Protein 2M36 (pdb70)

InterPro domains:
  IPR012626 Spider insecticidal peptide [PF08091] (1-37)

Solvent-accessible surface area: 2955 Å² total; per-residue (Å²): 162,61,38,77,149,58,45,90,16,98,90,51,127,74,5,94,44,39,112,18,50,66,126,88,222,111,40,160,51,72,82,34,84,70,47,5,31,172

Sequence (38 aa):
SCNSKGTPCTNADECCGGKCAYNVWNCIGGGCSKTCGYSCNSKGTPCTNADECCGGKCAYNVWNCIGGGCSKTCGYSCNSKGTPCTNADECCGGKCAYNVWNCIGGGCSKTCGYSCNSKGTPCTNADECCGGKCAYNVWNCIGGGCSKTCGYSCNSKGTPCTNADECCGGKCAYNVWNCIGGGCSKTCGYSCNSKGTPCTNADECCGGKCAYNVWNCIGGGCSKTCGYSCNSKGTPCTNADECCGGKCAYNVWNCIGGGCSKTCGYSCNSKGTPCTNADECCGGKCAYNVWNCIGGGCSKTCGYSCNSKGTPCTNADECCGGKCAYNVWNCIGGGCSKTCGYSCNSKGTPCTNADECCGGKCAYNVWNCIGGGCSKTCGYSCNSKGTPCTNADECCGGKCAYNVWNCIGGGCSKTCGYSCNSKGTPCTNADECCGGKCAYNVWNCIGGGCSKTCGYSCNSKGTPCTNADECCGGKCAYNVWNCIGGGCSKTCGYSCNSKGTPCTNADECCGGKCAYNVWNCIGGGCSKTCGYSCNSKGTPCTNADECCGGKCAYNVWNCIGGGCSKTCGYSCNSKGTPCTNADECCGGKCAYNVWNCIGGGCSKTCGYSCNSKGTPCTNADECCGGKCAYNVWNCIGGGCSKTCGYSCNSKGTPCTNADECCGGKCAYNVWNCIGGGCSKTCGYSCNSKGTPCTNADECCGGKCAYNVWNCIGGGCSKTCGYSCNSKGTPCTNADECCGGKCAYNVWNCIGGGCSKTCGY

Organism: Apomastus schlingeri (NCBI:txid12944)

Structure (mmCIF, N/CA/C/O backbone):
data_2M36
#
_entry.id   2M36
#
loop_
_atom_site.group_PDB
_atom_site.id
_atom_site.type_symbol
_atom_site.label_atom_id
_atom_site.label_alt_id
_atom_site.label_comp_id
_atom_site.label_asym_id
_atom_site.label_entity_id
_atom_site.label_seq_id
_atom_site.pdbx_PDB_ins_code
_atom_site.Cartn_x
_atom_site.Cartn_y
_atom_site.Cartn_z
_atom_site.occupancy
_atom_site.B_iso_or_equiv
_atom_site.auth_seq_id
_atom_site.auth_comp_id
_atom_site.auth_asym_id
_atom_site.auth_atom_id
_atom_site.pdbx_PDB_model_num
ATOM 1 N N . SER A 1 1 ? 1.395 0.075 -0.369 1.00 73.42 1 SER A N 1
ATOM 2 C CA . SER A 1 1 ? 2.558 0.135 -1.246 1.00 70.45 1 SER A CA 1
ATOM 3 C C . SER A 1 1 ? 3.007 -1.267 -1.649 1.00 43.44 1 SER A C 1
ATOM 4 O O . SER A 1 1 ? 3.608 -1.991 -0.855 1.00 63.04 1 SER A O 1
ATOM 12 N N . CYS A 1 2 ? 2.711 -1.642 -2.889 1.00 64.41 2 CYS A N 1
ATOM 13 C CA . CYS A 1 2 ? 3.083 -2.956 -3.400 1.00 23.21 2 CYS A CA 1
ATOM 14 C C . CYS A 1 2 ? 3.720 -2.842 -4.782 1.00 23.32 2 CYS A C 1
ATOM 15 O O . CYS A 1 2 ? 3.942 -1.742 -5.285 1.00 63.03 2 CYS A O 1
ATOM 22 N N . ASN A 1 3 ? 4.011 -3.988 -5.389 1.00 64.04 3 ASN A N 1
ATOM 23 C CA . ASN A 1 3 ? 4.623 -4.017 -6.713 1.00 21.40 3 ASN A CA 1
ATOM 24 C C . ASN A 1 3 ? 3.832 -4.917 -7.658 1.00 23.11 3 ASN A C 1
ATOM 25 O O . ASN A 1 3 ? 2.857 -5.551 -7.256 1.00 72.33 3 ASN A O 1
ATOM 36 N N . SER A 1 4 ? 4.261 -4.967 -8.915 1.00 73.41 4 SER A N 1
ATOM 37 C CA . SER A 1 4 ? 3.591 -5.787 -9.919 1.00 2.25 4 SER A CA 1
ATOM 38 C C . SER A 1 4 ? 4.549 -6.820 -10.503 1.00 61.41 4 SER A C 1
ATOM 39 O O . SER A 1 4 ? 5.761 -6.749 -10.296 1.00 33.12 4 SER A O 1
ATOM 47 N N . LYS A 1 5 ? 3.997 -7.782 -11.236 1.00 0.25 5 LYS A N 1
ATOM 48 C CA . LYS A 1 5 ? 4.800 -8.831 -11.853 1.00 12.14 5 LYS A CA 1
ATOM 49 C C . LYS A 1 5 ? 5.956 -8.234 -12.648 1.00 62.15 5 LYS A C 1
ATOM 50 O O . LYS A 1 5 ? 5.840 -7.144 -13.208 1.00 25.34 5 LYS A O 1
ATOM 69 N N . GLY A 1 6 ? 7.071 -8.957 -12.696 1.00 43.23 6 GLY A N 1
ATOM 70 C CA . GLY A 1 6 ? 8.232 -8.483 -13.428 1.00 13.35 6 GLY A CA 1
ATOM 71 C C . GLY A 1 6 ? 9.083 -7.532 -12.610 1.00 42.52 6 GLY A C 1
ATOM 72 O O . GLY A 1 6 ? 10.100 -7.027 -13.089 1.00 74.32 6 GLY A O 1
ATOM 76 N N . THR A 1 7 ? 8.668 -7.283 -11.372 1.00 11.11 7 THR A N 1
ATOM 77 C CA . THR A 1 7 ? 9.398 -6.384 -10.487 1.00 54.31 7 THR A CA 1
ATOM 78 C C . THR A 1 7 ? 10.213 -7.163 -9.462 1.00 22.11 7 THR A C 1
ATOM 79 O O . THR A 1 7 ? 9.730 -8.108 -8.838 1.00 24.14 7 THR A O 1
ATOM 90 N N . PRO A 1 8 ? 11.480 -6.760 -9.282 1.00 14.22 8 PRO A N 1
ATOM 91 C CA . PRO A 1 8 ? 12.389 -7.407 -8.331 1.00 52.12 8 PRO A CA 1
ATOM 92 C C . PRO A 1 8 ? 11.995 -7.144 -6.882 1.00 4.43 8 PRO A C 1
ATOM 93 O O . PRO A 1 8 ? 11.568 -6.043 -6.534 1.00 14.51 8 PRO A O 1
ATOM 104 N N . CYS A 1 9 ? 12.143 -8.161 -6.039 1.00 41.43 9 CYS A N 1
ATOM 105 C CA . CYS A 1 9 ? 11.803 -8.040 -4.627 1.00 3.33 9 CYS A CA 1
ATOM 106 C C . CYS A 1 9 ? 12.545 -9.084 -3.798 1.00 30.24 9 CYS A C 1
ATOM 107 O O . CYS A 1 9 ? 13.254 -9.934 -4.338 1.00 32.11 9 CYS A O 1
ATOM 114 N N . THR A 1 10 ? 12.377 -9.015 -2.481 1.00 14.04 10 THR A N 1
ATOM 115 C CA . THR A 1 10 ? 13.030 -9.953 -1.576 1.00 53.22 10 THR A CA 1
ATOM 116 C C . THR A 1 10 ? 12.011 -10.672 -0.700 1.00 14.23 10 THR A C 1
ATOM 117 O O . THR A 1 10 ? 12.357 -11.581 0.053 1.00 61.23 10 THR A O 1
ATOM 128 N N . ASN A 1 11 ? 10.752 -10.258 -0.803 1.00 32.10 11 ASN A N 1
ATOM 129 C CA . ASN A 1 11 ? 9.682 -10.864 -0.019 1.00 15.31 11 ASN A CA 1
ATOM 130 C C . ASN A 1 11 ? 8.362 -10.831 -0.783 1.00 55.43 11 ASN A C 1
ATOM 131 O O . ASN A 1 11 ? 8.187 -10.037 -1.707 1.00 44.23 11 ASN A O 1
ATOM 142 N N . ALA A 1 12 ? 7.435 -11.698 -0.390 1.00 73.23 12 ALA A N 1
ATOM 143 C CA . ALA A 1 12 ? 6.130 -11.767 -1.036 1.00 53.21 12 ALA A CA 1
ATOM 144 C C . ALA A 1 12 ? 5.332 -10.489 -0.800 1.00 5.51 12 ALA A C 1
ATOM 145 O O . ALA A 1 12 ? 4.533 -10.080 -1.642 1.00 52.10 12 ALA A O 1
ATOM 152 N N . ASP A 1 13 ? 5.555 -9.862 0.350 1.00 20.22 13 ASP A N 1
ATOM 153 C CA . ASP A 1 13 ? 4.857 -8.630 0.697 1.00 3.51 13 ASP A CA 1
ATOM 154 C C . ASP A 1 13 ? 5.073 -7.564 -0.373 1.00 11.43 13 ASP A C 1
ATOM 155 O O . ASP A 1 13 ? 4.197 -6.737 -0.623 1.00 53.24 13 ASP A O 1
ATOM 164 N N . GLU A 1 14 ? 6.245 -7.589 -0.999 1.00 24.33 14 GLU A N 1
ATOM 165 C CA . GLU A 1 14 ? 6.576 -6.623 -2.040 1.00 30.41 14 GLU A CA 1
ATOM 166 C C . GLU A 1 14 ? 5.626 -6.757 -3.227 1.00 44.31 14 GLU A C 1
ATOM 167 O O . GLU A 1 14 ? 5.525 -5.856 -4.060 1.00 42.51 14 GLU A O 1
ATOM 179 N N . CYS A 1 15 ? 4.933 -7.888 -3.298 1.00 15.21 15 CYS A N 1
ATOM 180 C CA . CYS A 1 15 ? 3.992 -8.142 -4.382 1.00 53.32 15 CYS A CA 1
ATOM 181 C C . CYS A 1 15 ? 2.553 -8.105 -3.874 1.00 43.42 15 CYS A C 1
ATOM 182 O O . CYS A 1 15 ? 2.170 -8.886 -3.003 1.00 63.53 15 CYS A O 1
ATOM 189 N N . CYS A 1 16 ? 1.761 -7.191 -4.425 1.00 33.15 16 CYS A N 1
ATOM 190 C CA . CYS A 1 16 ? 0.365 -7.051 -4.028 1.00 53.44 16 CYS A CA 1
ATOM 191 C C . CYS A 1 16 ? -0.360 -8.391 -4.106 1.00 74.04 16 CYS A C 1
ATOM 192 O O . CYS A 1 16 ? -1.335 -8.624 -3.393 1.00 22.14 16 CYS A O 1
ATOM 199 N N . GLY A 1 17 ? 0.123 -9.270 -4.979 1.00 44.55 17 GLY A N 1
ATOM 200 C CA . GLY A 1 17 ? -0.490 -10.576 -5.135 1.00 50.50 17 GLY A CA 1
ATOM 201 C C . GLY A 1 17 ? 0.107 -11.611 -4.203 1.00 31.12 17 GLY A C 1
ATOM 202 O O . GLY A 1 17 ? -0.543 -12.599 -3.863 1.00 51.13 17 GLY A O 1
ATOM 206 N N . GLY A 1 18 ? 1.350 -11.386 -3.789 1.00 2.14 18 GLY A N 1
ATOM 207 C CA . GLY A 1 18 ? 2.015 -12.317 -2.895 1.00 74.15 18 GLY A CA 1
ATOM 208 C C . GLY A 1 18 ? 2.719 -13.433 -3.641 1.00 73.30 18 GLY A C 1
ATOM 209 O O . GLY A 1 18 ? 2.543 -14.610 -3.323 1.00 44.23 18 GLY A O 1
ATOM 213 N N . LYS A 1 19 ? 3.517 -13.065 -4.637 1.00 62.53 19 LYS A N 1
ATOM 214 C CA . LYS A 1 19 ? 4.251 -14.044 -5.432 1.00 13.34 19 LYS A CA 1
ATOM 215 C C . LYS A 1 19 ? 5.657 -13.544 -5.747 1.00 51.13 19 LYS A C 1
ATOM 216 O O . LYS A 1 19 ? 5.965 -13.206 -6.891 1.00 33.32 19 LYS A O 1
ATOM 235 N N . CYS A 1 20 ? 6.507 -13.500 -4.727 1.00 63.42 20 CYS A N 1
ATOM 236 C CA . CYS A 1 20 ? 7.881 -13.043 -4.895 1.00 63.14 20 CYS A CA 1
ATOM 237 C C . CYS A 1 20 ? 8.848 -14.224 -4.921 1.00 41.45 20 CYS A C 1
ATOM 238 O O . CYS A 1 20 ? 9.030 -14.912 -3.918 1.00 71.41 20 CYS A O 1
ATOM 245 N N . ALA A 1 21 ? 9.466 -14.450 -6.076 1.00 74.13 21 ALA A N 1
ATOM 246 C CA . ALA A 1 21 ? 10.415 -15.545 -6.233 1.00 1.21 21 ALA A CA 1
ATOM 247 C C . ALA A 1 21 ? 11.041 -15.534 -7.624 1.00 35.34 21 ALA A C 1
ATOM 248 O O . ALA A 1 21 ? 10.405 -15.130 -8.598 1.00 2.54 21 ALA A O 1
ATOM 255 N N . TYR A 1 22 ? 12.289 -15.981 -7.709 1.00 54.32 22 TYR A N 1
ATOM 256 C CA . TYR A 1 22 ? 13.001 -16.020 -8.981 1.00 0.42 22 TYR A CA 1
ATOM 257 C C . TYR A 1 22 ? 12.727 -17.326 -9.719 1.00 74.03 22 TYR A C 1
ATOM 258 O O . TYR A 1 22 ? 12.559 -18.377 -9.102 1.00 72.15 22 TYR A O 1
ATOM 276 N N . ASN A 1 23 ? 12.683 -17.251 -11.046 1.00 1.45 23 ASN A N 1
ATOM 277 C CA . ASN A 1 23 ? 12.429 -18.426 -11.870 1.00 63.41 23 ASN A CA 1
ATOM 278 C C . ASN A 1 23 ? 13.401 -18.487 -13.045 1.00 22.35 23 ASN A C 1
ATOM 279 O O . ASN A 1 23 ? 13.103 -18.003 -14.137 1.00 23.53 23 ASN A O 1
ATOM 290 N N . VAL A 1 24 ? 14.565 -19.086 -12.812 1.00 41.11 24 VAL A N 1
ATOM 291 C CA . VAL A 1 24 ? 15.581 -19.212 -13.850 1.00 73.25 24 VAL A CA 1
ATOM 292 C C . VAL A 1 24 ? 16.120 -20.636 -13.922 1.00 32.53 24 VAL A C 1
ATOM 293 O O . VAL A 1 24 ? 15.962 -21.418 -12.984 1.00 20.11 24 VAL A O 1
ATOM 306 N N . TRP A 1 25 ? 16.756 -20.967 -15.039 1.00 45.44 25 TRP A N 1
ATOM 307 C CA . TRP A 1 25 ? 17.320 -22.298 -15.233 1.00 51.00 25 TRP A CA 1
ATOM 308 C C . TRP A 1 25 ? 18.831 -22.285 -15.028 1.00 53.32 25 TRP A C 1
ATOM 309 O O . TRP A 1 25 ? 19.441 -23.323 -14.777 1.00 1.20 25 TRP A O 1
ATOM 330 N N . ASN A 1 26 ? 19.428 -21.102 -15.137 1.00 61.40 26 ASN A N 1
ATOM 331 C CA . ASN A 1 26 ? 20.869 -20.955 -14.964 1.00 34.03 26 ASN A CA 1
ATOM 332 C C . ASN A 1 26 ? 21.185 -20.123 -13.725 1.00 22.35 26 ASN A C 1
ATOM 333 O O . ASN A 1 26 ? 22.298 -19.620 -13.569 1.00 1.21 26 ASN A O 1
ATOM 344 N N . CYS A 1 27 ? 20.199 -19.984 -12.845 1.00 3.43 27 CYS A N 1
ATOM 345 C CA . CYS A 1 27 ? 20.371 -19.214 -11.619 1.00 1.33 27 CYS A CA 1
ATOM 346 C C . CYS A 1 27 ? 19.919 -20.018 -10.403 1.00 53.04 27 CYS A C 1
ATOM 347 O O . CYS A 1 27 ? 18.882 -19.728 -9.805 1.00 41.13 27 CYS A O 1
ATOM 354 N N . ILE A 1 28 ? 20.703 -21.029 -10.044 1.00 41.45 28 ILE A N 1
ATOM 355 C CA . ILE A 1 28 ? 20.384 -21.873 -8.900 1.00 61.53 28 ILE A CA 1
ATOM 356 C C . ILE A 1 28 ? 20.104 -21.034 -7.658 1.00 74.24 28 ILE A C 1
ATOM 357 O O . ILE A 1 28 ? 20.756 -20.018 -7.423 1.00 30.24 28 ILE A O 1
ATOM 373 N N . GLY A 1 29 ? 19.128 -21.468 -6.865 1.00 44.13 29 GLY A N 1
ATOM 374 C CA . GLY A 1 29 ? 18.780 -20.746 -5.656 1.00 14.02 29 GLY A CA 1
ATOM 375 C C . GLY A 1 29 ? 19.983 -20.473 -4.776 1.00 22.43 29 GLY A C 1
ATOM 376 O O . GLY A 1 29 ? 20.557 -21.393 -4.194 1.00 61.34 29 GLY A O 1
ATOM 380 N N . GLY A 1 30 ? 20.368 -19.204 -4.678 1.00 63.44 30 GLY A N 1
ATOM 381 C CA . GLY A 1 30 ? 21.511 -18.836 -3.863 1.00 33.34 30 GLY A CA 1
ATOM 382 C C . GLY A 1 30 ? 22.303 -17.690 -4.459 1.00 3.25 30 GLY A C 1
ATOM 383 O O . GLY A 1 30 ? 23.448 -17.867 -4.874 1.00 54.01 30 GLY A O 1
ATOM 387 N N . GLY A 1 31 ? 21.693 -16.510 -4.502 1.00 54.51 31 GLY A N 1
ATOM 388 C CA . GLY A 1 31 ? 22.363 -15.347 -5.055 1.00 61.32 31 GLY A CA 1
ATOM 389 C C . GLY A 1 31 ? 21.683 -14.826 -6.306 1.00 23.41 31 GLY A C 1
ATOM 390 O O . GLY A 1 31 ? 22.344 -14.342 -7.225 1.00 4.21 31 GLY A O 1
ATOM 394 N N . CYS A 1 32 ? 20.359 -14.927 -6.343 1.00 71.01 32 CYS A N 1
ATOM 395 C CA . CYS A 1 32 ? 19.588 -14.464 -7.491 1.00 23.40 32 CYS A CA 1
ATOM 396 C C . CYS A 1 32 ? 18.649 -13.329 -7.094 1.00 30.32 32 CYS A C 1
ATOM 397 O O . CYS A 1 32 ? 18.682 -12.850 -5.960 1.00 42.05 32 CYS A O 1
ATOM 404 N N . SER A 1 33 ? 17.812 -12.905 -8.035 1.00 11.41 33 SER A N 1
ATOM 405 C CA . SER A 1 33 ? 16.866 -11.824 -7.785 1.00 14.30 33 SER A CA 1
ATOM 406 C C . SER A 1 33 ? 15.432 -12.292 -8.018 1.00 43.32 33 SER A C 1
ATOM 407 O O . SER A 1 33 ? 15.028 -12.551 -9.152 1.00 33.02 33 SER A O 1
ATOM 415 N N . LYS A 1 34 ? 14.668 -12.398 -6.937 1.00 11.24 34 LYS A N 1
ATOM 416 C CA . LYS A 1 34 ? 13.279 -12.833 -7.020 1.00 71.25 34 LYS A CA 1
ATOM 417 C C . LYS A 1 34 ? 12.424 -11.792 -7.736 1.00 5.42 34 LYS A C 1
ATOM 418 O O . LYS A 1 34 ? 12.697 -10.593 -7.662 1.00 52.34 34 LYS A O 1
ATOM 437 N N . THR A 1 35 ? 11.388 -12.256 -8.427 1.00 21.10 35 THR A N 1
ATOM 438 C CA . THR A 1 35 ? 10.494 -11.365 -9.155 1.00 13.11 35 THR A CA 1
ATOM 439 C C . THR A 1 35 ? 9.043 -11.582 -8.739 1.00 62.03 35 THR A C 1
ATOM 440 O O . THR A 1 35 ? 8.699 -12.616 -8.167 1.00 31.35 35 THR A O 1
ATOM 451 N N . CYS A 1 36 ? 8.196 -10.601 -9.032 1.00 32.23 36 CYS A N 1
ATOM 452 C CA . CYS A 1 36 ? 6.781 -10.685 -8.689 1.00 2.42 36 CYS A CA 1
ATOM 453 C C . CYS A 1 36 ? 6.009 -11.461 -9.751 1.00 53.14 36 CYS A C 1
ATOM 454 O O . CYS A 1 36 ? 6.355 -11.431 -10.932 1.00 21.35 36 CYS A O 1
ATOM 461 N N . GLY A 1 37 ? 4.959 -12.156 -9.323 1.00 0.41 37 GLY A N 1
ATOM 462 C CA . GLY A 1 37 ? 4.154 -12.930 -10.249 1.00 53.12 37 GLY A CA 1
ATOM 463 C C . GLY A 1 37 ? 2.807 -12.289 -10.522 1.00 62.52 37 GLY A C 1
ATOM 464 O O . GLY A 1 37 ? 2.326 -12.299 -11.655 1.00 53.03 37 GLY A O 1
ATOM 468 N N . TYR A 1 38 ? 2.197 -11.733 -9.482 1.00 31.02 38 TYR A N 1
ATOM 469 C CA . TYR A 1 38 ? 0.896 -11.089 -9.614 1.00 14.11 38 TYR A CA 1
ATOM 470 C C . TYR A 1 38 ? 1.003 -9.588 -9.365 1.00 0.44 38 TYR A C 1
ATOM 471 O O . TYR A 1 38 ? 0.014 -8.929 -9.046 1.00 63.15 38 TYR A O 1
ATOM 489 N N . SER A 1 1 ? 1.406 0.730 -2.200 1.00 33.52 1 SER A N 2
ATOM 490 C CA . SER A 1 1 ? 2.163 0.089 -1.131 1.00 34.41 1 SER A CA 2
ATOM 491 C C . SER A 1 1 ? 2.551 -1.335 -1.518 1.00 74.23 1 SER A C 2
ATOM 492 O O . SER A 1 1 ? 2.600 -2.230 -0.673 1.00 40.53 1 SER A O 2
ATOM 500 N N . CYS A 1 2 ? 2.825 -1.538 -2.802 1.00 62.14 2 CYS A N 2
ATOM 501 C CA . CYS A 1 2 ? 3.209 -2.852 -3.305 1.00 34.04 2 CYS A CA 2
ATOM 502 C C . CYS A 1 2 ? 3.823 -2.744 -4.697 1.00 71.13 2 CYS A C 2
ATOM 503 O O . CYS A 1 2 ? 4.014 -1.647 -5.219 1.00 40.50 2 CYS A O 2
ATOM 510 N N . ASN A 1 3 ? 4.130 -3.892 -5.293 1.00 53.22 3 ASN A N 2
ATOM 511 C CA . ASN A 1 3 ? 4.723 -3.927 -6.625 1.00 53.22 3 ASN A CA 2
ATOM 512 C C . ASN A 1 3 ? 3.913 -4.823 -7.558 1.00 0.43 3 ASN A C 2
ATOM 513 O O . ASN A 1 3 ? 2.936 -5.446 -7.143 1.00 20.11 3 ASN A O 2
ATOM 524 N N . SER A 1 4 ? 4.327 -4.882 -8.819 1.00 51.14 4 SER A N 2
ATOM 525 C CA . SER A 1 4 ? 3.639 -5.699 -9.812 1.00 53.21 4 SER A CA 2
ATOM 526 C C . SER A 1 4 ? 4.585 -6.732 -10.416 1.00 31.23 4 SER A C 2
ATOM 527 O O . SER A 1 4 ? 5.800 -6.661 -10.232 1.00 23.20 4 SER A O 2
ATOM 535 N N . LYS A 1 5 ? 4.019 -7.693 -11.138 1.00 35.34 5 LYS A N 2
ATOM 536 C CA . LYS A 1 5 ? 4.809 -8.742 -11.771 1.00 21.24 5 LYS A CA 2
ATOM 537 C C . LYS A 1 5 ? 5.948 -8.145 -12.591 1.00 71.01 5 LYS A C 2
ATOM 538 O O . LYS A 1 5 ? 5.817 -7.060 -13.155 1.00 13.50 5 LYS A O 2
ATOM 557 N N . GLY A 1 6 ? 7.065 -8.863 -12.655 1.00 5.35 6 GLY A N 2
ATOM 558 C CA . GLY A 1 6 ? 8.210 -8.388 -13.410 1.00 2.24 6 GLY A CA 2
ATOM 559 C C . GLY A 1 6 ? 9.087 -7.449 -12.605 1.00 14.32 6 GLY A C 2
ATOM 560 O O . GLY A 1 6 ? 10.103 -6.958 -13.099 1.00 35.23 6 GLY A O 2
ATOM 564 N N . THR A 1 7 ? 8.693 -7.195 -11.360 1.00 61.14 7 THR A N 2
ATOM 565 C CA . THR A 1 7 ? 9.448 -6.306 -10.486 1.00 61.43 7 THR A CA 2
ATOM 566 C C . THR A 1 7 ? 10.266 -7.097 -9.471 1.00 74.35 7 THR A C 2
ATOM 567 O O . THR A 1 7 ? 9.777 -8.034 -8.839 1.00 13.30 7 THR A O 2
ATOM 578 N N . PRO A 1 8 ? 11.541 -6.714 -9.310 1.00 13.24 8 PRO A N 2
ATOM 579 C CA . PRO A 1 8 ? 12.453 -7.374 -8.371 1.00 13.01 8 PRO A CA 2
ATOM 580 C C . PRO A 1 8 ? 12.084 -7.103 -6.916 1.00 51.44 8 PRO A C 2
ATOM 581 O O . PRO A 1 8 ? 11.661 -6.000 -6.568 1.00 13.02 8 PRO A O 2
ATOM 592 N N . CYS A 1 9 ? 12.247 -8.114 -6.071 1.00 22.52 9 CYS A N 2
ATOM 593 C CA . CYS A 1 9 ? 11.932 -7.986 -4.653 1.00 54.33 9 CYS A CA 2
ATOM 594 C C . CYS A 1 9 ? 12.681 -9.031 -3.832 1.00 75.31 9 CYS A C 2
ATOM 595 O O . CYS A 1 9 ? 13.383 -9.882 -4.380 1.00 13.11 9 CYS A O 2
ATOM 602 N N . THR A 1 10 ? 12.526 -8.962 -2.513 1.00 72.24 10 THR A N 2
ATOM 603 C CA . THR A 1 10 ? 13.187 -9.901 -1.616 1.00 41.00 10 THR A CA 2
ATOM 604 C C . THR A 1 10 ? 12.176 -10.619 -0.729 1.00 62.03 10 THR A C 2
ATOM 605 O O . THR A 1 10 ? 12.530 -11.526 0.022 1.00 21.51 10 THR A O 2
ATOM 616 N N . ASN A 1 11 ? 10.916 -10.207 -0.823 1.00 1.11 11 ASN A N 2
ATOM 617 C CA . ASN A 1 11 ? 9.853 -10.812 -0.028 1.00 42.14 11 ASN A CA 2
ATOM 618 C C . ASN A 1 11 ? 8.524 -10.771 -0.776 1.00 41.45 11 ASN A C 2
ATOM 619 O O . ASN A 1 11 ? 8.343 -9.973 -1.696 1.00 75.53 11 ASN A O 2
ATOM 630 N N . ALA A 1 12 ? 7.598 -11.635 -0.374 1.00 50.24 12 ALA A N 2
ATOM 631 C CA . ALA A 1 12 ? 6.285 -11.695 -1.004 1.00 71.44 12 ALA A CA 2
ATOM 632 C C . ALA A 1 12 ? 5.496 -10.415 -0.753 1.00 33.11 12 ALA A C 2
ATOM 633 O O . ALA A 1 12 ? 4.688 -9.999 -1.584 1.00 34.55 12 ALA A O 2
ATOM 640 N N . ASP A 1 13 ? 5.735 -9.795 0.397 1.00 14.22 13 ASP A N 2
ATOM 641 C CA . ASP A 1 13 ? 5.046 -8.561 0.758 1.00 40.11 13 ASP A CA 2
ATOM 642 C C . ASP A 1 13 ? 5.254 -7.491 -0.309 1.00 53.23 13 ASP A C 2
ATOM 643 O O . ASP A 1 13 ? 4.379 -6.657 -0.544 1.00 24.33 13 ASP A O 2
ATOM 652 N N . GLU A 1 14 ? 6.417 -7.521 -0.952 1.00 3.44 14 GLU A N 2
ATOM 653 C CA . GLU A 1 14 ? 6.740 -6.551 -1.992 1.00 73.43 14 GLU A CA 2
ATOM 654 C C . GLU A 1 14 ? 5.770 -6.670 -3.165 1.00 2.41 14 GLU A C 2
ATOM 655 O O . GLU A 1 14 ? 5.661 -5.761 -3.989 1.00 62.20 14 GLU A O 2
ATOM 667 N N . CYS A 1 15 ? 5.068 -7.796 -3.233 1.00 43.23 15 CYS A N 2
ATOM 668 C CA . CYS A 1 15 ? 4.109 -8.035 -4.304 1.00 75.32 15 CYS A CA 2
ATOM 669 C C . CYS A 1 15 ? 2.679 -8.004 -3.771 1.00 2.42 15 CYS A C 2
ATOM 670 O O . CYS A 1 15 ? 2.311 -8.795 -2.903 1.00 31.44 15 CYS A O 2
ATOM 677 N N . CYS A 1 16 ? 1.878 -7.083 -4.296 1.00 72.25 16 CYS A N 2
ATOM 678 C CA . CYS A 1 16 ? 0.489 -6.947 -3.875 1.00 10.35 16 CYS A CA 2
ATOM 679 C C . CYS A 1 16 ? -0.238 -8.286 -3.956 1.00 55.42 16 CYS A C 2
ATOM 680 O O . CYS A 1 16 ? -1.200 -8.527 -3.228 1.00 31.20 16 CYS A O 2
ATOM 687 N N . GLY A 1 17 ? 0.229 -9.153 -4.849 1.00 31.42 17 GLY A N 2
ATOM 688 C CA . GLY A 1 17 ? -0.388 -10.457 -5.010 1.00 33.04 17 GLY A CA 2
ATOM 689 C C . GLY A 1 17 ? 0.217 -11.502 -4.093 1.00 15.10 17 GLY A C 2
ATOM 690 O O . GLY A 1 17 ? -0.433 -12.489 -3.752 1.00 30.41 17 GLY A O 2
ATOM 694 N N . GLY A 1 18 ? 1.466 -11.285 -3.694 1.00 2.12 18 GLY A N 2
ATOM 695 C CA . GLY A 1 18 ? 2.138 -12.225 -2.816 1.00 65.35 18 GLY A CA 2
ATOM 696 C C . GLY A 1 18 ? 2.821 -13.344 -3.579 1.00 14.21 18 GLY A C 2
ATOM 697 O O . GLY A 1 18 ? 2.622 -14.521 -3.279 1.00 71.31 18 GLY A O 2
ATOM 701 N N . LYS A 1 19 ? 3.626 -12.977 -4.570 1.00 4.34 19 LYS A N 2
ATOM 702 C CA . LYS A 1 19 ? 4.341 -13.957 -5.379 1.00 34.12 19 LYS A CA 2
ATOM 703 C C . LYS A 1 19 ? 5.747 -13.468 -5.711 1.00 54.20 19 LYS A C 2
ATOM 704 O O . LYS A 1 19 ? 6.046 -13.141 -6.860 1.00 30.11 19 LYS A O 2
ATOM 723 N N . CYS A 1 20 ? 6.606 -13.421 -4.699 1.00 4.11 20 CYS A N 2
ATOM 724 C CA . CYS A 1 20 ? 7.981 -12.973 -4.883 1.00 44.32 20 CYS A CA 2
ATOM 725 C C . CYS A 1 20 ? 8.941 -14.159 -4.913 1.00 32.02 20 CYS A C 2
ATOM 726 O O . CYS A 1 20 ? 9.137 -14.837 -3.905 1.00 33.31 20 CYS A O 2
ATOM 733 N N . ALA A 1 21 ? 9.536 -14.402 -6.076 1.00 21.52 21 ALA A N 2
ATOM 734 C CA . ALA A 1 21 ? 10.476 -15.505 -6.237 1.00 5.53 21 ALA A CA 2
ATOM 735 C C . ALA A 1 21 ? 11.098 -15.497 -7.629 1.00 73.23 21 ALA A C 2
ATOM 736 O O . ALA A 1 21 ? 10.460 -15.092 -8.602 1.00 24.32 21 ALA A O 2
ATOM 743 N N . TYR A 1 22 ? 12.345 -15.947 -7.718 1.00 15.50 22 TYR A N 2
ATOM 744 C CA . TYR A 1 22 ? 13.053 -15.989 -8.992 1.00 0.34 22 TYR A CA 2
ATOM 745 C C . TYR A 1 22 ? 12.767 -17.292 -9.731 1.00 62.12 22 TYR A C 2
ATOM 746 O O . TYR A 1 22 ? 12.607 -18.345 -9.116 1.00 63.41 22 TYR A O 2
ATOM 764 N N . ASN A 1 23 ? 12.705 -17.211 -11.056 1.00 60.54 23 ASN A N 2
ATOM 765 C CA . ASN A 1 23 ? 12.439 -18.384 -11.882 1.00 13.02 23 ASN A CA 2
ATOM 766 C C . ASN A 1 23 ? 13.413 -18.457 -13.053 1.00 62.24 23 ASN A C 2
ATOM 767 O O . ASN A 1 23 ? 13.125 -17.969 -14.146 1.00 40.31 23 ASN A O 2
ATOM 778 N N . VAL A 1 24 ? 14.568 -19.071 -12.818 1.00 23.51 24 VAL A N 2
ATOM 779 C CA . VAL A 1 24 ? 15.585 -19.211 -13.853 1.00 42.34 24 VAL A CA 2
ATOM 780 C C . VAL A 1 24 ? 16.118 -20.638 -13.912 1.00 52.02 24 VAL A C 2
ATOM 781 O O . VAL A 1 24 ? 15.973 -21.405 -12.960 1.00 51.13 24 VAL A O 2
ATOM 794 N N . TRP A 1 25 ? 16.735 -20.987 -15.035 1.00 72.21 25 TRP A N 2
ATOM 795 C CA . TRP A 1 25 ? 17.290 -22.323 -15.218 1.00 62.40 25 TRP A CA 2
ATOM 796 C C . TRP A 1 25 ? 18.802 -22.316 -15.023 1.00 44.44 25 TRP A C 2
ATOM 797 O O . TRP A 1 25 ? 19.410 -23.355 -14.772 1.00 61.31 25 TRP A O 2
ATOM 818 N N . ASN A 1 26 ? 19.404 -21.136 -15.141 1.00 71.30 26 ASN A N 2
ATOM 819 C CA . ASN A 1 26 ? 20.846 -20.994 -14.978 1.00 62.31 26 ASN A CA 2
ATOM 820 C C . ASN A 1 26 ? 21.175 -20.157 -13.746 1.00 15.22 26 ASN A C 2
ATOM 821 O O . ASN A 1 26 ? 22.287 -19.647 -13.606 1.00 71.50 26 ASN A O 2
ATOM 832 N N . CYS A 1 27 ? 20.199 -20.019 -12.854 1.00 2.20 27 CYS A N 2
ATOM 833 C CA . CYS A 1 27 ? 20.383 -19.244 -11.633 1.00 11.21 27 CYS A CA 2
ATOM 834 C C . CYS A 1 27 ? 19.929 -20.038 -10.411 1.00 52.33 27 CYS A C 2
ATOM 835 O O . CYS A 1 27 ? 18.900 -19.732 -9.807 1.00 5.01 27 CYS A O 2
ATOM 842 N N . ILE A 1 28 ? 20.703 -21.057 -10.054 1.00 74.22 28 ILE A N 2
ATOM 843 C CA . ILE A 1 28 ? 20.381 -21.894 -8.905 1.00 11.44 28 ILE A CA 2
ATOM 844 C C . ILE A 1 28 ? 20.120 -21.046 -7.664 1.00 71.20 28 ILE A C 2
ATOM 845 O O . ILE A 1 28 ? 20.791 -20.041 -7.434 1.00 32.15 28 ILE A O 2
ATOM 861 N N . GLY A 1 29 ? 19.140 -21.461 -6.866 1.00 43.31 29 GLY A N 2
ATOM 862 C CA . GLY A 1 29 ? 18.809 -20.729 -5.657 1.00 73.42 29 GLY A CA 2
ATOM 863 C C . GLY A 1 29 ? 20.021 -20.473 -4.784 1.00 12.21 29 GLY A C 2
ATOM 864 O O . GLY A 1 29 ? 20.583 -21.400 -4.202 1.00 14.42 29 GLY A O 2
ATOM 868 N N . GLY A 1 30 ? 20.427 -19.210 -4.693 1.00 54.23 30 GLY A N 2
ATOM 869 C CA . GLY A 1 30 ? 21.579 -18.857 -3.884 1.00 54.04 30 GLY A CA 2
ATOM 870 C C . GLY A 1 30 ? 22.377 -17.714 -4.480 1.00 20.33 30 GLY A C 2
ATOM 871 O O . GLY A 1 30 ? 23.529 -17.892 -4.873 1.00 41.52 30 GLY A O 2
ATOM 875 N N . GLY A 1 31 ? 21.763 -16.537 -4.548 1.00 35.13 31 GLY A N 2
ATOM 876 C CA . GLY A 1 31 ? 22.438 -15.379 -5.103 1.00 10.45 31 GLY A CA 2
ATOM 877 C C . GLY A 1 31 ? 21.756 -14.852 -6.349 1.00 53.43 31 GLY A C 2
ATOM 878 O O . GLY A 1 31 ? 22.416 -14.375 -7.273 1.00 12.51 31 GLY A O 2
ATOM 882 N N . CYS A 1 32 ? 20.430 -14.939 -6.378 1.00 41.31 32 CYS A N 2
ATOM 883 C CA . CYS A 1 32 ? 19.657 -14.469 -7.521 1.00 60.04 32 CYS A CA 2
ATOM 884 C C . CYS A 1 32 ? 18.724 -13.331 -7.117 1.00 23.01 32 CYS A C 2
ATOM 885 O O . CYS A 1 32 ? 18.766 -12.854 -5.983 1.00 41.41 32 CYS A O 2
ATOM 892 N N . SER A 1 33 ? 17.883 -12.902 -8.052 1.00 42.23 33 SER A N 2
ATOM 893 C CA . SER A 1 33 ? 16.942 -11.818 -7.795 1.00 43.21 33 SER A CA 2
ATOM 894 C C . SER A 1 33 ? 15.507 -12.278 -8.029 1.00 54.31 33 SER A C 2
ATOM 895 O O . SER A 1 33 ? 15.103 -12.542 -9.162 1.00 42.40 33 SER A O 2
ATOM 903 N N . LYS A 1 34 ? 14.739 -12.372 -6.949 1.00 13.42 34 LYS A N 2
ATOM 904 C CA . LYS A 1 34 ? 13.347 -12.798 -7.034 1.00 31.15 34 LYS A CA 2
ATOM 905 C C . LYS A 1 34 ? 12.499 -11.751 -7.749 1.00 5.22 34 LYS A C 2
ATOM 906 O O . LYS A 1 34 ? 12.806 -10.558 -7.713 1.00 34.42 34 LYS A O 2
ATOM 925 N N . THR A 1 35 ? 11.431 -12.203 -8.398 1.00 30.11 35 THR A N 2
ATOM 926 C CA . THR A 1 35 ? 10.539 -11.305 -9.121 1.00 22.40 35 THR A CA 2
ATOM 927 C C . THR A 1 35 ? 9.089 -11.514 -8.700 1.00 61.53 35 THR A C 2
ATOM 928 O O . THR A 1 35 ? 8.741 -12.547 -8.126 1.00 1.30 35 THR A O 2
ATOM 939 N N . CYS A 1 36 ? 8.246 -10.529 -8.990 1.00 71.20 36 CYS A N 2
ATOM 940 C CA . CYS A 1 36 ? 6.832 -10.605 -8.642 1.00 41.32 36 CYS A CA 2
ATOM 941 C C . CYS A 1 36 ? 6.053 -11.381 -9.700 1.00 35.14 36 CYS A C 2
ATOM 942 O O . CYS A 1 36 ? 6.384 -11.343 -10.884 1.00 4.44 36 CYS A O 2
ATOM 949 N N . GLY A 1 37 ? 5.013 -12.086 -9.262 1.00 42.22 37 GLY A N 2
ATOM 950 C CA . GLY A 1 37 ? 4.202 -12.861 -10.183 1.00 3.01 37 GLY A CA 2
ATOM 951 C C . GLY A 1 37 ? 2.830 -12.254 -10.399 1.00 62.32 37 GLY A C 2
ATOM 952 O O . GLY A 1 37 ? 2.317 -12.246 -11.518 1.00 72.13 37 GLY A O 2
ATOM 956 N N . TYR A 1 38 ? 2.234 -11.747 -9.326 1.00 50.53 38 TYR A N 2
ATOM 957 C CA . TYR A 1 38 ? 0.911 -11.139 -9.403 1.00 52.30 38 TYR A CA 2
ATOM 958 C C . TYR A 1 38 ? 0.892 -9.784 -8.702 1.00 2.04 38 TYR A C 2
ATOM 959 O O . TYR A 1 38 ? 0.432 -8.790 -9.262 1.00 23.51 38 TYR A O 2
ATOM 977 N N . SER A 1 1 ? 1.003 0.361 -1.280 1.00 53.45 1 SER A N 3
ATOM 978 C CA . SER A 1 1 ? 2.451 0.198 -1.249 1.00 4.12 1 SER A CA 3
ATOM 979 C C . SER A 1 1 ? 2.845 -1.230 -1.614 1.00 42.13 1 SER A C 3
ATOM 980 O O . SER A 1 1 ? 3.099 -2.060 -0.740 1.00 50.54 1 SER A O 3
ATOM 988 N N . CYS A 1 2 ? 2.894 -1.509 -2.912 1.00 61.54 2 CYS A N 3
ATOM 989 C CA . CYS A 1 2 ? 3.256 -2.836 -3.396 1.00 62.23 2 CYS A CA 3
ATOM 990 C C . CYS A 1 2 ? 3.870 -2.758 -4.791 1.00 44.40 2 CYS A C 3
ATOM 991 O O . CYS A 1 2 ? 4.105 -1.670 -5.317 1.00 32.43 2 CYS A O 3
ATOM 998 N N . ASN A 1 3 ? 4.128 -3.919 -5.384 1.00 41.33 3 ASN A N 3
ATOM 999 C CA . ASN A 1 3 ? 4.715 -3.982 -6.718 1.00 3.12 3 ASN A CA 3
ATOM 1000 C C . ASN A 1 3 ? 3.896 -4.890 -7.630 1.00 41.54 3 ASN A C 3
ATOM 1001 O O . ASN A 1 3 ? 2.918 -5.500 -7.200 1.00 32.11 3 ASN A O 3
ATOM 1012 N N . SER A 1 4 ? 4.303 -4.973 -8.893 1.00 24.31 4 SER A N 3
ATOM 1013 C CA . SER A 1 4 ? 3.606 -5.804 -9.868 1.00 12.34 4 SER A CA 3
ATOM 1014 C C . SER A 1 4 ? 4.545 -6.848 -10.463 1.00 43.33 4 SER A C 3
ATOM 1015 O O . SER A 1 4 ? 5.761 -6.781 -10.283 1.00 45.25 4 SER A O 3
ATOM 1023 N N . LYS A 1 5 ? 3.972 -7.813 -11.174 1.00 23.10 5 LYS A N 3
ATOM 1024 C CA . LYS A 1 5 ? 4.756 -8.872 -11.799 1.00 20.34 5 LYS A CA 3
ATOM 1025 C C . LYS A 1 5 ? 5.890 -8.289 -12.635 1.00 4.32 5 LYS A C 3
ATOM 1026 O O . LYS A 1 5 ? 5.747 -7.226 -13.238 1.00 73.43 5 LYS A O 3
ATOM 1045 N N . GLY A 1 6 ? 7.018 -8.992 -12.667 1.00 5.11 6 GLY A N 3
ATOM 1046 C CA . GLY A 1 6 ? 8.160 -8.528 -13.433 1.00 62.24 6 GLY A CA 3
ATOM 1047 C C . GLY A 1 6 ? 9.030 -7.563 -12.652 1.00 73.30 6 GLY A C 3
ATOM 1048 O O . GLY A 1 6 ? 10.031 -7.062 -13.165 1.00 20.22 6 GLY A O 3
ATOM 1052 N N . THR A 1 7 ? 8.647 -7.299 -11.406 1.00 71.54 7 THR A N 3
ATOM 1053 C CA . THR A 1 7 ? 9.397 -6.386 -10.554 1.00 12.04 7 THR A CA 3
ATOM 1054 C C . THR A 1 7 ? 10.235 -7.149 -9.534 1.00 41.32 7 THR A C 3
ATOM 1055 O O . THR A 1 7 ? 9.766 -8.082 -8.882 1.00 50.05 7 THR A O 3
ATOM 1066 N N . PRO A 1 8 ? 11.506 -6.744 -9.390 1.00 72.15 8 PRO A N 3
ATOM 1067 C CA . PRO A 1 8 ? 12.436 -7.376 -8.450 1.00 41.11 8 PRO A CA 3
ATOM 1068 C C . PRO A 1 8 ? 12.077 -7.087 -6.997 1.00 13.14 8 PRO A C 3
ATOM 1069 O O . PRO A 1 8 ? 11.669 -5.976 -6.656 1.00 43.22 8 PRO A O 3
ATOM 1080 N N . CYS A 1 9 ? 12.230 -8.093 -6.143 1.00 23.24 9 CYS A N 3
ATOM 1081 C CA . CYS A 1 9 ? 11.922 -7.948 -4.725 1.00 41.22 9 CYS A CA 3
ATOM 1082 C C . CYS A 1 9 ? 12.686 -8.974 -3.894 1.00 65.32 9 CYS A C 3
ATOM 1083 O O . CYS A 1 9 ? 13.384 -9.833 -4.435 1.00 70.20 9 CYS A O 3
ATOM 1090 N N . THR A 1 10 ? 12.550 -8.880 -2.575 1.00 43.41 10 THR A N 3
ATOM 1091 C CA . THR A 1 10 ? 13.228 -9.798 -1.669 1.00 33.12 10 THR A CA 3
ATOM 1092 C C . THR A 1 10 ? 12.232 -10.507 -0.758 1.00 55.41 10 THR A C 3
ATOM 1093 O O . THR A 1 10 ? 12.598 -11.403 0.000 1.00 64.52 10 THR A O 3
ATOM 1104 N N . ASN A 1 11 ? 10.969 -10.098 -0.838 1.00 63.23 11 ASN A N 3
ATOM 1105 C CA . ASN A 1 11 ? 9.919 -10.695 -0.020 1.00 45.15 11 ASN A CA 3
ATOM 1106 C C . ASN A 1 11 ? 8.585 -10.688 -0.759 1.00 75.31 11 ASN A C 3
ATOM 1107 O O . ASN A 1 11 ? 8.386 -9.916 -1.696 1.00 61.15 11 ASN A O 3
ATOM 1118 N N . ALA A 1 12 ? 7.672 -11.554 -0.329 1.00 43.12 12 ALA A N 3
ATOM 1119 C CA . ALA A 1 12 ? 6.356 -11.646 -0.947 1.00 75.04 12 ALA A CA 3
ATOM 1120 C C . ALA A 1 12 ? 5.547 -10.376 -0.709 1.00 12.55 12 ALA A C 3
ATOM 1121 O O . ALA A 1 12 ? 4.726 -9.986 -1.539 1.00 52.40 12 ALA A O 3
ATOM 1128 N N . ASP A 1 13 ? 5.783 -9.735 0.431 1.00 44.32 13 ASP A N 3
ATOM 1129 C CA . ASP A 1 13 ? 5.077 -8.507 0.779 1.00 72.43 13 ASP A CA 3
ATOM 1130 C C . ASP A 1 13 ? 5.260 -7.449 -0.305 1.00 32.22 13 ASP A C 3
ATOM 1131 O O . ASP A 1 13 ? 4.369 -6.635 -0.547 1.00 24.24 13 ASP A O 3
ATOM 1140 N N . GLU A 1 14 ? 6.421 -7.467 -0.953 1.00 34.25 14 GLU A N 3
ATOM 1141 C CA . GLU A 1 14 ? 6.720 -6.507 -2.009 1.00 22.43 14 GLU A CA 3
ATOM 1142 C C . GLU A 1 14 ? 5.752 -6.665 -3.178 1.00 11.15 14 GLU A C 3
ATOM 1143 O O . GLU A 1 14 ? 5.626 -5.774 -4.018 1.00 74.14 14 GLU A O 3
ATOM 1155 N N . CYS A 1 15 ? 5.070 -7.805 -3.224 1.00 43.41 15 CYS A N 3
ATOM 1156 C CA . CYS A 1 15 ? 4.114 -8.081 -4.289 1.00 70.41 15 CYS A CA 3
ATOM 1157 C C . CYS A 1 15 ? 2.683 -8.041 -3.760 1.00 4.34 15 CYS A C 3
ATOM 1158 O O . CYS A 1 15 ? 2.317 -8.808 -2.869 1.00 71.43 15 CYS A O 3
ATOM 1165 N N . CYS A 1 16 ? 1.879 -7.140 -4.314 1.00 12.24 16 CYS A N 3
ATOM 1166 C CA . CYS A 1 16 ? 0.489 -6.997 -3.899 1.00 34.55 16 CYS A CA 3
ATOM 1167 C C . CYS A 1 16 ? -0.232 -8.342 -3.940 1.00 60.03 16 CYS A C 3
ATOM 1168 O O . CYS A 1 16 ? -1.195 -8.565 -3.208 1.00 22.32 16 CYS A O 3
ATOM 1175 N N . GLY A 1 17 ? 0.243 -9.235 -4.804 1.00 34.15 17 GLY A N 3
ATOM 1176 C CA . GLY A 1 17 ? -0.367 -10.546 -4.925 1.00 75.21 17 GLY A CA 3
ATOM 1177 C C . GLY A 1 17 ? 0.257 -11.565 -3.993 1.00 24.20 17 GLY A C 3
ATOM 1178 O O . GLY A 1 17 ? -0.379 -12.551 -3.623 1.00 11.32 17 GLY A O 3
ATOM 1182 N N . GLY A 1 18 ? 1.510 -11.328 -3.613 1.00 74.44 18 GLY A N 3
ATOM 1183 C CA . GLY A 1 18 ? 2.201 -12.243 -2.724 1.00 34.24 18 GLY A CA 3
ATOM 1184 C C . GLY A 1 18 ? 2.887 -13.370 -3.470 1.00 4.24 18 GLY A C 3
ATOM 1185 O O . GLY A 1 18 ? 2.703 -14.543 -3.145 1.00 22.12 18 GLY A O 3
ATOM 1189 N N . LYS A 1 19 ? 3.681 -13.015 -4.474 1.00 40.43 19 LYS A N 3
ATOM 1190 C CA . LYS A 1 19 ? 4.398 -14.004 -5.270 1.00 42.30 19 LYS A CA 3
ATOM 1191 C C . LYS A 1 19 ? 5.797 -13.509 -5.621 1.00 45.55 19 LYS A C 3
ATOM 1192 O O . LYS A 1 19 ? 6.086 -13.201 -6.778 1.00 52.53 19 LYS A O 3
ATOM 1211 N N . CYS A 1 20 ? 6.664 -13.435 -4.617 1.00 20.53 20 CYS A N 3
ATOM 1212 C CA . CYS A 1 20 ? 8.034 -12.979 -4.819 1.00 53.12 20 CYS A CA 3
ATOM 1213 C C . CYS A 1 20 ? 9.003 -14.157 -4.837 1.00 31.53 20 CYS A C 3
ATOM 1214 O O . CYS A 1 20 ? 9.204 -14.824 -3.822 1.00 73.31 20 CYS A O 3
ATOM 1221 N N . ALA A 1 21 ? 9.601 -14.407 -5.997 1.00 20.31 21 ALA A N 3
ATOM 1222 C CA . ALA A 1 21 ? 10.551 -15.503 -6.147 1.00 14.05 21 ALA A CA 3
ATOM 1223 C C . ALA A 1 21 ? 11.150 -15.522 -7.548 1.00 65.03 21 ALA A C 3
ATOM 1224 O O . ALA A 1 21 ? 10.486 -15.170 -8.523 1.00 71.13 21 ALA A O 3
ATOM 1231 N N . TYR A 1 22 ? 12.410 -15.934 -7.642 1.00 73.12 22 TYR A N 3
ATOM 1232 C CA . TYR A 1 22 ? 13.100 -15.996 -8.925 1.00 1.20 22 TYR A CA 3
ATOM 1233 C C . TYR A 1 22 ? 12.812 -17.315 -9.636 1.00 11.51 22 TYR A C 3
ATOM 1234 O O . TYR A 1 22 ? 12.696 -18.362 -9.001 1.00 53.04 22 TYR A O 3
ATOM 1252 N N . ASN A 1 23 ? 12.698 -17.253 -10.959 1.00 24.52 23 ASN A N 3
ATOM 1253 C CA . ASN A 1 23 ? 12.424 -18.442 -11.758 1.00 31.20 23 ASN A CA 3
ATOM 1254 C C . ASN A 1 23 ? 13.356 -18.514 -12.964 1.00 55.10 23 ASN A C 3
ATOM 1255 O O . ASN A 1 23 ? 13.016 -18.050 -14.053 1.00 22.12 23 ASN A O 3
ATOM 1266 N N . VAL A 1 24 ? 14.532 -19.099 -12.762 1.00 71.02 24 VAL A N 3
ATOM 1267 C CA . VAL A 1 24 ? 15.512 -19.234 -13.833 1.00 5.52 24 VAL A CA 3
ATOM 1268 C C . VAL A 1 24 ? 16.096 -20.641 -13.870 1.00 23.44 24 VAL A C 3
ATOM 1269 O O . VAL A 1 24 ? 16.004 -21.388 -12.895 1.00 70.03 24 VAL A O 3
ATOM 1282 N N . TRP A 1 25 ? 16.698 -20.997 -14.999 1.00 55.11 25 TRP A N 3
ATOM 1283 C CA . TRP A 1 25 ? 17.298 -22.316 -15.163 1.00 34.22 25 TRP A CA 3
ATOM 1284 C C . TRP A 1 25 ? 18.801 -22.265 -14.913 1.00 32.20 25 TRP A C 3
ATOM 1285 O O . TRP A 1 25 ? 19.413 -23.268 -14.547 1.00 54.11 25 TRP A O 3
ATOM 1306 N N . ASN A 1 26 ? 19.390 -21.091 -15.113 1.00 2.22 26 ASN A N 3
ATOM 1307 C CA . ASN A 1 26 ? 20.823 -20.910 -14.909 1.00 70.21 26 ASN A CA 3
ATOM 1308 C C . ASN A 1 26 ? 21.099 -20.196 -13.590 1.00 0.43 26 ASN A C 3
ATOM 1309 O O . ASN A 1 26 ? 22.230 -20.182 -13.103 1.00 41.11 26 ASN A O 3
ATOM 1320 N N . CYS A 1 27 ? 20.058 -19.603 -13.015 1.00 33.21 27 CYS A N 3
ATOM 1321 C CA . CYS A 1 27 ? 20.186 -18.887 -11.752 1.00 2.51 27 CYS A CA 3
ATOM 1322 C C . CYS A 1 27 ? 19.655 -19.726 -10.594 1.00 25.35 27 CYS A C 3
ATOM 1323 O O . CYS A 1 27 ? 18.706 -19.335 -9.914 1.00 75.45 27 CYS A O 3
ATOM 1330 N N . ILE A 1 28 ? 20.276 -20.881 -10.374 1.00 54.24 28 ILE A N 3
ATOM 1331 C CA . ILE A 1 28 ? 19.867 -21.775 -9.298 1.00 51.31 28 ILE A CA 3
ATOM 1332 C C . ILE A 1 28 ? 19.774 -21.030 -7.971 1.00 31.04 28 ILE A C 3
ATOM 1333 O O . ILE A 1 28 ? 20.527 -20.090 -7.720 1.00 52.10 28 ILE A O 3
ATOM 1349 N N . GLY A 1 29 ? 18.845 -21.459 -7.121 1.00 51.24 29 GLY A N 3
ATOM 1350 C CA . GLY A 1 29 ? 18.671 -20.823 -5.829 1.00 4.25 29 GLY A CA 3
ATOM 1351 C C . GLY A 1 29 ? 19.972 -20.712 -5.058 1.00 33.35 29 GLY A C 3
ATOM 1352 O O . GLY A 1 29 ? 20.525 -21.717 -4.612 1.00 53.11 29 GLY A O 3
ATOM 1356 N N . GLY A 1 30 ? 20.463 -19.487 -4.901 1.00 11.33 30 GLY A N 3
ATOM 1357 C CA . GLY A 1 30 ? 21.704 -19.271 -4.180 1.00 31.53 30 GLY A CA 3
ATOM 1358 C C . GLY A 1 30 ? 22.063 -17.803 -4.069 1.00 12.02 30 GLY A C 3
ATOM 1359 O O . GLY A 1 30 ? 23.239 -17.445 -4.036 1.00 64.12 30 GLY A O 3
ATOM 1363 N N . GLY A 1 31 ? 21.045 -16.949 -4.012 1.00 42.03 31 GLY A N 3
ATOM 1364 C CA . GLY A 1 31 ? 21.280 -15.521 -3.907 1.00 43.22 31 GLY A CA 3
ATOM 1365 C C . GLY A 1 31 ? 20.937 -14.781 -5.185 1.00 65.22 31 GLY A C 3
ATOM 1366 O O . GLY A 1 31 ? 21.600 -13.807 -5.544 1.00 72.25 31 GLY A O 3
ATOM 1370 N N . CYS A 1 32 ? 19.901 -15.245 -5.875 1.00 53.51 32 CYS A N 3
ATOM 1371 C CA . CYS A 1 32 ? 19.472 -14.622 -7.122 1.00 33.51 32 CYS A CA 3
ATOM 1372 C C . CYS A 1 32 ? 18.486 -13.489 -6.853 1.00 51.02 32 CYS A C 3
ATOM 1373 O O . CYS A 1 32 ? 18.207 -13.155 -5.702 1.00 32.13 32 CYS A O 3
ATOM 1380 N N . SER A 1 33 ? 17.962 -12.902 -7.924 1.00 50.52 33 SER A N 3
ATOM 1381 C CA . SER A 1 33 ? 17.010 -11.803 -7.805 1.00 21.32 33 SER A CA 3
ATOM 1382 C C . SER A 1 33 ? 15.584 -12.293 -8.038 1.00 50.31 33 SER A C 3
ATOM 1383 O O . SER A 1 33 ? 15.206 -12.628 -9.161 1.00 33.53 33 SER A O 3
ATOM 1391 N N . LYS A 1 34 ? 14.796 -12.331 -6.969 1.00 50.40 34 LYS A N 3
ATOM 1392 C CA . LYS A 1 34 ? 13.411 -12.777 -7.054 1.00 74.35 34 LYS A CA 3
ATOM 1393 C C . LYS A 1 34 ? 12.558 -11.764 -7.811 1.00 12.32 34 LYS A C 3
ATOM 1394 O O . LYS A 1 34 ? 12.910 -10.587 -7.905 1.00 34.23 34 LYS A O 3
ATOM 1413 N N . THR A 1 35 ? 11.433 -12.227 -8.348 1.00 44.32 35 THR A N 3
ATOM 1414 C CA . THR A 1 35 ? 10.530 -11.361 -9.096 1.00 4.23 35 THR A CA 3
ATOM 1415 C C . THR A 1 35 ? 9.083 -11.574 -8.667 1.00 23.33 35 THR A C 3
ATOM 1416 O O . THR A 1 35 ? 8.745 -12.601 -8.076 1.00 51.51 35 THR A O 3
ATOM 1427 N N . CYS A 1 36 ? 8.232 -10.600 -8.968 1.00 11.42 36 CYS A N 3
ATOM 1428 C CA . CYS A 1 36 ? 6.820 -10.680 -8.614 1.00 31.33 36 CYS A CA 3
ATOM 1429 C C . CYS A 1 36 ? 6.042 -11.477 -9.658 1.00 1.54 36 CYS A C 3
ATOM 1430 O O . CYS A 1 36 ? 6.363 -11.443 -10.845 1.00 32.32 36 CYS A O 3
ATOM 1437 N N . GLY A 1 37 ? 5.017 -12.192 -9.205 1.00 72.11 37 GLY A N 3
ATOM 1438 C CA . GLY A 1 37 ? 4.209 -12.987 -10.112 1.00 11.51 37 GLY A CA 3
ATOM 1439 C C . GLY A 1 37 ? 2.822 -12.408 -10.310 1.00 72.53 37 GLY A C 3
ATOM 1440 O O . GLY A 1 37 ? 2.354 -12.273 -11.441 1.00 70.11 37 GLY A O 3
ATOM 1444 N N . TYR A 1 38 ? 2.161 -12.068 -9.209 1.00 65.31 38 TYR A N 3
ATOM 1445 C CA . TYR A 1 38 ? 0.818 -11.506 -9.267 1.00 14.42 38 TYR A CA 3
ATOM 1446 C C . TYR A 1 38 ? 0.672 -10.342 -8.291 1.00 41.54 38 TYR A C 3
ATOM 1447 O O . TYR A 1 38 ? 1.639 -9.929 -7.653 1.00 61.41 38 TYR A O 3
ATOM 1465 N N . SER A 1 1 ? 2.697 0.434 -0.731 1.00 32.43 1 SER A N 4
ATOM 1466 C CA . SER A 1 1 ? 3.019 0.530 -2.150 1.00 4.35 1 SER A CA 4
ATOM 1467 C C . SER A 1 1 ? 3.560 -0.796 -2.675 1.00 44.23 1 SER A C 4
ATOM 1468 O O . SER A 1 1 ? 4.767 -0.957 -2.864 1.00 15.21 1 SER A O 4
ATOM 1476 N N . CYS A 1 2 ? 2.659 -1.744 -2.910 1.00 42.31 2 CYS A N 4
ATOM 1477 C CA . CYS A 1 2 ? 3.043 -3.057 -3.414 1.00 4.14 2 CYS A CA 4
ATOM 1478 C C . CYS A 1 2 ? 3.688 -2.944 -4.792 1.00 4.41 2 CYS A C 4
ATOM 1479 O O . CYS A 1 2 ? 3.918 -1.844 -5.292 1.00 45.42 2 CYS A O 4
ATOM 1486 N N . ASN A 1 3 ? 3.977 -4.090 -5.400 1.00 1.31 3 ASN A N 4
ATOM 1487 C CA . ASN A 1 3 ? 4.596 -4.120 -6.720 1.00 52.32 3 ASN A CA 4
ATOM 1488 C C . ASN A 1 3 ? 3.817 -5.030 -7.665 1.00 64.31 3 ASN A C 4
ATOM 1489 O O . ASN A 1 3 ? 2.843 -5.669 -7.266 1.00 44.34 3 ASN A O 4
ATOM 1500 N N . SER A 1 4 ? 4.255 -5.085 -8.919 1.00 73.21 4 SER A N 4
ATOM 1501 C CA . SER A 1 4 ? 3.598 -5.915 -9.922 1.00 74.01 4 SER A CA 4
ATOM 1502 C C . SER A 1 4 ? 4.568 -6.942 -10.498 1.00 33.33 4 SER A C 4
ATOM 1503 O O . SER A 1 4 ? 5.778 -6.858 -10.286 1.00 53.04 4 SER A O 4
ATOM 1511 N N . LYS A 1 5 ? 4.028 -7.913 -11.227 1.00 13.02 5 LYS A N 4
ATOM 1512 C CA . LYS A 1 5 ? 4.843 -8.957 -11.835 1.00 70.53 5 LYS A CA 4
ATOM 1513 C C . LYS A 1 5 ? 5.996 -8.354 -12.631 1.00 12.41 5 LYS A C 4
ATOM 1514 O O . LYS A 1 5 ? 5.873 -7.265 -13.191 1.00 60.44 5 LYS A O 4
ATOM 1533 N N . GLY A 1 6 ? 7.116 -9.069 -12.677 1.00 10.42 6 GLY A N 4
ATOM 1534 C CA . GLY A 1 6 ? 8.274 -8.587 -13.408 1.00 33.34 6 GLY A CA 4
ATOM 1535 C C . GLY A 1 6 ? 9.111 -7.619 -12.595 1.00 72.33 6 GLY A C 4
ATOM 1536 O O . GLY A 1 6 ? 10.121 -7.105 -13.076 1.00 4.02 6 GLY A O 4
ATOM 1540 N N . THR A 1 7 ? 8.690 -7.368 -11.360 1.00 13.54 7 THR A N 4
ATOM 1541 C CA . THR A 1 7 ? 9.406 -6.453 -10.480 1.00 14.53 7 THR A CA 4
ATOM 1542 C C . THR A 1 7 ? 10.238 -7.214 -9.455 1.00 2.03 7 THR A C 4
ATOM 1543 O O . THR A 1 7 ? 9.774 -8.165 -8.826 1.00 25.32 7 THR A O 4
ATOM 1554 N N . PRO A 1 8 ? 11.498 -6.787 -9.280 1.00 31.50 8 PRO A N 4
ATOM 1555 C CA . PRO A 1 8 ? 12.422 -7.415 -8.330 1.00 74.14 8 PRO A CA 4
ATOM 1556 C C . PRO A 1 8 ? 12.028 -7.154 -6.880 1.00 62.24 8 PRO A C 4
ATOM 1557 O O . PRO A 1 8 ? 11.626 -6.046 -6.525 1.00 42.33 8 PRO A O 4
ATOM 1568 N N . CYS A 1 9 ? 12.147 -8.181 -6.046 1.00 33.50 9 CYS A N 4
ATOM 1569 C CA . CYS A 1 9 ? 11.804 -8.064 -4.634 1.00 13.11 9 CYS A CA 4
ATOM 1570 C C . CYS A 1 9 ? 12.553 -9.102 -3.804 1.00 5.12 9 CYS A C 4
ATOM 1571 O O . CYS A 1 9 ? 13.261 -9.953 -4.344 1.00 32.10 9 CYS A O 4
ATOM 1578 N N . THR A 1 10 ? 12.394 -9.025 -2.486 1.00 73.51 10 THR A N 4
ATOM 1579 C CA . THR A 1 10 ? 13.055 -9.956 -1.581 1.00 22.42 10 THR A CA 4
ATOM 1580 C C . THR A 1 10 ? 12.044 -10.671 -0.692 1.00 72.51 10 THR A C 4
ATOM 1581 O O . THR A 1 10 ? 12.398 -11.574 0.065 1.00 71.20 10 THR A O 4
ATOM 1592 N N . ASN A 1 11 ? 10.783 -10.262 -0.790 1.00 62.12 11 ASN A N 4
ATOM 1593 C CA . ASN A 1 11 ? 9.720 -10.865 0.006 1.00 52.35 11 ASN A CA 4
ATOM 1594 C C . ASN A 1 11 ? 8.399 -10.861 -0.759 1.00 4.42 11 ASN A C 4
ATOM 1595 O O . ASN A 1 11 ? 8.212 -10.078 -1.690 1.00 11.02 11 ASN A O 4
ATOM 1606 N N . ALA A 1 12 ? 7.487 -11.740 -0.358 1.00 63.10 12 ALA A N 4
ATOM 1607 C CA . ALA A 1 12 ? 6.184 -11.836 -1.003 1.00 34.21 12 ALA A CA 4
ATOM 1608 C C . ALA A 1 12 ? 5.363 -10.572 -0.773 1.00 52.21 12 ALA A C 4
ATOM 1609 O O . ALA A 1 12 ? 4.557 -10.181 -1.618 1.00 44.02 12 ALA A O 4
ATOM 1616 N N . ASP A 1 13 ? 5.572 -9.937 0.375 1.00 32.11 13 ASP A N 4
ATOM 1617 C CA . ASP A 1 13 ? 4.851 -8.716 0.716 1.00 41.01 13 ASP A CA 4
ATOM 1618 C C . ASP A 1 13 ? 5.051 -7.650 -0.356 1.00 45.54 13 ASP A C 4
ATOM 1619 O O . ASP A 1 13 ? 4.161 -6.840 -0.613 1.00 41.03 13 ASP A O 4
ATOM 1628 N N . GLU A 1 14 ? 6.227 -7.655 -0.977 1.00 71.44 14 GLU A N 4
ATOM 1629 C CA . GLU A 1 14 ? 6.544 -6.687 -2.020 1.00 52.23 14 GLU A CA 4
ATOM 1630 C C . GLU A 1 14 ? 5.601 -6.840 -3.210 1.00 71.33 14 GLU A C 4
ATOM 1631 O O . GLU A 1 14 ? 5.486 -5.943 -4.046 1.00 64.31 14 GLU A O 4
ATOM 1643 N N . CYS A 1 15 ? 4.928 -7.984 -3.280 1.00 54.24 15 CYS A N 4
ATOM 1644 C CA . CYS A 1 15 ? 3.995 -8.257 -4.367 1.00 62.42 15 CYS A CA 4
ATOM 1645 C C . CYS A 1 15 ? 2.554 -8.233 -3.866 1.00 51.25 15 CYS A C 4
ATOM 1646 O O . CYS A 1 15 ? 2.176 -9.011 -2.991 1.00 32.34 15 CYS A O 4
ATOM 1653 N N . CYS A 1 16 ? 1.754 -7.333 -4.429 1.00 35.42 16 CYS A N 4
ATOM 1654 C CA . CYS A 1 16 ? 0.354 -7.206 -4.041 1.00 0.22 16 CYS A CA 4
ATOM 1655 C C . CYS A 1 16 ? -0.354 -8.556 -4.108 1.00 12.25 16 CYS A C 4
ATOM 1656 O O . CYS A 1 16 ? -1.325 -8.795 -3.391 1.00 72.51 16 CYS A O 4
ATOM 1663 N N . GLY A 1 17 ? 0.140 -9.435 -4.974 1.00 30.21 17 GLY A N 4
ATOM 1664 C CA . GLY A 1 17 ? -0.457 -10.750 -5.118 1.00 51.05 17 GLY A CA 4
ATOM 1665 C C . GLY A 1 17 ? 0.152 -11.770 -4.177 1.00 11.01 17 GLY A C 4
ATOM 1666 O O . GLY A 1 17 ? -0.487 -12.761 -3.827 1.00 32.13 17 GLY A O 4
ATOM 1670 N N . GLY A 1 18 ? 1.393 -11.528 -3.767 1.00 3.33 18 GLY A N 4
ATOM 1671 C CA . GLY A 1 18 ? 2.069 -12.443 -2.865 1.00 54.14 18 GLY A CA 4
ATOM 1672 C C . GLY A 1 18 ? 2.790 -13.555 -3.601 1.00 52.32 18 GLY A C 4
ATOM 1673 O O . GLY A 1 18 ? 2.632 -14.731 -3.273 1.00 44.02 18 GLY A O 4
ATOM 1677 N N . LYS A 1 19 ? 3.583 -13.183 -4.601 1.00 35.52 19 LYS A N 4
ATOM 1678 C CA . LYS A 1 19 ? 4.331 -14.157 -5.387 1.00 30.34 19 LYS A CA 4
ATOM 1679 C C . LYS A 1 19 ? 5.731 -13.640 -5.704 1.00 34.43 19 LYS A C 4
ATOM 1680 O O . LYS A 1 19 ? 6.033 -13.298 -6.847 1.00 72.34 19 LYS A O 4
ATOM 1699 N N . CYS A 1 20 ? 6.582 -13.587 -4.685 1.00 33.23 20 CYS A N 4
ATOM 1700 C CA . CYS A 1 20 ? 7.950 -13.113 -4.854 1.00 71.34 20 CYS A CA 4
ATOM 1701 C C . CYS A 1 20 ? 8.932 -14.281 -4.871 1.00 70.22 20 CYS A C 4
ATOM 1702 O O . CYS A 1 20 ? 9.117 -14.964 -3.865 1.00 20.44 20 CYS A O 4
ATOM 1709 N N . ALA A 1 21 ? 9.559 -14.503 -6.022 1.00 32.52 21 ALA A N 4
ATOM 1710 C CA . ALA A 1 21 ? 10.523 -15.586 -6.170 1.00 23.34 21 ALA A CA 4
ATOM 1711 C C . ALA A 1 21 ? 11.132 -15.593 -7.568 1.00 12.52 21 ALA A C 4
ATOM 1712 O O . ALA A 1 21 ? 10.468 -15.248 -8.546 1.00 31.11 21 ALA A O 4
ATOM 1719 N N . TYR A 1 22 ? 12.398 -15.985 -7.655 1.00 72.11 22 TYR A N 4
ATOM 1720 C CA . TYR A 1 22 ? 13.097 -16.033 -8.934 1.00 12.22 22 TYR A CA 4
ATOM 1721 C C . TYR A 1 22 ? 12.814 -17.344 -9.660 1.00 64.24 22 TYR A C 4
ATOM 1722 O O . TYR A 1 22 ? 12.689 -18.397 -9.037 1.00 63.52 22 TYR A O 4
ATOM 1740 N N . ASN A 1 23 ? 12.716 -17.271 -10.984 1.00 11.52 23 ASN A N 4
ATOM 1741 C CA . ASN A 1 23 ? 12.448 -18.451 -11.797 1.00 64.12 23 ASN A CA 4
ATOM 1742 C C . ASN A 1 23 ? 13.393 -18.513 -12.994 1.00 12.51 23 ASN A C 4
ATOM 1743 O O . ASN A 1 23 ? 13.066 -18.038 -14.082 1.00 12.44 23 ASN A O 4
ATOM 1754 N N . VAL A 1 24 ? 14.566 -19.102 -12.785 1.00 41.53 24 VAL A N 4
ATOM 1755 C CA . VAL A 1 24 ? 15.558 -19.227 -13.847 1.00 31.13 24 VAL A CA 4
ATOM 1756 C C . VAL A 1 24 ? 16.146 -20.633 -13.886 1.00 21.15 24 VAL A C 4
ATOM 1757 O O . VAL A 1 24 ? 16.044 -21.386 -12.917 1.00 60.43 24 VAL A O 4
ATOM 1770 N N . TRP A 1 25 ? 16.762 -20.979 -15.010 1.00 20.51 25 TRP A N 4
ATOM 1771 C CA . TRP A 1 25 ? 17.368 -22.296 -15.175 1.00 32.01 25 TRP A CA 4
ATOM 1772 C C . TRP A 1 25 ? 18.868 -22.242 -14.911 1.00 5.32 25 TRP A C 4
ATOM 1773 O O . TRP A 1 25 ? 19.480 -23.245 -14.547 1.00 3.23 25 TRP A O 4
ATOM 1794 N N . ASN A 1 26 ? 19.455 -21.064 -15.097 1.00 5.24 26 ASN A N 4
ATOM 1795 C CA . ASN A 1 26 ? 20.886 -20.880 -14.878 1.00 53.33 26 ASN A CA 4
ATOM 1796 C C . ASN A 1 26 ? 21.147 -20.171 -13.553 1.00 32.24 26 ASN A C 4
ATOM 1797 O O . ASN A 1 26 ? 22.270 -20.168 -13.048 1.00 62.23 26 ASN A O 4
ATOM 1808 N N . CYS A 1 27 ? 20.102 -19.572 -12.992 1.00 55.34 27 CYS A N 4
ATOM 1809 C CA . CYS A 1 27 ? 20.216 -18.860 -11.725 1.00 41.24 27 CYS A CA 4
ATOM 1810 C C . CYS A 1 27 ? 19.688 -19.710 -10.574 1.00 33.32 27 CYS A C 4
ATOM 1811 O O . CYS A 1 27 ? 18.737 -19.328 -9.892 1.00 13.43 27 CYS A O 4
ATOM 1818 N N . ILE A 1 28 ? 20.311 -20.865 -10.364 1.00 1.20 28 ILE A N 4
ATOM 1819 C CA . ILE A 1 28 ? 19.905 -21.768 -9.295 1.00 31.42 28 ILE A CA 4
ATOM 1820 C C . ILE A 1 28 ? 19.808 -21.034 -7.962 1.00 31.22 28 ILE A C 4
ATOM 1821 O O . ILE A 1 28 ? 20.559 -20.095 -7.702 1.00 52.03 28 ILE A O 4
ATOM 1837 N N . GLY A 1 29 ? 18.878 -21.471 -7.118 1.00 33.00 29 GLY A N 4
ATOM 1838 C CA . GLY A 1 29 ? 18.700 -20.845 -5.821 1.00 23.33 29 GLY A CA 4
ATOM 1839 C C . GLY A 1 29 ? 19.998 -20.741 -5.045 1.00 45.52 29 GLY A C 4
ATOM 1840 O O . GLY A 1 29 ? 20.551 -21.748 -4.607 1.00 31.54 29 GLY A O 4
ATOM 1844 N N . GLY A 1 30 ? 20.488 -19.516 -4.877 1.00 4.13 30 GLY A N 4
ATOM 1845 C CA . GLY A 1 30 ? 21.727 -19.306 -4.151 1.00 2.15 30 GLY A CA 4
ATOM 1846 C C . GLY A 1 30 ? 22.091 -17.839 -4.037 1.00 2.10 30 GLY A C 4
ATOM 1847 O O . GLY A 1 30 ? 23.269 -17.485 -4.002 1.00 70.23 30 GLY A O 4
ATOM 1851 N N . GLY A 1 31 ? 21.076 -16.981 -3.980 1.00 65.45 31 GLY A N 4
ATOM 1852 C CA . GLY A 1 31 ? 21.316 -15.554 -3.873 1.00 24.22 31 GLY A CA 4
ATOM 1853 C C . GLY A 1 31 ? 20.965 -14.810 -5.145 1.00 53.44 31 GLY A C 4
ATOM 1854 O O . GLY A 1 31 ? 21.627 -13.837 -5.508 1.00 64.21 31 GLY A O 4
ATOM 1858 N N . CYS A 1 32 ? 19.920 -15.267 -5.827 1.00 53.10 32 CYS A N 4
ATOM 1859 C CA . CYS A 1 32 ? 19.482 -14.640 -7.068 1.00 15.51 32 CYS A CA 4
ATOM 1860 C C . CYS A 1 32 ? 18.487 -13.517 -6.788 1.00 54.21 32 CYS A C 4
ATOM 1861 O O . CYS A 1 32 ? 18.207 -13.195 -5.633 1.00 41.44 32 CYS A O 4
ATOM 1868 N N . SER A 1 33 ? 17.955 -12.925 -7.853 1.00 63.32 33 SER A N 4
ATOM 1869 C CA . SER A 1 33 ? 16.994 -11.836 -7.723 1.00 63.31 33 SER A CA 4
ATOM 1870 C C . SER A 1 33 ? 15.574 -12.332 -7.975 1.00 73.51 33 SER A C 4
ATOM 1871 O O . SER A 1 33 ? 15.209 -12.659 -9.105 1.00 35.44 33 SER A O 4
ATOM 1879 N N . LYS A 1 34 ? 14.776 -12.386 -6.914 1.00 74.02 34 LYS A N 4
ATOM 1880 C CA . LYS A 1 34 ? 13.394 -12.841 -7.018 1.00 1.34 34 LYS A CA 4
ATOM 1881 C C . LYS A 1 34 ? 12.541 -11.823 -7.769 1.00 63.40 34 LYS A C 4
ATOM 1882 O O . LYS A 1 34 ? 12.869 -10.637 -7.817 1.00 34.13 34 LYS A O 4
ATOM 1901 N N . THR A 1 35 ? 11.445 -12.294 -8.354 1.00 74.45 35 THR A N 4
ATOM 1902 C CA . THR A 1 35 ? 10.545 -11.426 -9.103 1.00 72.11 35 THR A CA 4
ATOM 1903 C C . THR A 1 35 ? 9.094 -11.657 -8.697 1.00 13.32 35 THR A C 4
ATOM 1904 O O . THR A 1 35 ? 8.755 -12.695 -8.128 1.00 1.24 35 THR A O 4
ATOM 1915 N N . CYS A 1 36 ? 8.239 -10.683 -8.993 1.00 64.11 36 CYS A N 4
ATOM 1916 C CA . CYS A 1 36 ? 6.824 -10.779 -8.659 1.00 74.51 36 CYS A CA 4
ATOM 1917 C C . CYS A 1 36 ? 6.066 -11.570 -9.722 1.00 65.03 36 CYS A C 4
ATOM 1918 O O . CYS A 1 36 ? 6.417 -11.539 -10.901 1.00 53.52 36 CYS A O 4
ATOM 1925 N N . GLY A 1 37 ? 5.026 -12.279 -9.296 1.00 15.13 37 GLY A N 4
ATOM 1926 C CA . GLY A 1 37 ? 4.235 -13.067 -10.223 1.00 20.53 37 GLY A CA 4
ATOM 1927 C C . GLY A 1 37 ? 2.877 -12.453 -10.495 1.00 14.40 37 GLY A C 4
ATOM 1928 O O . GLY A 1 37 ? 2.390 -12.482 -11.625 1.00 55.24 37 GLY A O 4
ATOM 1932 N N . TYR A 1 38 ? 2.262 -11.896 -9.457 1.00 43.11 38 TYR A N 4
ATOM 1933 C CA . TYR A 1 38 ? 0.950 -11.275 -9.589 1.00 34.12 38 TYR A CA 4
ATOM 1934 C C . TYR A 1 38 ? 1.035 -9.768 -9.365 1.00 73.32 38 TYR A C 4
ATOM 1935 O O . TYR A 1 38 ? 0.018 -9.078 -9.333 1.00 52.51 38 TYR A O 4
ATOM 1953 N N . SER A 1 1 ? 2.784 -0.211 0.666 1.00 2.33 1 SER A N 5
ATOM 1954 C CA . SER A 1 1 ? 2.767 -0.278 -0.790 1.00 73.52 1 SER A CA 5
ATOM 1955 C C . SER A 1 1 ? 3.352 -1.600 -1.280 1.00 11.34 1 SER A C 5
ATOM 1956 O O . SER A 1 1 ? 4.214 -2.189 -0.628 1.00 65.52 1 SER A O 5
ATOM 1964 N N . CYS A 1 2 ? 2.876 -2.059 -2.432 1.00 63.32 2 CYS A N 5
ATOM 1965 C CA . CYS A 1 2 ? 3.350 -3.311 -3.011 1.00 1.40 2 CYS A CA 5
ATOM 1966 C C . CYS A 1 2 ? 3.797 -3.107 -4.456 1.00 11.22 2 CYS A C 5
ATOM 1967 O O . CYS A 1 2 ? 3.809 -1.985 -4.960 1.00 52.21 2 CYS A O 5
ATOM 1974 N N . ASN A 1 3 ? 4.164 -4.201 -5.116 1.00 15.32 3 ASN A N 5
ATOM 1975 C CA . ASN A 1 3 ? 4.611 -4.142 -6.503 1.00 24.55 3 ASN A CA 5
ATOM 1976 C C . ASN A 1 3 ? 3.800 -5.094 -7.377 1.00 10.13 3 ASN A C 5
ATOM 1977 O O . ASN A 1 3 ? 2.940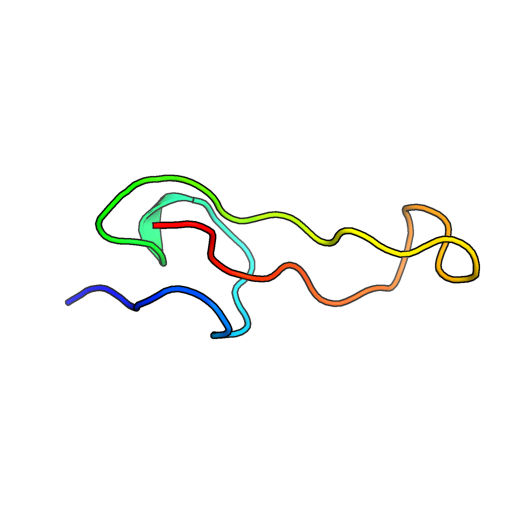 -5.824 -6.885 1.00 33.03 3 ASN A O 5
ATOM 1988 N N . SER A 1 4 ? 4.081 -5.080 -8.676 1.00 14.12 4 SER A N 5
ATOM 1989 C CA . SER A 1 4 ? 3.375 -5.939 -9.620 1.00 0.24 4 SER A CA 5
ATOM 1990 C C . SER A 1 4 ? 4.331 -6.937 -10.266 1.00 3.33 4 SER A C 5
ATOM 1991 O O . SER A 1 4 ? 5.550 -6.821 -10.135 1.00 41.12 4 SER A O 5
ATOM 1999 N N . LYS A 1 5 ? 3.770 -7.918 -10.964 1.00 15.14 5 LYS A N 5
ATOM 2000 C CA . LYS A 1 5 ? 4.570 -8.937 -11.632 1.00 74.04 5 LYS A CA 5
ATOM 2001 C C . LYS A 1 5 ? 5.645 -8.298 -12.506 1.00 31.34 5 LYS A C 5
ATOM 2002 O O . LYS A 1 5 ? 5.430 -7.243 -13.100 1.00 14.11 5 LYS A O 5
ATOM 2021 N N . GLY A 1 6 ? 6.803 -8.947 -12.579 1.00 45.44 6 GLY A N 5
ATOM 2022 C CA . GLY A 1 6 ? 7.894 -8.427 -13.384 1.00 22.25 6 GLY A CA 5
ATOM 2023 C C . GLY A 1 6 ? 8.791 -7.485 -12.605 1.00 54.32 6 GLY A C 5
ATOM 2024 O O . GLY A 1 6 ? 9.790 -6.991 -13.129 1.00 22.43 6 GLY A O 5
ATOM 2028 N N . THR A 1 7 ? 8.433 -7.231 -11.350 1.00 74.21 7 THR A N 5
ATOM 2029 C CA . THR A 1 7 ? 9.210 -6.339 -10.499 1.00 72.20 7 THR A CA 5
ATOM 2030 C C . THR A 1 7 ? 10.052 -7.126 -9.501 1.00 74.42 7 THR A C 5
ATOM 2031 O O . THR A 1 7 ? 9.577 -8.058 -8.851 1.00 1.34 7 THR A O 5
ATOM 2042 N N . PRO A 1 8 ? 11.331 -6.745 -9.375 1.00 64.52 8 PRO A N 5
ATOM 2043 C CA . PRO A 1 8 ? 12.266 -7.403 -8.457 1.00 1.42 8 PRO A CA 5
ATOM 2044 C C . PRO A 1 8 ? 11.936 -7.122 -6.995 1.00 3.42 8 PRO A C 5
ATOM 2045 O O . PRO A 1 8 ? 11.521 -6.017 -6.642 1.00 61.25 8 PRO A O 5
ATOM 2056 N N . CYS A 1 9 ? 12.124 -8.127 -6.147 1.00 31.41 9 CYS A N 5
ATOM 2057 C CA . CYS A 1 9 ? 11.846 -7.989 -4.722 1.00 64.24 9 CYS A CA 5
ATOM 2058 C C . CYS A 1 9 ? 12.615 -9.031 -3.915 1.00 22.21 9 CYS A C 5
ATOM 2059 O O . CYS A 1 9 ? 13.314 -9.877 -4.475 1.00 52.43 9 CYS A O 5
ATOM 2066 N N . THR A 1 10 ? 12.481 -8.965 -2.594 1.00 5.22 10 THR A N 5
ATOM 2067 C CA . THR A 1 10 ? 13.163 -9.901 -1.709 1.00 2.44 10 THR A CA 5
ATOM 2068 C C . THR A 1 10 ? 12.172 -10.620 -0.801 1.00 3.13 10 THR A C 5
ATOM 2069 O O . THR A 1 10 ? 12.544 -11.525 -0.055 1.00 74.11 10 THR A O 5
ATOM 2080 N N . ASN A 1 11 ? 10.909 -10.211 -0.870 1.00 24.44 11 ASN A N 5
ATOM 2081 C CA . ASN A 1 11 ? 9.864 -10.818 -0.053 1.00 3.10 11 ASN A CA 5
ATOM 2082 C C . ASN A 1 11 ? 8.526 -10.806 -0.785 1.00 50.04 11 ASN A C 5
ATOM 2083 O O . ASN A 1 11 ? 8.318 -10.016 -1.706 1.00 15.14 11 ASN A O 5
ATOM 2094 N N . ALA A 1 12 ? 7.622 -11.687 -0.370 1.00 22.24 12 ALA A N 5
ATOM 2095 C CA . ALA A 1 12 ? 6.303 -11.776 -0.984 1.00 24.52 12 ALA A CA 5
ATOM 2096 C C . ALA A 1 12 ? 5.482 -10.523 -0.704 1.00 53.45 12 ALA A C 5
ATOM 2097 O O . ALA A 1 12 ? 4.654 -10.117 -1.520 1.00 52.13 12 ALA A O 5
ATOM 2104 N N . ASP A 1 13 ? 5.715 -9.914 0.453 1.00 43.42 13 ASP A N 5
ATOM 2105 C CA . ASP A 1 13 ? 4.997 -8.705 0.840 1.00 74.14 13 ASP A CA 5
ATOM 2106 C C . ASP A 1 13 ? 5.203 -7.597 -0.189 1.00 22.42 13 ASP A C 5
ATOM 2107 O O . ASP A 1 13 ? 4.402 -6.669 -0.283 1.00 53.44 13 ASP A O 5
ATOM 2116 N N . GLU A 1 14 ? 6.284 -7.703 -0.956 1.00 12.01 14 GLU A N 5
ATOM 2117 C CA . GLU A 1 14 ? 6.596 -6.709 -1.976 1.00 11.43 14 GLU A CA 5
ATOM 2118 C C . GLU A 1 14 ? 5.743 -6.922 -3.223 1.00 14.23 14 GLU A C 5
ATOM 2119 O O . GLU A 1 14 ? 5.831 -6.161 -4.187 1.00 62.31 14 GLU A O 5
ATOM 2131 N N . CYS A 1 15 ? 4.916 -7.962 -3.196 1.00 63.22 15 CYS A N 5
ATOM 2132 C CA . CYS A 1 15 ? 4.047 -8.278 -4.323 1.00 41.02 15 CYS A CA 5
ATOM 2133 C C . CYS A 1 15 ? 2.578 -8.176 -3.923 1.00 2.15 15 CYS A C 5
ATOM 2134 O O . CYS A 1 15 ? 2.122 -8.867 -3.011 1.00 3.32 15 CYS A O 5
ATOM 2141 N N . CYS A 1 16 ? 1.842 -7.310 -4.610 1.00 50.44 16 CYS A N 5
ATOM 2142 C CA . CYS A 1 16 ? 0.425 -7.116 -4.328 1.00 10.42 16 CYS A CA 5
ATOM 2143 C C . CYS A 1 16 ? -0.316 -8.450 -4.322 1.00 11.40 16 CYS A C 5
ATOM 2144 O O . CYS A 1 16 ? -1.351 -8.594 -3.673 1.00 21.15 16 CYS A O 5
ATOM 2151 N N . GLY A 1 17 ? 0.222 -9.423 -5.051 1.00 3.31 17 GLY A N 5
ATOM 2152 C CA . GLY A 1 17 ? -0.400 -10.732 -5.116 1.00 53.01 17 GLY A CA 5
ATOM 2153 C C . GLY A 1 17 ? 0.240 -11.727 -4.169 1.00 5.44 17 GLY A C 5
ATOM 2154 O O . GLY A 1 17 ? -0.348 -12.759 -3.850 1.00 11.22 17 GLY A O 5
ATOM 2158 N N . GLY A 1 18 ? 1.452 -11.416 -3.718 1.00 24.41 18 GLY A N 5
ATOM 2159 C CA . GLY A 1 18 ? 2.154 -12.302 -2.807 1.00 44.14 18 GLY A CA 5
ATOM 2160 C C . GLY A 1 18 ? 2.854 -13.438 -3.527 1.00 51.32 18 GLY A C 5
ATOM 2161 O O . GLY A 1 18 ? 2.685 -14.605 -3.174 1.00 13.12 18 GLY A O 5
ATOM 2165 N N . LYS A 1 19 ? 3.641 -13.097 -4.542 1.00 25.13 19 LYS A N 5
ATOM 2166 C CA . LYS A 1 19 ? 4.370 -14.096 -5.315 1.00 34.43 19 LYS A CA 5
ATOM 2167 C C . LYS A 1 19 ? 5.767 -13.599 -5.668 1.00 5.52 19 LYS A C 5
ATOM 2168 O O . LYS A 1 19 ? 6.062 -13.317 -6.830 1.00 1.43 19 LYS A O 5
ATOM 2187 N N . CYS A 1 20 ? 6.626 -13.494 -4.659 1.00 12.12 20 CYS A N 5
ATOM 2188 C CA . CYS A 1 20 ? 7.993 -13.031 -4.862 1.00 62.33 20 CYS A CA 5
ATOM 2189 C C . CYS A 1 20 ? 8.963 -14.208 -4.919 1.00 31.32 20 CYS A C 5
ATOM 2190 O O . CYS A 1 20 ? 9.183 -14.893 -3.920 1.00 43.41 20 CYS A O 5
ATOM 2197 N N . ALA A 1 21 ? 9.539 -14.437 -6.094 1.00 62.03 21 ALA A N 5
ATOM 2198 C CA . ALA A 1 21 ? 10.487 -15.529 -6.281 1.00 54.10 21 ALA A CA 5
ATOM 2199 C C . ALA A 1 21 ? 11.105 -15.487 -7.674 1.00 72.13 21 ALA A C 5
ATOM 2200 O O . ALA A 1 21 ? 10.465 -15.059 -8.635 1.00 71.44 21 ALA A O 5
ATOM 2207 N N . TYR A 1 22 ? 12.352 -15.933 -7.777 1.00 11.34 22 TYR A N 5
ATOM 2208 C CA . TYR A 1 22 ? 13.058 -15.943 -9.052 1.00 73.04 22 TYR A CA 5
ATOM 2209 C C . TYR A 1 22 ? 12.818 -17.253 -9.797 1.00 51.20 22 TYR A C 5
ATOM 2210 O O . TYR A 1 22 ? 12.649 -18.306 -9.184 1.00 73.02 22 TYR A O 5
ATOM 2228 N N . ASN A 1 23 ? 12.806 -17.178 -11.124 1.00 14.20 23 ASN A N 5
ATOM 2229 C CA . ASN A 1 23 ? 12.587 -18.357 -11.954 1.00 52.32 23 ASN A CA 5
ATOM 2230 C C . ASN A 1 23 ? 13.609 -18.423 -13.085 1.00 21.23 23 ASN A C 5
ATOM 2231 O O . ASN A 1 23 ? 13.359 -17.945 -14.191 1.00 42.22 23 ASN A O 5
ATOM 2242 N N . VAL A 1 24 ? 14.762 -19.021 -12.799 1.00 13.53 24 VAL A N 5
ATOM 2243 C CA . VAL A 1 24 ? 15.822 -19.152 -13.791 1.00 53.32 24 VAL A CA 5
ATOM 2244 C C . VAL A 1 24 ? 16.360 -20.577 -13.835 1.00 22.32 24 VAL A C 5
ATOM 2245 O O . VAL A 1 24 ? 16.246 -21.325 -12.863 1.00 53.35 24 VAL A O 5
ATOM 2258 N N . TRP A 1 25 ? 16.948 -20.947 -14.967 1.00 31.11 25 TRP A N 5
ATOM 2259 C CA . TRP A 1 25 ? 17.505 -22.284 -15.137 1.00 62.12 25 TRP A CA 5
ATOM 2260 C C . TRP A 1 25 ? 18.987 -22.306 -14.779 1.00 41.20 25 TRP A C 5
ATOM 2261 O O . TRP A 1 25 ? 19.534 -23.350 -14.426 1.00 43.51 25 TRP A O 5
ATOM 2282 N N . ASN A 1 26 ? 19.631 -21.147 -14.872 1.00 41.10 26 ASN A N 5
ATOM 2283 C CA . ASN A 1 26 ? 21.051 -21.034 -14.558 1.00 13.03 26 ASN A CA 5
ATOM 2284 C C . ASN A 1 26 ? 21.263 -20.216 -13.287 1.00 62.33 26 ASN A C 5
ATOM 2285 O O . ASN A 1 26 ? 22.346 -19.678 -13.056 1.00 43.22 26 ASN A O 5
ATOM 2296 N N . CYS A 1 27 ? 20.222 -20.128 -12.466 1.00 63.00 27 CYS A N 5
ATOM 2297 C CA . CYS A 1 27 ? 20.293 -19.377 -11.219 1.00 3.14 27 CYS A CA 5
ATOM 2298 C C . CYS A 1 27 ? 19.418 -20.019 -10.146 1.00 53.14 27 CYS A C 5
ATOM 2299 O O . CYS A 1 27 ? 18.416 -19.443 -9.722 1.00 55.32 27 CYS A O 5
ATOM 2306 N N . ILE A 1 28 ? 19.803 -21.214 -9.713 1.00 64.31 28 ILE A N 5
ATOM 2307 C CA . ILE A 1 28 ? 19.055 -21.934 -8.690 1.00 52.40 28 ILE A CA 5
ATOM 2308 C C . ILE A 1 28 ? 19.250 -21.299 -7.317 1.00 45.24 28 ILE A C 5
ATOM 2309 O O . ILE A 1 28 ? 18.300 -20.816 -6.704 1.00 33.43 28 ILE A O 5
ATOM 2325 N N . GLY A 1 29 ? 20.492 -21.301 -6.842 1.00 22.44 29 GLY A N 5
ATOM 2326 C CA . GLY A 1 29 ? 20.791 -20.722 -5.545 1.00 40.42 29 GLY A CA 5
ATOM 2327 C C . GLY A 1 29 ? 22.119 -19.992 -5.529 1.00 4.40 29 GLY A C 5
ATOM 2328 O O . GLY A 1 29 ? 23.178 -20.612 -5.620 1.00 72.00 29 GLY A O 5
ATOM 2332 N N . GLY A 1 30 ? 22.064 -18.668 -5.414 1.00 64.01 30 GLY A N 5
ATOM 2333 C CA . GLY A 1 30 ? 23.279 -17.874 -5.390 1.00 61.44 30 GLY A CA 5
ATOM 2334 C C . GLY A 1 30 ? 23.001 -16.393 -5.232 1.00 54.25 30 GLY A C 5
ATOM 2335 O O . GLY A 1 30 ? 23.729 -15.557 -5.766 1.00 11.24 30 GLY A O 5
ATOM 2339 N N . GLY A 1 31 ? 21.941 -16.066 -4.498 1.00 62.02 31 GLY A N 5
ATOM 2340 C CA . GLY A 1 31 ? 21.586 -14.675 -4.286 1.00 71.05 31 GLY A CA 5
ATOM 2341 C C . GLY A 1 31 ? 20.958 -14.044 -5.513 1.00 40.23 31 GLY A C 5
ATOM 2342 O O . GLY A 1 31 ? 21.160 -12.860 -5.784 1.00 45.31 31 GLY A O 5
ATOM 2346 N N . CYS A 1 32 ? 20.195 -14.836 -6.259 1.00 54.50 32 CYS A N 5
ATOM 2347 C CA . CYS A 1 32 ? 19.536 -14.349 -7.465 1.00 44.24 32 CYS A CA 5
ATOM 2348 C C . CYS A 1 32 ? 18.576 -13.209 -7.139 1.00 3.41 32 CYS A C 5
ATOM 2349 O O . CYS A 1 32 ? 18.552 -12.706 -6.016 1.00 5.25 32 CYS A O 5
ATOM 2356 N N . SER A 1 33 ? 17.786 -12.806 -8.129 1.00 1.11 33 SER A N 5
ATOM 2357 C CA . SER A 1 33 ? 16.826 -11.723 -7.949 1.00 4.13 33 SER A CA 5
ATOM 2358 C C . SER A 1 33 ? 15.399 -12.224 -8.143 1.00 73.32 33 SER A C 5
ATOM 2359 O O . SER A 1 33 ? 14.981 -12.527 -9.261 1.00 52.11 33 SER A O 5
ATOM 2367 N N . LYS A 1 34 ? 14.654 -12.310 -7.046 1.00 51.01 34 LYS A N 5
ATOM 2368 C CA . LYS A 1 34 ? 13.272 -12.773 -7.093 1.00 62.21 34 LYS A CA 5
ATOM 2369 C C . LYS A 1 34 ? 12.378 -11.749 -7.785 1.00 2.02 34 LYS A C 5
ATOM 2370 O O . LYS A 1 34 ? 12.595 -10.542 -7.671 1.00 31.02 34 LYS A O 5
ATOM 2389 N N . THR A 1 35 ? 11.371 -12.238 -8.502 1.00 11.41 35 THR A N 5
ATOM 2390 C CA . THR A 1 35 ? 10.444 -11.365 -9.211 1.00 70.15 35 THR A CA 5
ATOM 2391 C C . THR A 1 35 ? 9.006 -11.621 -8.776 1.00 54.05 35 THR A C 5
ATOM 2392 O O . THR A 1 35 ? 8.693 -12.673 -8.219 1.00 34.41 35 THR A O 5
ATOM 2403 N N . CYS A 1 36 ? 8.133 -10.653 -9.035 1.00 40.21 36 CYS A N 5
ATOM 2404 C CA . CYS A 1 36 ? 6.727 -10.773 -8.671 1.00 14.23 36 CYS A CA 5
ATOM 2405 C C . CYS A 1 36 ? 5.957 -11.562 -9.726 1.00 13.03 36 CYS A C 5
ATOM 2406 O O . CYS A 1 36 ? 6.259 -11.486 -10.916 1.00 33.31 36 CYS A O 5
ATOM 2413 N N . GLY A 1 37 ? 4.959 -12.320 -9.279 1.00 43.33 37 GLY A N 5
ATOM 2414 C CA . GLY A 1 37 ? 4.161 -13.112 -10.197 1.00 5.21 37 GLY A CA 5
ATOM 2415 C C . GLY A 1 37 ? 2.762 -12.557 -10.376 1.00 21.22 37 GLY A C 5
ATOM 2416 O O . GLY A 1 37 ? 2.223 -12.559 -11.483 1.00 1.42 37 GLY A O 5
ATOM 2420 N N . TYR A 1 38 ? 2.171 -12.083 -9.284 1.00 65.45 38 TYR A N 5
ATOM 2421 C CA . TYR A 1 38 ? 0.824 -11.527 -9.325 1.00 23.11 38 TYR A CA 5
ATOM 2422 C C . TYR A 1 38 ? 0.749 -10.223 -8.536 1.00 64.22 38 TYR A C 5
ATOM 2423 O O . TYR A 1 38 ? 0.183 -9.236 -9.002 1.00 72.35 38 TYR A O 5
ATOM 2441 N N . SER A 1 1 ? 1.398 0.537 -1.811 1.00 24.43 1 SER A N 6
ATOM 2442 C CA . SER A 1 1 ? 2.757 0.264 -1.357 1.00 31.44 1 SER A CA 6
ATOM 2443 C C . SER A 1 1 ? 3.184 -1.150 -1.741 1.00 3.23 1 SER A C 6
ATOM 2444 O O . SER A 1 1 ? 3.808 -1.859 -0.950 1.00 42.25 1 SER A O 6
ATOM 2452 N N . CYS A 1 2 ? 2.844 -1.553 -2.960 1.00 72.21 2 CYS A N 6
ATOM 2453 C CA . CYS A 1 2 ? 3.190 -2.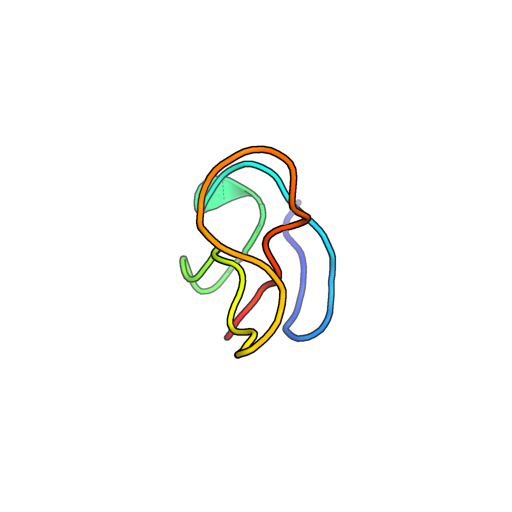881 -3.451 1.00 65.34 2 CYS A CA 6
ATOM 2454 C C . CYS A 1 2 ? 3.822 -2.801 -4.838 1.00 42.52 2 CYS A C 6
ATOM 2455 O O . CYS A 1 2 ? 4.074 -1.713 -5.354 1.00 42.41 2 CYS A O 6
ATOM 2462 N N . ASN A 1 3 ? 4.075 -3.961 -5.436 1.00 12.43 3 ASN A N 6
ATOM 2463 C CA . ASN A 1 3 ? 4.677 -4.022 -6.762 1.00 42.35 3 ASN A CA 6
ATOM 2464 C C . ASN A 1 3 ? 3.857 -4.911 -7.692 1.00 20.32 3 ASN A C 6
ATOM 2465 O O . ASN A 1 3 ? 2.867 -5.513 -7.277 1.00 74.33 3 ASN A O 6
ATOM 2476 N N . SER A 1 4 ? 4.277 -4.989 -8.950 1.00 62.44 4 SER A N 6
ATOM 2477 C CA . SER A 1 4 ? 3.580 -5.803 -9.940 1.00 3.21 4 SER A CA 6
ATOM 2478 C C . SER A 1 4 ? 4.517 -6.846 -10.542 1.00 55.14 4 SER A C 6
ATOM 2479 O O . SER A 1 4 ? 5.731 -6.795 -10.347 1.00 10.24 4 SER A O 6
ATOM 2487 N N . LYS A 1 5 ? 3.943 -7.793 -11.277 1.00 54.30 5 LYS A N 6
ATOM 2488 C CA . LYS A 1 5 ? 4.723 -8.849 -11.911 1.00 2.34 5 LYS A CA 6
ATOM 2489 C C . LYS A 1 5 ? 5.875 -8.262 -12.721 1.00 32.50 5 LYS A C 6
ATOM 2490 O O . LYS A 1 5 ? 5.746 -7.195 -13.319 1.00 33.03 5 LYS A O 6
ATOM 2509 N N . GLY A 1 6 ? 7.001 -8.969 -12.738 1.00 21.15 6 GLY A N 6
ATOM 2510 C CA . GLY A 1 6 ? 8.158 -8.503 -13.479 1.00 23.21 6 GLY A CA 6
ATOM 2511 C C . GLY A 1 6 ? 9.029 -7.566 -12.666 1.00 23.45 6 GLY A C 6
ATOM 2512 O O . GLY A 1 6 ? 10.051 -7.078 -13.149 1.00 62.45 6 GLY A O 6
ATOM 2516 N N . THR A 1 7 ? 8.624 -7.312 -11.425 1.00 44.20 7 THR A N 6
ATOM 2517 C CA . THR A 1 7 ? 9.373 -6.425 -10.544 1.00 1.04 7 THR A CA 6
ATOM 2518 C C . THR A 1 7 ? 10.172 -7.218 -9.515 1.00 53.22 7 THR A C 6
ATOM 2519 O O . THR A 1 7 ? 9.668 -8.149 -8.886 1.00 43.14 7 THR A O 6
ATOM 2530 N N . PRO A 1 8 ? 11.447 -6.842 -9.337 1.00 51.13 8 PRO A N 6
ATOM 2531 C CA . PRO A 1 8 ? 12.342 -7.505 -8.384 1.00 51.32 8 PRO A CA 6
ATOM 2532 C C . PRO A 1 8 ? 11.955 -7.226 -6.936 1.00 21.33 8 PRO A C 6
ATOM 2533 O O . PRO A 1 8 ? 11.528 -6.122 -6.598 1.00 12.12 8 PRO A O 6
ATOM 2544 N N . CYS A 1 9 ? 12.108 -8.234 -6.083 1.00 71.02 9 CYS A N 6
ATOM 2545 C CA . CYS A 1 9 ? 11.775 -8.098 -4.670 1.00 72.34 9 CYS A CA 6
ATOM 2546 C C . CYS A 1 9 ? 12.513 -9.140 -3.835 1.00 22.01 9 CYS A C 6
ATOM 2547 O O . CYS A 1 9 ? 13.212 -10.001 -4.371 1.00 31.24 9 CYS A O 6
ATOM 2554 N N . THR A 1 10 ? 12.354 -9.056 -2.518 1.00 14.33 10 THR A N 6
ATOM 2555 C CA . THR A 1 10 ? 13.005 -9.989 -1.608 1.00 31.24 10 THR A CA 6
ATOM 2556 C C . THR A 1 10 ? 11.985 -10.698 -0.724 1.00 13.43 10 THR A C 6
ATOM 2557 O O . THR A 1 10 ? 12.329 -11.604 0.034 1.00 51.41 10 THR A O 6
ATOM 2568 N N . ASN A 1 11 ? 10.727 -10.279 -0.827 1.00 5.25 11 ASN A N 6
ATOM 2569 C CA . ASN A 1 11 ? 9.656 -10.874 -0.036 1.00 25.23 11 ASN A CA 6
ATOM 2570 C C . ASN A 1 11 ? 8.335 -10.841 -0.797 1.00 60.45 11 ASN A C 6
ATOM 2571 O O . ASN A 1 11 ? 8.162 -10.052 -1.726 1.00 35.51 11 ASN A O 6
ATOM 2582 N N . ALA A 1 12 ? 7.406 -11.704 -0.397 1.00 42.44 12 ALA A N 6
ATOM 2583 C CA . ALA A 1 12 ? 6.100 -11.772 -1.040 1.00 54.31 12 ALA A CA 6
ATOM 2584 C C . ALA A 1 12 ? 5.295 -10.502 -0.784 1.00 42.34 12 ALA A C 6
ATOM 2585 O O . ALA A 1 12 ? 4.492 -10.086 -1.619 1.00 54.03 12 ALA A O 6
ATOM 2592 N N . ASP A 1 13 ? 5.516 -9.890 0.374 1.00 31.52 13 ASP A N 6
ATOM 2593 C CA . ASP A 1 13 ? 4.811 -8.667 0.740 1.00 64.14 13 ASP A CA 6
ATOM 2594 C C . ASP A 1 13 ? 5.020 -7.584 -0.314 1.00 64.13 13 ASP A C 6
ATOM 2595 O O . ASP A 1 13 ? 4.137 -6.763 -0.557 1.00 72.12 13 ASP A O 6
ATOM 2604 N N . GLU A 1 14 ? 6.196 -7.589 -0.936 1.00 33.04 14 GLU A N 6
ATOM 2605 C CA . GLU A 1 14 ? 6.521 -6.605 -1.962 1.00 35.41 14 GLU A CA 6
ATOM 2606 C C . GLU A 1 14 ? 5.579 -6.734 -3.156 1.00 11.31 14 GLU A C 6
ATOM 2607 O O . GLU A 1 14 ? 5.473 -5.823 -3.978 1.00 60.22 14 GLU A O 6
ATOM 2619 N N . CYS A 1 15 ? 4.897 -7.871 -3.245 1.00 1.24 15 CYS A N 6
ATOM 2620 C CA . CYS A 1 15 ? 3.965 -8.121 -4.337 1.00 51.33 15 CYS A CA 6
ATOM 2621 C C . CYS A 1 15 ? 2.521 -8.054 -3.847 1.00 4.41 15 CYS A C 6
ATOM 2622 O O . CYS A 1 15 ? 2.116 -8.818 -2.971 1.00 14.44 15 CYS A O 6
ATOM 2629 N N . CYS A 1 16 ? 1.750 -7.135 -4.418 1.00 44.45 16 CYS A N 6
ATOM 2630 C CA . CYS A 1 16 ? 0.352 -6.966 -4.041 1.00 24.31 16 CYS A CA 6
ATOM 2631 C C . CYS A 1 16 ? -0.393 -8.296 -4.107 1.00 22.31 16 CYS A C 6
ATOM 2632 O O . CYS A 1 16 ? -1.381 -8.502 -3.403 1.00 41.14 16 CYS A O 6
ATOM 2639 N N . GLY A 1 17 ? 0.089 -9.197 -4.958 1.00 62.00 17 GLY A N 6
ATOM 2640 C CA . GLY A 1 17 ? -0.543 -10.496 -5.101 1.00 3.45 17 GLY A CA 6
ATOM 2641 C C . GLY A 1 17 ? 0.056 -11.537 -4.176 1.00 4.53 17 GLY A C 6
ATOM 2642 O O . GLY A 1 17 ? -0.600 -12.516 -3.824 1.00 0.44 17 GLY A O 6
ATOM 2646 N N . GLY A 1 18 ? 1.309 -11.326 -3.782 1.00 11.30 18 GLY A N 6
ATOM 2647 C CA . GLY A 1 18 ? 1.976 -12.263 -2.898 1.00 22.04 18 GLY A CA 6
ATOM 2648 C C . GLY A 1 18 ? 2.661 -13.385 -3.652 1.00 74.52 18 GLY A C 6
ATOM 2649 O O . GLY A 1 18 ? 2.465 -14.561 -3.344 1.00 32.22 18 GLY A O 6
ATOM 2653 N N . LYS A 1 19 ? 3.465 -13.024 -4.646 1.00 1.32 19 LYS A N 6
ATOM 2654 C CA . LYS A 1 19 ? 4.181 -14.008 -5.448 1.00 63.31 19 LYS A CA 6
ATOM 2655 C C . LYS A 1 19 ? 5.595 -13.529 -5.763 1.00 30.55 19 LYS A C 6
ATOM 2656 O O . LYS A 1 19 ? 5.908 -13.194 -6.905 1.00 50.42 19 LYS A O 6
ATOM 2675 N N . CYS A 1 20 ? 6.446 -13.502 -4.742 1.00 50.24 20 CYS A N 6
ATOM 2676 C CA . CYS A 1 20 ? 7.827 -13.065 -4.909 1.00 71.45 20 CYS A CA 6
ATOM 2677 C C . CYS A 1 20 ? 8.774 -14.261 -4.948 1.00 4.02 20 CYS A C 6
ATOM 2678 O O . CYS A 1 20 ? 8.927 -14.977 -3.959 1.00 30.03 20 CYS A O 6
ATOM 2685 N N . ALA A 1 21 ? 9.408 -14.470 -6.097 1.00 44.20 21 ALA A N 6
ATOM 2686 C CA . ALA A 1 21 ? 10.342 -15.576 -6.264 1.00 64.31 21 ALA A CA 6
ATOM 2687 C C . ALA A 1 21 ? 10.964 -15.565 -7.657 1.00 11.44 21 ALA A C 6
ATOM 2688 O O . ALA A 1 21 ? 10.314 -15.192 -8.634 1.00 21.21 21 ALA A O 6
ATOM 2695 N N . TYR A 1 22 ? 12.225 -15.974 -7.740 1.00 11.42 22 TYR A N 6
ATOM 2696 C CA . TYR A 1 22 ? 12.935 -16.007 -9.013 1.00 21.02 22 TYR A CA 6
ATOM 2697 C C . TYR A 1 22 ? 12.639 -17.299 -9.768 1.00 52.02 22 TYR A C 6
ATOM 2698 O O . TYR A 1 22 ? 12.411 -18.346 -9.164 1.00 1.01 22 TYR A O 6
ATOM 2716 N N . ASN A 1 23 ? 12.644 -17.216 -11.095 1.00 5.44 23 ASN A N 6
ATOM 2717 C CA . ASN A 1 23 ? 12.377 -18.377 -11.935 1.00 35.44 23 ASN A CA 6
ATOM 2718 C C . ASN A 1 23 ? 13.369 -18.453 -13.091 1.00 55.23 23 ASN A C 6
ATOM 2719 O O . ASN A 1 23 ? 13.107 -17.944 -14.182 1.00 22.44 23 ASN A O 6
ATOM 2730 N N . VAL A 1 24 ? 14.508 -19.091 -12.846 1.00 22.43 24 VAL A N 6
ATOM 2731 C CA . VAL A 1 24 ? 15.539 -19.235 -13.867 1.00 21.44 24 VAL A CA 6
ATOM 2732 C C . VAL A 1 24 ? 16.057 -20.668 -13.927 1.00 34.22 24 VAL A C 6
ATOM 2733 O O . VAL A 1 24 ? 15.849 -21.453 -13.001 1.00 44.12 24 VAL A O 6
ATOM 2746 N N . TRP A 1 25 ? 16.731 -21.002 -15.021 1.00 72.01 25 TRP A N 6
ATOM 2747 C CA . TRP A 1 25 ? 17.279 -22.341 -15.202 1.00 21.50 25 TRP A CA 6
ATOM 2748 C C . TRP A 1 25 ? 18.794 -22.338 -15.027 1.00 53.11 25 TRP A C 6
ATOM 2749 O O . TRP A 1 25 ? 19.414 -23.391 -14.889 1.00 30.22 25 TRP A O 6
ATOM 2770 N N . ASN A 1 26 ? 19.383 -21.147 -15.034 1.00 1.31 26 ASN A N 6
ATOM 2771 C CA . ASN A 1 26 ? 20.826 -21.007 -14.876 1.00 63.12 26 ASN A CA 6
ATOM 2772 C C . ASN A 1 26 ? 21.159 -20.108 -13.689 1.00 63.22 26 ASN A C 6
ATOM 2773 O O . ASN A 1 26 ? 22.236 -19.514 -13.629 1.00 62.21 26 ASN A O 6
ATOM 2784 N N . CYS A 1 27 ? 20.228 -20.014 -12.746 1.00 40.41 27 CYS A N 6
ATOM 2785 C CA . CYS A 1 27 ? 20.421 -19.188 -11.560 1.00 61.11 27 CYS A CA 6
ATOM 2786 C C . CYS A 1 27 ? 20.200 -20.003 -10.289 1.00 1.53 27 CYS A C 6
ATOM 2787 O O . CYS A 1 27 ? 19.205 -19.819 -9.587 1.00 75.45 27 CYS A O 6
ATOM 2794 N N . ILE A 1 28 ? 21.135 -20.901 -9.998 1.00 72.14 28 ILE A N 6
ATOM 2795 C CA . ILE A 1 28 ? 21.043 -21.742 -8.811 1.00 71.04 28 ILE A CA 6
ATOM 2796 C C . ILE A 1 28 ? 20.786 -20.905 -7.563 1.00 3.20 28 ILE A C 6
ATOM 2797 O O . ILE A 1 28 ? 21.239 -19.765 -7.463 1.00 63.30 28 ILE A O 6
ATOM 2813 N N . GLY A 1 29 ? 20.057 -21.479 -6.611 1.00 62.40 29 GLY A N 6
ATOM 2814 C CA . GLY A 1 29 ? 19.754 -20.773 -5.380 1.00 42.53 29 GLY A CA 6
ATOM 2815 C C . GLY A 1 29 ? 20.994 -20.204 -4.718 1.00 34.42 29 GLY A C 6
ATOM 2816 O O . GLY A 1 29 ? 21.833 -20.949 -4.214 1.00 65.12 29 GLY A O 6
ATOM 2820 N N . GLY A 1 30 ? 21.109 -18.880 -4.719 1.00 44.23 30 GLY A N 6
ATOM 2821 C CA . GLY A 1 30 ? 22.259 -18.235 -4.113 1.00 23.04 30 GLY A CA 6
ATOM 2822 C C . GLY A 1 30 ? 22.871 -17.177 -5.009 1.00 71.15 30 GLY A C 6
ATOM 2823 O O . GLY A 1 30 ? 23.765 -17.467 -5.803 1.00 24.23 30 GLY A O 6
ATOM 2827 N N . GLY A 1 31 ? 22.386 -15.945 -4.885 1.00 70.20 31 GLY A N 6
ATOM 2828 C CA . GLY A 1 31 ? 22.901 -14.859 -5.698 1.00 63.55 31 GLY A CA 6
ATOM 2829 C C . GLY A 1 31 ? 21.978 -14.508 -6.848 1.00 0.40 31 GLY A C 6
ATOM 2830 O O . GLY A 1 31 ? 22.435 -14.139 -7.931 1.00 33.33 31 GLY A O 6
ATOM 2834 N N . CYS A 1 32 ? 20.675 -14.622 -6.615 1.00 31.24 32 CYS A N 6
ATOM 2835 C CA . CYS A 1 32 ? 19.684 -14.316 -7.639 1.00 41.31 32 CYS A CA 6
ATOM 2836 C C . CYS A 1 32 ? 18.769 -13.180 -7.189 1.00 24.21 32 CYS A C 6
ATOM 2837 O O . CYS A 1 32 ? 18.974 -12.587 -6.130 1.00 44.22 32 CYS A O 6
ATOM 2844 N N . SER A 1 33 ? 17.760 -12.884 -8.001 1.00 35.02 33 SER A N 6
ATOM 2845 C CA . SER A 1 33 ? 16.815 -11.818 -7.688 1.00 41.25 33 SER A CA 6
ATOM 2846 C C . SER A 1 33 ? 15.380 -12.274 -7.933 1.00 60.24 33 SER A C 6
ATOM 2847 O O . SER A 1 33 ? 14.969 -12.485 -9.075 1.00 12.43 33 SER A O 6
ATOM 2855 N N . LYS A 1 34 ? 14.622 -12.426 -6.853 1.00 14.30 34 LYS A N 6
ATOM 2856 C CA . LYS A 1 34 ? 13.232 -12.856 -6.947 1.00 53.15 34 LYS A CA 6
ATOM 2857 C C . LYS A 1 34 ? 12.379 -11.793 -7.632 1.00 55.04 34 LYS A C 6
ATOM 2858 O O . LYS A 1 34 ? 12.622 -10.595 -7.484 1.00 4.02 34 LYS A O 6
ATOM 2877 N N . THR A 1 35 ? 11.375 -12.239 -8.383 1.00 4.44 35 THR A N 6
ATOM 2878 C CA . THR A 1 35 ? 10.486 -11.326 -9.090 1.00 21.01 35 THR A CA 6
ATOM 2879 C C . THR A 1 35 ? 9.034 -11.548 -8.683 1.00 72.12 35 THR A C 6
ATOM 2880 O O . THR A 1 35 ? 8.688 -12.587 -8.119 1.00 42.30 35 THR A O 6
ATOM 2891 N N . CYS A 1 36 ? 8.186 -10.567 -8.973 1.00 43.34 36 CYS A N 6
ATOM 2892 C CA . CYS A 1 36 ? 6.770 -10.654 -8.638 1.00 62.53 36 CYS A CA 6
ATOM 2893 C C . CYS A 1 36 ? 6.004 -11.424 -9.710 1.00 62.33 36 CYS A C 6
ATOM 2894 O O . CYS A 1 36 ? 6.374 -11.409 -10.884 1.00 35.13 36 CYS A O 6
ATOM 2901 N N . GLY A 1 37 ? 4.934 -12.097 -9.298 1.00 1.05 37 GLY A N 6
ATOM 2902 C CA . GLY A 1 37 ? 4.133 -12.863 -10.234 1.00 33.11 37 GLY A CA 6
ATOM 2903 C C . GLY A 1 37 ? 2.783 -12.225 -10.499 1.00 65.45 37 GLY A C 6
ATOM 2904 O O . GLY A 1 37 ? 2.290 -12.248 -11.627 1.00 52.42 37 GLY A O 6
ATOM 2908 N N . TYR A 1 38 ? 2.185 -11.657 -9.459 1.00 34.21 38 TYR A N 6
ATOM 2909 C CA . TYR A 1 38 ? 0.882 -11.014 -9.584 1.00 70.12 38 TYR A CA 6
ATOM 2910 C C . TYR A 1 38 ? 0.991 -9.512 -9.342 1.00 15.30 38 TYR A C 6
ATOM 2911 O O . TYR A 1 38 ? 1.691 -9.069 -8.433 1.00 50.24 38 TYR A O 6
ATOM 2929 N N . SER A 1 1 ? 1.370 0.089 -0.349 1.00 71.12 1 SER A N 7
ATOM 2930 C CA . SER A 1 1 ? 2.477 0.155 -1.296 1.00 23.35 1 SER A CA 7
ATOM 2931 C C . SER A 1 1 ? 2.942 -1.245 -1.686 1.00 60.00 1 SER A C 7
ATOM 2932 O O . SER A 1 1 ? 3.513 -1.972 -0.873 1.00 1.05 1 SER A O 7
ATOM 2940 N N . CYS A 1 2 ? 2.693 -1.617 -2.937 1.00 40.43 2 CYS A N 7
ATOM 2941 C CA . CYS A 1 2 ? 3.084 -2.929 -3.438 1.00 43.42 2 CYS A CA 7
ATOM 2942 C C . CYS A 1 2 ? 3.707 -2.817 -4.827 1.00 24.13 2 CYS A C 7
ATOM 2943 O O . CYS A 1 2 ? 3.906 -1.718 -5.342 1.00 62.25 2 CYS A O 7
ATOM 2950 N N . ASN A 1 3 ? 4.013 -3.964 -5.426 1.00 12.51 3 ASN A N 7
ATOM 2951 C CA . ASN A 1 3 ? 4.614 -3.995 -6.754 1.00 75.25 3 ASN A CA 7
ATOM 2952 C C . ASN A 1 3 ? 3.818 -4.900 -7.690 1.00 33.41 3 ASN A C 7
ATOM 2953 O O . ASN A 1 3 ? 2.848 -5.537 -7.278 1.00 52.30 3 ASN A O 7
ATOM 2964 N N . SER A 1 4 ? 4.236 -4.953 -8.951 1.00 35.24 4 SER A N 7
ATOM 2965 C CA . SER A 1 4 ? 3.560 -5.778 -9.946 1.00 3.22 4 SER A CA 7
ATOM 2966 C C . SER A 1 4 ? 4.517 -6.810 -10.536 1.00 12.42 4 SER A C 7
ATOM 2967 O O . SER A 1 4 ? 5.730 -6.733 -10.340 1.00 50.32 4 SER A O 7
ATOM 2975 N N . LYS A 1 5 ? 3.962 -7.776 -11.259 1.00 53.24 5 LYS A N 7
ATOM 2976 C CA . LYS A 1 5 ? 4.763 -8.824 -11.880 1.00 51.14 5 LYS A CA 7
ATOM 2977 C C . LYS A 1 5 ? 5.903 -8.225 -12.698 1.00 10.02 5 LYS A C 7
ATOM 2978 O O . LYS A 1 5 ? 5.767 -7.146 -13.274 1.00 31.43 5 LYS A O 7
ATOM 2997 N N . GLY A 1 6 ? 7.027 -8.933 -12.745 1.00 23.30 6 GLY A N 7
ATOM 2998 C CA . GLY A 1 6 ? 8.174 -8.456 -13.496 1.00 11.13 6 GLY A CA 7
ATOM 2999 C C . GLY A 1 6 ? 9.037 -7.504 -12.692 1.00 44.22 6 GLY A C 7
ATOM 3000 O O . GLY A 1 6 ? 10.054 -7.011 -13.182 1.00 63.31 6 GLY A O 7
ATOM 3004 N N . THR A 1 7 ? 8.632 -7.241 -11.454 1.00 31.44 7 THR A N 7
ATOM 3005 C CA . THR A 1 7 ? 9.374 -6.340 -10.581 1.00 52.34 7 THR A CA 7
ATOM 3006 C C . THR A 1 7 ? 10.184 -7.116 -9.550 1.00 4.12 7 THR A C 7
ATOM 3007 O O . THR A 1 7 ? 9.694 -8.048 -8.913 1.00 33.40 7 THR A O 7
ATOM 3018 N N . PRO A 1 8 ? 11.456 -6.724 -9.378 1.00 73.03 8 PRO A N 7
ATOM 3019 C CA . PRO A 1 8 ? 12.361 -7.370 -8.423 1.00 41.32 8 PRO A CA 7
ATOM 3020 C C . PRO A 1 8 ? 11.975 -7.085 -6.976 1.00 22.44 8 PRO A C 7
ATOM 3021 O O . PRO A 1 8 ? 11.530 -5.986 -6.645 1.00 41.24 8 PRO A O 7
ATOM 3032 N N . CYS A 1 9 ? 12.149 -8.083 -6.115 1.00 51.11 9 CYS A N 7
ATOM 3033 C CA . CYS A 1 9 ? 11.819 -7.941 -4.702 1.00 40.21 9 CYS A CA 7
ATOM 3034 C C . CYS A 1 9 ? 12.589 -8.953 -3.859 1.00 62.22 9 CYS A C 7
ATOM 3035 O O . CYS A 1 9 ? 13.320 -9.792 -4.388 1.00 54.35 9 CYS A O 7
ATOM 3042 N N . THR A 1 10 ? 12.421 -8.870 -2.543 1.00 54.41 10 THR A N 7
ATOM 3043 C CA . THR A 1 10 ? 13.099 -9.777 -1.626 1.00 44.44 10 THR A CA 7
ATOM 3044 C C . THR A 1 10 ? 12.100 -10.518 -0.745 1.00 41.54 10 THR A C 7
ATOM 3045 O O . THR A 1 10 ? 12.472 -11.410 0.016 1.00 53.41 10 THR A O 7
ATOM 3056 N N . ASN A 1 11 ? 10.830 -10.142 -0.855 1.00 32.23 11 ASN A N 7
ATOM 3057 C CA . ASN A 1 11 ? 9.776 -10.772 -0.067 1.00 63.12 11 ASN A CA 7
ATOM 3058 C C . ASN A 1 11 ? 8.451 -10.761 -0.823 1.00 42.33 11 ASN A C 7
ATOM 3059 O O . ASN A 1 11 ? 8.264 -9.980 -1.756 1.00 14.45 11 ASN A O 7
ATOM 3070 N N . ALA A 1 12 ? 7.535 -11.632 -0.414 1.00 62.42 12 ALA A N 7
ATOM 3071 C CA . ALA A 1 12 ? 6.227 -11.721 -1.051 1.00 31.04 12 ALA A CA 7
ATOM 3072 C C . ALA A 1 12 ? 5.415 -10.452 -0.816 1.00 43.53 12 ALA A C 7
ATOM 3073 O O . ALA A 1 12 ? 4.606 -10.057 -1.656 1.00 31.00 12 ALA A O 7
ATOM 3080 N N . ASP A 1 13 ? 5.636 -9.817 0.329 1.00 4.34 13 ASP A N 7
ATOM 3081 C CA . ASP A 1 13 ? 4.925 -8.591 0.674 1.00 4.00 13 ASP A CA 7
ATOM 3082 C C . ASP A 1 13 ? 5.125 -7.527 -0.400 1.00 51.35 13 ASP A C 7
ATOM 3083 O O . ASP A 1 13 ? 4.240 -6.708 -0.648 1.00 71.52 13 ASP A O 7
ATOM 3092 N N . GLU A 1 14 ? 6.294 -7.544 -1.034 1.00 35.11 14 GLU A N 7
ATOM 3093 C CA . GLU A 1 14 ? 6.609 -6.579 -2.080 1.00 51.23 14 GLU A CA 7
ATOM 3094 C C . GLU A 1 14 ? 5.652 -6.723 -3.260 1.00 63.54 14 GLU A C 7
ATOM 3095 O O . GLU A 1 14 ? 5.53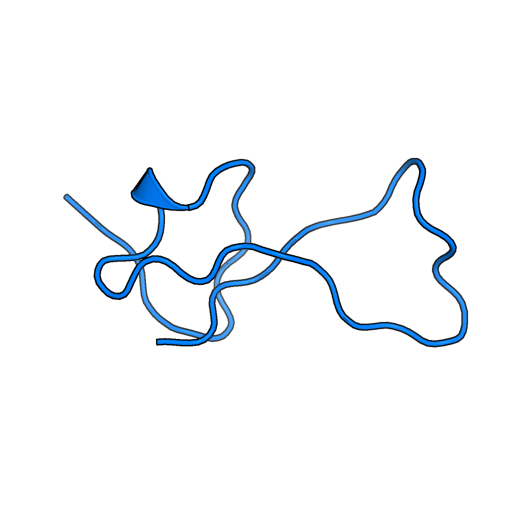6 -5.825 -4.094 1.00 10.41 14 GLU A O 7
ATOM 3107 N N . CYS A 1 15 ? 4.969 -7.862 -3.325 1.00 4.43 15 CYS A N 7
ATOM 3108 C CA . CYS A 1 15 ? 4.024 -8.127 -4.402 1.00 15.41 15 CYS A CA 7
ATOM 3109 C C . CYS A 1 15 ? 2.588 -8.100 -3.884 1.00 63.22 15 CYS A C 7
ATOM 3110 O O . CYS A 1 15 ? 2.218 -8.883 -3.009 1.00 34.10 15 CYS A O 7
ATOM 3117 N N . CYS A 1 16 ? 1.785 -7.194 -4.431 1.00 75.42 16 CYS A N 7
ATOM 3118 C CA . CYS A 1 16 ? 0.390 -7.064 -4.026 1.00 62.40 16 CYS A CA 7
ATOM 3119 C C . CYS A 1 16 ? -0.324 -8.411 -4.096 1.00 55.22 16 CYS A C 7
ATOM 3120 O O . CYS A 1 16 ? -1.292 -8.651 -3.375 1.00 4.44 16 CYS A O 7
ATOM 3127 N N . GLY A 1 17 ? 0.160 -9.287 -4.971 1.00 70.02 17 GLY A N 7
ATOM 3128 C CA . GLY A 1 17 ? -0.444 -10.598 -5.120 1.00 22.33 17 GLY A CA 7
ATOM 3129 C C . GLY A 1 17 ? 0.163 -11.625 -4.184 1.00 70.35 17 GLY A C 7
ATOM 3130 O O . GLY A 1 17 ? -0.480 -12.615 -3.837 1.00 63.21 17 GLY A O 7
ATOM 3134 N N . GLY A 1 18 ? 1.407 -11.391 -3.776 1.00 54.55 18 GLY A N 7
ATOM 3135 C CA . GLY A 1 18 ? 2.080 -12.313 -2.881 1.00 41.12 18 GLY A CA 7
ATOM 3136 C C . GLY A 1 18 ? 2.792 -13.426 -3.624 1.00 31.22 18 GLY A C 7
ATOM 3137 O O . GLY A 1 18 ? 2.630 -14.603 -3.299 1.00 14.30 18 GLY A O 7
ATOM 3141 N N . LYS A 1 19 ? 3.582 -13.056 -4.626 1.00 2.03 19 LYS A N 7
ATOM 3142 C CA . LYS A 1 19 ? 4.322 -14.031 -5.418 1.00 72.30 19 LYS A CA 7
ATOM 3143 C C . LYS A 1 19 ? 5.718 -13.515 -5.751 1.00 60.31 19 LYS A C 7
ATOM 3144 O O . LYS A 1 19 ? 6.005 -13.166 -6.896 1.00 51.45 19 LYS A O 7
ATOM 3163 N N . CYS A 1 20 ? 6.584 -13.472 -4.744 1.00 14.41 20 CYS A N 7
ATOM 3164 C CA . CYS A 1 20 ? 7.950 -13.000 -4.929 1.00 44.45 20 CYS A CA 7
ATOM 3165 C C . CYS A 1 20 ? 8.931 -14.169 -4.956 1.00 53.24 20 CYS A C 7
ATOM 3166 O O . CYS A 1 20 ? 9.133 -14.846 -3.949 1.00 0.21 20 CYS A O 7
ATOM 3173 N N . ALA A 1 21 ? 9.536 -14.399 -6.117 1.00 24.23 21 ALA A N 7
ATOM 3174 C CA . ALA A 1 21 ? 10.497 -15.484 -6.275 1.00 31.12 21 ALA A CA 7
ATOM 3175 C C . ALA A 1 21 ? 11.144 -15.448 -7.655 1.00 53.13 21 ALA A C 7
ATOM 3176 O O . ALA A 1 21 ? 10.533 -14.999 -8.626 1.00 4.22 21 ALA A O 7
ATOM 3183 N N . TYR A 1 22 ? 12.382 -15.922 -7.736 1.00 33.51 22 TYR A N 7
ATOM 3184 C CA . TYR A 1 22 ? 13.112 -15.941 -8.998 1.00 23.34 22 TYR A CA 7
ATOM 3185 C C . TYR A 1 22 ? 12.886 -17.256 -9.739 1.00 1.54 22 TYR A C 7
ATOM 3186 O O . TYR A 1 22 ? 12.743 -18.311 -9.123 1.00 65.23 22 TYR A O 7
ATOM 3204 N N . ASN A 1 23 ? 12.855 -17.181 -11.065 1.00 62.43 23 ASN A N 7
ATOM 3205 C CA . ASN A 1 23 ? 12.647 -18.364 -11.892 1.00 74.52 23 ASN A CA 7
ATOM 3206 C C . ASN A 1 23 ? 13.639 -18.400 -13.051 1.00 31.55 23 ASN A C 7
ATOM 3207 O O . ASN A 1 23 ? 13.346 -17.926 -14.148 1.00 70.22 23 ASN A O 7
ATOM 3218 N N . VAL A 1 24 ? 14.815 -18.967 -12.798 1.00 74.01 24 VAL A N 7
ATOM 3219 C CA . VAL A 1 24 ? 15.850 -19.067 -13.820 1.00 2.04 24 VAL A CA 7
ATOM 3220 C C . VAL A 1 24 ? 16.356 -20.499 -13.951 1.00 73.23 24 VAL A C 7
ATOM 3221 O O . VAL A 1 24 ? 16.211 -21.306 -13.033 1.00 2.02 24 VAL A O 7
ATOM 3234 N N . TRP A 1 25 ? 16.949 -20.808 -15.099 1.00 1.34 25 TRP A N 7
ATOM 3235 C CA . TRP A 1 25 ? 17.477 -22.144 -15.351 1.00 2.24 25 TRP A CA 7
ATOM 3236 C C . TRP A 1 25 ? 18.950 -22.229 -14.965 1.00 12.25 25 TRP A C 7
ATOM 3237 O O . TRP A 1 25 ? 19.450 -23.299 -14.622 1.00 31.14 25 TRP A O 7
ATOM 3258 N N . ASN A 1 26 ? 19.639 -21.094 -15.023 1.00 11.25 26 ASN A N 7
ATOM 3259 C CA . ASN A 1 26 ? 21.055 -21.041 -14.679 1.00 22.11 26 ASN A CA 7
ATOM 3260 C C . ASN A 1 26 ? 21.256 -20.440 -13.291 1.00 63.20 26 ASN A C 7
ATOM 3261 O O . ASN A 1 26 ? 22.321 -20.582 -12.689 1.00 44.44 26 ASN A O 7
ATOM 3272 N N . CYS A 1 27 ? 20.225 -19.769 -12.788 1.00 25.32 27 CYS A N 7
ATOM 3273 C CA . CYS A 1 27 ? 20.287 -19.146 -11.471 1.00 62.52 27 CYS A CA 7
ATOM 3274 C C . CYS A 1 27 ? 19.468 -19.938 -10.456 1.00 32.10 27 CYS A C 7
ATOM 3275 O O . CYS A 1 27 ? 18.511 -19.422 -9.877 1.00 43.23 27 CYS A O 7
ATOM 3282 N N . ILE A 1 28 ? 19.850 -21.193 -10.245 1.00 71.14 28 ILE A N 7
ATOM 3283 C CA . ILE A 1 28 ? 19.152 -22.055 -9.300 1.00 30.24 28 ILE A CA 7
ATOM 3284 C C . ILE A 1 28 ? 19.154 -21.450 -7.900 1.00 35.22 28 ILE A C 7
ATOM 3285 O O . ILE A 1 28 ? 18.129 -20.967 -7.420 1.00 30.33 28 ILE A O 7
ATOM 3301 N N . GLY A 1 29 ? 20.313 -21.479 -7.250 1.00 2.32 29 GLY A N 7
ATOM 3302 C CA . GLY A 1 29 ? 20.427 -20.929 -5.912 1.00 3.42 29 GLY A CA 7
ATOM 3303 C C . GLY A 1 29 ? 21.748 -20.218 -5.688 1.00 34.54 29 GLY A C 7
ATOM 3304 O O . GLY A 1 29 ? 22.804 -20.848 -5.672 1.00 23.23 29 GLY A O 7
ATOM 3308 N N . GLY A 1 30 ? 21.688 -18.901 -5.515 1.00 72.31 30 GLY A N 7
ATOM 3309 C CA . GLY A 1 30 ? 22.895 -18.126 -5.295 1.00 71.50 30 GLY A CA 7
ATOM 3310 C C . GLY A 1 30 ? 22.609 -16.650 -5.102 1.00 22.54 30 GLY A C 7
ATOM 3311 O O . GLY A 1 30 ? 23.251 -15.801 -5.718 1.00 55.23 30 GLY A O 7
ATOM 3315 N N . GLY A 1 31 ? 21.641 -16.344 -4.243 1.00 4.02 31 GLY A N 7
ATOM 3316 C CA . GLY A 1 31 ? 21.288 -14.960 -3.987 1.00 12.03 31 GLY A CA 7
ATOM 3317 C C . GLY A 1 31 ? 20.752 -14.261 -5.220 1.00 54.22 31 GLY A C 7
ATOM 3318 O O . GLY A 1 31 ? 20.989 -13.069 -5.420 1.00 72.10 31 GLY A O 7
ATOM 3322 N N . CYS A 1 32 ? 20.028 -15.003 -6.051 1.00 73.03 32 CYS A N 7
ATOM 3323 C CA . CYS A 1 32 ? 19.458 -14.449 -7.273 1.00 52.33 32 CYS A CA 7
ATOM 3324 C C . CYS A 1 32 ? 18.495 -13.308 -6.956 1.00 33.42 32 CYS A C 7
ATOM 3325 O O . CYS A 1 32 ? 18.380 -12.880 -5.807 1.00 65.14 32 CYS A O 7
ATOM 3332 N N . SER A 1 33 ? 17.804 -12.822 -7.982 1.00 12.32 33 SER A N 7
ATOM 3333 C CA . SER A 1 33 ? 16.853 -11.729 -7.814 1.00 1.15 33 SER A CA 7
ATOM 3334 C C . SER A 1 33 ? 15.423 -12.215 -8.031 1.00 2.32 33 SER A C 7
ATOM 3335 O O . SER A 1 33 ? 15.020 -12.512 -9.155 1.00 71.44 33 SER A O 7
ATOM 3343 N N . LYS A 1 34 ? 14.660 -12.292 -6.946 1.00 23.52 34 LYS A N 7
ATOM 3344 C CA . LYS A 1 34 ? 13.274 -12.741 -7.015 1.00 4.52 34 LYS A CA 7
ATOM 3345 C C . LYS A 1 34 ? 12.404 -11.709 -7.726 1.00 61.52 34 LYS A C 7
ATOM 3346 O O . LYS A 1 34 ? 12.629 -10.504 -7.610 1.00 23.35 34 LYS A O 7
ATOM 3365 N N . THR A 1 35 ? 11.407 -12.190 -8.463 1.00 23.20 35 THR A N 7
ATOM 3366 C CA . THR A 1 35 ? 10.503 -11.311 -9.193 1.00 10.43 35 THR A CA 7
ATOM 3367 C C . THR A 1 35 ? 9.057 -11.530 -8.763 1.00 51.11 35 THR A C 7
ATOM 3368 O O . THR A 1 35 ? 8.727 -12.548 -8.154 1.00 71.23 35 THR A O 7
ATOM 3379 N N . CYS A 1 36 ? 8.197 -10.569 -9.084 1.00 1.01 36 CYS A N 7
ATOM 3380 C CA . CYS A 1 36 ? 6.785 -10.657 -8.732 1.00 1.44 36 CYS A CA 7
ATOM 3381 C C . CYS A 1 36 ? 6.009 -11.442 -9.785 1.00 43.22 36 CYS A C 7
ATOM 3382 O O . CYS A 1 36 ? 6.341 -11.408 -10.969 1.00 65.13 36 CYS A O 7
ATOM 3389 N N . GLY A 1 37 ? 4.973 -12.149 -9.345 1.00 13.54 37 GLY A N 7
ATOM 3390 C CA . GLY A 1 37 ? 4.166 -12.932 -10.262 1.00 34.05 37 GLY A CA 7
ATOM 3391 C C . GLY A 1 37 ? 2.805 -12.313 -10.510 1.00 54.22 37 GLY A C 7
ATOM 3392 O O . GLY A 1 37 ? 2.298 -12.339 -11.632 1.00 64.32 37 GLY A O 7
ATOM 3396 N N . TYR A 1 38 ? 2.210 -11.755 -9.461 1.00 73.35 38 TYR A N 7
ATOM 3397 C CA . TYR A 1 38 ? 0.897 -11.130 -9.570 1.00 72.44 38 TYR A CA 7
ATOM 3398 C C . TYR A 1 38 ? 0.981 -9.634 -9.286 1.00 54.21 38 TYR A C 7
ATOM 3399 O O . TYR A 1 38 ? 1.163 -9.219 -8.143 1.00 14.31 38 TYR A O 7
ATOM 3417 N N . SER A 1 1 ? 1.792 0.020 0.254 1.00 12.13 1 SER A N 8
ATOM 3418 C CA . SER A 1 1 ? 2.100 -0.067 -1.168 1.00 63.42 1 SER A CA 8
ATOM 3419 C C . SER A 1 1 ? 2.523 -1.484 -1.546 1.00 42.33 1 SER A C 8
ATOM 3420 O O . SER A 1 1 ? 2.693 -2.345 -0.683 1.00 3.13 1 SER A O 8
ATOM 3428 N N . CYS A 1 2 ? 2.691 -1.718 -2.843 1.00 42.34 2 CYS A N 8
ATOM 3429 C CA . CYS A 1 2 ? 3.094 -3.029 -3.339 1.00 14.53 2 CYS A CA 8
ATOM 3430 C C . CYS A 1 2 ? 3.712 -2.918 -4.729 1.00 73.35 2 CYS A C 8
ATOM 3431 O O . CYS A 1 2 ? 3.893 -1.820 -5.254 1.00 21.41 2 CYS A O 8
ATOM 3438 N N . ASN A 1 3 ? 4.033 -4.065 -5.321 1.00 13.52 3 ASN A N 8
ATOM 3439 C CA . ASN A 1 3 ? 4.631 -4.097 -6.651 1.00 32.34 3 ASN A CA 8
ATOM 3440 C C . ASN A 1 3 ? 3.822 -4.987 -7.589 1.00 73.22 3 ASN A C 8
ATOM 3441 O O . ASN A 1 3 ? 2.851 -5.622 -7.176 1.00 50.34 3 ASN A O 8
ATOM 3452 N N . SER A 1 4 ? 4.229 -5.029 -8.854 1.00 11.03 4 SER A N 8
ATOM 3453 C CA . SER A 1 4 ? 3.540 -5.839 -9.852 1.00 44.52 4 SER A CA 8
ATOM 3454 C C . SER A 1 4 ? 4.490 -6.859 -10.472 1.00 75.44 4 SER A C 8
ATOM 3455 O O . SER A 1 4 ? 5.706 -6.782 -10.296 1.00 54.44 4 SER A O 8
ATOM 3463 N N . LYS A 1 5 ? 3.925 -7.817 -11.200 1.00 32.23 5 LYS A N 8
ATOM 3464 C CA . LYS A 1 5 ? 4.718 -8.854 -11.848 1.00 61.45 5 LYS A CA 8
ATOM 3465 C C . LYS A 1 5 ? 5.843 -8.241 -12.676 1.00 61.11 5 LYS A C 8
ATOM 3466 O O . LYS A 1 5 ? 5.653 -7.225 -13.343 1.00 61.02 5 LYS A O 8
ATOM 3485 N N . GLY A 1 6 ? 7.015 -8.867 -12.629 1.00 5.30 6 GLY A N 8
ATOM 3486 C CA . GLY A 1 6 ? 8.153 -8.368 -13.380 1.00 31.51 6 GLY A CA 8
ATOM 3487 C C . GLY A 1 6 ? 9.014 -7.421 -12.568 1.00 31.42 6 GLY A C 8
ATOM 3488 O O . GLY A 1 6 ? 10.018 -6.906 -13.060 1.00 1.41 6 GLY A O 8
ATOM 3492 N N . THR A 1 7 ? 8.620 -7.189 -11.319 1.00 65.43 7 THR A N 8
ATOM 3493 C CA . THR A 1 7 ? 9.361 -6.296 -10.438 1.00 43.20 7 THR A CA 8
ATOM 3494 C C . THR A 1 7 ? 10.193 -7.082 -9.431 1.00 15.25 7 THR A C 8
ATOM 3495 O O . THR A 1 7 ? 9.719 -8.031 -8.805 1.00 65.02 7 THR A O 8
ATOM 3506 N N . PRO A 1 8 ? 11.461 -6.679 -9.267 1.00 25.31 8 PRO A N 8
ATOM 3507 C CA . PRO A 1 8 ? 12.385 -7.332 -8.335 1.00 21.35 8 PRO A CA 8
ATOM 3508 C C . PRO A 1 8 ? 12.014 -7.079 -6.878 1.00 13.25 8 PRO A C 8
ATOM 3509 O O . PRO A 1 8 ? 11.575 -5.986 -6.519 1.00 54.52 8 PRO A O 8
ATOM 3520 N N . CYS A 1 9 ? 12.193 -8.095 -6.041 1.00 32.24 9 CYS A N 8
ATOM 3521 C CA . CYS A 1 9 ? 11.877 -7.983 -4.622 1.00 33.12 9 CYS A CA 8
ATOM 3522 C C . CYS A 1 9 ? 12.639 -9.027 -3.810 1.00 43.55 9 CYS A C 8
ATOM 3523 O O . CYS A 1 9 ? 13.356 -9.860 -4.366 1.00 72.10 9 CYS A O 8
ATOM 3530 N N . THR A 1 10 ? 12.480 -8.975 -2.492 1.00 2.24 10 THR A N 8
ATOM 3531 C CA . THR A 1 10 ? 13.153 -9.914 -1.603 1.00 44.31 10 THR A CA 8
ATOM 3532 C C . THR A 1 10 ? 12.152 -10.650 -0.720 1.00 41.42 10 THR A C 8
ATOM 3533 O O . THR A 1 10 ? 12.518 -11.557 0.026 1.00 52.12 10 THR A O 8
ATOM 3544 N N . ASN A 1 11 ? 10.887 -10.253 -0.811 1.00 11.14 11 ASN A N 8
ATOM 3545 C CA . ASN A 1 11 ? 9.832 -10.876 -0.019 1.00 41.12 11 ASN A CA 8
ATOM 3546 C C . ASN A 1 11 ? 8.506 -10.863 -0.774 1.00 63.40 11 ASN A C 8
ATOM 3547 O O . ASN A 1 11 ? 8.310 -10.067 -1.691 1.00 40.22 11 ASN A O 8
ATOM 3558 N N . ALA A 1 12 ? 7.599 -11.752 -0.381 1.00 3.45 12 ALA A N 8
ATOM 3559 C CA . ALA A 1 12 ? 6.291 -11.841 -1.018 1.00 23.24 12 ALA A CA 8
ATOM 3560 C C . ALA A 1 12 ? 5.469 -10.583 -0.761 1.00 74.14 12 ALA A C 8
ATOM 3561 O O . ALA A 1 12 ? 4.656 -10.181 -1.594 1.00 71.13 12 ALA A O 8
ATOM 3568 N N . ASP A 1 13 ? 5.684 -9.966 0.395 1.00 21.32 13 ASP A N 8
ATOM 3569 C CA . ASP A 1 13 ? 4.962 -8.753 0.761 1.00 44.02 13 ASP A CA 8
ATOM 3570 C C . ASP A 1 13 ? 5.153 -7.668 -0.295 1.00 23.33 13 ASP A C 8
ATOM 3571 O O . ASP A 1 13 ? 4.263 -6.851 -0.526 1.00 74.52 13 ASP A O 8
ATOM 3580 N N . GLU A 1 14 ? 6.321 -7.667 -0.930 1.00 51.22 14 GLU A N 8
ATOM 3581 C CA . GLU A 1 14 ? 6.628 -6.681 -1.959 1.00 44.25 14 GLU A CA 8
ATOM 3582 C C . GLU A 1 14 ? 5.675 -6.815 -3.144 1.00 1.05 14 GLU A C 8
ATOM 3583 O O . GLU A 1 14 ? 5.556 -5.906 -3.965 1.00 54.33 14 GLU A O 8
ATOM 3595 N N . CYS A 1 15 ? 4.999 -7.956 -3.224 1.00 54.25 15 CYS A N 8
ATOM 3596 C CA . CYS A 1 15 ? 4.056 -8.212 -4.307 1.00 45.42 15 CYS A CA 8
ATOM 3597 C C . CYS A 1 15 ? 2.620 -8.197 -3.793 1.00 12.10 15 CYS A C 8
ATOM 3598 O O . CYS A 1 15 ? 2.251 -8.990 -2.926 1.00 53.12 15 CYS A O 8
ATOM 3605 N N . CYS A 1 16 ? 1.813 -7.290 -4.333 1.00 42.34 16 CYS A N 8
ATOM 3606 C CA . CYS A 1 16 ? 0.417 -7.170 -3.931 1.00 22.24 16 CYS A CA 8
ATOM 3607 C C . CYS A 1 16 ? -0.290 -8.520 -4.013 1.00 53.24 16 CYS A C 8
ATOM 3608 O O . CYS A 1 16 ? -1.258 -8.770 -3.296 1.00 62.41 16 CYS A O 8
ATOM 3615 N N . GLY A 1 17 ? 0.201 -9.386 -4.894 1.00 73.24 17 GLY A N 8
ATOM 3616 C CA . GLY A 1 17 ? -0.396 -10.699 -5.055 1.00 60.31 17 GLY A CA 8
ATOM 3617 C C . GLY A 1 17 ? 0.226 -11.735 -4.139 1.00 14.41 17 GLY A C 8
ATOM 3618 O O . GLY A 1 17 ? -0.408 -12.733 -3.799 1.00 2.25 17 GLY A O 8
ATOM 3622 N N . GLY A 1 18 ? 1.472 -11.498 -3.739 1.00 55.44 18 GLY A N 8
ATOM 3623 C CA . GLY A 1 18 ? 2.159 -12.427 -2.862 1.00 71.34 18 GLY A CA 8
ATOM 3624 C C . GLY A 1 18 ? 2.868 -13.528 -3.626 1.00 31.31 18 GLY A C 8
ATOM 3625 O O . GLY A 1 18 ? 2.693 -14.711 -3.331 1.00 50.23 18 GLY A O 8
ATOM 3629 N N . LYS A 1 19 ? 3.670 -13.140 -4.612 1.00 21.54 19 LYS A N 8
ATOM 3630 C CA . LYS A 1 19 ? 4.409 -14.102 -5.421 1.00 75.41 19 LYS A CA 8
ATOM 3631 C C . LYS A 1 19 ? 5.805 -13.582 -5.745 1.00 63.22 19 LYS A C 8
ATOM 3632 O O . LYS A 1 19 ? 6.103 -13.246 -6.892 1.00 1.33 19 LYS A O 8
ATOM 3651 N N . CYS A 1 20 ? 6.659 -13.520 -4.729 1.00 1.01 20 CYS A N 8
ATOM 3652 C CA . CYS A 1 20 ? 8.025 -13.042 -4.905 1.00 61.02 20 CYS A CA 8
ATOM 3653 C C . CYS A 1 20 ? 9.009 -14.208 -4.940 1.00 40.13 20 CYS A C 8
ATOM 3654 O O . CYS A 1 20 ? 9.213 -14.892 -3.938 1.00 12.12 20 CYS A O 8
ATOM 3661 N N . ALA A 1 21 ? 9.616 -14.427 -6.102 1.00 24.52 21 ALA A N 8
ATOM 3662 C CA . ALA A 1 21 ? 10.580 -15.508 -6.267 1.00 64.25 21 ALA A CA 8
ATOM 3663 C C . ALA A 1 21 ? 11.208 -15.476 -7.657 1.00 11.11 21 ALA A C 8
ATOM 3664 O O . ALA A 1 21 ? 10.570 -15.067 -8.627 1.00 71.45 21 ALA A O 8
ATOM 3671 N N . TYR A 1 22 ? 12.461 -15.908 -7.745 1.00 71.11 22 TYR A N 8
ATOM 3672 C CA . TYR A 1 22 ? 13.176 -15.926 -9.016 1.00 13.43 22 TYR A CA 8
ATOM 3673 C C . TYR A 1 22 ? 12.935 -17.236 -9.758 1.00 70.43 22 TYR A C 8
ATOM 3674 O O . TYR A 1 22 ? 12.782 -18.291 -9.144 1.00 71.32 22 TYR A O 8
ATOM 3692 N N . ASN A 1 23 ? 12.904 -17.160 -11.085 1.00 35.32 23 ASN A N 8
ATOM 3693 C CA . ASN A 1 23 ? 12.682 -18.340 -11.913 1.00 53.01 23 ASN A CA 8
ATOM 3694 C C . ASN A 1 23 ? 13.709 -18.415 -13.039 1.00 32.43 23 ASN A C 8
ATOM 3695 O O . ASN A 1 23 ? 13.467 -17.938 -14.147 1.00 41.24 23 ASN A O 8
ATOM 3706 N N . VAL A 1 24 ? 14.856 -19.019 -12.746 1.00 23.20 24 VAL A N 8
ATOM 3707 C CA . VAL A 1 24 ? 15.920 -19.159 -13.733 1.00 61.22 24 VAL A CA 8
ATOM 3708 C C . VAL A 1 24 ? 16.436 -20.593 -13.785 1.00 42.34 24 VAL A C 8
ATOM 3709 O O . VAL A 1 24 ? 16.345 -21.332 -12.805 1.00 51.12 24 VAL A O 8
ATOM 3722 N N . TRP A 1 25 ? 16.978 -20.979 -14.935 1.00 5.45 25 TRP A N 8
ATOM 3723 C CA . TRP A 1 25 ? 17.510 -22.325 -15.115 1.00 2.24 25 TRP A CA 8
ATOM 3724 C C . TRP A 1 25 ? 18.990 -22.379 -14.751 1.00 40.44 25 TRP A C 8
ATOM 3725 O O . TRP A 1 25 ? 19.513 -23.434 -14.396 1.00 41.21 25 TRP A O 8
ATOM 3746 N N . ASN A 1 26 ? 19.659 -21.234 -14.843 1.00 25.12 26 ASN A N 8
ATOM 3747 C CA . ASN A 1 26 ? 21.080 -21.152 -14.524 1.00 2.03 26 ASN A CA 8
ATOM 3748 C C . ASN A 1 26 ? 21.296 -20.475 -13.174 1.00 22.14 26 ASN A C 8
ATOM 3749 O O . ASN A 1 26 ? 22.401 -20.488 -12.630 1.00 41.30 26 ASN A O 8
ATOM 3760 N N . CYS A 1 27 ? 20.233 -19.885 -12.637 1.00 24.01 27 CYS A N 8
ATOM 3761 C CA . CYS A 1 27 ? 20.305 -19.203 -11.351 1.00 0.25 27 CYS A CA 8
ATOM 3762 C C . CYS A 1 27 ? 19.366 -19.851 -10.338 1.00 35.31 27 CYS A C 8
ATOM 3763 O O . CYS A 1 27 ? 18.373 -19.251 -9.924 1.00 23.23 27 CYS A O 8
ATOM 3770 N N . ILE A 1 28 ? 19.686 -21.079 -9.944 1.00 31.21 28 ILE A N 8
ATOM 3771 C CA . ILE A 1 28 ? 18.872 -21.808 -8.979 1.00 71.23 28 ILE A CA 8
ATOM 3772 C C . ILE A 1 28 ? 19.039 -21.236 -7.576 1.00 32.35 28 ILE A C 8
ATOM 3773 O O . ILE A 1 28 ? 18.087 -20.728 -6.984 1.00 24.23 28 ILE A O 8
ATOM 3789 N N . GLY A 1 29 ? 20.257 -21.321 -7.048 1.00 74.35 29 GLY A N 8
ATOM 3790 C CA . GLY A 1 29 ? 20.527 -20.807 -5.719 1.00 0.32 29 GLY A CA 8
ATOM 3791 C C . GLY A 1 29 ? 21.889 -20.150 -5.617 1.00 65.31 29 GLY A C 8
ATOM 3792 O O . GLY A 1 29 ? 22.917 -20.821 -5.701 1.00 23.13 29 GLY A O 8
ATOM 3796 N N . GLY A 1 30 ? 21.898 -18.833 -5.438 1.00 2.33 30 GLY A N 8
ATOM 3797 C CA . GLY A 1 30 ? 23.150 -18.107 -5.330 1.00 23.14 30 GLY A CA 8
ATOM 3798 C C . GLY A 1 30 ? 22.943 -16.614 -5.171 1.00 42.14 30 GLY A C 8
ATOM 3799 O O . GLY A 1 30 ? 23.691 -15.814 -5.732 1.00 54.51 30 GLY A O 8
ATOM 3803 N N . GLY A 1 31 ? 21.923 -16.237 -4.406 1.00 24.02 31 GLY A N 8
ATOM 3804 C CA . GLY A 1 31 ? 21.637 -14.831 -4.191 1.00 2.41 31 GLY A CA 8
ATOM 3805 C C . GLY A 1 31 ? 21.046 -14.165 -5.418 1.00 24.01 31 GLY A C 8
ATOM 3806 O O . GLY A 1 31 ? 21.317 -12.995 -5.690 1.00 23.00 31 GLY A O 8
ATOM 3810 N N . CYS A 1 32 ? 20.238 -14.912 -6.163 1.00 12.45 32 CYS A N 8
ATOM 3811 C CA . CYS A 1 32 ? 19.608 -14.389 -7.369 1.00 3.40 32 CYS A CA 8
ATOM 3812 C C . CYS A 1 32 ? 18.654 -13.246 -7.033 1.00 44.21 32 CYS A C 8
ATOM 3813 O O . CYS A 1 32 ? 18.610 -12.774 -5.897 1.00 34.51 32 CYS A O 8
ATOM 3820 N N . SER A 1 33 ? 17.893 -12.806 -8.030 1.00 0.33 33 SER A N 8
ATOM 3821 C CA . SER A 1 33 ? 16.942 -11.716 -7.842 1.00 22.13 33 SER A CA 8
ATOM 3822 C C . SER A 1 33 ? 15.512 -12.200 -8.059 1.00 13.11 33 SER A C 8
ATOM 3823 O O . SER A 1 33 ? 15.104 -12.484 -9.185 1.00 54.53 33 SER A O 8
ATOM 3831 N N . LYS A 1 34 ? 14.754 -12.292 -6.972 1.00 14.04 34 LYS A N 8
ATOM 3832 C CA . LYS A 1 34 ? 13.368 -12.740 -7.040 1.00 53.12 34 LYS A CA 8
ATOM 3833 C C . LYS A 1 34 ? 12.494 -11.700 -7.735 1.00 33.53 34 LYS A C 8
ATOM 3834 O O . LYS A 1 34 ? 12.749 -10.499 -7.645 1.00 32.01 34 LYS A O 8
ATOM 3853 N N . THR A 1 35 ? 11.460 -12.170 -8.427 1.00 2.02 35 THR A N 8
ATOM 3854 C CA . THR A 1 35 ? 10.548 -11.281 -9.136 1.00 63.40 35 THR A CA 8
ATOM 3855 C C . THR A 1 35 ? 9.104 -11.526 -8.716 1.00 33.54 35 THR A C 8
ATOM 3856 O O . THR A 1 35 ? 8.784 -12.561 -8.130 1.00 72.40 35 THR A O 8
ATOM 3867 N N . CYS A 1 36 ? 8.234 -10.569 -9.018 1.00 53.23 36 CYS A N 8
ATOM 3868 C CA . CYS A 1 36 ? 6.822 -10.680 -8.672 1.00 71.22 36 CYS A CA 8
ATOM 3869 C C . CYS A 1 36 ? 6.061 -11.465 -9.737 1.00 22.32 36 CYS A C 8
ATOM 3870 O O . CYS A 1 36 ? 6.388 -11.403 -10.921 1.00 53.43 36 CYS A O 8
ATOM 3877 N N . GLY A 1 37 ? 5.044 -12.205 -9.305 1.00 52.32 37 GLY A N 8
ATOM 3878 C CA . GLY A 1 37 ? 4.252 -12.991 -10.233 1.00 23.20 37 GLY A CA 8
ATOM 3879 C C . GLY A 1 37 ? 2.860 -12.426 -10.431 1.00 72.00 37 GLY A C 8
ATOM 3880 O O . GLY A 1 37 ? 2.329 -12.440 -11.542 1.00 34.33 37 GLY A O 8
ATOM 3884 N N . TYR A 1 38 ? 2.266 -11.929 -9.352 1.00 2.41 38 TYR A N 8
ATOM 3885 C CA . TYR A 1 38 ? 0.925 -11.360 -9.411 1.00 51.12 38 TYR A CA 8
ATOM 3886 C C . TYR A 1 38 ? 0.854 -10.050 -8.633 1.00 12.41 38 TYR A C 8
ATOM 3887 O O . TYR A 1 38 ? 0.340 -9.049 -9.130 1.00 2.45 38 TYR A O 8
ATOM 3905 N N . SER A 1 1 ? 2.213 0.246 0.260 1.00 30.34 1 SER A N 9
ATOM 3906 C CA . SER A 1 1 ? 2.370 0.109 -1.183 1.00 23.11 1 SER A CA 9
ATOM 3907 C C . SER A 1 1 ? 2.783 -1.313 -1.552 1.00 44.40 1 SER A C 9
ATOM 3908 O O . SER A 1 1 ? 3.142 -2.112 -0.687 1.00 21.02 1 SER A O 9
ATOM 3916 N N . CYS A 1 2 ? 2.730 -1.621 -2.844 1.00 2.25 2 CYS A N 9
ATOM 3917 C CA . CYS A 1 2 ? 3.098 -2.945 -3.330 1.00 33.11 2 CYS A CA 9
ATOM 3918 C C . CYS A 1 2 ? 3.703 -2.862 -4.728 1.00 63.31 2 CYS A C 9
ATOM 3919 O O . CYS A 1 2 ? 3.903 -1.774 -5.266 1.00 14.03 2 CYS A O 9
ATOM 3926 N N . ASN A 1 3 ? 3.993 -4.021 -5.311 1.00 24.11 3 ASN A N 9
ATOM 3927 C CA . ASN A 1 3 ? 4.576 -4.080 -6.646 1.00 64.23 3 ASN A CA 9
ATOM 3928 C C . ASN A 1 3 ? 3.760 -4.993 -7.556 1.00 62.14 3 ASN A C 9
ATOM 3929 O O . ASN A 1 3 ? 2.796 -5.621 -7.119 1.00 62.43 3 ASN A O 9
ATOM 3940 N N . SER A 1 4 ? 4.154 -5.061 -8.824 1.00 71.31 4 SER A N 9
ATOM 3941 C CA . SER A 1 4 ? 3.457 -5.895 -9.797 1.00 43.41 4 SER A CA 9
ATOM 3942 C C . SER A 1 4 ? 4.403 -6.926 -10.405 1.00 30.34 4 SER A C 9
ATOM 3943 O O . SER A 1 4 ? 5.621 -6.841 -10.243 1.00 74.31 4 SER A O 9
ATOM 3951 N N . LYS A 1 5 ? 3.834 -7.901 -11.105 1.00 35.42 5 LYS A N 9
ATOM 3952 C CA . LYS A 1 5 ? 4.623 -8.950 -11.739 1.00 21.41 5 LYS A CA 9
ATOM 3953 C C . LYS A 1 5 ? 5.738 -8.352 -12.591 1.00 73.43 5 LYS A C 9
ATOM 3954 O O . LYS A 1 5 ? 5.578 -7.283 -13.177 1.00 41.45 5 LYS A O 9
ATOM 3973 N N . GLY A 1 6 ? 6.867 -9.052 -12.657 1.00 11.42 6 GLY A N 9
ATOM 3974 C CA . GLY A 1 6 ? 7.991 -8.574 -13.441 1.00 74.22 6 GLY A CA 9
ATOM 3975 C C . GLY A 1 6 ? 8.888 -7.637 -12.658 1.00 24.54 6 GLY A C 9
ATOM 3976 O O . GLY A 1 6 ? 9.910 -7.173 -13.166 1.00 33.22 6 GLY A O 9
ATOM 3980 N N . THR A 1 7 ? 8.507 -7.356 -11.415 1.00 64.33 7 THR A N 9
ATOM 3981 C CA . THR A 1 7 ? 9.283 -6.467 -10.561 1.00 4.52 7 THR A CA 9
ATOM 3982 C C . THR A 1 7 ? 10.090 -7.255 -9.535 1.00 42.42 7 THR A C 9
ATOM 3983 O O . THR A 1 7 ? 9.586 -8.169 -8.883 1.00 21.11 7 THR A O 9
ATOM 3994 N N . PRO A 1 8 ? 11.373 -6.894 -9.387 1.00 4.44 8 PRO A N 9
ATOM 3995 C CA . PRO A 1 8 ? 12.277 -7.554 -8.440 1.00 20.20 8 PRO A CA 9
ATOM 3996 C C . PRO A 1 8 ? 11.921 -7.248 -6.989 1.00 60.51 8 PRO A C 9
ATOM 3997 O O . PRO A 1 8 ? 11.493 -6.141 -6.664 1.00 51.53 8 PRO A O 9
ATOM 4008 N N . CYS A 1 9 ? 12.101 -8.237 -6.120 1.00 20.14 9 CYS A N 9
ATOM 4009 C CA . CYS A 1 9 ? 11.799 -8.074 -4.703 1.00 30.43 9 CYS A CA 9
ATOM 4010 C C . CYS A 1 9 ? 12.568 -9.090 -3.863 1.00 4.35 9 CYS A C 9
ATOM 4011 O O . CYS A 1 9 ? 13.283 -9.939 -4.395 1.00 25.30 9 CYS A O 9
ATOM 4018 N N . THR A 1 10 ? 12.416 -8.996 -2.545 1.00 44.11 10 THR A N 9
ATOM 4019 C CA . THR A 1 10 ? 13.097 -9.904 -1.631 1.00 35.34 10 THR A CA 9
ATOM 4020 C C . THR A 1 10 ? 12.100 -10.629 -0.733 1.00 1.10 10 THR A C 9
ATOM 4021 O O . THR A 1 10 ? 12.471 -11.519 0.030 1.00 25.23 10 THR A O 9
ATOM 4032 N N . ASN A 1 11 ? 10.832 -10.241 -0.830 1.00 64.54 11 ASN A N 9
ATOM 4033 C CA . ASN A 1 11 ? 9.782 -10.855 -0.026 1.00 73.14 11 ASN A CA 9
ATOM 4034 C C . ASN A 1 11 ? 8.447 -10.831 -0.765 1.00 40.51 11 ASN A C 9
ATOM 4035 O O . ASN A 1 11 ? 8.255 -10.048 -1.695 1.00 41.30 11 ASN A O 9
ATOM 4046 N N . ALA A 1 12 ? 7.528 -11.693 -0.344 1.00 13.24 12 ALA A N 9
ATOM 4047 C CA . ALA A 1 12 ? 6.210 -11.768 -0.963 1.00 23.32 12 ALA A CA 9
ATOM 4048 C C . ALA A 1 12 ? 5.407 -10.499 -0.701 1.00 31.04 12 ALA A C 9
ATOM 4049 O O . ALA A 1 12 ? 4.588 -10.090 -1.524 1.00 45.32 12 ALA A O 9
ATOM 4056 N N . ASP A 1 13 ? 5.645 -9.881 0.451 1.00 62.11 13 ASP A N 9
ATOM 4057 C CA . ASP A 1 13 ? 4.944 -8.658 0.822 1.00 54.54 13 ASP A CA 9
ATOM 4058 C C . ASP A 1 13 ? 5.133 -7.579 -0.241 1.00 24.23 13 ASP A C 9
ATOM 4059 O O . ASP A 1 13 ? 4.251 -6.750 -0.461 1.00 4.14 13 ASP A O 9
ATOM 4068 N N . GLU A 1 14 ? 6.290 -7.597 -0.895 1.00 64.41 14 GLU A N 9
ATOM 4069 C CA . GLU A 1 14 ? 6.596 -6.619 -1.933 1.00 33.52 14 GLU A CA 9
ATOM 4070 C C . GLU A 1 14 ? 5.628 -6.751 -3.106 1.00 2.44 14 GLU A C 9
ATOM 4071 O O . GLU A 1 14 ? 5.515 -5.848 -3.936 1.00 23.31 14 GLU A O 9
ATOM 4083 N N . CYS A 1 15 ? 4.932 -7.881 -3.167 1.00 44.13 15 CYS A N 9
ATOM 4084 C CA . CYS A 1 15 ? 3.975 -8.133 -4.238 1.00 1.34 15 CYS A CA 9
ATOM 4085 C C . CYS A 1 15 ? 2.545 -8.096 -3.708 1.00 35.15 15 CYS A C 9
ATOM 4086 O O . CYS A 1 15 ? 2.175 -8.878 -2.831 1.00 61.32 15 CYS A O 9
ATOM 4093 N N . CYS A 1 16 ? 1.743 -7.183 -4.245 1.00 44.44 16 CYS A N 9
ATOM 4094 C CA . CYS A 1 16 ? 0.354 -7.043 -3.828 1.00 14.50 16 CYS A CA 9
ATOM 4095 C C . CYS A 1 16 ? -0.371 -8.384 -3.891 1.00 51.11 16 CYS A C 9
ATOM 4096 O O . CYS A 1 16 ? -1.332 -8.618 -3.159 1.00 4.31 16 CYS A O 9
ATOM 4103 N N . GLY A 1 17 ? 0.097 -9.263 -4.772 1.00 43.34 17 GLY A N 9
ATOM 4104 C CA . GLY A 1 17 ? -0.517 -10.570 -4.915 1.00 52.42 17 GLY A CA 9
ATOM 4105 C C . GLY A 1 17 ? 0.105 -11.606 -4.000 1.00 52.23 17 GLY A C 9
ATOM 4106 O O . GLY A 1 17 ? -0.535 -12.595 -3.645 1.00 51.24 17 GLY A O 9
ATOM 4110 N N . GLY A 1 18 ? 1.358 -11.380 -3.618 1.00 42.13 18 GLY A N 9
ATOM 4111 C CA . GLY A 1 18 ? 2.047 -12.312 -2.744 1.00 54.42 18 GLY A CA 9
ATOM 4112 C C . GLY A 1 18 ? 2.721 -13.433 -3.508 1.00 63.35 18 GLY A C 9
ATOM 4113 O O . GLY A 1 18 ? 2.523 -14.610 -3.204 1.00 1.31 18 GLY A O 9
ATOM 4117 N N . LYS A 1 19 ? 3.520 -13.070 -4.506 1.00 64.31 19 LYS A N 9
ATOM 4118 C CA . LYS A 1 19 ? 4.227 -14.054 -5.318 1.00 21.02 19 LYS A CA 9
ATOM 4119 C C . LYS A 1 19 ? 5.631 -13.567 -5.663 1.00 20.45 19 LYS A C 9
ATOM 4120 O O . LYS A 1 19 ? 5.920 -13.239 -6.814 1.00 22.24 19 LYS A O 9
ATOM 4139 N N . CYS A 1 20 ? 6.501 -13.525 -4.659 1.00 14.43 20 CYS A N 9
ATOM 4140 C CA . CYS A 1 20 ? 7.875 -13.079 -4.855 1.00 72.42 20 CYS A CA 9
ATOM 4141 C C . CYS A 1 20 ? 8.831 -14.268 -4.893 1.00 44.24 20 CYS A C 9
ATOM 4142 O O . CYS A 1 20 ? 9.002 -14.973 -3.899 1.00 52.23 20 CYS A O 9
ATOM 4149 N N . ALA A 1 21 ? 9.453 -14.483 -6.048 1.00 41.12 21 ALA A N 9
ATOM 4150 C CA . ALA A 1 21 ? 10.394 -15.583 -6.216 1.00 31.51 21 ALA A CA 9
ATOM 4151 C C . ALA A 1 21 ? 11.033 -15.554 -7.600 1.00 53.52 21 ALA A C 9
ATOM 4152 O O . ALA A 1 21 ? 10.412 -15.120 -8.572 1.00 24.44 21 ALA A O 9
ATOM 4159 N N . TYR A 1 22 ? 12.275 -16.015 -7.683 1.00 63.42 22 TYR A N 9
ATOM 4160 C CA . TYR A 1 22 ? 12.999 -16.038 -8.949 1.00 23.44 22 TYR A CA 9
ATOM 4161 C C . TYR A 1 22 ? 12.738 -17.339 -9.702 1.00 50.12 22 TYR A C 9
ATOM 4162 O O . TYR A 1 22 ? 12.568 -18.396 -9.097 1.00 71.41 22 TYR A O 9
ATOM 4180 N N . ASN A 1 23 ? 12.708 -17.251 -11.028 1.00 62.11 23 ASN A N 9
ATOM 4181 C CA . ASN A 1 23 ? 12.468 -18.420 -11.866 1.00 72.13 23 ASN A CA 9
ATOM 4182 C C . ASN A 1 23 ? 13.458 -18.471 -13.026 1.00 1.12 23 ASN A C 9
ATOM 4183 O O . ASN A 1 23 ? 13.177 -17.978 -14.119 1.00 21.55 23 ASN A O 9
ATOM 4194 N N . VAL A 1 24 ? 14.619 -19.071 -12.780 1.00 14.21 24 VAL A N 9
ATOM 4195 C CA . VAL A 1 24 ? 15.651 -19.188 -13.803 1.00 75.12 24 VAL A CA 9
ATOM 4196 C C . VAL A 1 24 ? 16.218 -20.602 -13.852 1.00 32.30 24 VAL A C 9
ATOM 4197 O O . VAL A 1 24 ? 16.061 -21.378 -12.909 1.00 2.53 24 VAL A O 9
ATOM 4210 N N . TRP A 1 25 ? 16.877 -20.931 -14.957 1.00 24.03 25 TRP A N 9
ATOM 4211 C CA . TRP A 1 25 ? 17.469 -22.253 -15.128 1.00 62.05 25 TRP A CA 9
ATOM 4212 C C . TRP A 1 25 ? 18.982 -22.200 -14.949 1.00 44.51 25 TRP A C 9
ATOM 4213 O O . TRP A 1 25 ? 19.619 -23.213 -14.665 1.00 32.22 25 TRP A O 9
ATOM 4234 N N . ASN A 1 26 ? 19.552 -21.011 -15.117 1.00 3.42 26 ASN A N 9
ATOM 4235 C CA . ASN A 1 26 ? 20.992 -20.826 -14.973 1.00 52.03 26 ASN A CA 9
ATOM 4236 C C . ASN A 1 26 ? 21.311 -19.970 -13.751 1.00 64.33 26 ASN A C 9
ATOM 4237 O O . ASN A 1 26 ? 22.373 -19.351 -13.674 1.00 13.31 26 ASN A O 9
ATOM 4248 N N . CYS A 1 27 ? 20.386 -19.941 -12.798 1.00 23.21 27 CYS A N 9
ATOM 4249 C CA . CYS A 1 27 ? 20.568 -19.162 -11.579 1.00 31.51 27 CYS A CA 9
ATOM 4250 C C . CYS A 1 27 ? 20.029 -19.916 -10.366 1.00 62.45 27 CYS A C 9
ATOM 4251 O O . CYS A 1 27 ? 19.033 -19.514 -9.765 1.00 0.21 27 CYS A O 9
ATOM 4258 N N . ILE A 1 28 ? 20.695 -21.011 -10.014 1.00 33.11 28 ILE A N 9
ATOM 4259 C CA . ILE A 1 28 ? 20.284 -21.820 -8.873 1.00 72.01 28 ILE A CA 9
ATOM 4260 C C . ILE A 1 28 ? 20.090 -20.959 -7.630 1.00 1.23 28 ILE A C 9
ATOM 4261 O O . ILE A 1 28 ? 20.772 -19.951 -7.447 1.00 63.41 28 ILE A O 9
ATOM 4277 N N . GLY A 1 29 ? 19.155 -21.364 -6.775 1.00 43.13 29 GLY A N 9
ATOM 4278 C CA . GLY A 1 29 ? 18.889 -20.619 -5.559 1.00 25.25 29 GLY A CA 9
ATOM 4279 C C . GLY A 1 29 ? 20.147 -20.352 -4.756 1.00 3.21 29 GLY A C 9
ATOM 4280 O O . GLY A 1 29 ? 20.743 -21.272 -4.198 1.00 24.01 29 GLY A O 9
ATOM 4284 N N . GLY A 1 30 ? 20.553 -19.087 -4.699 1.00 5.03 30 GLY A N 9
ATOM 4285 C CA . GLY A 1 30 ? 21.747 -18.724 -3.958 1.00 25.11 30 GLY A CA 9
ATOM 4286 C C . GLY A 1 30 ? 22.508 -17.584 -4.606 1.00 13.02 30 GLY A C 9
ATOM 4287 O O . GLY A 1 30 ? 23.652 -17.751 -5.026 1.00 72.00 30 GLY A O 9
ATOM 4291 N N . GLY A 1 31 ? 21.869 -16.420 -4.689 1.00 24.43 31 GLY A N 9
ATOM 4292 C CA . GLY A 1 31 ? 22.508 -15.266 -5.293 1.00 55.31 31 GLY A CA 9
ATOM 4293 C C . GLY A 1 31 ? 21.756 -14.757 -6.507 1.00 71.34 31 GLY A C 9
ATOM 4294 O O . GLY A 1 31 ? 22.362 -14.287 -7.470 1.00 65.24 31 GLY A O 9
ATOM 4298 N N . CYS A 1 32 ? 20.431 -14.853 -6.464 1.00 3.40 32 CYS A N 9
ATOM 4299 C CA . CYS A 1 32 ? 19.595 -14.401 -7.569 1.00 50.14 32 CYS A CA 9
ATOM 4300 C C . CYS A 1 32 ? 18.668 -13.273 -7.125 1.00 21.12 32 CYS A C 9
ATOM 4301 O O . CYS A 1 32 ? 18.786 -12.761 -6.012 1.00 30.35 32 CYS A O 9
ATOM 4308 N N . SER A 1 33 ? 17.746 -12.891 -8.003 1.00 22.41 33 SER A N 9
ATOM 4309 C CA . SER A 1 33 ? 16.801 -11.822 -7.703 1.00 22.10 33 SER A CA 9
ATOM 4310 C C . SER A 1 33 ? 15.366 -12.286 -7.930 1.00 73.31 33 SER A C 9
ATOM 4311 O O . SER A 1 33 ? 14.945 -12.511 -9.065 1.00 42.13 33 SER A O 9
ATOM 4319 N N . LYS A 1 34 ? 14.617 -12.428 -6.841 1.00 64.34 34 LYS A N 9
ATOM 4320 C CA . LYS A 1 34 ? 13.228 -12.864 -6.919 1.00 22.42 34 LYS A CA 9
ATOM 4321 C C . LYS A 1 34 ? 12.365 -11.811 -7.606 1.00 72.53 34 LYS A C 9
ATOM 4322 O O . LYS A 1 34 ? 12.616 -10.612 -7.486 1.00 11.23 34 LYS A O 9
A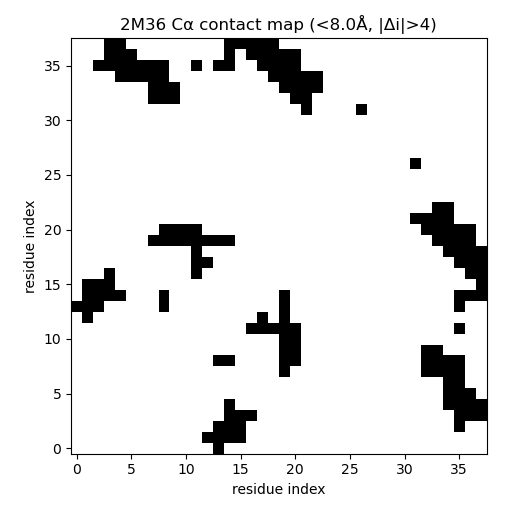TOM 4341 N N . THR A 1 35 ? 11.345 -12.267 -8.327 1.00 70.31 35 THR A N 9
ATOM 4342 C CA . THR A 1 35 ? 10.444 -11.365 -9.033 1.00 44.03 35 THR A CA 9
ATOM 4343 C C . THR A 1 35 ? 8.999 -11.582 -8.602 1.00 34.31 35 THR A C 9
ATOM 4344 O O . THR A 1 35 ? 8.666 -12.604 -8.000 1.00 4.23 35 THR A O 9
ATOM 4355 N N . CYS A 1 36 ? 8.141 -10.616 -8.914 1.00 23.20 36 CYS A N 9
ATOM 4356 C CA . CYS A 1 36 ? 6.730 -10.701 -8.559 1.00 71.50 36 CYS A CA 9
ATOM 4357 C C . CYS A 1 36 ? 5.952 -11.489 -9.609 1.00 74.10 36 CYS A C 9
ATOM 4358 O O . CYS A 1 36 ? 6.306 -11.492 -10.787 1.00 61.20 36 CYS A O 9
ATOM 4365 N N . GLY A 1 37 ? 4.888 -12.156 -9.172 1.00 73.51 37 GLY A N 9
ATOM 4366 C CA . GLY A 1 37 ? 4.076 -12.938 -10.086 1.00 73.40 37 GLY A CA 9
ATOM 4367 C C . GLY A 1 37 ? 2.687 -12.360 -10.268 1.00 15.45 37 GLY A C 9
ATOM 4368 O O . GLY A 1 37 ? 2.136 -12.382 -11.369 1.00 20.24 37 GLY A O 9
ATOM 4372 N N . TYR A 1 38 ? 2.117 -11.841 -9.185 1.00 64.30 38 TYR A N 9
ATOM 4373 C CA . TYR A 1 38 ? 0.782 -11.258 -9.229 1.00 11.23 38 TYR A CA 9
ATOM 4374 C C . TYR A 1 38 ? 0.727 -9.962 -8.425 1.00 71.12 38 TYR A C 9
ATOM 4375 O O . TYR A 1 38 ? -0.109 -9.097 -8.681 1.00 2.11 38 TYR A O 9
ATOM 4393 N N . SER A 1 1 ? 1.717 0.221 -0.174 1.00 42.21 1 SER A N 10
ATOM 4394 C CA . SER A 1 1 ? 2.756 0.255 -1.197 1.00 11.20 1 SER A CA 10
ATOM 4395 C C . SER A 1 1 ? 3.182 -1.157 -1.586 1.00 74.21 1 SER A C 10
ATOM 4396 O O . SER A 1 1 ? 3.768 -1.885 -0.784 1.00 53.10 1 SER A O 10
ATOM 4404 N N . CYS A 1 2 ? 2.882 -1.539 -2.823 1.00 44.23 2 CYS A N 10
ATOM 4405 C CA . CYS A 1 2 ? 3.232 -2.863 -3.321 1.00 65.52 2 CYS A CA 10
ATOM 4406 C C . CYS A 1 2 ? 3.860 -2.774 -4.709 1.00 63.42 2 CYS A C 10
ATOM 4407 O O . CYS A 1 2 ? 4.086 -1.683 -5.231 1.00 32.33 2 CYS A O 10
ATOM 4414 N N . ASN A 1 3 ? 4.140 -3.931 -5.302 1.00 34.05 3 ASN A N 10
ATOM 4415 C CA . ASN A 1 3 ? 4.742 -3.984 -6.629 1.00 34.22 3 ASN A CA 10
ATOM 4416 C C . ASN A 1 3 ? 3.903 -4.841 -7.573 1.00 11.34 3 ASN A C 10
ATOM 4417 O O . ASN A 1 3 ? 2.910 -5.442 -7.164 1.00 71.41 3 ASN A O 10
ATOM 4428 N N . SER A 1 4 ? 4.310 -4.891 -8.837 1.00 3.11 4 SER A N 10
ATOM 4429 C CA . SER A 1 4 ? 3.595 -5.671 -9.840 1.00 40.10 4 SER A CA 10
ATOM 4430 C C . SER A 1 4 ? 4.507 -6.724 -10.461 1.00 65.04 4 SER A C 10
ATOM 4431 O O . SER A 1 4 ? 5.726 -6.688 -10.287 1.00 72.13 4 SER A O 10
ATOM 4439 N N . LYS A 1 5 ? 3.909 -7.662 -11.188 1.00 31.04 5 LYS A N 10
ATOM 4440 C CA . LYS A 1 5 ? 4.665 -8.726 -11.837 1.00 61.03 5 LYS A CA 10
ATOM 4441 C C . LYS A 1 5 ? 5.807 -8.152 -12.670 1.00 53.21 5 LYS A C 10
ATOM 4442 O O . LYS A 1 5 ? 5.646 -7.136 -13.345 1.00 13.22 5 LYS A O 10
ATOM 4461 N N . GLY A 1 6 ? 6.961 -8.811 -12.619 1.00 14.44 6 GLY A N 10
ATOM 4462 C CA . GLY A 1 6 ? 8.111 -8.351 -13.374 1.00 25.11 6 GLY A CA 10
ATOM 4463 C C . GLY A 1 6 ? 9.012 -7.441 -12.562 1.00 54.33 6 GLY A C 10
ATOM 4464 O O . GLY A 1 6 ? 10.039 -6.972 -13.053 1.00 42.32 6 GLY A O 10
ATOM 4468 N N . THR A 1 7 ? 8.626 -7.187 -11.316 1.00 34.44 7 THR A N 10
ATOM 4469 C CA . THR A 1 7 ? 9.403 -6.325 -10.435 1.00 41.21 7 THR A CA 10
ATOM 4470 C C . THR A 1 7 ? 10.196 -7.144 -9.423 1.00 41.30 7 THR A C 10
ATOM 4471 O O . THR A 1 7 ? 9.680 -8.069 -8.796 1.00 13.22 7 THR A O 10
ATOM 4482 N N . PRO A 1 8 ? 11.481 -6.798 -9.258 1.00 4.34 8 PRO A N 10
ATOM 4483 C CA . PRO A 1 8 ? 12.373 -7.488 -8.321 1.00 32.21 8 PRO A CA 10
ATOM 4484 C C . PRO A 1 8 ? 12.010 -7.214 -6.866 1.00 13.54 8 PRO A C 10
ATOM 4485 O O . PRO A 1 8 ? 11.606 -6.104 -6.514 1.00 60.44 8 PRO A O 10
ATOM 4496 N N . CYS A 1 9 ? 12.156 -8.230 -6.022 1.00 50.21 9 CYS A N 10
ATOM 4497 C CA . CY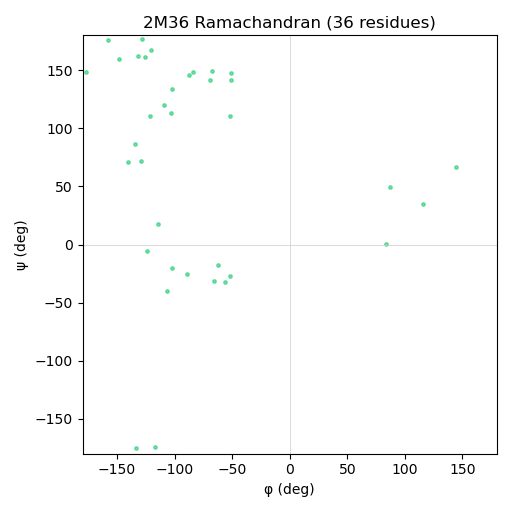S A 1 9 ? 11.844 -8.098 -4.604 1.00 74.52 9 CYS A CA 10
ATOM 4498 C C . CYS A 1 9 ? 12.576 -9.157 -3.785 1.00 65.34 9 CYS A C 10
ATOM 4499 O O . CYS A 1 9 ? 13.270 -10.014 -4.335 1.00 0.12 9 CYS A O 10
ATOM 4506 N N . THR A 1 10 ? 12.418 -9.093 -2.467 1.00 13.30 10 THR A N 10
ATOM 4507 C CA . THR A 1 10 ? 13.064 -10.044 -1.572 1.00 0.02 10 THR A CA 10
ATOM 4508 C C . THR A 1 10 ? 12.040 -10.764 -0.703 1.00 34.52 10 THR A C 10
ATOM 4509 O O . THR A 1 10 ? 12.379 -11.685 0.039 1.00 62.41 10 THR A O 10
ATOM 4520 N N . ASN A 1 11 ? 10.784 -10.339 -0.800 1.00 62.32 11 ASN A N 10
ATOM 4521 C CA . ASN A 1 11 ? 9.710 -10.945 -0.022 1.00 55.03 11 ASN A CA 10
ATOM 4522 C C . ASN A 1 11 ? 8.388 -10.885 -0.782 1.00 14.34 11 ASN A C 10
ATOM 4523 O O . ASN A 1 11 ? 8.224 -10.084 -1.701 1.00 45.34 11 ASN A O 10
ATOM 4534 N N . ALA A 1 12 ? 7.447 -11.737 -0.389 1.00 74.20 12 ALA A N 10
ATOM 4535 C CA . ALA A 1 12 ? 6.138 -11.779 -1.030 1.00 63.33 12 ALA A CA 10
ATOM 4536 C C . ALA A 1 12 ? 5.355 -10.498 -0.764 1.00 62.14 12 ALA A C 10
ATOM 4537 O O . ALA A 1 12 ? 4.558 -10.063 -1.595 1.00 73.04 12 ALA A O 10
ATOM 4544 N N . ASP A 1 13 ? 5.587 -9.899 0.398 1.00 21.14 13 ASP A N 10
ATOM 4545 C CA . ASP A 1 13 ? 4.903 -8.667 0.774 1.00 42.04 13 ASP A CA 10
ATOM 4546 C C . ASP A 1 13 ? 5.131 -7.579 -0.272 1.00 32.35 13 ASP A C 10
ATOM 4547 O O . ASP A 1 13 ? 4.273 -6.724 -0.487 1.00 1.32 13 ASP A O 10
ATOM 4556 N N . GLU A 1 14 ? 6.293 -7.619 -0.917 1.00 35.14 14 GLU A N 10
ATOM 4557 C CA . GLU A 1 14 ? 6.633 -6.635 -1.938 1.00 33.24 14 GLU A CA 10
ATOM 4558 C C . GLU A 1 14 ? 5.683 -6.735 -3.127 1.00 75.15 14 GLU A C 10
ATOM 4559 O O . GLU A 1 14 ? 5.607 -5.826 -3.955 1.00 3.14 14 GLU A O 10
ATOM 4571 N N . CYS A 1 15 ? 4.959 -7.847 -3.207 1.00 51.44 15 CYS A N 10
ATOM 4572 C CA . CYS A 1 15 ? 4.014 -8.068 -4.295 1.00 50.04 15 CYS A CA 10
ATOM 4573 C C . CYS A 1 15 ? 2.576 -8.007 -3.788 1.00 1.10 15 CYS A C 10
ATOM 4574 O O . CYS A 1 15 ? 2.177 -8.790 -2.926 1.00 15.35 15 CYS A O 10
ATOM 4581 N N . CYS A 1 16 ? 1.803 -7.072 -4.329 1.00 52.43 16 CYS A N 10
ATOM 4582 C CA . CYS A 1 16 ? 0.410 -6.907 -3.933 1.00 13.22 16 CYS A CA 10
ATOM 4583 C C . CYS A 1 16 ? -0.341 -8.232 -4.021 1.00 34.21 16 CYS A C 10
ATOM 4584 O O . CYS A 1 16 ? -1.321 -8.451 -3.309 1.00 62.44 16 CYS A O 10
ATOM 4591 N N . GLY A 1 17 ? 0.126 -9.114 -4.900 1.00 12.21 17 GLY A N 10
ATOM 4592 C CA . GLY A 1 17 ? -0.513 -10.406 -5.065 1.00 61.33 17 GLY A CA 10
ATOM 4593 C C . GLY A 1 17 ? 0.077 -11.465 -4.155 1.00 32.13 17 GLY A C 10
ATOM 4594 O O . GLY A 1 17 ? -0.587 -12.445 -3.820 1.00 22.41 17 GLY A O 10
ATOM 4598 N N . GLY A 1 18 ? 1.329 -11.268 -3.754 1.00 22.21 18 GLY A N 10
ATOM 4599 C CA . GLY A 1 18 ? 1.988 -12.223 -2.882 1.00 32.20 18 GLY A CA 10
ATOM 4600 C C . GLY A 1 18 ? 2.657 -13.345 -3.651 1.00 41.11 18 GLY A C 10
ATOM 4601 O O . GLY A 1 18 ? 2.439 -14.522 -3.364 1.00 14.04 18 GLY A O 10
ATOM 4605 N N . LYS A 1 19 ? 3.474 -12.981 -4.634 1.00 22.04 19 LYS A N 10
ATOM 4606 C CA . LYS A 1 19 ? 4.178 -13.965 -5.448 1.00 11.30 19 LYS A CA 10
ATOM 4607 C C . LYS A 1 19 ? 5.592 -13.492 -5.771 1.00 30.44 19 LYS A C 10
ATOM 4608 O O . LYS A 1 19 ? 5.901 -13.162 -6.916 1.00 12.52 19 LYS A O 10
ATOM 4627 N N . CYS A 1 20 ? 6.448 -13.465 -4.755 1.00 11.24 20 CYS A N 10
ATOM 4628 C CA . CYS A 1 20 ? 7.830 -13.034 -4.930 1.00 33.33 20 CYS A CA 10
ATOM 4629 C C . CYS A 1 20 ? 8.772 -14.234 -4.968 1.00 4.33 20 CYS A C 10
ATOM 4630 O O . CYS A 1 20 ? 8.943 -14.934 -3.970 1.00 45.41 20 CYS A O 10
ATOM 4637 N N . ALA A 1 21 ? 9.382 -14.464 -6.126 1.00 55.13 21 ALA A N 10
ATOM 4638 C CA . ALA A 1 21 ? 10.308 -15.576 -6.294 1.00 63.32 21 ALA A CA 10
ATOM 4639 C C . ALA A 1 21 ? 10.966 -15.540 -7.670 1.00 33.33 21 ALA A C 10
ATOM 4640 O O . ALA A 1 21 ? 10.370 -15.074 -8.641 1.00 41.31 21 ALA A O 10
ATOM 4647 N N . TYR A 1 22 ? 12.196 -16.035 -7.745 1.00 42.32 22 TYR A N 10
ATOM 4648 C CA . TYR A 1 22 ? 12.936 -16.056 -9.002 1.00 33.04 22 TYR A CA 10
ATOM 4649 C C . TYR A 1 22 ? 12.669 -17.347 -9.769 1.00 72.30 22 TYR A C 10
ATOM 4650 O O . TYR A 1 22 ? 12.460 -18.404 -9.174 1.00 54.34 22 TYR A O 10
ATOM 4668 N N . ASN A 1 23 ? 12.679 -17.253 -11.095 1.00 14.13 23 ASN A N 10
ATOM 4669 C CA . ASN A 1 23 ? 12.438 -18.413 -11.945 1.00 52.24 23 ASN A CA 10
ATOM 4670 C C . ASN A 1 23 ? 13.473 -18.491 -13.064 1.00 35.32 23 ASN A C 10
ATOM 4671 O O . ASN A 1 23 ? 13.263 -17.964 -14.156 1.00 42.51 23 ASN A O 10
ATOM 4682 N N . VAL A 1 24 ? 14.590 -19.155 -12.783 1.00 51.54 24 VAL A N 10
ATOM 4683 C CA . VAL A 1 24 ? 15.657 -19.304 -13.766 1.00 21.24 24 VAL A CA 10
ATOM 4684 C C . VAL A 1 24 ? 16.185 -20.734 -13.790 1.00 73.32 24 VAL A C 10
ATOM 4685 O O . VAL A 1 24 ? 15.954 -21.508 -12.861 1.00 14.21 24 VAL A O 10
ATOM 4698 N N . TRP A 1 25 ? 16.894 -21.079 -14.859 1.00 4.54 25 TRP A N 10
ATOM 4699 C CA . TRP A 1 25 ? 17.456 -22.417 -15.004 1.00 51.31 25 TRP A CA 10
ATOM 4700 C C . TRP A 1 25 ? 18.972 -22.392 -14.841 1.00 14.24 25 TRP A C 10
ATOM 4701 O O . TRP A 1 25 ? 19.596 -23.425 -14.605 1.00 45.02 25 TRP A O 10
ATOM 4722 N N . ASN A 1 26 ? 19.557 -21.205 -14.967 1.00 33.21 26 ASN A N 10
ATOM 4723 C CA . ASN A 1 26 ? 21.000 -21.047 -14.833 1.00 43.31 26 ASN A CA 10
ATOM 4724 C C . ASN A 1 26 ? 21.340 -20.119 -13.670 1.00 64.25 26 ASN A C 10
ATOM 4725 O O . ASN A 1 26 ? 22.416 -19.520 -13.634 1.00 15.11 26 ASN A O 10
ATOM 4736 N N . CYS A 1 27 ? 20.417 -20.006 -12.722 1.00 21.04 27 CYS A N 10
ATOM 4737 C CA . CYS A 1 27 ? 20.618 -19.152 -11.557 1.00 35.31 27 CYS A CA 10
ATOM 4738 C C . CYS A 1 27 ? 20.459 -19.949 -10.265 1.00 10.21 27 CYS A C 10
ATOM 4739 O O . CYS A 1 27 ? 19.496 -19.759 -9.521 1.00 4.31 27 CYS A O 10
ATOM 4746 N N . ILE A 1 28 ? 21.410 -20.840 -10.005 1.00 53.05 28 ILE A N 10
ATOM 4747 C CA . ILE A 1 28 ? 21.376 -21.664 -8.804 1.00 4.25 28 ILE A CA 10
ATOM 4748 C C . ILE A 1 28 ? 21.161 -20.811 -7.558 1.00 44.41 28 ILE A C 10
ATOM 4749 O O . ILE A 1 28 ? 21.640 -19.680 -7.477 1.00 72.10 28 ILE A O 10
ATOM 4765 N N . GLY A 1 29 ? 20.439 -21.362 -6.587 1.00 51.42 29 GLY A N 10
ATOM 4766 C CA . GLY A 1 29 ? 20.175 -20.638 -5.357 1.00 55.03 29 GLY A CA 10
ATOM 4767 C C . GLY A 1 29 ? 21.438 -20.094 -4.722 1.00 4.33 29 GLY A C 10
ATOM 4768 O O . GLY A 1 29 ? 22.284 -20.855 -4.253 1.00 74.13 29 GLY A O 10
ATOM 4772 N N . GLY A 1 30 ? 21.569 -18.771 -4.707 1.00 2.54 30 GLY A N 10
ATOM 4773 C CA . GLY A 1 30 ? 22.743 -18.148 -4.123 1.00 51.31 30 GLY A CA 10
ATOM 4774 C C . GLY A 1 30 ? 23.264 -16.996 -4.959 1.00 41.32 30 GLY A C 10
ATOM 4775 O O . GLY A 1 30 ? 24.349 -17.077 -5.534 1.00 31.33 30 GLY A O 10
ATOM 4779 N N . GLY A 1 31 ? 22.488 -15.918 -5.029 1.00 72.42 31 GLY A N 10
ATOM 4780 C CA . GLY A 1 31 ? 22.893 -14.761 -5.805 1.00 64.00 31 GLY A CA 10
ATOM 4781 C C . GLY A 1 31 ? 21.927 -14.450 -6.930 1.00 54.43 31 GLY A C 10
ATOM 4782 O O . GLY A 1 31 ? 22.335 -14.009 -8.005 1.00 54.23 31 GLY A O 10
ATOM 4786 N N . CYS A 1 32 ? 20.641 -14.680 -6.685 1.00 23.42 32 CYS A N 10
ATOM 4787 C CA . CYS A 1 32 ? 19.613 -14.424 -7.686 1.00 30.01 32 CYS A CA 10
ATOM 4788 C C . CYS A 1 32 ? 18.726 -13.255 -7.267 1.00 71.04 32 CYS A C 10
ATOM 4789 O O . CYS A 1 32 ? 18.985 -12.594 -6.262 1.00 23.43 32 CYS A O 10
ATOM 4796 N N . SER A 1 33 ? 17.678 -13.006 -8.046 1.00 60.14 33 SER A N 10
ATOM 4797 C CA . SER A 1 33 ? 16.754 -11.915 -7.759 1.00 62.03 33 SER A CA 10
ATOM 4798 C C . SER A 1 33 ? 15.310 -12.352 -7.987 1.00 42.31 33 SER A C 10
ATOM 4799 O O . SER A 1 33 ? 14.886 -12.570 -9.122 1.00 45.23 33 SER A O 10
ATOM 4807 N N . LYS A 1 34 ? 14.558 -12.478 -6.899 1.00 3.31 34 LYS A N 10
ATOM 4808 C CA . LYS A 1 34 ? 13.161 -12.887 -6.977 1.00 20.10 34 LYS A CA 10
ATOM 4809 C C . LYS A 1 34 ? 12.317 -11.815 -7.659 1.00 63.13 34 LYS A C 10
ATOM 4810 O O . LYS A 1 34 ? 12.575 -10.620 -7.513 1.00 3.24 34 LYS A O 10
ATOM 4829 N N . THR A 1 35 ? 11.306 -12.250 -8.405 1.00 43.24 35 THR A N 10
ATOM 4830 C CA . THR A 1 35 ? 10.425 -11.328 -9.110 1.00 14.32 35 THR A CA 10
ATOM 4831 C C . THR A 1 35 ? 8.973 -11.525 -8.688 1.00 40.51 35 THR A C 10
ATOM 4832 O O . THR A 1 35 ? 8.623 -12.540 -8.085 1.00 40.35 35 THR A O 10
ATOM 4843 N N . CYS A 1 36 ? 8.131 -10.548 -9.009 1.00 11.12 36 CYS A N 10
ATOM 4844 C CA . CYS A 1 36 ? 6.716 -10.613 -8.664 1.00 20.44 36 CYS A CA 10
ATOM 4845 C C . CYS A 1 36 ? 5.931 -11.375 -9.728 1.00 22.12 36 CYS A C 10
ATOM 4846 O O . CYS A 1 36 ? 6.264 -11.329 -10.911 1.00 70.52 36 CYS A O 10
ATOM 4853 N N . GLY A 1 37 ? 4.886 -12.075 -9.297 1.00 23.53 37 GLY A N 10
ATOM 4854 C CA . GLY A 1 37 ? 4.070 -12.837 -10.224 1.00 41.11 37 GLY A CA 10
ATOM 4855 C C . GLY A 1 37 ? 2.692 -12.235 -10.412 1.00 75.41 37 GLY A C 10
ATOM 4856 O O . GLY A 1 37 ? 2.189 -12.156 -11.533 1.00 72.22 37 GLY A O 10
ATOM 4860 N N . TYR A 1 38 ? 2.078 -11.812 -9.313 1.00 11.12 38 TYR A N 10
ATOM 4861 C CA . TYR A 1 38 ? 0.747 -11.218 -9.361 1.00 30.20 38 TYR A CA 10
ATOM 4862 C C . TYR A 1 38 ? 0.687 -9.946 -8.521 1.00 21.22 38 TYR A C 10
ATOM 4863 O O . TYR A 1 38 ? 0.443 -8.859 -9.041 1.00 5.55 38 TYR A O 10
ATOM 4881 N N . SER A 1 1 ? 1.714 0.353 -1.324 1.00 10.21 1 SER A N 11
ATOM 4882 C CA . SER A 1 1 ? 3.163 0.205 -1.250 1.00 72.13 1 SER A CA 11
ATOM 4883 C C . SER A 1 1 ? 3.589 -1.190 -1.697 1.00 24.35 1 SER A C 11
ATOM 4884 O O . SER A 1 1 ? 4.447 -1.818 -1.075 1.00 65.34 1 SER A O 11
ATOM 4892 N N . CYS A 1 2 ? 2.984 -1.670 -2.778 1.00 10.41 2 CYS A N 11
ATOM 4893 C CA . CYS A 1 2 ? 3.299 -2.990 -3.309 1.00 71.21 2 CYS A CA 11
ATOM 4894 C C . CYS A 1 2 ? 3.911 -2.884 -4.703 1.00 21.12 2 CYS A C 11
ATOM 4895 O O . CYS A 1 2 ? 4.253 -1.794 -5.160 1.00 73.54 2 CYS A O 11
ATOM 4902 N N . ASN A 1 3 ? 4.046 -4.024 -5.372 1.00 60.42 3 ASN A N 11
ATOM 4903 C CA . ASN A 1 3 ? 4.617 -4.060 -6.714 1.00 21.23 3 ASN A CA 11
ATOM 4904 C C . ASN A 1 3 ? 3.793 -4.957 -7.632 1.00 72.21 3 ASN A C 11
ATOM 4905 O O . ASN A 1 3 ? 2.824 -5.583 -7.200 1.00 45.43 3 ASN A O 11
ATOM 4916 N N . SER A 1 4 ? 4.184 -5.015 -8.901 1.00 24.20 4 SER A N 11
ATOM 4917 C CA . SER A 1 4 ? 3.480 -5.833 -9.882 1.00 2.04 4 SER A CA 11
ATOM 4918 C C . SER A 1 4 ? 4.409 -6.887 -10.478 1.00 11.53 4 SER A C 11
ATOM 4919 O O . SER A 1 4 ? 5.622 -6.851 -10.270 1.00 31.41 4 SER A O 11
ATOM 4927 N N . LYS A 1 5 ? 3.830 -7.824 -11.220 1.00 62.04 5 LYS A N 11
ATOM 4928 C CA . LYS A 1 5 ? 4.603 -8.888 -11.849 1.00 64.40 5 LYS A CA 11
ATOM 4929 C C . LYS A 1 5 ? 5.760 -8.314 -12.661 1.00 72.01 5 LYS A C 11
ATOM 4930 O O . LYS A 1 5 ? 5.646 -7.238 -13.246 1.00 52.04 5 LYS A O 11
ATOM 4949 N N . GLY A 1 6 ? 6.873 -9.040 -12.693 1.00 21.40 6 GLY A N 11
ATOM 4950 C CA . GLY A 1 6 ? 8.034 -8.587 -1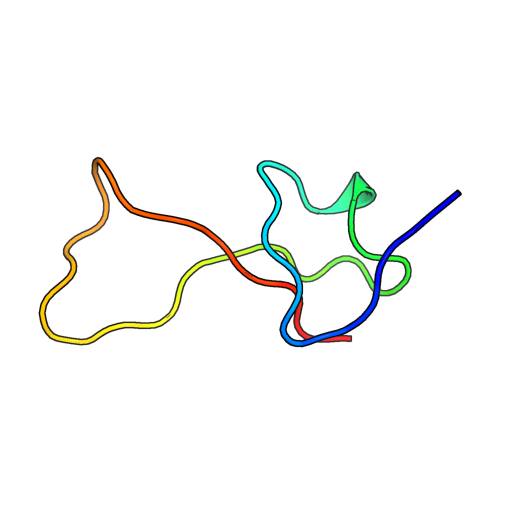3.437 1.00 75.13 6 GLY A CA 11
ATOM 4951 C C . GLY A 1 6 ? 8.882 -7.609 -12.649 1.00 61.12 6 GLY A C 11
ATOM 4952 O O . GLY A 1 6 ? 9.874 -7.085 -13.157 1.00 62.54 6 GLY A O 11
ATOM 4956 N N . THR A 1 7 ? 8.492 -7.359 -11.403 1.00 73.41 7 THR A N 11
ATOM 4957 C CA . THR A 1 7 ? 9.222 -6.436 -10.544 1.00 55.41 7 THR A CA 11
ATOM 4958 C C . THR A 1 7 ? 10.072 -7.187 -9.526 1.00 41.32 7 THR A C 11
ATOM 4959 O O . THR A 1 7 ? 9.620 -8.132 -8.880 1.00 73.01 7 THR A O 11
ATOM 4970 N N . PRO A 1 8 ? 11.334 -6.758 -9.377 1.00 63.13 8 PRO A N 11
ATOM 4971 C CA . PRO A 1 8 ? 12.274 -7.376 -8.438 1.00 25.14 8 PRO A CA 11
ATOM 4972 C C . PRO A 1 8 ? 11.906 -7.101 -6.984 1.00 31.13 8 PRO A C 11
ATOM 4973 O O . PRO A 1 8 ? 11.451 -6.008 -6.644 1.00 30.52 8 PRO A O 11
ATOM 4984 N N . CYS A 1 9 ? 12.105 -8.099 -6.129 1.00 4.42 9 CYS A N 11
ATOM 4985 C CA . CYS A 1 9 ? 11.794 -7.965 -4.711 1.00 2.12 9 CYS A CA 11
ATOM 4986 C C . CYS A 1 9 ? 12.579 -8.979 -3.884 1.00 2.13 9 CYS A C 11
ATOM 4987 O O . CYS A 1 9 ? 13.309 -9.809 -4.427 1.00 34.32 9 CYS A O 11
ATOM 4994 N N . THR A 1 10 ? 12.425 -8.906 -2.565 1.00 55.42 10 THR A N 11
ATOM 4995 C CA . THR A 1 10 ? 13.118 -9.815 -1.663 1.00 25.35 10 THR A CA 11
ATOM 4996 C C . THR A 1 10 ? 12.135 -10.552 -0.760 1.00 54.55 10 THR A C 11
ATOM 4997 O O . THR A 1 10 ? 12.519 -11.440 -0.002 1.00 62.40 10 THR A O 11
ATOM 5008 N N . ASN A 1 11 ? 10.863 -10.176 -0.849 1.00 12.23 11 ASN A N 11
ATOM 5009 C CA . ASN A 1 11 ? 9.823 -10.801 -0.040 1.00 21.53 11 ASN A CA 11
ATOM 5010 C C . ASN A 1 11 ? 8.487 -10.801 -0.776 1.00 71.31 11 ASN A C 11
ATOM 5011 O O . ASN A 1 11 ? 8.275 -10.014 -1.698 1.00 32.11 11 ASN A O 11
ATOM 5022 N N . ALA A 1 12 ? 7.589 -11.689 -0.362 1.00 21.31 12 ALA A N 11
ATOM 5023 C CA . ALA A 1 12 ? 6.273 -11.790 -0.980 1.00 32.12 12 ALA A CA 11
ATOM 5024 C C . ALA A 1 12 ? 5.447 -10.535 -0.720 1.00 12.11 12 ALA A C 11
ATOM 5025 O O . ALA A 1 12 ? 4.622 -10.141 -1.545 1.00 32.44 12 ALA A O 11
ATOM 5032 N N . ASP A 1 13 ? 5.673 -9.911 0.431 1.00 64.21 13 ASP A N 11
ATOM 5033 C CA . ASP A 1 13 ? 4.950 -8.700 0.799 1.00 10.24 13 ASP A CA 11
ATOM 5034 C C . ASP A 1 13 ? 5.122 -7.619 -0.264 1.00 20.51 13 ASP A C 11
ATOM 5035 O O . ASP A 1 13 ? 4.219 -6.817 -0.498 1.00 3.33 13 ASP A O 11
ATOM 5044 N N . GLU A 1 14 ? 6.287 -7.606 -0.903 1.00 44.14 14 GLU A N 11
ATOM 5045 C CA . GLU A 1 14 ? 6.578 -6.623 -1.940 1.00 54.53 14 GLU A CA 11
ATOM 5046 C C . GLU A 1 14 ? 5.625 -6.780 -3.122 1.00 32.42 14 GLU A C 11
ATOM 5047 O O . GLU A 1 14 ? 5.493 -5.881 -3.953 1.00 3.05 14 GLU A O 11
ATOM 5059 N N . CYS A 1 15 ? 4.962 -7.930 -3.191 1.00 24.35 15 CYS A N 11
ATOM 5060 C CA . CYS A 1 15 ? 4.022 -8.209 -4.270 1.00 4.44 15 CYS A CA 11
ATOM 5061 C C . CYS A 1 15 ? 2.584 -8.164 -3.763 1.00 12.03 15 CYS A C 11
ATOM 5062 O O . CYS A 1 15 ? 2.203 -8.926 -2.874 1.00 30.42 15 CYS A O 11
ATOM 5069 N N . CYS A 1 16 ? 1.789 -7.266 -4.334 1.00 54.13 16 CYS A N 11
ATOM 5070 C CA . CYS A 1 16 ? 0.392 -7.120 -3.942 1.00 21.32 16 CYS A CA 11
ATOM 5071 C C . CYS A 1 16 ? -0.329 -8.465 -3.988 1.00 2.51 16 CYS A C 11
ATOM 5072 O O . CYS A 1 16 ? -1.311 -8.679 -3.279 1.00 54.53 16 CYS A O 11
ATOM 5079 N N . GLY A 1 17 ? 0.168 -9.368 -4.828 1.00 12.22 17 GLY A N 11
ATOM 5080 C CA . GLY A 1 17 ? -0.441 -10.680 -4.951 1.00 45.40 17 GLY A CA 11
ATOM 5081 C C . GLY A 1 17 ? 0.192 -11.701 -4.027 1.00 33.14 17 GLY A C 11
ATOM 5082 O O . GLY A 1 17 ? -0.440 -12.690 -3.658 1.00 13.14 17 GLY A O 11
ATOM 5086 N N . GLY A 1 18 ? 1.445 -11.463 -3.652 1.00 42.32 18 GLY A N 11
ATOM 5087 C CA . GLY A 1 18 ? 2.143 -12.380 -2.770 1.00 10.41 18 GLY A CA 11
ATOM 5088 C C . GLY A 1 18 ? 2.848 -13.488 -3.526 1.00 43.10 18 GLY A C 11
ATOM 5089 O O . GLY A 1 18 ? 2.695 -14.666 -3.203 1.00 13.02 18 GLY A O 11
ATOM 5093 N N . LYS A 1 19 ? 3.623 -13.112 -4.538 1.00 3.44 19 LYS A N 11
ATOM 5094 C CA . LYS A 1 19 ? 4.355 -14.082 -5.343 1.00 43.33 19 LYS A CA 11
ATOM 5095 C C . LYS A 1 19 ? 5.751 -13.567 -5.679 1.00 63.03 19 LYS A C 11
ATOM 5096 O O . LYS A 1 19 ? 6.039 -13.226 -6.827 1.00 13.30 19 LYS A O 11
ATOM 5115 N N . CYS A 1 20 ? 6.616 -13.515 -4.672 1.00 21.12 20 CYS A N 11
ATOM 5116 C CA . CYS A 1 20 ? 7.983 -13.043 -4.860 1.00 33.41 20 CYS A CA 11
ATOM 5117 C C . CYS A 1 20 ? 8.961 -14.214 -4.907 1.00 14.11 20 CYS A C 11
ATOM 5118 O O . CYS A 1 20 ? 9.167 -14.904 -3.909 1.00 71.12 20 CYS A O 11
ATOM 5125 N N . ALA A 1 21 ? 9.560 -14.431 -6.073 1.00 52.42 21 ALA A N 11
ATOM 5126 C CA . ALA A 1 21 ? 10.517 -15.515 -6.250 1.00 63.31 21 ALA A CA 11
ATOM 5127 C C . ALA A 1 21 ? 11.128 -15.486 -7.647 1.00 3.20 21 ALA A C 11
ATOM 5128 O O . ALA A 1 21 ? 10.486 -15.059 -8.607 1.00 62.00 21 ALA A O 11
ATOM 5135 N N . TYR A 1 22 ? 12.372 -15.941 -7.753 1.00 53.24 22 TYR A N 11
ATOM 5136 C CA . TYR A 1 22 ? 13.070 -15.963 -9.033 1.00 24.41 22 TYR A CA 11
ATOM 5137 C C . TYR A 1 22 ? 12.840 -17.287 -9.756 1.00 54.34 22 TYR A C 11
ATOM 5138 O O . TYR A 1 22 ? 12.685 -18.332 -9.127 1.00 21.21 22 TYR A O 11
ATOM 5156 N N . ASN A 1 23 ? 12.818 -17.232 -11.084 1.00 43.42 23 ASN A N 11
ATOM 5157 C CA . ASN A 1 23 ? 12.607 -18.425 -11.895 1.00 74.13 23 ASN A CA 11
ATOM 5158 C C . ASN A 1 23 ? 13.607 -18.486 -13.045 1.00 44.22 23 ASN A C 11
ATOM 5159 O O . ASN A 1 23 ? 13.326 -18.028 -14.153 1.00 13.24 23 ASN A O 11
ATOM 5170 N N . VAL A 1 24 ? 14.778 -19.055 -12.775 1.00 33.24 24 VAL A N 11
ATOM 5171 C CA . VAL A 1 24 ? 15.820 -19.178 -13.786 1.00 43.13 24 VAL A CA 11
ATOM 5172 C C . VAL A 1 24 ? 16.372 -20.598 -13.838 1.00 31.25 24 VAL A C 11
ATOM 5173 O O . VAL A 1 24 ? 16.283 -21.345 -12.863 1.00 2.33 24 VAL A O 11
ATOM 5186 N N . TRP A 1 25 ? 16.941 -20.965 -14.980 1.00 5.41 25 TRP A N 11
ATOM 5187 C CA . TRP A 1 25 ? 17.509 -22.297 -15.158 1.00 54.52 25 TRP A CA 11
ATOM 5188 C C . TRP A 1 25 ? 18.999 -22.302 -14.835 1.00 14.53 25 TRP A C 11
ATOM 5189 O O . TRP A 1 25 ? 19.563 -23.337 -14.485 1.00 65.05 25 TRP A O 11
ATOM 5210 N N . ASN A 1 26 ? 19.629 -21.138 -14.953 1.00 4.30 26 ASN A N 11
ATOM 5211 C CA . ASN A 1 26 ? 21.055 -21.009 -14.673 1.00 31.11 26 ASN A CA 11
ATOM 5212 C C . ASN A 1 26 ? 21.287 -20.256 -13.367 1.00 11.43 26 ASN A C 11
ATOM 5213 O O . ASN A 1 26 ? 22.426 -19.977 -12.992 1.00 22.23 26 ASN A O 11
ATOM 5224 N N . CYS A 1 27 ? 20.199 -19.929 -12.677 1.00 51.34 27 CYS A N 11
ATOM 5225 C CA . CYS A 1 27 ? 20.282 -19.208 -11.413 1.00 0.20 27 CYS A CA 11
ATOM 5226 C C . CYS A 1 27 ? 19.375 -19.844 -10.363 1.00 63.24 27 CYS A C 11
ATOM 5227 O O . CYS A 1 27 ? 18.334 -19.290 -10.010 1.00 72.33 27 CYS A O 11
ATOM 5234 N N . ILE A 1 28 ? 19.779 -21.010 -9.869 1.00 41.42 28 ILE A N 11
ATOM 5235 C CA . ILE A 1 28 ? 19.004 -21.720 -8.860 1.00 23.24 28 ILE A CA 11
ATOM 5236 C C . ILE A 1 28 ? 19.188 -21.092 -7.482 1.00 40.45 28 ILE A C 11
ATOM 5237 O O . ILE A 1 28 ? 18.230 -20.621 -6.871 1.00 2.43 28 ILE A O 11
ATOM 5253 N N . GLY A 1 29 ? 20.427 -21.086 -7.001 1.00 24.43 29 GLY A N 11
ATOM 5254 C CA . GLY A 1 29 ? 20.715 -20.511 -5.700 1.00 21.43 29 GLY A CA 11
ATOM 5255 C C . GLY A 1 29 ? 22.036 -19.768 -5.674 1.00 14.53 29 GLY A C 11
ATOM 5256 O O . GLY A 1 29 ? 22.935 -20.057 -6.462 1.00 54.21 29 GLY A O 11
ATOM 5260 N N . GLY A 1 30 ? 22.153 -18.804 -4.765 1.00 32.01 30 GLY A N 11
ATOM 5261 C CA . GLY A 1 30 ? 23.376 -18.030 -4.658 1.00 33.02 30 GLY A CA 11
ATOM 5262 C C . GLY A 1 30 ? 23.111 -16.562 -4.391 1.00 50.41 30 GLY A C 11
ATOM 5263 O O . GLY A 1 30 ? 24.029 -15.805 -4.078 1.00 41.11 30 GLY A O 11
ATOM 5267 N N . GLY A 1 31 ? 21.851 -16.156 -4.517 1.00 32.42 31 GLY A N 11
ATOM 5268 C CA . GLY A 1 31 ? 21.491 -14.770 -4.285 1.00 52.33 31 GLY A CA 11
ATOM 5269 C C . GLY A 1 31 ? 20.894 -14.113 -5.514 1.00 51.21 31 GLY A C 11
ATOM 5270 O O . GLY A 1 31 ? 21.112 -12.926 -5.761 1.00 31.22 31 GLY A O 11
ATOM 5274 N N . CYS A 1 32 ? 20.140 -14.885 -6.289 1.00 33.44 32 CYS A N 11
ATOM 5275 C CA . CYS A 1 32 ? 19.511 -14.373 -7.500 1.00 72.00 32 CYS A CA 11
ATOM 5276 C C . CYS A 1 32 ? 18.549 -13.234 -7.174 1.00 21.13 32 CYS A C 11
ATOM 5277 O O . CYS A 1 32 ? 18.498 -12.756 -6.040 1.00 71.54 32 CYS A O 11
ATOM 5284 N N . SER A 1 33 ? 17.788 -12.804 -8.175 1.00 64.13 33 SER A N 11
ATOM 5285 C CA . SER A 1 33 ? 16.831 -11.719 -7.996 1.00 74.15 33 SER A CA 11
ATOM 5286 C C . SER A 1 33 ? 15.401 -12.221 -8.176 1.00 21.34 33 SER A C 11
ATOM 5287 O O . SER A 1 33 ? 14.974 -12.530 -9.288 1.00 75.30 33 SER A O 11
ATOM 5295 N N . LYS A 1 34 ? 14.666 -12.300 -7.072 1.00 30.44 34 LYS A N 11
ATOM 5296 C CA . LYS A 1 34 ? 13.284 -12.763 -7.104 1.00 32.52 34 LYS A CA 11
ATOM 5297 C C . LYS A 1 34 ? 12.385 -11.745 -7.797 1.00 53.11 34 LYS A C 11
ATOM 5298 O O . LYS A 1 34 ? 12.602 -10.537 -7.693 1.00 75.05 34 LYS A O 11
ATOM 5317 N N . THR A 1 35 ? 11.373 -12.239 -8.504 1.00 32.33 35 THR A N 11
ATOM 5318 C CA . THR A 1 35 ? 10.441 -11.372 -9.214 1.00 33.55 35 THR A CA 11
ATOM 5319 C C . THR A 1 35 ? 9.015 -11.571 -8.713 1.00 32.15 35 THR A C 11
ATOM 5320 O O . THR A 1 35 ? 8.712 -12.561 -8.045 1.00 44.04 35 THR A O 11
ATOM 5331 N N . CYS A 1 36 ? 8.141 -10.625 -9.038 1.00 51.44 36 CYS A N 11
ATOM 5332 C CA . CYS A 1 36 ? 6.746 -10.695 -8.622 1.00 34.22 36 CYS A CA 11
ATOM 5333 C C . CYS A 1 36 ? 5.914 -11.475 -9.636 1.00 52.43 36 CYS A C 11
ATOM 5334 O O . CYS A 1 36 ? 6.201 -11.460 -10.833 1.00 30.25 36 CYS A O 11
ATOM 5341 N N . GLY A 1 37 ? 4.880 -12.155 -9.149 1.00 5.33 37 GLY A N 11
ATOM 5342 C CA . GLY A 1 37 ? 4.023 -12.930 -10.025 1.00 73.34 37 GLY A CA 11
ATOM 5343 C C . GLY A 1 37 ? 2.666 -12.286 -10.228 1.00 13.23 37 GLY A C 11
ATOM 5344 O O . GLY A 1 37 ? 2.216 -12.113 -11.361 1.00 14.24 37 GLY A O 11
ATOM 5348 N N . TYR A 1 38 ? 2.011 -11.931 -9.128 1.00 4.14 38 TYR A N 11
ATOM 5349 C CA . TYR A 1 38 ? 0.696 -11.306 -9.189 1.00 54.31 38 TYR A CA 11
ATOM 5350 C C . TYR A 1 38 ? 0.732 -9.901 -8.595 1.00 53.12 38 TYR A C 11
ATOM 5351 O O . TYR A 1 38 ? -0.308 -9.319 -8.290 1.00 43.30 38 TYR A O 11
ATOM 5369 N N . SER A 1 1 ? 1.125 0.443 -1.469 1.00 31.24 1 SER A N 12
ATOM 5370 C CA . SER A 1 1 ? 2.507 0.177 -1.087 1.00 50.11 1 SER A CA 12
ATOM 5371 C C . SER A 1 1 ? 2.915 -1.240 -1.477 1.00 64.22 1 SER A C 12
ATOM 5372 O O . SER A 1 1 ? 3.293 -2.046 -0.627 1.00 23.54 1 SER A O 12
ATOM 5380 N N . CYS A 1 2 ? 2.836 -1.537 -2.770 1.00 24.21 2 CYS A N 12
ATOM 5381 C CA . CYS A 1 2 ? 3.197 -2.856 -3.275 1.00 74.34 2 CYS A CA 12
ATOM 5382 C C . CYS A 1 2 ? 3.809 -2.756 -4.670 1.00 32.14 2 CYS A C 12
ATOM 5383 O O . CYS A 1 2 ? 4.015 -1.661 -5.191 1.00 4.05 2 CYS A O 12
ATOM 5390 N N . ASN A 1 3 ? 4.096 -3.908 -5.268 1.00 2.42 3 ASN A N 12
ATOM 5391 C CA . ASN A 1 3 ? 4.685 -3.950 -6.601 1.00 60.04 3 ASN A CA 12
ATOM 5392 C C . ASN A 1 3 ? 3.865 -4.840 -7.530 1.00 54.02 3 ASN A C 12
ATOM 5393 O O . ASN A 1 3 ? 2.903 -5.480 -7.104 1.00 41.23 3 ASN A O 12
ATOM 5404 N N . SER A 1 4 ? 4.252 -4.876 -8.801 1.00 50.32 4 SER A N 12
ATOM 5405 C CA . SER A 1 4 ? 3.551 -5.684 -9.792 1.00 31.45 4 SER A CA 12
ATOM 5406 C C . SER A 1 4 ? 4.484 -6.726 -10.402 1.00 2.41 4 SER A C 12
ATOM 5407 O O . SER A 1 4 ? 5.701 -6.664 -10.227 1.00 64.34 4 SER A O 12
ATOM 5415 N N . LYS A 1 5 ? 3.905 -7.682 -11.119 1.00 73.31 5 LYS A N 12
ATOM 5416 C CA . LYS A 1 5 ? 4.682 -8.738 -11.758 1.00 10.33 5 LYS A CA 12
ATOM 5417 C C . LYS A 1 5 ? 5.816 -8.150 -12.591 1.00 42.21 5 LYS A C 12
ATOM 5418 O O . LYS A 1 5 ? 5.680 -7.073 -13.171 1.00 31.40 5 LYS A O 12
ATOM 5437 N N . GLY A 1 6 ? 6.936 -8.865 -12.647 1.00 73.03 6 GLY A N 12
ATOM 5438 C CA . GLY A 1 6 ? 8.076 -8.398 -13.413 1.00 65.35 6 GLY A CA 12
ATOM 5439 C C . GLY A 1 6 ? 8.976 -7.478 -12.612 1.00 53.02 6 GLY A C 12
ATOM 5440 O O . GLY A 1 6 ? 9.999 -7.008 -13.110 1.00 62.15 6 GLY A O 12
ATOM 5444 N N . THR A 1 7 ? 8.593 -7.217 -11.366 1.00 23.12 7 THR A N 12
ATOM 5445 C CA . THR A 1 7 ? 9.370 -6.345 -10.495 1.00 4.43 7 THR A CA 12
ATOM 5446 C C . THR A 1 7 ? 10.177 -7.153 -9.485 1.00 11.13 7 THR A C 12
ATOM 5447 O O . THR A 1 7 ? 9.672 -8.079 -8.850 1.00 22.12 7 THR A O 12
ATOM 5458 N N . PRO A 1 8 ? 11.461 -6.796 -9.330 1.00 34.10 8 PRO A N 12
ATOM 5459 C CA . PRO A 1 8 ? 12.364 -7.476 -8.397 1.00 10.54 8 PRO A CA 12
ATOM 5460 C C . PRO A 1 8 ? 12.009 -7.197 -6.940 1.00 20.20 8 PRO A C 12
ATOM 5461 O O . PRO A 1 8 ? 11.621 -6.083 -6.587 1.00 30.22 8 PRO A O 12
ATOM 5472 N N . CYS A 1 9 ? 12.145 -8.216 -6.098 1.00 13.13 9 CYS A N 12
ATOM 5473 C CA . CYS A 1 9 ? 11.838 -8.082 -4.679 1.00 5.53 9 CYS A CA 12
ATOM 5474 C C . CYS A 1 9 ? 12.585 -9.131 -3.859 1.00 54.35 9 CYS A C 12
ATOM 5475 O O . CYS A 1 9 ? 13.284 -9.982 -4.409 1.00 25.21 9 CYS A O 12
ATOM 5482 N N . THR A 1 10 ? 12.430 -9.064 -2.541 1.00 1.33 10 THR A N 12
ATOM 5483 C CA . THR A 1 10 ? 13.089 -10.006 -1.645 1.00 51.01 10 THR A CA 12
ATOM 5484 C C . THR A 1 10 ? 12.076 -10.724 -0.761 1.00 30.12 10 THR A C 12
ATOM 5485 O O . THR A 1 10 ? 12.427 -11.637 -0.014 1.00 52.41 10 THR A O 12
ATOM 5496 N N . ASN A 1 11 ? 10.817 -10.306 -0.851 1.00 25.12 11 ASN A N 12
ATOM 5497 C CA . ASN A 1 11 ? 9.753 -10.910 -0.058 1.00 71.41 11 ASN A CA 12
ATOM 5498 C C . ASN A 1 11 ? 8.422 -10.853 -0.801 1.00 54.40 11 ASN A C 12
ATOM 5499 O O . ASN A 1 11 ? 8.244 -10.049 -1.716 1.00 64.33 11 ASN A O 12
ATOM 5510 N N . ALA A 1 12 ? 7.489 -11.710 -0.400 1.00 14.33 12 ALA A N 12
ATOM 5511 C CA . ALA A 1 12 ? 6.173 -11.755 -1.025 1.00 53.51 12 ALA A CA 12
ATOM 5512 C C . ALA A 1 12 ? 5.392 -10.473 -0.755 1.00 4.43 12 ALA A C 12
ATOM 5513 O O . ALA A 1 12 ? 4.585 -10.041 -1.577 1.00 74.15 12 ALA A O 12
ATOM 5520 N N . ASP A 1 13 ? 5.638 -9.869 0.403 1.00 44.13 13 ASP A N 12
ATOM 5521 C CA . ASP A 1 13 ? 4.959 -8.636 0.781 1.00 13.55 13 ASP A CA 12
ATOM 5522 C C . ASP A 1 13 ? 5.171 -7.552 -0.272 1.00 24.54 13 ASP A C 12
ATOM 5523 O O . ASP A 1 13 ? 4.304 -6.708 -0.490 1.00 52.22 13 ASP A O 12
ATOM 5532 N N . GLU A 1 14 ? 6.332 -7.584 -0.920 1.00 13.03 14 GLU A N 12
ATOM 5533 C CA . GLU A 1 14 ? 6.658 -6.603 -1.948 1.00 62.33 14 GLU A CA 12
ATOM 5534 C C . GLU A 1 14 ? 5.690 -6.705 -3.124 1.00 1.34 14 GLU A C 12
ATOM 5535 O O . GLU A 1 14 ? 5.592 -5.791 -3.943 1.00 5.41 14 GLU A O 12
ATOM 5547 N N . CYS A 1 15 ? 4.977 -7.823 -3.200 1.00 15.02 15 CYS A N 12
ATOM 5548 C CA . CYS A 1 15 ? 4.017 -8.046 -4.274 1.00 74.51 15 CYS A CA 12
ATOM 5549 C C . CYS A 1 15 ? 2.586 -7.995 -3.745 1.00 22.32 15 CYS A C 12
ATOM 5550 O O . CYS A 1 15 ? 2.204 -8.784 -2.880 1.00 32.00 15 CYS A O 12
ATOM 5557 N N . CYS A 1 16 ? 1.800 -7.062 -4.270 1.00 50.23 16 CYS A N 12
ATOM 5558 C CA . CYS A 1 16 ? 0.412 -6.906 -3.852 1.00 61.11 16 CYS A CA 12
ATOM 5559 C C . CYS A 1 16 ? -0.334 -8.235 -3.937 1.00 41.42 16 CYS A C 12
ATOM 5560 O O . CYS A 1 16 ? -1.300 -8.464 -3.211 1.00 55.54 16 CYS A O 12
ATOM 5567 N N . GLY A 1 17 ? 0.123 -9.108 -4.830 1.00 1.30 17 GLY A N 12
ATOM 5568 C CA . GLY A 1 17 ? -0.512 -10.402 -4.994 1.00 21.21 17 GLY A CA 12
ATOM 5569 C C . GLY A 1 17 ? 0.087 -11.461 -4.089 1.00 11.50 17 GLY A C 12
ATOM 5570 O O . GLY A 1 17 ? -0.572 -12.443 -3.751 1.00 24.04 17 GLY A O 12
ATOM 5574 N N . GLY A 1 18 ? 1.342 -11.261 -3.697 1.00 13.13 18 GLY A N 12
ATOM 5575 C CA . GLY A 1 18 ? 2.009 -12.215 -2.831 1.00 30.23 18 GLY A CA 12
ATOM 5576 C C . GLY A 1 18 ? 2.673 -13.336 -3.606 1.00 2.22 18 GLY A C 12
ATOM 5577 O O . GLY A 1 18 ? 2.459 -14.513 -3.317 1.00 31.23 18 GLY A O 12
ATOM 5581 N N . LYS A 1 19 ? 3.481 -12.971 -4.595 1.00 43.53 19 LYS A N 12
ATOM 5582 C CA . LYS A 1 19 ? 4.179 -13.953 -5.416 1.00 4.11 19 LYS A CA 12
ATOM 5583 C C . LYS A 1 19 ? 5.590 -13.479 -5.750 1.00 23.03 19 LYS A C 12
ATOM 5584 O O . LYS A 1 19 ? 5.889 -13.147 -6.897 1.00 44.40 19 LYS A O 12
ATOM 5603 N N . CYS A 1 20 ? 6.455 -13.452 -4.741 1.00 14.43 20 CYS A N 12
ATOM 5604 C CA . CYS A 1 20 ? 7.835 -13.020 -4.927 1.00 15.33 20 CYS A CA 12
ATOM 5605 C C . CYS A 1 20 ? 8.778 -14.218 -4.978 1.00 35.44 20 CYS A C 12
ATOM 5606 O O . CYS A 1 20 ? 8.941 -14.935 -3.991 1.00 32.04 20 CYS A O 12
ATOM 5613 N N . ALA A 1 21 ? 9.396 -14.429 -6.135 1.00 32.10 21 ALA A N 12
ATOM 5614 C CA . ALA A 1 21 ? 10.324 -15.539 -6.314 1.00 50.43 21 ALA A CA 12
ATOM 5615 C C . ALA A 1 21 ? 10.976 -15.492 -7.692 1.00 51.31 21 ALA A C 12
ATOM 5616 O O . ALA A 1 21 ? 10.378 -15.013 -8.656 1.00 62.44 21 ALA A O 12
ATOM 5623 N N . TYR A 1 22 ? 12.204 -15.990 -7.777 1.00 43.02 22 TYR A N 12
ATOM 5624 C CA . TYR A 1 22 ? 12.939 -16.002 -9.037 1.00 14.12 22 TYR A CA 12
ATOM 5625 C C . TYR A 1 22 ? 12.671 -17.289 -9.811 1.00 64.01 22 TYR A C 12
ATOM 5626 O O . TYR A 1 22 ? 12.442 -18.344 -9.222 1.00 60.41 22 TYR A O 12
ATOM 5644 N N . ASN A 1 23 ? 12.704 -17.192 -11.136 1.00 72.23 23 ASN A N 12
ATOM 5645 C CA . ASN A 1 23 ? 12.465 -18.348 -11.993 1.00 65.01 23 ASN A CA 12
ATOM 5646 C C . ASN A 1 23 ? 13.497 -18.415 -13.115 1.00 61.42 23 ASN A C 12
ATOM 5647 O O . ASN A 1 23 ? 13.301 -17.845 -14.188 1.00 42.23 23 ASN A O 12
ATOM 5658 N N . VAL A 1 24 ? 14.597 -19.117 -12.860 1.00 34.35 24 VAL A N 12
ATOM 5659 C CA . VAL A 1 24 ? 15.659 -19.261 -13.848 1.00 33.31 24 VAL A CA 12
ATOM 5660 C C . VAL A 1 24 ? 16.096 -20.716 -13.977 1.00 31.12 24 VAL A C 12
ATOM 5661 O O . VAL A 1 24 ? 15.812 -21.539 -13.107 1.00 23.34 24 VAL A O 12
ATOM 5674 N N . TRP A 1 25 ? 16.788 -21.025 -15.067 1.00 61.32 25 TRP A N 12
ATOM 5675 C CA . TRP A 1 25 ? 17.266 -22.382 -15.310 1.00 15.00 25 TRP A CA 12
ATOM 5676 C C . TRP A 1 25 ? 18.773 -22.475 -15.098 1.00 55.20 25 TRP A C 12
ATOM 5677 O O . TRP A 1 25 ? 19.325 -23.567 -14.978 1.00 23.22 25 TRP A O 12
ATOM 5698 N N . ASN A 1 26 ? 19.432 -21.322 -15.053 1.00 53.50 26 ASN A N 12
ATOM 5699 C CA . ASN A 1 26 ? 20.876 -21.274 -14.856 1.00 11.23 26 ASN A CA 12
ATOM 5700 C C . ASN A 1 26 ? 21.237 -20.338 -13.706 1.00 42.12 26 ASN A C 12
ATOM 5701 O O . ASN A 1 26 ? 22.336 -19.783 -13.665 1.00 32.35 26 ASN A O 12
ATOM 5712 N N . CYS A 1 27 ? 20.306 -20.167 -12.774 1.00 75.33 27 CYS A N 12
ATOM 5713 C CA . CYS A 1 27 ? 20.524 -19.299 -11.624 1.00 23.34 27 CYS A CA 12
ATOM 5714 C C . CYS A 1 27 ? 20.200 -20.028 -10.323 1.00 23.52 27 CYS A C 12
ATOM 5715 O O . CYS A 1 27 ? 19.196 -19.740 -9.671 1.00 50.03 27 CYS A O 12
ATOM 5722 N N . ILE A 1 28 ? 21.057 -20.973 -9.952 1.00 24.44 28 ILE A N 12
ATOM 5723 C CA . ILE A 1 28 ? 20.863 -21.743 -8.729 1.00 3.53 28 ILE A CA 12
ATOM 5724 C C . ILE A 1 28 ? 20.620 -20.825 -7.535 1.00 65.20 28 ILE A C 12
ATOM 5725 O O . ILE A 1 28 ? 21.139 -19.711 -7.480 1.00 13.23 28 ILE A O 12
ATOM 5741 N N . GLY A 1 29 ? 19.829 -21.303 -6.579 1.00 64.32 29 GLY A N 12
ATOM 5742 C CA . GLY A 1 29 ? 19.533 -20.514 -5.398 1.00 31.21 29 GLY A CA 12
ATOM 5743 C C . GLY A 1 29 ? 20.784 -19.985 -4.725 1.00 30.51 29 GLY A C 12
ATOM 5744 O O . GLY A 1 29 ? 21.566 -20.751 -4.163 1.00 34.25 29 GLY A O 12
ATOM 5748 N N . GLY A 1 30 ? 20.975 -18.671 -4.783 1.00 44.04 30 GLY A N 12
ATOM 5749 C CA . GLY A 1 30 ? 22.143 -18.063 -4.172 1.00 62.44 30 GLY A CA 12
ATOM 5750 C C . GLY A 1 30 ? 22.847 -17.095 -5.103 1.00 33.25 30 GLY A C 12
ATOM 5751 O O . GLY A 1 30 ? 23.867 -17.430 -5.702 1.00 62.35 30 GLY A O 12
ATOM 5755 N N . GLY A 1 31 ? 22.299 -15.890 -5.224 1.00 51.24 31 GLY A N 12
ATOM 5756 C CA . GLY A 1 31 ? 22.893 -14.889 -6.091 1.00 60.14 31 GLY A CA 12
ATOM 5757 C C . GLY A 1 31 ? 21.957 -14.454 -7.202 1.00 30.54 31 GLY A C 12
ATOM 5758 O O . GLY A 1 31 ? 22.398 -13.941 -8.230 1.00 71.25 31 GLY A O 12
ATOM 5762 N N . CYS A 1 32 ? 20.661 -14.661 -6.995 1.00 73.23 32 CYS A N 12
ATOM 5763 C CA . CYS A 1 32 ? 19.659 -14.289 -7.987 1.00 61.52 32 CYS A CA 12
ATOM 5764 C C . CYS A 1 32 ? 18.765 -13.169 -7.464 1.00 32.21 32 CYS A C 12
ATOM 5765 O O . CYS A 1 32 ? 19.039 -12.579 -6.419 1.00 52.00 32 CYS A O 12
ATOM 5772 N N . SER A 1 33 ? 17.694 -12.882 -8.198 1.00 24.32 33 SER A N 12
ATOM 5773 C CA . SER A 1 33 ? 16.761 -11.831 -7.810 1.00 42.12 33 SER A CA 12
ATOM 5774 C C . SER A 1 33 ? 15.319 -12.276 -8.032 1.00 52.21 33 SER A C 12
ATOM 5775 O O . SER A 1 33 ? 14.885 -12.474 -9.167 1.00 50.42 33 SER A O 12
ATOM 5783 N N . LYS A 1 34 ? 14.580 -12.432 -6.939 1.00 13.40 34 LYS A N 12
ATOM 5784 C CA . LYS A 1 34 ? 13.185 -12.852 -7.011 1.00 44.11 34 LYS A CA 12
ATOM 5785 C C . LYS A 1 34 ? 12.330 -11.784 -7.685 1.00 75.32 34 LYS A C 12
ATOM 5786 O O . LYS A 1 34 ? 12.578 -10.588 -7.535 1.00 11.54 34 LYS A O 12
ATOM 5805 N N . THR A 1 35 ? 11.319 -12.225 -8.429 1.00 11.55 35 THR A N 12
ATOM 5806 C CA . THR A 1 35 ? 10.426 -11.307 -9.125 1.00 62.11 35 THR A CA 12
ATOM 5807 C C . THR A 1 35 ? 8.980 -11.511 -8.690 1.00 14.32 35 THR A C 12
ATOM 5808 O O . THR A 1 35 ? 8.639 -12.530 -8.090 1.00 33.54 35 THR A O 12
ATOM 5819 N N . CYS A 1 36 ? 8.131 -10.535 -8.996 1.00 44.31 36 CYS A N 12
ATOM 5820 C CA . CYS A 1 36 ? 6.720 -10.606 -8.637 1.00 24.42 36 CYS A CA 12
ATOM 5821 C C . CYS A 1 36 ? 5.929 -11.374 -9.692 1.00 13.40 36 CYS A C 12
ATOM 5822 O O . CYS A 1 36 ? 6.264 -11.348 -10.875 1.00 64.33 36 CYS A O 12
ATOM 5829 N N . GLY A 1 37 ? 4.875 -12.055 -9.254 1.00 33.45 37 GLY A N 12
ATOM 5830 C CA . GLY A 1 37 ? 4.051 -12.820 -10.172 1.00 65.11 37 GLY A CA 12
ATOM 5831 C C . GLY A 1 37 ? 2.679 -12.207 -10.368 1.00 60.22 37 GLY A C 12
ATOM 5832 O O . GLY A 1 37 ? 2.149 -12.198 -11.479 1.00 53.14 37 GLY A O 12
ATOM 5836 N N . TYR A 1 38 ? 2.102 -11.695 -9.287 1.00 75.40 38 TYR A N 12
ATOM 5837 C CA . TYR A 1 38 ? 0.780 -11.081 -9.344 1.00 63.54 38 TYR A CA 12
ATOM 5838 C C . TYR A 1 38 ? 0.742 -9.794 -8.527 1.00 11.10 38 TYR A C 12
ATOM 5839 O O . TYR A 1 38 ? 1.406 -9.680 -7.498 1.00 63.34 38 TYR A O 12
ATOM 5857 N N . SER A 1 1 ? 2.119 0.389 -0.934 1.00 4.11 1 SER A N 13
ATOM 5858 C CA . SER A 1 1 ? 3.195 0.597 -1.896 1.00 62.32 1 SER A CA 13
ATOM 5859 C C . SER A 1 1 ? 3.701 -0.735 -2.441 1.00 71.44 1 SER A C 13
ATOM 5860 O O . SER A 1 1 ? 4.899 -0.915 -2.661 1.00 22.21 1 SER A O 13
ATOM 5868 N N . CYS A 1 2 ? 2.779 -1.667 -2.658 1.00 33.31 2 CYS A N 13
ATOM 5869 C CA . CYS A 1 2 ? 3.128 -2.984 -3.177 1.00 4.01 2 CYS A CA 13
ATOM 5870 C C . CYS A 1 2 ? 3.747 -2.874 -4.567 1.00 44.24 2 CYS A C 13
ATOM 5871 O O . CYS A 1 2 ? 3.986 -1.775 -5.066 1.00 53.04 2 CYS A O 13
ATOM 5878 N N . ASN A 1 3 ? 4.005 -4.021 -5.187 1.00 74.11 3 ASN A N 13
ATOM 5879 C CA . ASN A 1 3 ? 4.596 -4.054 -6.520 1.00 30.12 3 ASN A CA 13
ATOM 5880 C C . ASN A 1 3 ? 3.775 -4.934 -7.458 1.00 22.35 3 ASN A C 13
ATOM 5881 O O . ASN A 1 3 ? 2.810 -5.573 -7.039 1.00 73.13 3 ASN A O 13
ATOM 5892 N N . SER A 1 4 ? 4.167 -4.963 -8.727 1.00 52.24 4 SER A N 13
ATOM 5893 C CA . SER A 1 4 ? 3.466 -5.762 -9.726 1.00 12.13 4 SER A CA 13
ATOM 5894 C C . SER A 1 4 ? 4.402 -6.791 -10.352 1.00 73.14 4 SER A C 13
ATOM 5895 O O . SER A 1 4 ? 5.620 -6.722 -10.187 1.00 72.41 4 SER A O 13
ATOM 5903 N N . LYS A 1 5 ? 3.823 -7.746 -11.073 1.00 42.32 5 LYS A N 13
ATOM 5904 C CA . LYS A 1 5 ? 4.603 -8.790 -11.727 1.00 51.01 5 LYS A CA 13
ATOM 5905 C C . LYS A 1 5 ? 5.725 -8.187 -12.566 1.00 2.34 5 LYS A C 13
ATOM 5906 O O . LYS A 1 5 ? 5.560 -7.130 -13.174 1.00 75.52 5 LYS A O 13
ATOM 5925 N N . GLY A 1 6 ? 6.868 -8.866 -12.594 1.00 31.13 6 GLY A N 13
ATOM 5926 C CA . GLY A 1 6 ? 8.000 -8.382 -13.362 1.00 1.02 6 GLY A CA 13
ATOM 5927 C C . GLY A 1 6 ? 8.901 -7.470 -12.554 1.00 4.33 6 GLY A C 13
ATOM 5928 O O . GLY A 1 6 ? 9.922 -6.992 -13.051 1.00 53.11 6 GLY A O 13
ATOM 5932 N N . THR A 1 7 ? 8.525 -7.225 -11.302 1.00 54.24 7 THR A N 13
ATOM 5933 C CA . THR A 1 7 ? 9.304 -6.361 -10.425 1.00 23.55 7 THR A CA 13
ATOM 5934 C C . THR A 1 7 ? 10.112 -7.180 -9.424 1.00 32.22 7 THR A C 13
ATOM 5935 O O . THR A 1 7 ? 9.607 -8.112 -8.797 1.00 3.01 7 THR A O 13
ATOM 5946 N N . PRO A 1 8 ? 11.396 -6.826 -9.268 1.00 61.31 8 PRO A N 13
ATOM 5947 C CA . PRO A 1 8 ? 12.301 -7.516 -8.343 1.00 15.51 8 PRO A CA 13
ATOM 5948 C C . PRO A 1 8 ? 11.949 -7.251 -6.883 1.00 54.21 8 PRO A C 13
ATOM 5949 O O . PRO A 1 8 ? 11.553 -6.143 -6.520 1.00 54.43 8 PRO A O 13
ATOM 5960 N N . CYS A 1 9 ? 12.096 -8.274 -6.049 1.00 32.53 9 CYS A N 13
ATOM 5961 C CA . CYS A 1 9 ? 11.794 -8.153 -4.628 1.00 34.03 9 CYS A CA 13
ATOM 5962 C C . CYS A 1 9 ? 12.540 -9.211 -3.820 1.00 64.05 9 CYS A C 13
ATOM 5963 O O . CYS A 1 9 ? 13.236 -10.059 -4.380 1.00 21.30 9 CYS A O 13
ATOM 5970 N N . THR A 1 10 ? 12.391 -9.155 -2.501 1.00 2.05 10 THR A N 13
ATOM 5971 C CA . THR A 1 10 ? 13.051 -10.107 -1.616 1.00 2.53 10 THR A CA 13
ATOM 5972 C C . THR A 1 10 ? 12.039 -10.835 -0.739 1.00 62.52 10 THR A C 13
ATOM 5973 O O . THR A 1 10 ? 12.391 -11.755 -0.002 1.00 4.25 10 THR A O 13
ATOM 5984 N N . ASN A 1 11 ? 10.780 -10.419 -0.826 1.00 31.22 11 ASN A N 13
ATOM 5985 C CA . ASN A 1 11 ? 9.716 -11.034 -0.040 1.00 1.42 11 ASN A CA 13
ATOM 5986 C C . ASN A 1 11 ? 8.387 -10.979 -0.787 1.00 30.41 11 ASN A C 13
ATOM 5987 O O . ASN A 1 11 ? 8.208 -10.171 -1.697 1.00 73.24 11 ASN A O 13
ATOM 5998 N N . ALA A 1 12 ? 7.458 -11.845 -0.394 1.00 61.05 12 ALA A N 13
ATOM 5999 C CA . ALA A 1 12 ? 6.145 -11.894 -1.025 1.00 33.13 12 ALA A CA 13
ATOM 6000 C C . ALA A 1 12 ? 5.354 -10.621 -0.745 1.00 52.32 12 ALA A C 13
ATOM 6001 O O . ALA A 1 12 ? 4.545 -10.188 -1.566 1.00 60.15 12 ALA A O 13
ATOM 6008 N N . ASP A 1 13 ? 5.592 -10.025 0.418 1.00 32.43 13 ASP A N 13
ATOM 6009 C CA . ASP A 1 13 ? 4.902 -8.801 0.806 1.00 54.31 13 ASP A CA 13
ATOM 6010 C C . ASP A 1 13 ? 5.108 -7.707 -0.237 1.00 44.13 13 ASP A C 13
ATOM 6011 O O . ASP A 1 13 ? 4.239 -6.860 -0.443 1.00 25.35 13 ASP A O 13
ATOM 6020 N N . GLU A 1 14 ? 6.265 -7.732 -0.892 1.00 2.41 14 GLU A N 13
ATOM 6021 C CA . GLU A 1 14 ? 6.586 -6.740 -1.912 1.00 71.42 14 GLU A CA 13
ATOM 6022 C C . GLU A 1 14 ? 5.619 -6.838 -3.088 1.00 55.34 14 GLU A C 13
ATOM 6023 O O . GLU A 1 14 ? 5.520 -5.920 -3.904 1.00 24.22 14 GLU A O 13
ATOM 6035 N N . CYS A 1 15 ? 4.906 -7.956 -3.170 1.00 21.42 15 CYS A N 13
ATOM 6036 C CA . CYS A 1 15 ? 3.947 -8.176 -4.245 1.00 71.15 15 CYS A CA 13
ATOM 6037 C C . CYS A 1 15 ? 2.517 -8.150 -3.713 1.00 40.31 15 CYS A C 13
ATOM 6038 O O . CYS A 1 15 ? 2.146 -8.954 -2.858 1.00 3.15 15 CYS A O 13
ATOM 6045 N N . CYS A 1 16 ? 1.718 -7.220 -4.226 1.00 0.25 16 CYS A N 13
ATOM 6046 C CA . CYS A 1 16 ? 0.329 -7.087 -3.803 1.00 1.00 16 CYS A CA 13
ATOM 6047 C C . CYS A 1 16 ? -0.400 -8.424 -3.904 1.00 14.50 16 CYS A C 13
ATOM 6048 O O . CYS A 1 16 ? -1.365 -8.673 -3.182 1.00 5.34 16 CYS A O 13
ATOM 6055 N N . GLY A 1 17 ? 0.068 -9.281 -4.806 1.00 50.43 17 GLY A N 13
ATOM 6056 C CA . GLY A 1 17 ? -0.551 -10.581 -4.986 1.00 1.14 17 GLY A CA 13
ATOM 6057 C C . GLY A 1 17 ? 0.059 -11.642 -4.091 1.00 1.41 17 GLY A C 13
ATOM 6058 O O . GLY A 1 17 ? -0.588 -12.636 -3.765 1.00 12.44 17 GLY A O 13
ATOM 6062 N N . GLY A 1 18 ? 1.311 -11.431 -3.694 1.00 15.01 18 GLY A N 13
ATOM 6063 C CA . GLY A 1 18 ? 1.988 -12.386 -2.837 1.00 34.42 18 GLY A CA 13
ATOM 6064 C C . GLY A 1 18 ? 2.662 -13.494 -3.622 1.00 40.43 18 GLY A C 13
ATOM 6065 O O . GLY A 1 18 ? 2.456 -14.676 -3.346 1.00 3.30 18 GLY A O 13
ATOM 6069 N N . LYS A 1 19 ? 3.469 -13.112 -4.606 1.00 42.22 19 LYS A N 13
ATOM 6070 C CA . LYS A 1 19 ? 4.177 -14.080 -5.436 1.00 35.14 19 LYS A CA 13
ATOM 6071 C C . LYS A 1 19 ? 5.584 -13.591 -5.764 1.00 14.25 19 LYS A C 13
ATOM 6072 O O . LYS A 1 19 ? 5.880 -13.244 -6.907 1.00 45.30 19 LYS A O 13
ATOM 6091 N N . CYS A 1 20 ? 6.447 -13.567 -4.754 1.00 0.12 20 CYS A N 13
ATOM 6092 C CA . CYS A 1 20 ? 7.823 -13.121 -4.934 1.00 64.33 20 CYS A CA 13
ATOM 6093 C C . CYS A 1 20 ? 8.779 -14.311 -4.979 1.00 14.53 20 CYS A C 13
ATOM 6094 O O . CYS A 1 20 ? 8.970 -15.004 -3.980 1.00 1.40 20 CYS A O 13
ATOM 6101 N N . ALA A 1 21 ? 9.375 -14.540 -6.144 1.00 5.32 21 ALA A N 13
ATOM 6102 C CA . ALA A 1 21 ? 10.312 -15.643 -6.318 1.00 43.32 21 ALA A CA 13
ATOM 6103 C C . ALA A 1 21 ? 10.946 -15.611 -7.705 1.00 13.10 21 ALA A C 13
ATOM 6104 O O . ALA A 1 21 ? 10.312 -15.202 -8.678 1.00 42.32 21 ALA A O 13
ATOM 6111 N N . TYR A 1 22 ? 12.199 -16.044 -7.788 1.00 34.11 22 TYR A N 13
ATOM 6112 C CA . TYR A 1 22 ? 12.919 -16.062 -9.056 1.00 32.04 22 TYR A CA 13
ATOM 6113 C C . TYR A 1 22 ? 12.651 -17.357 -9.816 1.00 72.11 22 TYR A C 13
ATOM 6114 O O . TYR A 1 22 ? 12.422 -18.406 -9.216 1.00 22.40 22 TYR A O 13
ATOM 6132 N N . ASN A 1 23 ? 12.682 -17.274 -11.142 1.00 74.13 23 ASN A N 13
ATOM 6133 C CA . ASN A 1 23 ? 12.442 -18.439 -11.987 1.00 3.32 23 ASN A CA 13
ATOM 6134 C C . ASN A 1 23 ? 13.471 -18.516 -13.111 1.00 21.33 23 ASN A C 13
ATOM 6135 O O . ASN A 1 23 ? 13.267 -17.966 -14.193 1.00 71.51 23 ASN A O 13
ATOM 6146 N N . VAL A 1 24 ? 14.578 -19.204 -12.846 1.00 53.32 24 VAL A N 13
ATOM 6147 C CA . VAL A 1 24 ? 15.638 -19.355 -13.835 1.00 63.42 24 VAL A CA 13
ATOM 6148 C C . VAL A 1 24 ? 16.151 -20.791 -13.876 1.00 13.33 24 VAL A C 13
ATOM 6149 O O . VAL A 1 24 ? 15.907 -21.573 -12.957 1.00 64.43 24 VAL A O 13
ATOM 6162 N N . TRP A 1 25 ? 16.861 -21.129 -14.945 1.00 43.14 25 TRP A N 13
ATOM 6163 C CA . TRP A 1 25 ? 17.409 -22.471 -15.106 1.00 22.24 25 TRP A CA 13
ATOM 6164 C C . TRP A 1 25 ? 18.921 -22.469 -14.912 1.00 4.44 25 TRP A C 13
ATOM 6165 O O . TRP A 1 25 ? 19.536 -23.520 -14.740 1.00 70.43 25 TRP A O 13
ATOM 6186 N N . ASN A 1 26 ? 19.515 -21.280 -14.940 1.00 4.13 26 ASN A N 13
ATOM 6187 C CA . ASN A 1 26 ? 20.957 -21.141 -14.767 1.00 71.50 26 ASN A CA 13
ATOM 6188 C C . ASN A 1 26 ? 21.279 -20.158 -13.646 1.00 55.53 26 ASN A C 13
ATOM 6189 O O . ASN A 1 26 ? 22.352 -19.554 -13.624 1.00 32.32 26 ASN A O 13
ATOM 6200 N N . CYS A 1 27 ? 20.342 -20.001 -12.717 1.00 54.42 27 CYS A N 13
ATOM 6201 C CA . CYS A 1 27 ? 20.524 -19.091 -11.593 1.00 13.32 27 CYS A CA 13
ATOM 6202 C C . CYS A 1 27 ? 20.277 -19.807 -10.268 1.00 41.20 27 CYS A C 13
ATOM 6203 O O . CYS A 1 27 ? 19.271 -19.568 -9.600 1.00 12.13 27 CYS A O 13
ATOM 6210 N N . ILE A 1 28 ? 21.202 -20.685 -9.895 1.00 42.33 28 ILE A N 13
ATOM 6211 C CA . ILE A 1 28 ? 21.086 -21.434 -8.651 1.00 20.15 28 ILE A CA 13
ATOM 6212 C C . ILE A 1 28 ? 20.804 -20.506 -7.474 1.00 53.32 28 ILE A C 13
ATOM 6213 O O . ILE A 1 28 ? 21.336 -19.399 -7.402 1.00 1.13 28 ILE A O 13
ATOM 6229 N N . GLY A 1 29 ? 19.963 -20.966 -6.553 1.00 12.34 29 GLY A N 13
ATOM 6230 C CA . GLY A 1 29 ? 19.626 -20.165 -5.390 1.00 55.34 29 GLY A CA 13
ATOM 6231 C C . GLY A 1 29 ? 20.853 -19.654 -4.662 1.00 51.55 29 GLY A C 13
ATOM 6232 O O . GLY A 1 29 ? 21.611 -20.433 -4.086 1.00 41.45 29 GLY A O 13
ATOM 6236 N N . GLY A 1 30 ? 21.051 -18.339 -4.689 1.00 54.15 30 GLY A N 13
ATOM 6237 C CA . GLY A 1 30 ? 22.197 -17.747 -4.025 1.00 62.41 30 GLY A CA 13
ATOM 6238 C C . GLY A 1 30 ? 22.785 -16.588 -4.805 1.00 62.43 30 GLY A C 13
ATOM 6239 O O . GLY A 1 30 ? 23.844 -16.717 -5.418 1.00 60.34 30 GLY A O 13
ATOM 6243 N N . GLY A 1 31 ? 22.095 -15.452 -4.784 1.00 44.11 31 GLY A N 13
ATOM 6244 C CA . GLY A 1 31 ? 22.570 -14.282 -5.500 1.00 63.43 31 GLY A CA 13
ATOM 6245 C C . GLY A 1 31 ? 21.598 -13.822 -6.568 1.00 12.21 31 GLY A C 13
ATOM 6246 O O . GLY A 1 31 ? 21.768 -12.752 -7.153 1.00 51.14 31 GLY A O 13
ATOM 6250 N N . CYS A 1 32 ? 20.576 -14.631 -6.824 1.00 34.32 32 CYS A N 13
ATOM 6251 C CA . CYS A 1 32 ? 19.573 -14.303 -7.830 1.00 13.13 32 CYS A CA 13
ATOM 6252 C C . CYS A 1 32 ? 18.671 -13.169 -7.349 1.00 63.22 32 CYS A C 13
ATOM 6253 O O . CYS A 1 32 ? 18.914 -12.571 -6.301 1.00 34.42 32 CYS A O 13
ATOM 6260 N N . SER A 1 33 ? 17.631 -12.879 -8.124 1.00 34.54 33 SER A N 13
ATOM 6261 C CA . SER A 1 33 ? 16.694 -11.816 -7.780 1.00 5.44 33 SER A CA 13
ATOM 6262 C C . SER A 1 33 ? 15.254 -12.264 -8.010 1.00 4.24 33 SER A C 13
ATOM 6263 O O . SER A 1 33 ? 14.816 -12.424 -9.149 1.00 15.52 33 SER A O 13
ATOM 6271 N N . LYS A 1 34 ? 14.523 -12.465 -6.919 1.00 32.31 34 LYS A N 13
ATOM 6272 C CA . LYS A 1 34 ? 13.131 -12.894 -6.999 1.00 4.24 34 LYS A CA 13
ATOM 6273 C C . LYS A 1 34 ? 12.271 -11.826 -7.666 1.00 14.02 34 LYS A C 13
ATOM 6274 O O . LYS A 1 34 ? 12.507 -10.629 -7.499 1.00 40.11 34 LYS A O 13
ATOM 6293 N N . THR A 1 35 ? 11.269 -12.266 -8.422 1.00 23.35 35 THR A N 13
ATOM 6294 C CA . THR A 1 35 ? 10.373 -11.349 -9.113 1.00 41.44 35 THR A CA 13
ATOM 6295 C C . THR A 1 35 ? 8.927 -11.564 -8.683 1.00 55.23 35 THR A C 13
ATOM 6296 O O . THR A 1 35 ? 8.591 -12.588 -8.088 1.00 72.45 35 THR A O 13
ATOM 6307 N N . CYS A 1 36 ? 8.073 -10.592 -8.988 1.00 73.43 36 CYS A N 13
ATOM 6308 C CA . CYS A 1 36 ? 6.661 -10.675 -8.634 1.00 20.23 36 CYS A CA 13
ATOM 6309 C C . CYS A 1 36 ? 5.877 -11.439 -9.697 1.00 21.22 36 CYS A C 13
ATOM 6310 O O . CYS A 1 36 ? 6.206 -11.390 -10.881 1.00 43.02 36 CYS A O 13
ATOM 6317 N N . GLY A 1 37 ? 4.837 -12.146 -9.264 1.00 11.50 37 GLY A N 13
ATOM 6318 C CA . GLY A 1 37 ? 4.022 -12.910 -10.190 1.00 40.33 37 GLY A CA 13
ATOM 6319 C C . GLY A 1 37 ? 2.652 -12.295 -10.400 1.00 64.44 37 GLY A C 13
ATOM 6320 O O . GLY A 1 37 ? 2.140 -12.271 -11.520 1.00 5.20 37 GLY A O 13
ATOM 6324 N N . TYR A 1 38 ? 2.056 -11.799 -9.322 1.00 25.52 38 TYR A N 13
ATOM 6325 C CA . TYR A 1 38 ? 0.736 -11.186 -9.392 1.00 54.14 38 TYR A CA 13
ATOM 6326 C C . TYR A 1 38 ? 0.689 -9.898 -8.575 1.00 73.34 38 TYR A C 13
ATOM 6327 O O . TYR A 1 38 ? 1.504 -9.691 -7.679 1.00 4.31 38 TYR A O 13
ATOM 6345 N N . SER A 1 1 ? 1.337 0.109 -0.213 1.00 61.44 1 SER A N 14
ATOM 6346 C CA . SER A 1 1 ? 2.386 0.092 -1.226 1.00 24.41 1 SER A CA 14
ATOM 6347 C C . SER A 1 1 ? 2.759 -1.340 -1.598 1.00 23.22 1 SER A C 14
ATOM 6348 O O . SER A 1 1 ? 2.946 -2.192 -0.728 1.00 54.30 1 SER A O 14
ATOM 6356 N N . CYS A 1 2 ? 2.866 -1.599 -2.897 1.00 5.41 2 CYS A N 14
ATOM 6357 C CA . CYS A 1 2 ? 3.216 -2.926 -3.387 1.00 24.33 2 CYS A CA 14
ATOM 6358 C C . CYS A 1 2 ? 3.840 -2.846 -4.777 1.00 62.31 2 CYS A C 14
ATOM 6359 O O . CYS A 1 2 ? 4.071 -1.758 -5.303 1.00 25.51 2 CYS A O 14
ATOM 6366 N N . ASN A 1 3 ? 4.110 -4.007 -5.366 1.00 55.35 3 ASN A N 14
ATOM 6367 C CA . ASN A 1 3 ? 4.707 -4.068 -6.696 1.00 33.44 3 ASN A CA 14
ATOM 6368 C C . ASN A 1 3 ? 3.885 -4.962 -7.620 1.00 50.41 3 ASN A C 14
ATOM 6369 O O . ASN A 1 3 ? 2.905 -5.576 -7.198 1.00 5.35 3 ASN A O 14
ATOM 6380 N N . SER A 1 4 ? 4.291 -5.029 -8.884 1.00 5.01 4 SER A N 14
ATOM 6381 C CA . SER A 1 4 ? 3.591 -5.844 -9.870 1.00 25.34 4 SER A CA 14
ATOM 6382 C C . SER A 1 4 ? 4.522 -6.897 -10.464 1.00 24.04 4 SER A C 14
ATOM 6383 O O . SER A 1 4 ? 5.740 -6.837 -10.289 1.00 14.44 4 SER A O 14
ATOM 6391 N N . LYS A 1 5 ? 3.941 -7.862 -11.167 1.00 72.43 5 LYS A N 14
ATOM 6392 C CA . LYS A 1 5 ? 4.716 -8.929 -11.789 1.00 73.45 5 LYS A CA 14
ATOM 6393 C C . LYS A 1 5 ? 5.853 -8.357 -12.629 1.00 63.02 5 LYS A C 14
ATOM 6394 O O . LYS A 1 5 ? 5.712 -7.302 -13.247 1.00 22.44 5 LYS A O 14
ATOM 6413 N N . GLY A 1 6 ? 6.981 -9.061 -12.648 1.00 61.14 6 GLY A N 14
ATOM 6414 C CA . GLY A 1 6 ? 8.126 -8.608 -13.417 1.00 13.42 6 GLY A CA 14
ATOM 6415 C C . GLY A 1 6 ? 9.023 -7.677 -12.626 1.00 1.14 6 GLY A C 14
ATOM 6416 O O . GLY A 1 6 ? 10.045 -7.209 -13.130 1.00 14.32 6 GLY A O 14
ATOM 6420 N N . THR A 1 7 ? 8.642 -7.405 -11.381 1.00 74.13 7 THR A N 14
ATOM 6421 C CA . THR A 1 7 ? 9.417 -6.522 -10.520 1.00 2.12 7 THR A CA 14
ATOM 6422 C C . THR A 1 7 ? 10.222 -7.318 -9.499 1.00 0.45 7 THR A C 14
ATOM 6423 O O . THR A 1 7 ? 9.716 -8.236 -8.853 1.00 65.45 7 THR A O 14
ATOM 6434 N N . PRO A 1 8 ? 11.505 -6.959 -9.346 1.00 3.54 8 PRO A N 14
ATOM 6435 C CA . PRO A 1 8 ? 12.407 -7.626 -8.402 1.00 61.33 8 PRO A CA 14
ATOM 6436 C C . PRO A 1 8 ? 12.049 -7.331 -6.950 1.00 2.51 8 PRO A C 14
ATOM 6437 O O . PRO A 1 8 ? 11.654 -6.214 -6.612 1.00 31.30 8 PRO A O 14
ATOM 6448 N N . CYS A 1 9 ? 12.190 -8.337 -6.094 1.00 5.02 9 CYS A N 14
ATOM 6449 C CA . CYS A 1 9 ? 11.882 -8.185 -4.677 1.00 22.40 9 CYS A CA 14
ATOM 6450 C C . CYS A 1 9 ? 12.611 -9.238 -3.846 1.00 42.52 9 CYS A C 14
ATOM 6451 O O . CYS A 1 9 ? 13.298 -10.106 -4.386 1.00 54.11 9 CYS A O 14
ATOM 6458 N N . THR A 1 10 ? 12.457 -9.154 -2.528 1.00 44.12 10 THR A N 14
ATOM 6459 C CA . THR A 1 10 ? 13.101 -10.097 -1.622 1.00 53.12 10 THR A CA 14
ATOM 6460 C C . THR A 1 10 ? 12.076 -10.788 -0.729 1.00 43.53 10 THR A C 14
ATOM 6461 O O . THR A 1 10 ? 12.413 -11.695 0.030 1.00 73.10 10 THR A O 14
ATOM 6472 N N . ASN A 1 11 ? 10.824 -10.352 -0.826 1.00 44.12 11 ASN A N 14
ATOM 6473 C CA . ASN A 1 11 ? 9.750 -10.929 -0.026 1.00 62.24 11 ASN A CA 14
ATOM 6474 C C . ASN A 1 11 ? 8.425 -10.884 -0.781 1.00 62.25 11 ASN A C 14
ATOM 6475 O O . ASN A 1 11 ? 8.257 -10.098 -1.713 1.00 73.33 11 ASN A O 14
ATOM 6486 N N . ALA A 1 12 ? 7.488 -11.733 -0.372 1.00 11.42 12 ALA A N 14
ATOM 6487 C CA . ALA A 1 12 ? 6.177 -11.788 -1.007 1.00 42.03 12 ALA A CA 14
ATOM 6488 C C . ALA A 1 12 ? 5.396 -10.501 -0.767 1.00 12.20 12 ALA A C 14
ATOM 6489 O O . ALA A 1 12 ? 4.595 -10.084 -1.604 1.00 43.23 12 ALA A O 14
ATOM 6496 N N . ASP A 1 13 ? 5.633 -9.876 0.381 1.00 34.12 13 ASP A N 14
ATOM 6497 C CA . ASP A 1 13 ? 4.951 -8.635 0.732 1.00 71.55 13 ASP A CA 14
ATOM 6498 C C . ASP A 1 13 ? 5.174 -7.572 -0.339 1.00 52.11 13 ASP A C 14
ATOM 6499 O O . ASP A 1 13 ? 4.313 -6.725 -0.574 1.00 74.13 13 ASP A O 14
ATOM 6508 N N . GLU A 1 14 ? 6.336 -7.622 -0.983 1.00 74.34 14 GLU A N 14
ATOM 6509 C CA . GLU A 1 14 ? 6.672 -6.661 -2.027 1.00 74.44 14 GLU A CA 14
ATOM 6510 C C . GLU A 1 14 ? 5.707 -6.777 -3.204 1.00 71.12 14 GLU A C 14
ATOM 6511 O O . GLU A 1 14 ? 5.617 -5.876 -4.039 1.00 61.41 14 GLU A O 14
ATOM 6523 N N . CYS A 1 15 ? 4.987 -7.893 -3.264 1.00 44.42 15 CYS A N 14
ATOM 6524 C CA . CYS A 1 15 ? 4.030 -8.129 -4.338 1.00 11.31 15 CYS A CA 14
ATOM 6525 C C . CYS A 1 15 ? 2.599 -8.084 -3.810 1.00 72.02 15 CYS A C 14
ATOM 6526 O O . CYS A 1 15 ? 2.221 -8.869 -2.940 1.00 5.14 15 CYS A O 14
ATOM 6533 N N . CYS A 1 16 ? 1.806 -7.160 -4.343 1.00 61.44 16 CYS A N 14
ATOM 6534 C CA . CYS A 1 16 ? 0.417 -7.012 -3.927 1.00 52.24 16 CYS A CA 14
ATOM 6535 C C . CYS A 1 16 ? -0.320 -8.346 -4.004 1.00 24.24 16 CYS A C 14
ATOM 6536 O O . CYS A 1 16 ? -1.282 -8.579 -3.273 1.00 24.00 16 CYS A O 14
ATOM 6543 N N . GLY A 1 17 ? 0.141 -9.220 -4.894 1.00 54.10 17 GLY A N 14
ATOM 6544 C CA . GLY A 1 17 ? -0.485 -10.520 -5.050 1.00 13.04 17 GLY A CA 14
ATOM 6545 C C . GLY A 1 17 ? 0.108 -11.563 -4.124 1.00 34.43 17 GLY A C 14
ATOM 6546 O O . GLY A 1 17 ? -0.551 -12.544 -3.780 1.00 24.22 17 GLY A O 14
ATOM 6550 N N . GLY A 1 18 ? 1.357 -11.353 -3.720 1.00 11.01 18 GLY A N 14
ATOM 6551 C CA . GLY A 1 18 ? 2.018 -12.293 -2.834 1.00 3.34 18 GLY A CA 14
ATOM 6552 C C . GLY A 1 18 ? 2.689 -13.425 -3.586 1.00 22.15 18 GLY A C 14
ATOM 6553 O O . GLY A 1 18 ? 2.467 -14.598 -3.285 1.00 33.12 18 GLY A O 14
ATOM 6557 N N . LYS A 1 19 ? 3.512 -13.075 -4.568 1.00 41.12 19 LYS A N 14
ATOM 6558 C CA . LYS A 1 19 ? 4.218 -14.070 -5.367 1.00 10.22 19 LYS A CA 14
ATOM 6559 C C . LYS A 1 19 ? 5.629 -13.598 -5.701 1.00 4.32 19 LYS A C 14
ATOM 6560 O O . LYS A 1 19 ? 5.933 -13.280 -6.851 1.00 52.02 19 LYS A O 14
ATOM 6579 N N . CYS A 1 20 ? 6.489 -13.555 -4.689 1.00 23.24 20 CYS A N 14
ATOM 6580 C CA . CYS A 1 20 ? 7.869 -13.123 -4.874 1.00 62.14 20 CYS A CA 14
ATOM 6581 C C . CYS A 1 20 ? 8.817 -14.319 -4.883 1.00 41.04 20 CYS A C 14
ATOM 6582 O O . CYS A 1 20 ? 9.005 -14.983 -3.864 1.00 42.44 20 CYS A O 14
ATOM 6589 N N . ALA A 1 21 ? 9.411 -14.587 -6.042 1.00 24.15 21 ALA A N 14
ATOM 6590 C CA . ALA A 1 21 ? 10.341 -15.701 -6.183 1.00 43.42 21 ALA A CA 14
ATOM 6591 C C . ALA A 1 21 ? 10.979 -15.711 -7.568 1.00 52.44 21 ALA A C 14
ATOM 6592 O O . ALA A 1 21 ? 10.337 -15.363 -8.560 1.00 44.11 21 ALA A O 14
ATOM 6599 N N . TYR A 1 22 ? 12.244 -16.110 -7.629 1.00 61.31 22 TYR A N 14
ATOM 6600 C CA . TYR A 1 22 ? 12.969 -16.162 -8.893 1.00 24.31 22 TYR A CA 14
ATOM 6601 C C . TYR A 1 22 ? 12.710 -17.481 -9.616 1.00 4.32 22 TYR A C 14
ATOM 6602 O O . TYR A 1 22 ? 12.542 -18.524 -8.986 1.00 4.00 22 TYR A O 14
ATOM 6620 N N . ASN A 1 23 ? 12.680 -17.424 -10.943 1.00 64.03 23 ASN A N 14
ATOM 6621 C CA . ASN A 1 23 ? 12.442 -18.613 -11.754 1.00 2.22 23 ASN A CA 14
ATOM 6622 C C . ASN A 1 23 ? 13.441 -18.696 -12.904 1.00 53.14 23 ASN A C 14
ATOM 6623 O O . ASN A 1 23 ? 13.177 -18.212 -14.005 1.00 63.45 23 ASN A O 14
ATOM 6634 N N . VAL A 1 24 ? 14.588 -19.313 -12.641 1.00 44.14 24 VAL A N 14
ATOM 6635 C CA . VAL A 1 24 ? 15.626 -19.461 -13.655 1.00 22.44 24 VAL A CA 14
ATOM 6636 C C . VAL A 1 24 ? 16.200 -20.874 -13.651 1.00 13.11 24 VAL A C 14
ATOM 6637 O O . VAL A 1 24 ? 16.025 -21.623 -12.690 1.00 31.11 24 VAL A O 14
ATOM 6650 N N . TRP A 1 25 ? 16.885 -21.231 -14.731 1.00 40.31 25 TRP A N 14
ATOM 6651 C CA . TRP A 1 25 ? 17.485 -22.554 -14.852 1.00 64.44 25 TRP A CA 14
ATOM 6652 C C . TRP A 1 25 ? 19.004 -22.476 -14.740 1.00 51.22 25 TRP A C 14
ATOM 6653 O O . TRP A 1 25 ? 19.668 -23.476 -14.472 1.00 0.12 25 TRP A O 14
ATOM 6674 N N . ASN A 1 26 ? 19.547 -21.281 -14.947 1.00 43.43 26 ASN A N 14
ATOM 6675 C CA . ASN A 1 26 ? 20.989 -21.072 -14.869 1.00 74.45 26 ASN A CA 14
ATOM 6676 C C . ASN A 1 26 ? 21.354 -20.255 -13.634 1.00 42.45 26 ASN A C 14
ATOM 6677 O O . ASN A 1 26 ? 22.523 -20.169 -13.257 1.00 1.22 26 ASN A O 14
ATOM 6688 N N . CYS A 1 27 ? 20.347 -19.656 -13.009 1.00 14.33 27 CYS A N 14
ATOM 6689 C CA . CYS A 1 27 ? 20.560 -18.845 -11.816 1.00 41.32 27 CYS A CA 14
ATOM 6690 C C . CYS A 1 27 ? 20.118 -19.594 -10.563 1.00 14.25 27 CYS A C 14
ATOM 6691 O O . CYS A 1 27 ? 19.211 -19.157 -9.854 1.00 15.52 27 CYS A O 14
ATOM 6698 N N . ILE A 1 28 ? 20.764 -20.723 -10.296 1.00 23.41 28 ILE A N 14
ATOM 6699 C CA . ILE A 1 28 ? 20.439 -21.532 -9.128 1.00 33.12 28 ILE A CA 14
ATOM 6700 C C . ILE A 1 28 ? 20.412 -20.683 -7.861 1.00 50.14 28 ILE A C 14
ATOM 6701 O O . ILE A 1 28 ? 21.127 -19.688 -7.754 1.00 11.44 28 ILE A O 14
ATOM 6717 N N . GLY A 1 29 ? 19.582 -21.085 -6.903 1.00 44.11 29 GLY A N 14
ATOM 6718 C CA . GLY A 1 29 ? 19.479 -20.351 -5.655 1.00 41.15 29 GLY A CA 14
ATOM 6719 C C . GLY A 1 29 ? 20.832 -20.080 -5.028 1.00 62.32 29 GLY A C 14
ATOM 6720 O O . GLY A 1 29 ? 21.502 -21.000 -4.560 1.00 1.43 29 GLY A O 14
ATOM 6724 N N . GLY A 1 30 ? 21.237 -18.814 -5.020 1.00 53.42 30 GLY A N 14
ATOM 6725 C CA . GLY A 1 30 ? 22.518 -18.448 -4.445 1.00 52.41 30 GLY A CA 14
ATOM 6726 C C . GLY A 1 30 ? 23.091 -17.186 -5.061 1.00 33.42 30 GLY A C 14
ATOM 6727 O O . GLY A 1 30 ? 24.222 -17.182 -5.545 1.00 13.13 30 GLY A O 14
ATOM 6731 N N . GLY A 1 31 ? 22.307 -16.113 -5.044 1.00 53.43 31 GLY A N 14
ATOM 6732 C CA . GLY A 1 31 ? 22.759 -14.855 -5.610 1.00 21.02 31 GLY A CA 14
ATOM 6733 C C . GLY A 1 31 ? 21.883 -14.385 -6.754 1.00 32.21 31 GLY A C 14
ATOM 6734 O O . GLY A 1 31 ? 22.369 -13.784 -7.712 1.00 63.12 31 GLY A O 14
ATOM 6738 N N . CYS A 1 32 ? 20.587 -14.661 -6.656 1.00 15.41 32 CYS A N 14
ATOM 6739 C CA . CYS A 1 32 ? 19.640 -14.264 -7.691 1.00 73.42 32 CYS A CA 14
ATOM 6740 C C . CYS A 1 32 ? 18.719 -13.155 -7.191 1.00 32.34 32 CYS A C 14
ATOM 6741 O O . CYS A 1 32 ? 18.944 -12.580 -6.126 1.00 24.52 32 CYS A O 14
ATOM 6748 N N . SER A 1 33 ? 17.681 -12.861 -7.966 1.00 54.44 33 SER A N 14
ATOM 6749 C CA . SER A 1 33 ? 16.727 -11.818 -7.604 1.00 62.41 33 SER A CA 14
ATOM 6750 C C . SER A 1 33 ? 15.295 -12.281 -7.856 1.00 42.43 33 SER A C 14
ATOM 6751 O O . SER A 1 33 ? 14.871 -12.429 -9.002 1.00 73.54 33 SER A O 14
ATOM 6759 N N . LYS A 1 34 ? 14.554 -12.506 -6.777 1.00 24.44 34 LYS A N 14
ATOM 6760 C CA . LYS A 1 34 ? 13.169 -12.951 -6.878 1.00 3.43 34 LYS A CA 14
ATOM 6761 C C . LYS A 1 34 ? 12.314 -11.908 -7.591 1.00 23.02 34 LYS A C 14
ATOM 6762 O O . LYS A 1 34 ? 12.536 -10.705 -7.449 1.00 10.02 34 LYS A O 14
ATOM 6781 N N . THR A 1 35 ? 11.335 -12.377 -8.358 1.00 15.34 35 THR A N 14
ATOM 6782 C CA . THR A 1 35 ? 10.446 -11.485 -9.092 1.00 60.24 35 THR A CA 14
ATOM 6783 C C . THR A 1 35 ? 8.997 -11.672 -8.657 1.00 60.05 35 THR A C 14
ATOM 6784 O O . THR A 1 35 ? 8.652 -12.671 -8.025 1.00 13.50 35 THR A O 14
ATOM 6795 N N . CYS A 1 36 ? 8.152 -10.706 -9.001 1.00 11.23 36 CYS A N 14
ATOM 6796 C CA . CYS A 1 36 ? 6.739 -10.763 -8.646 1.00 71.42 36 CYS A CA 14
ATOM 6797 C C . CYS A 1 36 ? 5.947 -11.545 -9.691 1.00 24.13 36 CYS A C 14
ATOM 6798 O O . CYS A 1 36 ? 6.282 -11.534 -10.875 1.00 14.23 36 CYS A O 14
ATOM 6805 N N . GLY A 1 37 ? 4.895 -12.224 -9.243 1.00 3.54 37 GLY A N 14
ATOM 6806 C CA . GLY A 1 37 ? 4.072 -13.001 -10.150 1.00 64.15 37 GLY A CA 14
ATOM 6807 C C . GLY A 1 37 ? 2.717 -12.366 -10.393 1.00 24.33 37 GLY A C 14
ATOM 6808 O O . GLY A 1 37 ? 2.208 -12.383 -11.513 1.00 74.23 37 GLY A O 14
ATOM 6812 N N . TYR A 1 38 ? 2.132 -11.806 -9.340 1.00 73.32 38 TYR A N 14
ATOM 6813 C CA . TYR A 1 38 ? 0.825 -11.167 -9.443 1.00 4.12 38 TYR A CA 14
ATOM 6814 C C . TYR A 1 38 ? 0.824 -9.814 -8.738 1.00 21.05 38 TYR A C 14
ATOM 6815 O O . TYR A 1 38 ? 0.552 -8.784 -9.351 1.00 43.43 38 TYR A O 14
ATOM 6833 N N . SER A 1 1 ? 2.131 0.240 0.193 1.00 74.34 1 SER A N 15
ATOM 6834 C CA . SER A 1 1 ? 2.325 0.112 -1.247 1.00 23.12 1 SER A CA 15
ATOM 6835 C C . SER A 1 1 ? 2.738 -1.310 -1.615 1.00 41.11 1 SER A C 15
ATOM 6836 O O . SER A 1 1 ? 3.007 -2.136 -0.743 1.00 23.51 1 SER A O 15
ATOM 6844 N N . CYS A 1 2 ? 2.786 -1.588 -2.914 1.00 13.24 2 CYS A N 15
ATOM 6845 C CA . CYS A 1 2 ? 3.165 -2.909 -3.400 1.00 52.21 2 CYS A CA 15
ATOM 6846 C C . CYS A 1 2 ? 3.826 -2.814 -4.772 1.00 61.10 2 CYS A C 15
ATOM 6847 O O . CYS A 1 2 ? 4.081 -1.721 -5.275 1.00 42.12 2 CYS A O 15
ATOM 6854 N N . ASN A 1 3 ? 4.101 -3.968 -5.371 1.00 75.24 3 ASN A N 15
ATOM 6855 C CA . ASN A 1 3 ? 4.732 -4.016 -6.685 1.00 23.00 3 ASN A CA 15
ATOM 6856 C C . ASN A 1 3 ? 3.920 -4.876 -7.649 1.00 13.45 3 ASN A C 15
ATOM 6857 O O . ASN A 1 3 ? 2.910 -5.468 -7.268 1.00 11.42 3 ASN A O 15
ATOM 6868 N N . SER A 1 4 ? 4.368 -4.940 -8.898 1.00 42.51 4 SER A N 15
ATOM 6869 C CA . SER A 1 4 ? 3.681 -5.724 -9.918 1.00 4.04 4 SER A CA 15
ATOM 6870 C C . SER A 1 4 ? 4.613 -6.776 -10.512 1.00 74.14 4 SER A C 15
ATOM 6871 O O . SER A 1 4 ? 5.823 -6.748 -10.290 1.00 43.13 4 SER A O 15
ATOM 6879 N N . LYS A 1 5 ? 4.039 -7.704 -11.270 1.00 74.41 5 LYS A N 15
ATOM 6880 C CA . LYS A 1 5 ? 4.815 -8.766 -11.899 1.00 74.44 5 LYS A CA 15
ATOM 6881 C C . LYS A 1 5 ? 5.991 -8.191 -12.681 1.00 1.50 5 LYS A C 15
ATOM 6882 O O . LYS A 1 5 ? 5.878 -7.136 -13.304 1.00 3.42 5 LYS A O 15
ATOM 6901 N N . GLY A 1 6 ? 7.120 -8.892 -12.645 1.00 2.13 6 GLY A N 15
ATOM 6902 C CA . GLY A 1 6 ? 8.300 -8.435 -13.355 1.00 5.12 6 GLY A CA 15
ATOM 6903 C C . GLY A 1 6 ? 9.140 -7.479 -12.530 1.00 75.20 6 GLY A C 15
ATOM 6904 O O . GLY A 1 6 ? 10.143 -6.949 -13.009 1.00 31.33 6 GLY A O 15
ATOM 6908 N N . THR A 1 7 ? 8.728 -7.256 -11.286 1.00 3.43 7 THR A N 15
ATOM 6909 C CA . THR A 1 7 ? 9.447 -6.355 -10.393 1.00 41.03 7 THR A CA 15
ATOM 6910 C C . THR A 1 7 ? 10.275 -7.133 -9.377 1.00 70.10 7 THR A C 15
ATOM 6911 O O . THR A 1 7 ? 9.806 -8.089 -8.759 1.00 75.14 7 THR A O 15
ATOM 6922 N N . PRO A 1 8 ? 11.537 -6.716 -9.197 1.00 10.11 8 PRO A N 15
ATOM 6923 C CA . PRO A 1 8 ? 12.457 -7.360 -8.254 1.00 53.24 8 PRO A CA 15
ATOM 6924 C C . PRO A 1 8 ? 12.064 -7.114 -6.802 1.00 2.44 8 PRO A C 15
ATOM 6925 O O . PRO A 1 8 ? 11.655 -6.011 -6.437 1.00 34.13 8 PRO A O 15
ATOM 6936 N N . CYS A 1 9 ? 12.192 -8.147 -5.976 1.00 2.42 9 CYS A N 15
ATOM 6937 C CA . CYS A 1 9 ? 11.851 -8.043 -4.562 1.00 60.12 9 CYS A CA 15
ATOM 6938 C C . CYS A 1 9 ? 12.566 -9.119 -3.750 1.00 3.22 9 CYS A C 15
ATOM 6939 O O . CYS A 1 9 ? 13.229 -9.995 -4.306 1.00 25.14 9 CYS A O 15
ATOM 6946 N N . THR A 1 10 ? 12.427 -9.046 -2.430 1.00 31.34 10 THR A N 15
ATOM 6947 C CA . THR A 1 10 ? 13.059 -10.012 -1.540 1.00 45.10 10 THR A CA 15
ATOM 6948 C C . THR A 1 10 ? 12.028 -10.704 -0.656 1.00 53.53 10 THR A C 15
ATOM 6949 O O . THR A 1 10 ? 12.351 -11.636 0.078 1.00 2.33 10 THR A O 15
ATOM 6960 N N . ASN A 1 11 ? 10.784 -10.241 -0.733 1.00 41.13 11 ASN A N 15
ATOM 6961 C CA . ASN A 1 11 ? 9.704 -10.816 0.060 1.00 2.03 11 ASN A CA 15
ATOM 6962 C C . ASN A 1 11 ? 8.391 -10.800 -0.716 1.00 14.55 11 ASN A C 15
ATOM 6963 O O . ASN A 1 11 ? 8.221 -10.019 -1.651 1.00 55.24 11 ASN A O 15
ATOM 6974 N N . ALA A 1 12 ? 7.465 -11.666 -0.319 1.00 34.40 12 ALA A N 15
ATOM 6975 C CA . ALA A 1 12 ? 6.166 -11.750 -0.975 1.00 14.12 12 ALA A CA 15
ATOM 6976 C C . ALA A 1 12 ? 5.352 -10.480 -0.746 1.00 25.30 12 ALA A C 15
ATOM 6977 O O . ALA A 1 12 ? 4.556 -10.081 -1.595 1.00 54.31 12 ALA A O 15
ATOM 6984 N N . ASP A 1 13 ? 5.558 -9.851 0.406 1.00 63.23 13 ASP A N 15
ATOM 6985 C CA . ASP A 1 13 ? 4.844 -8.626 0.746 1.00 22.10 13 ASP A CA 15
ATOM 6986 C C . ASP A 1 13 ? 5.064 -7.556 -0.318 1.00 53.34 13 ASP A C 15
ATOM 6987 O O . ASP A 1 13 ? 4.195 -6.718 -0.557 1.00 53.15 13 ASP A O 15
ATOM 6996 N N . GLU A 1 14 ? 6.231 -7.590 -0.953 1.00 43.01 14 GLU A N 15
ATOM 6997 C CA . GLU A 1 14 ? 6.565 -6.621 -1.991 1.00 32.05 14 GLU A CA 15
ATOM 6998 C C . GLU A 1 14 ? 5.635 -6.768 -3.192 1.00 31.05 14 GLU A C 15
ATOM 6999 O O . GLU A 1 14 ? 5.558 -5.883 -4.044 1.00 4.30 14 GLU A O 15
ATOM 7011 N N . CYS A 1 15 ? 4.930 -7.893 -3.252 1.00 50.23 15 CYS A N 15
ATOM 7012 C CA . CYS A 1 15 ? 4.006 -8.158 -4.348 1.00 33.30 15 CYS A CA 15
ATOM 7013 C C . CYS A 1 15 ? 2.560 -8.114 -3.863 1.00 33.24 15 CYS A C 15
ATOM 7014 O O . CYS A 1 15 ? 2.164 -8.883 -2.986 1.00 13.55 15 CYS A O 15
ATOM 7021 N N . CYS A 1 16 ? 1.775 -7.210 -4.439 1.00 43.22 16 CYS A N 15
ATOM 7022 C CA . CYS A 1 16 ? 0.373 -7.064 -4.067 1.00 4.12 16 CYS A CA 15
ATOM 7023 C C . CYS A 1 16 ? -0.349 -8.407 -4.131 1.00 10.42 16 CYS A C 15
ATOM 7024 O O . CYS A 1 16 ? -1.335 -8.627 -3.429 1.00 20.11 16 CYS A O 15
ATOM 7031 N N . GLY A 1 17 ? 0.150 -9.301 -4.979 1.00 21.25 17 GLY A N 15
ATOM 7032 C CA . GLY A 1 17 ? -0.459 -10.611 -5.119 1.00 13.31 17 GLY A CA 15
ATOM 7033 C C . GLY A 1 17 ? 0.139 -11.633 -4.173 1.00 63.25 17 GLY A C 15
ATOM 7034 O O . GLY A 1 17 ? -0.510 -12.616 -3.819 1.00 61.31 17 GLY A O 15
ATOM 7038 N N . GLY A 1 18 ? 1.383 -11.402 -3.765 1.00 24.23 18 GLY A N 15
ATOM 7039 C CA . GLY A 1 18 ? 2.049 -12.321 -2.860 1.00 5.31 18 GLY A CA 15
ATOM 7040 C C . GLY A 1 18 ? 2.772 -13.434 -3.592 1.00 73.21 18 GLY A C 15
ATOM 7041 O O . GLY A 1 18 ? 2.619 -14.609 -3.258 1.00 32.23 18 GLY A O 15
ATOM 7045 N N . LYS A 1 19 ? 3.561 -13.066 -4.596 1.00 14.32 19 LYS A N 15
ATOM 7046 C CA . LYS A 1 19 ? 4.310 -14.041 -5.379 1.00 35.41 19 LYS A CA 15
ATOM 7047 C C . LYS A 1 19 ? 5.711 -13.527 -5.692 1.00 22.43 19 LYS A C 15
ATOM 7048 O O . LYS A 1 19 ? 6.011 -13.165 -6.830 1.00 30.03 19 LYS A O 15
ATOM 7067 N N . CYS A 1 20 ? 6.567 -13.500 -4.675 1.00 52.34 20 CYS A N 15
ATOM 7068 C CA . CYS A 1 20 ? 7.937 -13.031 -4.842 1.00 24.55 20 CYS A CA 15
ATOM 7069 C C . CYS A 1 20 ? 8.912 -14.205 -4.877 1.00 45.32 20 CYS A C 15
ATOM 7070 O O . CYS A 1 20 ? 9.100 -14.900 -3.879 1.00 42.32 20 CYS A O 15
ATOM 7077 N N . ALA A 1 21 ? 9.531 -14.418 -6.034 1.00 75.23 21 ALA A N 15
ATOM 7078 C CA . ALA A 1 21 ? 10.488 -15.505 -6.200 1.00 13.11 21 ALA A CA 15
ATOM 7079 C C . ALA A 1 21 ? 11.104 -15.486 -7.595 1.00 32.13 21 ALA A C 15
ATOM 7080 O O . ALA A 1 21 ? 10.476 -15.040 -8.555 1.00 73.33 21 ALA A O 15
ATOM 7087 N N . TYR A 1 22 ? 12.336 -15.972 -7.699 1.00 13.33 22 TYR A N 15
ATOM 7088 C CA . TYR A 1 22 ? 13.038 -16.008 -8.976 1.00 51.50 22 TYR A CA 15
ATOM 7089 C C . TYR A 1 22 ? 12.762 -17.315 -9.713 1.00 12.41 22 TYR A C 15
ATOM 7090 O O . TYR A 1 22 ? 12.610 -18.368 -9.096 1.00 2.23 22 TYR A O 15
ATOM 7108 N N . ASN A 1 23 ? 12.699 -17.237 -11.038 1.00 72.13 23 ASN A N 15
ATOM 7109 C CA . ASN A 1 23 ? 12.441 -18.413 -11.861 1.00 63.23 23 ASN A CA 15
ATOM 7110 C C . ASN A 1 23 ? 13.395 -18.464 -13.051 1.00 20.10 23 ASN A C 15
ATOM 7111 O O . ASN A 1 23 ? 13.074 -17.985 -14.139 1.00 21.42 23 ASN A O 15
ATOM 7122 N N . VAL A 1 24 ? 14.570 -19.048 -12.836 1.00 74.43 24 VAL A N 15
ATOM 7123 C CA . VAL A 1 24 ? 15.570 -19.164 -13.891 1.00 0.03 24 VAL A CA 15
ATOM 7124 C C . VAL A 1 24 ? 16.168 -20.566 -13.929 1.00 41.35 24 VAL A C 15
ATOM 7125 O O . VAL A 1 24 ? 16.062 -21.324 -12.965 1.00 54.34 24 VAL A O 15
ATOM 7138 N N . TRP A 1 25 ? 16.797 -20.903 -15.049 1.00 64.31 25 TRP A N 15
ATOM 7139 C CA . TRP A 1 25 ? 17.414 -22.215 -15.214 1.00 33.04 25 TRP A CA 15
ATOM 7140 C C . TRP A 1 25 ? 18.920 -22.140 -14.993 1.00 64.01 25 TRP A C 15
ATOM 7141 O O . TRP A 1 25 ? 19.559 -23.139 -14.667 1.00 24.24 25 TRP A O 15
ATOM 7162 N N . ASN A 1 26 ? 19.482 -20.949 -15.173 1.00 41.05 26 ASN A N 15
ATOM 7163 C CA . ASN A 1 26 ? 20.915 -20.745 -14.994 1.00 51.42 26 ASN A CA 15
ATOM 7164 C C . ASN A 1 26 ? 21.197 -19.961 -13.716 1.00 11.11 26 ASN A C 15
ATOM 7165 O O . ASN A 1 26 ? 22.314 -19.492 -13.495 1.00 61.54 26 ASN A O 15
ATOM 7176 N N . CYS A 1 27 ? 20.177 -19.823 -12.876 1.00 15.30 27 CYS A N 15
ATOM 7177 C CA . CYS A 1 27 ? 20.313 -19.097 -11.619 1.00 51.53 27 CYS A CA 15
ATOM 7178 C C . CYS A 1 27 ? 19.849 -19.952 -10.444 1.00 11.23 27 CYS A C 15
ATOM 7179 O O . CYS A 1 27 ? 18.805 -19.689 -9.846 1.00 74.53 27 CYS A O 15
ATOM 7186 N N . ILE A 1 28 ? 20.632 -20.974 -10.118 1.00 22.42 28 ILE A N 15
ATOM 7187 C CA . ILE A 1 28 ? 20.303 -21.867 -9.014 1.00 14.24 28 ILE A CA 15
ATOM 7188 C C . ILE A 1 28 ? 20.053 -21.083 -7.729 1.00 60.43 28 ILE A C 15
ATOM 7189 O O . ILE A 1 28 ? 20.776 -20.139 -7.415 1.00 64.32 28 ILE A O 15
ATOM 7205 N N . GLY A 1 29 ? 19.024 -21.484 -6.989 1.00 12.24 29 GLY A N 15
ATOM 7206 C CA . GLY A 1 29 ? 18.698 -20.810 -5.746 1.00 12.45 29 GLY A CA 15
ATOM 7207 C C . GLY A 1 29 ? 19.894 -20.684 -4.823 1.00 41.11 29 GLY A C 15
ATOM 7208 O O . GLY A 1 29 ? 20.378 -21.678 -4.284 1.00 63.10 29 GLY A O 15
ATOM 7212 N N . GLY A 1 30 ? 20.374 -19.457 -4.642 1.00 73.00 30 GLY A N 15
ATOM 7213 C CA . GLY A 1 30 ? 21.518 -19.228 -3.780 1.00 1.35 30 GLY A CA 15
ATOM 7214 C C . GLY A 1 30 ? 21.987 -17.786 -3.809 1.00 34.42 30 GLY A C 15
ATOM 7215 O O . GLY A 1 30 ? 23.181 -17.512 -3.704 1.00 63.41 30 GLY A O 15
ATOM 7219 N N . GLY A 1 31 ? 21.042 -16.861 -3.953 1.00 63.43 31 GLY A N 15
ATOM 7220 C CA . GLY A 1 31 ? 21.385 -15.452 -3.995 1.00 50.15 31 GLY A CA 15
ATOM 7221 C C . GLY A 1 31 ? 20.985 -14.797 -5.303 1.00 1.13 31 GLY A C 15
ATOM 7222 O O . GLY A 1 31 ? 21.678 -13.908 -5.798 1.00 45.01 31 GLY A O 15
ATOM 7226 N N . CYS A 1 32 ? 19.864 -15.237 -5.865 1.00 24.13 32 CYS A N 15
ATOM 7227 C CA . CYS A 1 32 ? 19.373 -14.690 -7.124 1.00 5.14 32 CYS A CA 15
ATOM 7228 C C . CYS A 1 32 ? 18.423 -13.522 -6.875 1.00 72.44 32 CYS A C 15
ATOM 7229 O O . CYS A 1 32 ? 18.215 -13.110 -5.735 1.00 13.45 32 CYS A O 15
ATOM 7236 N N . SER A 1 33 ? 17.848 -12.995 -7.952 1.00 5.12 33 SER A N 15
ATOM 7237 C CA . SER A 1 33 ? 16.923 -11.873 -7.852 1.00 14.21 33 SER A CA 15
ATOM 7238 C C . SER A 1 33 ? 15.483 -12.336 -8.056 1.00 24.33 33 SER A C 15
ATOM 7239 O O . SER A 1 33 ? 15.069 -12.641 -9.174 1.00 70.23 33 SER A O 15
ATOM 7247 N N . LYS A 1 34 ? 14.725 -12.387 -6.966 1.00 10.01 34 LYS A N 15
ATOM 7248 C CA . LYS A 1 34 ? 13.331 -12.812 -7.022 1.00 42.31 34 LYS A CA 15
ATOM 7249 C C . LYS A 1 34 ? 12.472 -11.767 -7.728 1.00 63.53 34 LYS A C 15
ATOM 7250 O O . LYS A 1 34 ? 12.746 -10.569 -7.654 1.00 64.11 34 LYS A O 15
ATOM 7269 N N . THR A 1 35 ? 11.430 -12.229 -8.413 1.00 23.44 35 THR A N 15
ATOM 7270 C CA . THR A 1 35 ? 10.531 -11.336 -9.132 1.00 2.45 35 THR A CA 15
ATOM 7271 C C . THR A 1 35 ? 9.085 -11.546 -8.699 1.00 12.14 35 THR A C 15
ATOM 7272 O O . THR A 1 35 ? 8.745 -12.574 -8.112 1.00 54.04 35 THR A O 15
ATOM 7283 N N . CYS A 1 36 ? 8.236 -10.566 -8.991 1.00 60.34 36 CYS A N 15
ATOM 7284 C CA . CYS A 1 36 ? 6.825 -10.644 -8.633 1.00 1.41 36 CYS A CA 15
ATOM 7285 C C . CYS A 1 36 ? 6.035 -11.403 -9.695 1.00 31.24 36 CYS A C 15
ATOM 7286 O O . CYS A 1 36 ? 6.366 -11.360 -10.879 1.00 34.43 36 CYS A O 15
ATOM 7293 N N . GLY A 1 37 ? 4.988 -12.098 -9.261 1.00 33.53 37 GLY A N 15
ATOM 7294 C CA . GLY A 1 37 ? 4.166 -12.857 -10.186 1.00 25.54 37 GLY A CA 15
ATOM 7295 C C . GLY A 1 37 ? 2.814 -12.215 -10.421 1.00 71.15 37 GLY A C 15
ATOM 7296 O O . GLY A 1 37 ? 2.428 -11.965 -11.564 1.00 23.42 37 GLY A O 15
ATOM 7300 N N . TYR A 1 38 ? 2.091 -11.948 -9.340 1.00 31.44 38 TYR A N 15
ATOM 7301 C CA . TYR A 1 38 ? 0.771 -11.335 -9.434 1.00 65.03 38 TYR A CA 15
ATOM 7302 C C . TYR A 1 38 ? 0.828 -9.859 -9.054 1.00 5.32 38 TYR A C 15
ATOM 7303 O O . TYR A 1 38 ? -0.176 -9.152 -9.119 1.00 42.21 38 TYR A O 15
ATOM 7321 N N . SER A 1 1 ? 1.486 -0.439 -0.210 1.00 21.13 1 SER A N 16
ATOM 7322 C CA . SER A 1 1 ? 2.758 -0.241 -0.894 1.00 64.01 1 SER A CA 16
ATOM 7323 C C . SER A 1 1 ? 3.338 -1.573 -1.360 1.00 74.32 1 SER A C 16
ATOM 7324 O O . SER A 1 1 ? 4.126 -2.202 -0.654 1.00 21.13 1 SER A O 16
ATOM 7332 N N . CYS A 1 2 ? 2.941 -1.998 -2.555 1.00 73.11 2 CYS A N 16
ATOM 7333 C CA . CYS A 1 2 ? 3.418 -3.255 -3.118 1.00 24.32 2 CYS A CA 16
ATOM 7334 C C . CYS A 1 2 ? 3.878 -3.066 -4.560 1.00 40.35 2 CYS A C 16
ATOM 7335 O O . CYS A 1 2 ? 3.895 -1.949 -5.075 1.00 43.44 2 CYS A O 16
ATOM 7342 N N . ASN A 1 3 ? 4.249 -4.166 -5.207 1.00 24.22 3 ASN A N 16
ATOM 7343 C CA . ASN A 1 3 ? 4.710 -4.122 -6.590 1.00 15.40 3 ASN A CA 16
ATOM 7344 C C . ASN A 1 3 ? 3.890 -5.064 -7.466 1.00 61.04 3 ASN A C 16
ATOM 7345 O O . ASN A 1 3 ? 3.014 -5.778 -6.978 1.00 64.22 3 ASN A O 16
ATOM 7356 N N . SER A 1 4 ? 4.182 -5.061 -8.763 1.00 54.43 4 SER A N 16
ATOM 7357 C CA . SER A 1 4 ? 3.470 -5.913 -9.709 1.00 0.41 4 SER A CA 16
ATOM 7358 C C . SER A 1 4 ? 4.418 -6.920 -10.352 1.00 61.12 4 SER A C 16
ATOM 7359 O O . SER A 1 4 ? 5.637 -6.824 -10.208 1.00 10.13 4 SER A O 16
ATOM 7367 N N . LYS A 1 5 ? 3.849 -7.888 -11.063 1.00 42.54 5 LYS A N 16
ATOM 7368 C CA . LYS A 1 5 ? 4.641 -8.914 -11.731 1.00 40.32 5 LYS A CA 16
ATOM 7369 C C . LYS A 1 5 ? 5.732 -8.285 -12.591 1.00 44.15 5 LYS A C 16
ATOM 7370 O O . LYS A 1 5 ? 5.530 -7.234 -13.197 1.00 50.45 5 LYS A O 16
ATOM 7389 N N . GLY A 1 6 ? 6.890 -8.937 -12.641 1.00 61.12 6 GLY A N 16
ATOM 7390 C CA . GLY A 1 6 ? 7.995 -8.427 -13.431 1.00 64.23 6 GLY A CA 16
ATOM 7391 C C . GLY A 1 6 ? 8.882 -7.481 -12.646 1.00 33.23 6 GLY A C 16
ATOM 7392 O O . GLY A 1 6 ? 9.885 -6.986 -13.160 1.00 62.12 6 GLY A O 16
ATOM 7396 N N . THR A 1 7 ? 8.511 -7.227 -11.395 1.00 12.34 7 THR A N 16
ATOM 7397 C CA . THR A 1 7 ? 9.277 -6.331 -10.537 1.00 64.43 7 THR A CA 16
ATOM 7398 C C . THR A 1 7 ? 10.111 -7.115 -9.530 1.00 43.11 7 THR A C 16
ATOM 7399 O O . THR A 1 7 ? 9.633 -8.047 -8.883 1.00 51.21 7 THR A O 16
ATOM 7410 N N . PRO A 1 8 ? 11.389 -6.730 -9.392 1.00 33.14 8 PRO A N 16
ATOM 7411 C CA . PRO A 1 8 ? 12.316 -7.383 -8.463 1.00 30.41 8 PRO A CA 16
ATOM 7412 C C . PRO A 1 8 ? 11.971 -7.102 -7.005 1.00 15.43 8 PRO A C 16
ATOM 7413 O O . PRO A 1 8 ? 11.545 -5.999 -6.659 1.00 3.04 8 PRO A O 16
ATOM 7424 N N . CYS A 1 9 ? 12.156 -8.105 -6.153 1.00 41.41 9 CYS A N 16
ATOM 7425 C CA . CYS A 1 9 ? 11.864 -7.965 -4.732 1.00 23.35 9 CYS A CA 16
ATOM 7426 C C . CYS A 1 9 ? 12.631 -9.001 -3.915 1.00 25.13 9 CYS A C 16
ATOM 7427 O O . CYS A 1 9 ? 13.337 -9.846 -4.467 1.00 4.21 9 CYS A O 16
ATOM 7434 N N . THR A 1 10 ? 12.488 -8.930 -2.595 1.00 21.41 10 THR A N 16
ATOM 7435 C CA . THR A 1 10 ? 13.167 -9.860 -1.701 1.00 62.14 10 THR A CA 16
ATOM 7436 C C . THR A 1 10 ? 12.173 -10.580 -0.798 1.00 73.52 10 THR A C 16
ATOM 7437 O O . THR A 1 10 ? 12.542 -11.482 -0.047 1.00 3.31 10 THR A O 16
ATOM 7448 N N . ASN A 1 11 ? 10.909 -10.177 -0.877 1.00 73.24 11 ASN A N 16
ATOM 7449 C CA . ASN A 1 11 ? 9.860 -10.785 -0.066 1.00 62.23 11 ASN A CA 16
ATOM 7450 C C . ASN A 1 11 ? 8.525 -10.770 -0.803 1.00 75.25 11 ASN A C 16
ATOM 7451 O O . ASN A 1 11 ? 8.321 -9.980 -1.725 1.00 24.21 11 ASN A O 16
ATOM 7462 N N . ALA A 1 12 ? 7.617 -11.649 -0.390 1.00 40.23 12 ALA A N 16
ATOM 7463 C CA . ALA A 1 12 ? 6.300 -11.735 -1.009 1.00 41.02 12 ALA A CA 16
ATOM 7464 C C . ALA A 1 12 ? 5.482 -10.477 -0.737 1.00 44.24 12 ALA A C 16
ATOM 7465 O O . ALA A 1 12 ? 4.660 -10.070 -1.559 1.00 5.23 12 ALA A O 16
ATOM 7472 N N . ASP A 1 13 ? 5.713 -9.866 0.419 1.00 13.34 13 ASP A N 16
ATOM 7473 C CA . ASP A 1 13 ? 4.997 -8.653 0.799 1.00 23.02 13 ASP A CA 16
ATOM 7474 C C . ASP A 1 13 ? 5.215 -7.549 -0.230 1.00 43.43 13 ASP A C 16
ATOM 7475 O O . ASP A 1 13 ? 4.420 -6.615 -0.330 1.00 1.11 13 ASP A O 16
ATOM 7484 N N . GLU A 1 14 ? 6.299 -7.662 -0.992 1.00 74.24 14 GLU A N 16
ATOM 7485 C CA . GLU A 1 14 ? 6.621 -6.672 -2.013 1.00 4.44 14 GLU A CA 16
ATOM 7486 C C . GLU A 1 14 ? 5.778 -6.887 -3.266 1.00 65.33 14 GLU A C 16
ATOM 7487 O O . GLU A 1 14 ? 5.881 -6.134 -4.235 1.00 3.43 14 GLU A O 16
ATOM 7499 N N . CYS A 1 15 ? 4.945 -7.922 -3.241 1.00 1.10 15 CYS A N 16
ATOM 7500 C CA . CYS A 1 15 ? 4.084 -8.239 -4.374 1.00 65.31 15 CYS A CA 16
ATOM 7501 C C . CYS A 1 15 ? 2.613 -8.126 -3.988 1.00 14.11 15 CYS A C 16
ATOM 7502 O O . CYS A 1 15 ? 2.144 -8.808 -3.076 1.00 3.34 15 CYS A O 16
ATOM 7509 N N . CYS A 1 16 ? 1.888 -7.260 -4.689 1.00 33.34 16 CYS A N 16
ATOM 7510 C CA . CYS A 1 16 ? 0.469 -7.056 -4.420 1.00 64.25 16 CYS A CA 16
ATOM 7511 C C . CYS A 1 16 ? -0.280 -8.386 -4.413 1.00 4.22 16 CYS A C 16
ATOM 7512 O O . CYS A 1 16 ? -1.323 -8.519 -3.775 1.00 21.03 16 CYS A O 16
ATOM 7519 N N . GLY A 1 17 ? 0.262 -9.368 -5.127 1.00 52.13 17 GLY A N 16
ATOM 7520 C CA . GLY A 1 17 ? -0.368 -10.674 -5.189 1.00 42.05 17 GLY A CA 16
ATOM 7521 C C . GLY A 1 17 ? 0.262 -11.667 -4.233 1.00 71.21 17 GLY A C 16
ATOM 7522 O O . GLY A 1 17 ? -0.333 -12.696 -3.915 1.00 0.12 17 GLY A O 16
ATOM 7526 N N . GLY A 1 18 ? 1.471 -11.360 -3.774 1.00 44.41 18 GLY A N 16
ATOM 7527 C CA . GLY A 1 18 ? 2.163 -12.244 -2.855 1.00 31.15 18 GLY A CA 16
ATOM 7528 C C . GLY A 1 18 ? 2.861 -13.387 -3.564 1.00 44.01 18 GLY A C 16
ATOM 7529 O O . GLY A 1 18 ? 2.682 -14.552 -3.208 1.00 3.34 18 GLY A O 16
ATOM 7533 N N . LYS A 1 19 ? 3.659 -13.055 -4.573 1.00 64.24 19 LYS A N 16
ATOM 7534 C CA . LYS A 1 19 ? 4.388 -14.062 -5.336 1.00 52.24 19 LYS A CA 16
ATOM 7535 C C . LYS A 1 19 ? 5.791 -13.573 -5.682 1.00 31.15 19 LYS A C 16
ATOM 7536 O O . LYS A 1 19 ? 6.095 -13.297 -6.842 1.00 63.44 19 LYS A O 16
ATOM 7555 N N . CYS A 1 20 ? 6.643 -13.469 -4.667 1.00 35.11 20 CYS A N 16
ATOM 7556 C CA . CYS A 1 20 ? 8.014 -13.015 -4.862 1.00 51.24 20 CYS A CA 16
ATOM 7557 C C . CYS A 1 20 ? 8.978 -14.197 -4.903 1.00 30.11 20 CYS A C 16
ATOM 7558 O O . CYS A 1 20 ? 9.159 -14.898 -3.908 1.00 0.24 20 CYS A O 16
ATOM 7565 N N . ALA A 1 21 ? 9.594 -14.412 -6.061 1.00 10.32 21 ALA A N 16
ATOM 7566 C CA . ALA A 1 21 ? 10.541 -15.507 -6.231 1.00 11.32 21 ALA A CA 16
ATOM 7567 C C . ALA A 1 21 ? 11.166 -15.481 -7.622 1.00 34.33 21 ALA A C 16
ATOM 7568 O O . ALA A 1 21 ? 10.529 -15.068 -8.591 1.00 71.33 21 ALA A O 16
ATOM 7575 N N . TYR A 1 22 ? 12.415 -15.924 -7.712 1.00 74.21 22 TYR A N 16
ATOM 7576 C CA . TYR A 1 22 ? 13.126 -15.949 -8.984 1.00 64.14 22 TYR A CA 16
ATOM 7577 C C . TYR A 1 22 ? 12.892 -17.268 -9.714 1.00 70.31 22 TYR A C 16
ATOM 7578 O O . TYR A 1 22 ? 12.738 -18.317 -9.090 1.00 2.14 22 TYR A O 16
ATOM 7596 N N . ASN A 1 23 ? 12.867 -17.206 -11.042 1.00 32.35 23 ASN A N 16
ATOM 7597 C CA . ASN A 1 23 ? 12.651 -18.395 -11.858 1.00 63.22 23 ASN A CA 16
ATOM 7598 C C . ASN A 1 23 ? 13.671 -18.470 -12.990 1.00 43.44 23 ASN A C 16
ATOM 7599 O O . ASN A 1 23 ? 13.417 -18.004 -14.101 1.00 71.34 23 ASN A O 16
ATOM 7610 N N . VAL A 1 24 ? 14.827 -19.059 -12.700 1.00 41.25 24 VAL A N 16
ATOM 7611 C CA . VAL A 1 24 ? 15.885 -19.196 -13.694 1.00 25.21 24 VAL A CA 16
ATOM 7612 C C . VAL A 1 24 ? 16.404 -20.629 -13.750 1.00 2.33 24 VAL A C 16
ATOM 7613 O O . VAL A 1 24 ? 16.321 -21.368 -12.769 1.00 22.10 24 VAL A O 16
ATOM 7626 N N . TRP A 1 25 ? 16.939 -21.013 -14.903 1.00 24.55 25 TRP A N 16
ATOM 7627 C CA . TRP A 1 25 ? 17.473 -22.359 -15.086 1.00 53.42 25 TRP A CA 16
ATOM 7628 C C . TRP A 1 25 ? 18.954 -22.411 -14.728 1.00 13.43 25 TRP A C 16
ATOM 7629 O O . TRP A 1 25 ? 19.483 -23.468 -14.389 1.00 73.43 25 TRP A O 16
ATOM 7650 N N . ASN A 1 26 ? 19.617 -21.262 -14.804 1.00 44.41 26 ASN A N 16
ATOM 7651 C CA . ASN A 1 26 ? 21.039 -21.177 -14.487 1.00 74.45 26 ASN A CA 16
ATOM 7652 C C . ASN A 1 26 ? 21.256 -20.500 -13.138 1.00 0.01 26 ASN A C 16
ATOM 7653 O O . ASN A 1 26 ? 22.358 -20.525 -12.589 1.00 12.05 26 ASN A O 16
ATOM 7664 N N . CYS A 1 27 ? 20.198 -19.895 -12.608 1.00 71.52 27 CYS A N 16
ATOM 7665 C CA . CYS A 1 27 ? 20.271 -19.211 -11.323 1.00 62.01 27 CYS A CA 16
ATOM 7666 C C . CYS A 1 27 ? 19.348 -19.870 -10.302 1.00 62.32 27 CYS A C 16
ATOM 7667 O O . CYS A 1 27 ? 18.366 -19.273 -9.862 1.00 13.31 27 CYS A O 16
ATOM 7674 N N . ILE A 1 28 ? 19.672 -21.104 -9.931 1.00 34.32 28 ILE A N 16
ATOM 7675 C CA . ILE A 1 28 ? 18.873 -21.844 -8.961 1.00 51.23 28 ILE A CA 16
ATOM 7676 C C . ILE A 1 28 ? 19.007 -21.243 -7.566 1.00 63.40 28 ILE A C 16
ATOM 7677 O O . ILE A 1 28 ? 18.037 -20.745 -6.997 1.00 20.30 28 ILE A O 16
ATOM 7693 N N . GLY A 1 29 ? 20.219 -21.293 -7.020 1.00 51.04 29 GLY A N 16
ATOM 7694 C CA . GLY A 1 29 ? 20.459 -20.749 -5.697 1.00 2.04 29 GLY A CA 16
ATOM 7695 C C . GLY A 1 29 ? 21.805 -20.060 -5.588 1.00 62.43 29 GLY A C 16
ATOM 7696 O O . GLY A 1 29 ? 22.848 -20.711 -5.632 1.00 4.03 29 GLY A O 16
ATOM 7700 N N . GLY A 1 30 ? 21.783 -18.738 -5.448 1.00 75.34 30 GLY A N 16
ATOM 7701 C CA . GLY A 1 30 ? 23.017 -17.983 -5.338 1.00 14.23 30 GLY A CA 16
ATOM 7702 C C . GLY A 1 30 ? 22.774 -16.492 -5.206 1.00 61.32 30 GLY A C 16
ATOM 7703 O O . GLY A 1 30 ? 23.428 -15.689 -5.870 1.00 1.11 30 GLY A O 16
ATOM 7707 N N . GLY A 1 31 ? 21.829 -16.121 -4.348 1.00 20.34 31 GLY A N 16
ATOM 7708 C CA . GLY A 1 31 ? 21.517 -14.718 -4.148 1.00 62.04 31 GLY A CA 16
ATOM 7709 C C . GLY A 1 31 ? 20.921 -14.075 -5.385 1.00 72.40 31 GLY A C 16
ATOM 7710 O O . GLY A 1 31 ? 21.130 -12.889 -5.640 1.00 23.02 31 GLY A O 16
ATOM 7714 N N . CYS A 1 32 ? 20.177 -14.860 -6.157 1.00 74.01 32 CYS A N 16
ATOM 7715 C CA . CYS A 1 32 ? 19.549 -14.362 -7.375 1.00 64.24 32 CYS A CA 16
ATOM 7716 C C . CYS A 1 32 ? 18.582 -13.224 -7.063 1.00 43.22 32 CYS A C 16
ATOM 7717 O O . CYS A 1 32 ? 18.514 -12.746 -5.931 1.00 30.44 32 CYS A O 16
ATOM 7724 N N . SER A 1 33 ? 17.836 -12.794 -8.076 1.00 3.01 33 SER A N 16
ATOM 7725 C CA . SER A 1 33 ? 16.875 -11.710 -7.911 1.00 44.41 33 SER A CA 16
ATOM 7726 C C . SER A 1 33 ? 15.449 -12.213 -8.110 1.00 11.21 33 SER A C 16
ATOM 7727 O O . SER A 1 33 ? 15.038 -12.526 -9.227 1.00 62.05 33 SER A O 16
ATOM 7735 N N . LYS A 1 34 ? 14.697 -12.288 -7.017 1.00 22.12 34 LYS A N 16
ATOM 7736 C CA . LYS A 1 34 ? 13.316 -12.752 -7.068 1.00 52.31 34 LYS A CA 16
ATOM 7737 C C . LYS A 1 34 ? 12.428 -11.738 -7.783 1.00 70.43 34 LYS A C 16
ATOM 7738 O O . LYS A 1 34 ? 12.650 -10.530 -7.694 1.00 70.35 34 LYS A O 16
ATOM 7757 N N . THR A 1 35 ? 11.420 -12.238 -8.492 1.00 50.41 35 THR A N 16
ATOM 7758 C CA . THR A 1 35 ? 10.499 -11.376 -9.222 1.00 74.11 35 THR A CA 16
ATOM 7759 C C . THR A 1 35 ? 9.057 -11.623 -8.792 1.00 22.12 35 THR A C 16
ATOM 7760 O O . THR A 1 35 ? 8.736 -12.673 -8.234 1.00 70.15 35 THR A O 16
ATOM 7771 N N . CYS A 1 36 ? 8.191 -10.650 -9.054 1.00 43.13 36 CYS A N 16
ATOM 7772 C CA . CYS A 1 36 ? 6.783 -10.761 -8.695 1.00 31.24 36 CYS A CA 16
ATOM 7773 C C . CYS A 1 36 ? 6.012 -11.549 -9.750 1.00 44.13 36 CYS A C 16
ATOM 7774 O O . CYS A 1 36 ? 6.317 -11.475 -10.940 1.00 70.30 36 CYS A O 16
ATOM 7781 N N . GLY A 1 37 ? 5.012 -12.303 -9.305 1.00 72.02 37 GLY A N 16
ATOM 7782 C CA . GLY A 1 37 ? 4.213 -13.093 -10.224 1.00 21.45 37 GLY A CA 16
ATOM 7783 C C . GLY A 1 37 ? 2.807 -12.551 -10.383 1.00 74.12 37 GLY A C 16
ATOM 7784 O O . GLY A 1 37 ? 2.258 -12.544 -11.485 1.00 71.14 37 GLY A O 16
ATOM 7788 N N . TYR A 1 38 ? 2.221 -12.097 -9.281 1.00 32.12 38 TYR A N 16
ATOM 7789 C CA . TYR A 1 38 ? 0.868 -11.554 -9.302 1.00 73.35 38 TYR A CA 16
ATOM 7790 C C . TYR A 1 38 ? 0.750 -10.348 -8.376 1.00 12.00 38 TYR A C 16
ATOM 7791 O O . TYR A 1 38 ? 1.524 -10.200 -7.432 1.00 31.31 38 TYR A O 16
ATOM 7809 N N . SER A 1 1 ? 3.127 1.048 -1.743 1.00 24.50 1 SER A N 17
ATOM 7810 C CA . SER A 1 1 ? 2.395 0.060 -0.959 1.00 0.13 1 SER A CA 17
ATOM 7811 C C . SER A 1 1 ? 2.777 -1.357 -1.376 1.00 4.24 1 SER A C 17
ATOM 7812 O O . SER A 1 1 ? 3.013 -2.223 -0.532 1.00 52.42 1 SER A O 17
ATOM 7820 N N . CYS A 1 2 ? 2.837 -1.586 -2.683 1.00 61.21 2 CYS A N 17
ATOM 7821 C CA . CYS A 1 2 ? 3.190 -2.897 -3.215 1.00 30.13 2 CYS A CA 17
ATOM 7822 C C . CYS A 1 2 ? 3.820 -2.771 -4.599 1.00 25.14 2 CYS A C 17
ATOM 7823 O O . CYS A 1 2 ? 4.045 -1.666 -5.091 1.00 71.53 2 CYS A O 17
ATOM 7830 N N . ASN A 1 3 ? 4.103 -3.911 -5.220 1.00 23.51 3 ASN A N 17
ATOM 7831 C CA . ASN A 1 3 ? 4.708 -3.929 -6.547 1.00 22.32 3 ASN A CA 17
ATOM 7832 C C . ASN A 1 3 ? 3.889 -4.787 -7.507 1.00 12.43 3 ASN A C 17
ATOM 7833 O O . ASN A 1 3 ? 2.906 -5.413 -7.111 1.00 54.30 3 ASN A O 17
ATOM 7844 N N . SER A 1 4 ? 4.302 -4.810 -8.770 1.00 35.21 4 SER A N 17
ATOM 7845 C CA . SER A 1 4 ? 3.604 -5.588 -9.787 1.00 43.15 4 SER A CA 17
ATOM 7846 C C . SER A 1 4 ? 4.538 -6.615 -10.421 1.00 1.22 4 SER A C 17
ATOM 7847 O O . SER A 1 4 ? 5.753 -6.570 -10.227 1.00 42.44 4 SER A O 17
ATOM 7855 N N . LYS A 1 5 ? 3.961 -7.541 -11.179 1.00 64.10 5 LYS A N 17
ATOM 7856 C CA . LYS A 1 5 ? 4.740 -8.580 -11.843 1.00 75.13 5 LYS A CA 17
ATOM 7857 C C . LYS A 1 5 ? 5.892 -7.973 -12.637 1.00 23.14 5 LYS A C 17
ATOM 7858 O O . LYS A 1 5 ? 5.738 -6.935 -13.278 1.00 42.22 5 LYS A O 17
ATOM 7877 N N . GLY A 1 6 ? 7.048 -8.629 -12.589 1.00 71.11 6 GLY A N 17
ATOM 7878 C CA . GLY A 1 6 ? 8.209 -8.139 -13.309 1.00 21.53 6 GLY A CA 17
ATOM 7879 C C . GLY A 1 6 ? 9.079 -7.235 -12.459 1.00 22.14 6 GLY A C 17
ATOM 7880 O O . GLY A 1 6 ? 10.100 -6.727 -12.923 1.00 5.01 6 GLY A O 17
ATOM 7884 N N . THR A 1 7 ? 8.674 -7.031 -11.209 1.00 4.02 7 THR A N 17
ATOM 7885 C CA . THR A 1 7 ? 9.422 -6.179 -10.293 1.00 24.43 7 THR A CA 17
ATOM 7886 C C . THR A 1 7 ? 10.224 -7.012 -9.298 1.00 53.04 7 THR A C 17
ATOM 7887 O O . THR A 1 7 ? 9.723 -7.968 -8.707 1.00 33.51 7 THR A O 17
ATOM 7898 N N . PRO A 1 8 ? 11.499 -6.642 -9.108 1.00 13.24 8 PRO A N 17
ATOM 7899 C CA . PRO A 1 8 ? 12.396 -7.341 -8.183 1.00 63.34 8 PRO A CA 17
ATOM 7900 C C . PRO A 1 8 ? 12.012 -7.122 -6.724 1.00 75.13 8 PRO A C 17
ATOM 7901 O O . PRO A 1 8 ? 11.612 -6.024 -6.335 1.00 62.20 8 PRO A O 17
ATOM 7912 N N . CYS A 1 9 ? 12.134 -8.173 -5.920 1.00 65.05 9 CYS A N 17
ATOM 7913 C CA . CYS A 1 9 ? 11.800 -8.096 -4.504 1.00 32.13 9 CYS A CA 17
ATOM 7914 C C . CYS A 1 9 ? 12.514 -9.190 -3.716 1.00 24.23 9 CYS A C 17
ATOM 7915 O O . CYS A 1 9 ? 13.202 -10.036 -4.289 1.00 32.33 9 CYS A O 17
ATOM 7922 N N . THR A 1 10 ? 12.347 -9.168 -2.397 1.00 0.40 10 THR A N 17
ATOM 7923 C CA . THR A 1 10 ? 12.976 -10.156 -1.530 1.00 13.23 10 THR A CA 17
ATOM 7924 C C . THR A 1 10 ? 11.938 -10.883 -0.682 1.00 2.31 10 THR A C 17
ATOM 7925 O O . THR A 1 10 ? 12.262 -11.826 0.038 1.00 20.21 10 THR A O 17
ATOM 7936 N N . ASN A 1 11 ? 10.689 -10.438 -0.773 1.00 2.50 11 ASN A N 17
ATOM 7937 C CA . ASN A 1 11 ? 9.603 -11.047 -0.014 1.00 3.34 11 ASN A CA 17
ATOM 7938 C C . ASN A 1 11 ? 8.289 -10.965 -0.783 1.00 55.21 11 ASN A C 17
ATOM 7939 O O . ASN A 1 11 ? 8.132 -10.135 -1.679 1.00 24.34 11 ASN A O 17
ATOM 7950 N N . ALA A 1 12 ? 7.346 -11.831 -0.427 1.00 33.12 12 AL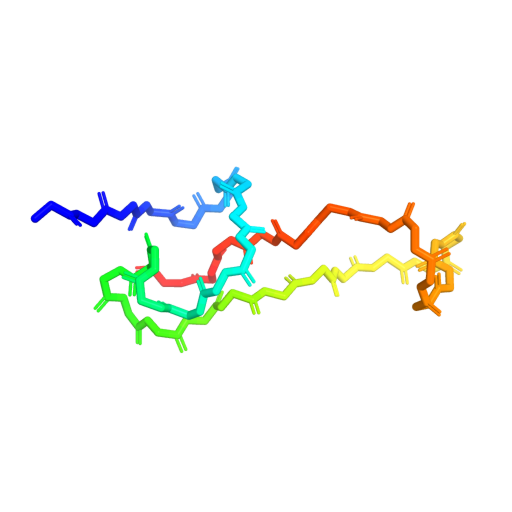A A N 17
ATOM 7951 C CA . ALA A 1 12 ? 6.044 -11.855 -1.082 1.00 33.25 12 ALA A CA 17
ATOM 7952 C C . ALA A 1 12 ? 5.261 -10.578 -0.794 1.00 70.42 12 ALA A C 17
ATOM 7953 O O . ALA A 1 12 ? 4.471 -10.124 -1.622 1.00 1.31 12 ALA A O 17
ATOM 7960 N N . ASP A 1 13 ? 5.485 -10.005 0.383 1.00 32.30 13 ASP A N 17
ATOM 7961 C CA . ASP A 1 13 ? 4.800 -8.780 0.779 1.00 24.04 13 ASP A CA 17
ATOM 7962 C C . ASP A 1 13 ? 5.036 -7.671 -0.242 1.00 21.34 13 ASP A C 17
ATOM 7963 O O . ASP A 1 13 ? 4.172 -6.823 -0.461 1.00 2.05 13 ASP A O 17
ATOM 7972 N N . GLU A 1 14 ? 6.212 -7.685 -0.862 1.00 72.20 14 GLU A N 17
ATOM 7973 C CA . GLU A 1 14 ? 6.561 -6.679 -1.858 1.00 71.22 14 GLU A CA 17
ATOM 7974 C C . GLU A 1 14 ? 5.619 -6.751 -3.057 1.00 0.42 14 GLU A C 17
ATOM 7975 O O . GLU A 1 14 ? 5.536 -5.814 -3.852 1.00 73.31 14 GLU A O 17
ATOM 7987 N N . CYS A 1 15 ? 4.912 -7.869 -3.180 1.00 15.31 15 CYS A N 17
ATOM 7988 C CA . CYS A 1 15 ? 3.976 -8.065 -4.281 1.00 1.13 15 CYS A CA 17
ATOM 7989 C C . CYS A 1 15 ? 2.534 -8.011 -3.785 1.00 72.31 15 CYS A C 17
ATOM 7990 O O . CYS A 1 15 ? 2.125 -8.811 -2.943 1.00 10.14 15 CYS A O 17
ATOM 7997 N N . CYS A 1 16 ? 1.767 -7.063 -4.314 1.00 22.50 16 CYS A N 17
ATOM 7998 C CA . CYS A 1 16 ? 0.371 -6.904 -3.927 1.00 11.04 16 CYS A CA 17
ATOM 7999 C C . CYS A 1 16 ? -0.382 -8.226 -4.049 1.00 0.30 16 CYS A C 17
ATOM 8000 O O . CYS A 1 16 ? -1.369 -8.457 -3.352 1.00 53.34 16 CYS A O 17
ATOM 8007 N N . GLY A 1 17 ? 0.093 -9.091 -4.940 1.00 52.33 17 GLY A N 17
ATOM 8008 C CA . GLY A 1 17 ? -0.547 -10.378 -5.138 1.00 22.30 17 GLY A CA 17
ATOM 8009 C C . GLY A 1 17 ? 0.036 -11.458 -4.248 1.00 11.24 17 GLY A C 17
ATOM 8010 O O . GLY A 1 17 ? -0.631 -12.444 -3.937 1.00 54.35 17 GLY A O 17
ATOM 8014 N N . GLY A 1 18 ? 1.287 -11.272 -3.836 1.00 73.41 18 GLY A N 17
ATOM 8015 C CA . GLY A 1 18 ? 1.939 -12.248 -2.982 1.00 12.43 18 GLY A CA 17
ATOM 8016 C C . GLY A 1 18 ? 2.614 -13.351 -3.772 1.00 1.03 18 GLY A C 17
ATOM 8017 O O . GLY A 1 18 ? 2.396 -14.534 -3.512 1.00 34.42 18 GLY A O 17
ATOM 8021 N N . LYS A 1 19 ? 3.436 -12.964 -4.741 1.00 64.20 19 LYS A N 17
ATOM 8022 C CA . LYS A 1 19 ? 4.146 -13.929 -5.573 1.00 3.40 19 LYS A CA 17
ATOM 8023 C C . LYS A 1 19 ? 5.566 -13.454 -5.865 1.00 24.35 19 LYS A C 17
ATOM 8024 O O . LYS A 1 19 ? 5.897 -13.112 -7.000 1.00 73.03 19 LYS A O 17
ATOM 8043 N N . CYS A 1 20 ? 6.403 -13.438 -4.833 1.00 4.34 20 CYS A N 17
ATOM 8044 C CA . CYS A 1 20 ? 7.789 -13.007 -4.978 1.00 15.34 20 CYS A CA 17
ATOM 8045 C C . CYS A 1 20 ? 8.728 -14.208 -5.042 1.00 51.40 20 CYS A C 17
ATOM 8046 O O . CYS A 1 20 ? 8.898 -14.929 -4.060 1.00 1.13 20 CYS A O 17
ATOM 8053 N N . ALA A 1 21 ? 9.335 -14.415 -6.206 1.00 4.32 21 ALA A N 17
ATOM 8054 C CA . ALA A 1 21 ? 10.259 -15.526 -6.398 1.00 40.22 21 ALA A CA 17
ATOM 8055 C C . ALA A 1 21 ? 10.887 -15.483 -7.787 1.00 71.53 21 ALA A C 17
ATOM 8056 O O . ALA A 1 21 ? 10.240 -15.093 -8.760 1.00 23.43 21 ALA A O 17
ATOM 8063 N N . TYR A 1 22 ? 12.150 -15.886 -7.873 1.00 33.30 22 TYR A N 17
ATOM 8064 C CA . TYR A 1 22 ? 12.866 -15.891 -9.143 1.00 71.20 22 TYR A CA 17
ATOM 8065 C C . TYR A 1 22 ? 12.552 -17.154 -9.940 1.00 43.43 22 TYR A C 17
ATOM 8066 O O . TYR A 1 22 ? 12.204 -18.188 -9.374 1.00 32.43 22 TYR A O 17
ATOM 8084 N N . ASN A 1 23 ? 12.680 -17.059 -11.260 1.00 30.11 23 ASN A N 17
ATOM 8085 C CA . ASN A 1 23 ? 12.411 -18.193 -12.137 1.00 53.30 23 ASN A CA 17
ATOM 8086 C C . ASN A 1 23 ? 13.492 -18.323 -13.206 1.00 10.35 23 ASN A C 17
ATOM 8087 O O . ASN A 1 23 ? 13.379 -17.754 -14.291 1.00 53.43 23 ASN A O 17
ATOM 8098 N N . VAL A 1 24 ? 14.541 -19.076 -12.890 1.00 74.30 24 VAL A N 17
ATOM 8099 C CA . VAL A 1 24 ? 15.642 -19.283 -13.823 1.00 32.01 24 VAL A CA 17
ATOM 8100 C C . VAL A 1 24 ? 16.050 -20.751 -13.875 1.00 10.03 24 VAL A C 17
ATOM 8101 O O . VAL A 1 24 ? 15.720 -21.529 -12.980 1.00 24.14 24 VAL A O 17
ATOM 8114 N N . TRP A 1 25 ? 16.769 -21.122 -14.928 1.00 20.34 25 TRP A N 17
ATOM 8115 C CA . TRP A 1 25 ? 17.223 -22.498 -15.096 1.00 61.11 25 TRP A CA 17
ATOM 8116 C C . TRP A 1 25 ? 18.718 -22.615 -14.822 1.00 64.12 25 TRP A C 17
ATOM 8117 O O . TRP A 1 25 ? 19.225 -23.702 -14.548 1.00 30.02 25 TRP A O 17
ATOM 8138 N N . ASN A 1 26 ? 19.420 -21.489 -14.898 1.00 53.44 26 ASN A N 17
ATOM 8139 C CA . ASN A 1 26 ? 20.858 -21.466 -14.659 1.00 21.13 26 ASN A CA 17
ATOM 8140 C C . ASN A 1 26 ? 21.193 -20.608 -13.443 1.00 5.14 26 ASN A C 17
ATOM 8141 O O . ASN A 1 26 ? 22.293 -20.064 -13.337 1.00 23.32 26 ASN A O 17
ATOM 8152 N N . CYS A 1 27 ? 20.238 -20.491 -12.526 1.00 43.03 27 CYS A N 17
ATOM 8153 C CA . CYS A 1 27 ? 20.431 -19.700 -11.317 1.00 53.30 27 CYS A CA 17
ATOM 8154 C C . CYS A 1 27 ? 20.094 -20.517 -10.073 1.00 54.30 27 CYS A C 17
ATOM 8155 O O . CYS A 1 27 ? 19.133 -20.217 -9.363 1.00 61.41 27 CYS A O 17
ATOM 8162 N N . ILE A 1 28 ? 20.890 -21.549 -9.816 1.00 3.51 28 ILE A N 17
ATOM 8163 C CA . ILE A 1 28 ? 20.677 -22.407 -8.658 1.00 23.34 28 ILE A CA 17
ATOM 8164 C C . ILE A 1 28 ? 20.898 -21.642 -7.358 1.00 1.45 28 ILE A C 17
ATOM 8165 O O . ILE A 1 28 ? 19.957 -21.384 -6.609 1.00 35.43 28 ILE A O 17
ATOM 8181 N N . GLY A 1 29 ? 22.150 -21.278 -7.096 1.00 62.03 29 GLY A N 17
ATOM 8182 C CA . GLY A 1 29 ? 22.472 -20.543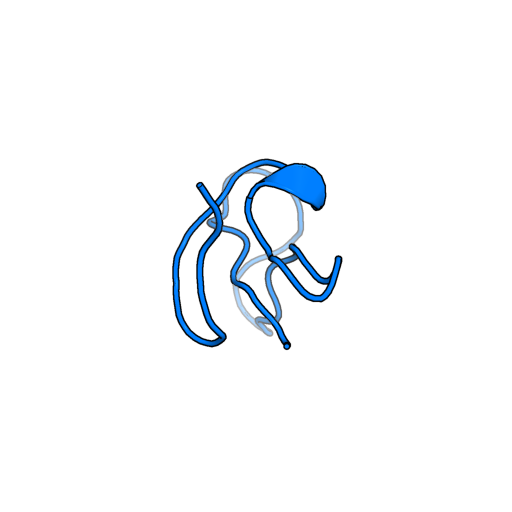 -5.887 1.00 24.41 29 GLY A CA 17
ATOM 8183 C C . GLY A 1 29 ? 23.542 -19.494 -6.114 1.00 2.22 29 GLY A C 17
ATOM 8184 O O . GLY A 1 29 ? 24.397 -19.647 -6.985 1.00 24.13 29 GLY A O 17
ATOM 8188 N N . GLY A 1 30 ? 23.494 -18.422 -5.328 1.00 72.02 30 GLY A N 17
ATOM 8189 C CA . GLY A 1 30 ? 24.471 -17.358 -5.465 1.00 13.42 30 GLY A CA 17
ATOM 8190 C C . GLY A 1 30 ? 23.911 -16.004 -5.076 1.00 51.42 30 GLY A C 17
ATOM 8191 O O . GLY A 1 30 ? 24.661 -15.055 -4.850 1.00 25.52 30 GLY A O 17
ATOM 8195 N N . GLY A 1 31 ? 22.587 -15.912 -5.000 1.00 54.11 31 GLY A N 17
ATOM 8196 C CA . GLY A 1 31 ? 21.949 -14.659 -4.638 1.00 23.40 31 GLY A CA 17
ATOM 8197 C C . GLY A 1 31 ? 21.035 -14.138 -5.729 1.00 10.55 31 GLY A C 17
ATOM 8198 O O . GLY A 1 31 ? 20.942 -12.929 -5.946 1.00 64.00 31 GLY A O 17
ATOM 8202 N N . CYS A 1 32 ? 20.358 -15.050 -6.418 1.00 2.11 32 CYS A N 17
ATOM 8203 C CA . CYS A 1 32 ? 19.448 -14.676 -7.494 1.00 30.43 32 CYS A CA 17
ATOM 8204 C C . CYS A 1 32 ? 18.492 -13.577 -7.040 1.00 42.43 32 CYS A C 17
ATOM 8205 O O . CYS A 1 32 ? 18.374 -13.296 -5.848 1.00 15.23 32 CYS A O 17
ATOM 8212 N N . SER A 1 33 ? 17.813 -12.958 -8.001 1.00 13.25 33 SER A N 17
ATOM 8213 C CA . SER A 1 33 ? 16.870 -11.886 -7.701 1.00 71.41 33 SER A CA 17
ATOM 8214 C C . SER A 1 33 ? 15.437 -12.329 -7.983 1.00 23.15 33 SER A C 17
ATOM 8215 O O . SER A 1 33 ? 15.067 -12.584 -9.129 1.00 23.53 33 SER A O 17
ATOM 8223 N N . LYS A 1 34 ? 14.634 -12.418 -6.928 1.00 23.04 34 LYS A N 17
ATOM 8224 C CA . LYS A 1 34 ? 13.241 -12.828 -7.058 1.00 63.43 34 LYS A CA 17
ATOM 8225 C C . LYS A 1 34 ? 12.415 -11.741 -7.738 1.00 1.14 34 LYS A C 17
ATOM 8226 O O . LYS A 1 34 ? 12.747 -10.557 -7.665 1.00 64.22 34 LYS A O 17
ATOM 8245 N N . THR A 1 35 ? 11.335 -12.149 -8.397 1.00 64.21 35 THR A N 17
ATOM 8246 C CA . THR A 1 35 ? 10.462 -11.210 -9.089 1.00 14.02 35 THR A CA 17
ATOM 8247 C C . THR A 1 35 ? 9.003 -11.430 -8.704 1.00 62.20 35 THR A C 17
ATOM 8248 O O . THR A 1 35 ? 8.643 -12.480 -8.170 1.00 51.30 35 THR A O 17
ATOM 8259 N N . CYS A 1 36 ? 8.167 -10.435 -8.979 1.00 12.11 36 CYS A N 17
ATOM 8260 C CA . CYS A 1 36 ? 6.746 -10.519 -8.662 1.00 23.41 36 CYS A CA 17
ATOM 8261 C C . CYS A 1 36 ? 5.987 -11.257 -9.761 1.00 33.34 36 CYS A C 17
ATOM 8262 O O . CYS A 1 36 ? 6.346 -11.184 -10.935 1.00 53.20 36 CYS A O 17
ATOM 8269 N N . GLY A 1 37 ? 4.934 -11.969 -9.369 1.00 53.33 37 GLY A N 17
ATOM 8270 C CA . GLY A 1 37 ? 4.140 -12.710 -10.332 1.00 52.40 37 GLY A CA 17
ATOM 8271 C C . GLY A 1 37 ? 2.790 -12.069 -10.585 1.00 74.14 37 GLY A C 17
ATOM 8272 O O . GLY A 1 37 ? 2.325 -12.014 -11.724 1.00 51.43 37 GLY A O 17
ATOM 8276 N N . TYR A 1 38 ? 2.157 -11.586 -9.522 1.00 42.41 38 TYR A N 17
ATOM 8277 C CA . TYR A 1 38 ? 0.850 -10.950 -9.634 1.00 10.51 38 TYR A CA 17
ATOM 8278 C C . TYR A 1 38 ? 0.844 -9.591 -8.939 1.00 73.30 38 TYR A C 17
ATOM 8279 O O . TYR A 1 38 ? 0.330 -8.611 -9.476 1.00 21.24 38 TYR A O 17
ATOM 8297 N N . SER A 1 1 ? 1.491 0.653 -2.132 1.00 33.33 1 SER A N 18
ATOM 8298 C CA . SER A 1 1 ? 2.650 0.245 -1.347 1.00 31.12 1 SER A CA 18
ATOM 8299 C C . SER A 1 1 ? 3.063 -1.183 -1.690 1.00 45.03 1 SER A C 18
ATOM 8300 O O . SER A 1 1 ? 3.510 -1.938 -0.826 1.00 13.33 1 SER A O 18
ATOM 8308 N N . CYS A 1 2 ? 2.912 -1.547 -2.959 1.00 72.02 2 CYS A N 18
ATOM 8309 C CA . CYS A 1 2 ? 3.268 -2.884 -3.420 1.00 1.43 2 CYS A CA 18
ATOM 8310 C C . CYS A 1 2 ? 3.932 -2.827 -4.793 1.00 10.05 2 CYS A C 18
ATOM 8311 O O . CYS A 1 2 ? 4.224 -1.749 -5.308 1.00 3.12 2 CYS A O 18
ATOM 8318 N N . ASN A 1 3 ? 4.166 -3.996 -5.379 1.00 24.41 3 ASN A N 18
ATOM 8319 C CA . ASN A 1 3 ? 4.796 -4.081 -6.692 1.00 11.52 3 ASN A CA 18
ATOM 8320 C C . ASN A 1 3 ? 3.950 -4.916 -7.648 1.00 51.42 3 ASN A C 18
ATOM 8321 O O . ASN A 1 3 ? 2.918 -5.465 -7.262 1.00 64.33 3 ASN A O 18
ATOM 8332 N N . SER A 1 4 ? 4.395 -5.006 -8.898 1.00 34.45 4 SER A N 18
ATOM 8333 C CA . SER A 1 4 ? 3.677 -5.772 -9.910 1.00 42.45 4 SER A CA 18
ATOM 8334 C C . SER A 1 4 ? 4.579 -6.836 -10.527 1.00 63.40 4 SER A C 18
ATOM 8335 O O . SER A 1 4 ? 5.792 -6.839 -10.314 1.00 31.53 4 SER A O 18
ATOM 8343 N N . LYS A 1 5 ? 3.978 -7.740 -11.293 1.00 64.42 5 LYS A N 18
ATOM 8344 C CA . LYS A 1 5 ? 4.725 -8.811 -11.943 1.00 70.02 5 LYS A CA 18
ATOM 8345 C C . LYS A 1 5 ? 5.918 -8.253 -12.712 1.00 61.05 5 LYS A C 18
ATOM 8346 O O . LYS A 1 5 ? 5.828 -7.196 -13.336 1.00 73.41 5 LYS A O 18
ATOM 8365 N N . GLY A 1 6 ? 7.036 -8.971 -12.665 1.00 30.43 6 GLY A N 18
ATOM 8366 C CA . GLY A 1 6 ? 8.230 -8.532 -13.362 1.00 63.45 6 GLY A CA 18
ATOM 8367 C C . GLY A 1 6 ? 9.066 -7.576 -12.535 1.00 43.05 6 GLY A C 18
ATOM 8368 O O . GLY A 1 6 ? 10.075 -7.051 -13.009 1.00 32.10 6 GLY A O 18
ATOM 8372 N N . THR A 1 7 ? 8.647 -7.346 -11.295 1.00 32.20 7 THR A N 18
ATOM 8373 C CA . THR A 1 7 ? 9.362 -6.444 -10.401 1.00 71.30 7 THR A CA 18
ATOM 8374 C C . THR A 1 7 ? 10.179 -7.221 -9.375 1.00 44.11 7 THR A C 18
ATOM 8375 O O . THR A 1 7 ? 9.701 -8.171 -8.756 1.00 23.43 7 THR A O 18
ATOM 8386 N N . PRO A 1 8 ? 11.442 -6.809 -9.189 1.00 0.53 8 PRO A N 18
ATOM 8387 C CA . PRO A 1 8 ? 12.352 -7.452 -8.237 1.00 4.24 8 PRO A CA 18
ATOM 8388 C C . PRO A 1 8 ? 11.951 -7.196 -6.788 1.00 23.22 8 PRO A C 18
ATOM 8389 O O . PRO A 1 8 ? 11.512 -6.100 -6.439 1.00 30.04 8 PRO A O 18
ATOM 8400 N N . CYS A 1 9 ? 12.105 -8.214 -5.948 1.00 23.13 9 CYS A N 18
ATOM 8401 C CA . CYS A 1 9 ? 11.759 -8.100 -4.536 1.00 64.20 9 CYS A CA 18
ATOM 8402 C C . CYS A 1 9 ? 12.497 -9.149 -3.709 1.00 22.11 9 CYS A C 18
ATOM 8403 O O . CYS A 1 9 ? 13.190 -10.010 -4.252 1.00 22.21 9 CYS A O 18
ATOM 8410 N N . THR A 1 10 ? 12.343 -9.071 -2.391 1.00 4.24 10 THR A N 18
ATOM 8411 C CA . THR A 1 10 ? 12.995 -10.011 -1.488 1.00 33.51 10 THR A CA 18
ATOM 8412 C C . THR A 1 10 ? 11.975 -10.727 -0.610 1.00 14.35 10 THR A C 18
ATOM 8413 O O . THR A 1 10 ? 12.318 -11.644 0.135 1.00 13.44 10 THR A O 18
ATOM 8424 N N . ASN A 1 11 ? 10.719 -10.301 -0.703 1.00 32.53 11 ASN A N 18
ATOM 8425 C CA . ASN A 1 11 ? 9.648 -10.902 0.084 1.00 21.33 11 ASN A CA 18
ATOM 8426 C C . ASN A 1 11 ? 8.328 -10.873 -0.681 1.00 24.22 11 ASN A C 18
ATOM 8427 O O . ASN A 1 11 ? 8.156 -10.086 -1.611 1.00 14.35 11 ASN A O 18
ATOM 8438 N N . ALA A 1 12 ? 7.400 -11.737 -0.282 1.00 3.20 12 ALA A N 18
ATOM 8439 C CA . ALA A 1 12 ? 6.096 -11.808 -0.928 1.00 34.32 12 ALA A CA 18
ATOM 8440 C C . ALA A 1 12 ? 5.293 -10.534 -0.687 1.00 22.21 12 ALA A C 18
ATOM 8441 O O . ALA A 1 12 ? 4.494 -10.124 -1.529 1.00 20.02 12 ALA A O 18
ATOM 8448 N N . ASP A 1 13 ? 5.511 -9.913 0.467 1.00 73.00 13 ASP A N 18
ATOM 8449 C CA . ASP A 1 13 ? 4.808 -8.685 0.818 1.00 13.45 13 ASP A CA 18
ATOM 8450 C C . ASP A 1 13 ? 5.026 -7.611 -0.243 1.00 53.01 13 ASP A C 18
ATOM 8451 O O . ASP A 1 13 ? 4.149 -6.784 -0.491 1.00 42.23 13 ASP A O 18
ATOM 8460 N N . GLU A 1 14 ? 6.201 -7.631 -0.865 1.00 15.41 14 GLU A N 18
ATOM 8461 C CA . GLU A 1 14 ? 6.534 -6.657 -1.898 1.00 75.12 14 GLU A CA 18
ATOM 8462 C C . GLU A 1 14 ? 5.604 -6.800 -3.100 1.00 11.31 14 GLU A C 18
ATOM 8463 O O . GLU A 1 14 ? 5.516 -5.905 -3.941 1.00 41.31 14 GLU A O 18
ATOM 8475 N N . CYS A 1 15 ? 4.912 -7.932 -3.174 1.00 40.31 15 CYS A N 18
ATOM 8476 C CA . CYS A 1 15 ? 3.990 -8.194 -4.272 1.00 75.11 15 CYS A CA 18
ATOM 8477 C C . CYS A 1 15 ? 2.541 -8.107 -3.799 1.00 5.33 15 CYS A C 18
ATOM 8478 O O . CYS A 1 15 ? 2.121 -8.848 -2.909 1.00 45.34 15 CYS A O 18
ATOM 8485 N N . CYS A 1 16 ? 1.783 -7.196 -4.399 1.00 75.22 16 CYS A N 18
ATOM 8486 C CA . CYS A 1 16 ? 0.382 -7.010 -4.040 1.00 72.34 16 CYS A CA 18
ATOM 8487 C C . CYS A 1 16 ? -0.372 -8.337 -4.085 1.00 43.51 16 CYS A C 18
ATOM 8488 O O . CYS A 1 16 ? -1.371 -8.519 -3.391 1.00 3.25 16 CYS A O 18
ATOM 8495 N N . GLY A 1 17 ? 0.115 -9.260 -4.908 1.00 25.40 17 GLY A N 18
ATOM 8496 C CA . GLY A 1 17 ? -0.523 -10.558 -5.028 1.00 55.13 17 GLY A CA 18
ATOM 8497 C C . GLY A 1 17 ? 0.072 -11.587 -4.088 1.00 14.35 17 GLY A C 18
ATOM 8498 O O . GLY A 1 17 ? -0.587 -12.561 -3.725 1.00 4.31 17 GLY A O 18
ATOM 8502 N N . GLY A 1 18 ? 1.323 -11.371 -3.692 1.00 33.30 18 GLY A N 18
ATOM 8503 C CA . GLY A 1 18 ? 1.986 -12.297 -2.793 1.00 22.13 18 GLY A CA 18
ATOM 8504 C C . GLY A 1 18 ? 2.688 -13.420 -3.531 1.00 35.23 18 GLY A C 18
ATOM 8505 O O . GLY A 1 18 ? 2.524 -14.593 -3.193 1.00 54.24 18 GLY A O 18
ATOM 8509 N N . LYS A 1 19 ? 3.471 -13.062 -4.543 1.00 33.43 19 LYS A N 18
ATOM 8510 C CA . LYS A 1 19 ? 4.200 -14.048 -5.332 1.00 11.00 19 LYS A CA 18
ATOM 8511 C C . LYS A 1 19 ? 5.610 -13.558 -5.646 1.00 71.11 19 LYS A C 18
ATOM 8512 O O . LYS A 1 19 ? 5.916 -13.206 -6.786 1.00 24.43 19 LYS A O 18
ATOM 8531 N N . CYS A 1 20 ? 6.465 -13.539 -4.629 1.00 50.02 20 CYS A N 18
ATOM 8532 C CA . CYS A 1 20 ? 7.843 -13.094 -4.796 1.00 50.54 20 CYS A CA 18
ATOM 8533 C C . CYS A 1 20 ? 8.798 -14.283 -4.841 1.00 34.22 20 CYS A C 18
ATOM 8534 O O . CYS A 1 20 ? 8.962 -14.998 -3.852 1.00 53.34 20 CYS A O 18
ATOM 8541 N N . ALA A 1 21 ? 9.425 -14.489 -5.994 1.00 52.33 21 ALA A N 18
ATOM 8542 C CA . ALA A 1 21 ? 10.365 -15.589 -6.167 1.00 75.54 21 ALA A CA 18
ATOM 8543 C C . ALA A 1 21 ? 10.975 -15.576 -7.565 1.00 13.12 21 ALA A C 18
ATOM 8544 O O . ALA A 1 21 ? 10.324 -15.182 -8.533 1.00 0.20 21 ALA A O 18
ATOM 8551 N N . TYR A 1 22 ? 12.227 -16.008 -7.663 1.00 0.34 22 TYR A N 18
ATOM 8552 C CA . TYR A 1 22 ? 12.926 -16.042 -8.942 1.00 30.13 22 TYR A CA 18
ATOM 8553 C C . TYR A 1 22 ? 12.633 -17.340 -9.688 1.00 31.10 22 TYR A C 18
ATOM 8554 O O . TYR A 1 22 ? 12.466 -18.395 -9.078 1.00 63.43 22 TYR A O 18
ATOM 8572 N N . ASN A 1 23 ? 12.572 -17.252 -11.013 1.00 23.42 23 ASN A N 18
ATOM 8573 C CA . ASN A 1 23 ? 12.300 -18.419 -11.844 1.00 74.23 23 ASN A CA 18
ATOM 8574 C C . ASN A 1 23 ? 13.283 -18.500 -13.008 1.00 1.12 23 ASN A C 18
ATOM 8575 O O . ASN A 1 23 ? 13.031 -17.963 -14.086 1.00 51.15 23 ASN A O 18
ATOM 8586 N N . VAL A 1 24 ? 14.405 -19.175 -12.781 1.00 63.52 24 VAL A N 18
ATOM 8587 C CA . VAL A 1 24 ? 15.427 -19.329 -13.810 1.00 54.44 24 VAL A CA 18
ATOM 8588 C C . VAL A 1 24 ? 15.957 -20.757 -13.850 1.00 70.41 24 VAL A C 18
ATOM 8589 O O . VAL A 1 24 ? 15.769 -21.526 -12.907 1.00 62.12 24 VAL A O 18
ATOM 8602 N N . TRP A 1 25 ? 16.620 -21.106 -14.947 1.00 2.24 25 TRP A N 18
ATOM 8603 C CA . TRP A 1 25 ? 17.179 -22.443 -15.109 1.00 71.20 25 TRP A CA 18
ATOM 8604 C C . TRP A 1 25 ? 18.695 -22.423 -14.947 1.00 32.44 25 TRP A C 18
ATOM 8605 O O . TRP A 1 25 ? 19.323 -23.466 -14.768 1.00 74.10 25 TRP A O 18
ATOM 8626 N N . ASN A 1 26 ? 19.277 -21.230 -15.009 1.00 71.14 26 ASN A N 18
ATOM 8627 C CA . ASN A 1 26 ? 20.720 -21.076 -14.869 1.00 43.54 26 ASN A CA 18
ATOM 8628 C C . ASN A 1 26 ? 21.059 -20.175 -13.685 1.00 55.45 26 ASN A C 18
ATOM 8629 O O . ASN A 1 26 ? 22.139 -19.588 -13.627 1.00 4.53 26 ASN A O 18
ATOM 8640 N N . CYS A 1 27 ? 20.127 -20.070 -12.743 1.00 62.34 27 CYS A N 18
ATOM 8641 C CA . CYS A 1 27 ? 20.325 -19.242 -11.560 1.00 41.22 27 CYS A CA 18
ATOM 8642 C C . CYS A 1 27 ? 20.102 -20.051 -10.286 1.00 21.21 27 CYS A C 18
ATOM 8643 O O . CYS A 1 27 ? 19.111 -19.858 -9.582 1.00 33.34 27 CYS A O 18
ATOM 8650 N N . ILE A 1 28 ? 21.031 -20.956 -9.997 1.00 33.53 28 ILE A N 18
ATOM 8651 C CA . ILE A 1 28 ? 20.936 -21.794 -8.807 1.00 44.33 28 ILE A CA 18
ATOM 8652 C C . ILE A 1 28 ? 20.692 -20.951 -7.560 1.00 30.20 28 ILE A C 18
ATOM 8653 O O . ILE A 1 28 ? 21.151 -19.814 -7.467 1.00 3.35 28 ILE A O 18
ATOM 8669 N N . GLY A 1 29 ? 19.966 -21.519 -6.602 1.00 31.04 29 GLY A N 18
ATOM 8670 C CA . GLY A 1 29 ? 19.674 -20.807 -5.371 1.00 43.23 29 GLY A CA 18
ATOM 8671 C C . GLY A 1 29 ? 20.921 -20.247 -4.716 1.00 42.31 29 GLY A C 18
ATOM 8672 O O . GLY A 1 29 ? 21.763 -20.997 -4.224 1.00 72.11 29 GLY A O 18
ATOM 8676 N N . GLY A 1 30 ? 21.041 -18.922 -4.711 1.00 24.52 30 GLY A N 18
ATOM 8677 C CA . GLY A 1 30 ? 22.199 -18.285 -4.110 1.00 74.13 30 GLY A CA 18
ATOM 8678 C C . GLY A 1 30 ? 22.807 -17.225 -5.007 1.00 10.13 30 GLY A C 18
ATOM 8679 O O . GLY A 1 30 ? 23.668 -17.521 -5.834 1.00 3.13 30 GLY A O 18
ATOM 8683 N N . GLY A 1 31 ? 22.357 -15.984 -4.844 1.00 35.52 31 GLY A N 18
ATOM 8684 C CA . GLY A 1 31 ? 22.872 -14.896 -5.653 1.00 50.22 31 GLY A CA 18
ATOM 8685 C C . GLY A 1 31 ? 21.959 -14.554 -6.814 1.00 42.10 31 GLY A C 18
ATOM 8686 O O . GLY A 1 31 ? 22.426 -14.191 -7.894 1.00 55.43 31 GLY A O 18
ATOM 8690 N N . CYS A 1 32 ? 20.654 -14.671 -6.593 1.00 62.30 32 CYS A N 18
ATOM 8691 C CA . CYS A 1 32 ? 19.673 -14.374 -7.629 1.00 72.33 32 CYS A CA 18
ATOM 8692 C C . CYS A 1 32 ? 18.757 -13.232 -7.200 1.00 1.41 32 CYS A C 18
ATOM 8693 O O . CYS A 1 32 ? 18.950 -12.631 -6.143 1.00 23.33 32 CYS A O 18
ATOM 8700 N N . SER A 1 33 ? 17.760 -12.937 -8.027 1.00 74.05 33 SER A N 18
ATOM 8701 C CA . SER A 1 33 ? 16.816 -11.864 -7.736 1.00 33.52 33 SER A CA 18
ATOM 8702 C C . SER A 1 33 ? 15.380 -12.329 -7.960 1.00 13.35 33 SER A C 18
ATOM 8703 O O . SER A 1 33 ? 14.964 -12.578 -9.091 1.00 41.44 33 SER A O 18
ATOM 8711 N N . LYS A 1 34 ? 14.625 -12.443 -6.872 1.00 25.43 34 LYS A N 18
ATOM 8712 C CA . LYS A 1 34 ? 13.235 -12.876 -6.946 1.00 61.32 34 LYS A CA 18
ATOM 8713 C C . LYS A 1 34 ? 12.375 -11.827 -7.643 1.00 62.04 34 LYS A C 18
ATOM 8714 O O . LYS A 1 34 ? 12.632 -10.627 -7.536 1.00 72.35 34 LYS A O 18
ATOM 8733 N N . THR A 1 35 ? 11.352 -12.286 -8.357 1.00 72.22 35 THR A N 18
ATOM 8734 C CA . THR A 1 35 ? 10.454 -11.387 -9.071 1.00 72.54 35 THR A CA 18
ATOM 8735 C C . THR A 1 35 ? 9.008 -11.594 -8.635 1.00 72.14 35 THR A C 18
ATOM 8736 O O . THR A 1 35 ? 8.670 -12.614 -8.033 1.00 11.51 35 THR A O 18
ATOM 8747 N N . CYS A 1 36 ? 8.157 -10.621 -8.944 1.00 30.22 36 CYS A N 18
ATOM 8748 C CA . CYS A 1 36 ? 6.746 -10.696 -8.584 1.00 61.02 36 CYS A CA 18
ATOM 8749 C C . CYS A 1 36 ? 5.952 -11.445 -9.650 1.00 60.43 36 CYS A C 18
ATOM 8750 O O . CYS A 1 36 ? 6.284 -11.399 -10.834 1.00 21.00 36 CYS A O 18
ATOM 8757 N N . GLY A 1 37 ? 4.900 -12.136 -9.221 1.00 21.13 37 GLY A N 18
ATOM 8758 C CA . GLY A 1 37 ? 4.075 -12.885 -10.150 1.00 31.40 37 GLY A CA 18
ATOM 8759 C C . GLY A 1 37 ? 2.731 -12.228 -10.392 1.00 34.13 37 GLY A C 18
ATOM 8760 O O . GLY A 1 37 ? 2.343 -11.994 -11.537 1.00 31.53 37 GLY A O 18
ATOM 8764 N N . TYR A 1 38 ? 2.017 -11.931 -9.312 1.00 11.53 38 TYR A N 18
ATOM 8765 C CA . TYR A 1 38 ? 0.706 -11.300 -9.412 1.00 30.03 38 TYR A CA 18
ATOM 8766 C C . TYR A 1 38 ? 0.777 -9.829 -9.015 1.00 45.52 38 TYR A C 18
ATOM 8767 O O . TYR A 1 38 ? 1.849 -9.311 -8.703 1.00 34.31 38 TYR A O 18
ATOM 8785 N N . SER A 1 1 ? 1.103 0.277 -1.072 1.00 42.30 1 SER A N 19
ATOM 8786 C CA . SER A 1 1 ? 2.514 0.255 -1.438 1.00 44.14 1 SER A CA 19
ATOM 8787 C C . SER A 1 1 ? 2.961 -1.160 -1.794 1.00 40.34 1 SER A C 19
ATOM 8788 O O . SER A 1 1 ? 3.445 -1.904 -0.941 1.00 43.20 1 SER A O 19
ATOM 8796 N N . CYS A 1 2 ? 2.795 -1.525 -3.061 1.00 55.32 2 CYS A N 19
ATOM 8797 C CA . CYS A 1 2 ? 3.179 -2.850 -3.533 1.00 1.44 2 CYS A CA 19
ATOM 8798 C C . CYS A 1 2 ? 3.836 -2.768 -4.907 1.00 63.15 2 CYS A C 19
ATOM 8799 O O . CYS A 1 2 ? 4.089 -1.680 -5.422 1.00 43.12 2 CYS A O 19
ATOM 8806 N N . ASN A 1 3 ? 4.109 -3.928 -5.496 1.00 45.02 3 ASN A N 19
ATOM 8807 C CA . ASN A 1 3 ? 4.737 -3.988 -6.811 1.00 64.51 3 ASN A CA 19
ATOM 8808 C C . ASN A 1 3 ? 3.935 -4.877 -7.757 1.00 21.33 3 ASN A C 19
ATOM 8809 O O . ASN A 1 3 ? 2.934 -5.476 -7.363 1.00 2.11 3 ASN A O 19
ATOM 8820 N N . SER A 1 4 ? 4.382 -4.959 -9.006 1.00 4.33 4 SER A N 19
ATOM 8821 C CA . SER A 1 4 ? 3.705 -5.772 -10.009 1.00 12.32 4 SER A CA 19
ATOM 8822 C C . SER A 1 4 ? 4.647 -6.828 -10.578 1.00 74.33 4 SER A C 19
ATOM 8823 O O . SER A 1 4 ? 5.855 -6.792 -10.344 1.00 14.05 4 SER A O 19
ATOM 8831 N N . LYS A 1 5 ? 4.085 -7.770 -11.329 1.00 14.23 5 LYS A N 19
ATOM 8832 C CA . LYS A 1 5 ? 4.872 -8.837 -11.934 1.00 73.52 5 LYS A CA 19
ATOM 8833 C C . LYS A 1 5 ? 6.059 -8.268 -12.704 1.00 70.53 5 LYS A C 19
ATOM 8834 O O . LYS A 1 5 ? 5.981 -7.177 -13.267 1.00 72.31 5 LYS A O 19
ATOM 8853 N N . GLY A 1 6 ? 7.158 -9.016 -12.726 1.00 61.51 6 GLY A N 19
ATOM 8854 C CA . GLY A 1 6 ? 8.345 -8.570 -13.431 1.00 63.14 6 GLY A CA 19
ATOM 8855 C C . GLY A 1 6 ? 9.166 -7.587 -12.621 1.00 1.14 6 GLY A C 19
ATOM 8856 O O . GLY A 1 6 ? 10.168 -7.056 -13.102 1.00 73.20 6 GLY A O 19
ATOM 8860 N N . THR A 1 7 ? 8.741 -7.341 -11.385 1.00 41.11 7 THR A N 19
ATOM 8861 C CA . THR A 1 7 ? 9.442 -6.413 -10.507 1.00 13.34 7 THR A CA 19
ATOM 8862 C C . THR A 1 7 ? 10.276 -7.159 -9.471 1.00 53.34 7 THR A C 19
ATOM 8863 O O . THR A 1 7 ? 9.818 -8.111 -8.839 1.00 50.13 7 THR A O 19
ATOM 8874 N N . PRO A 1 8 ? 11.530 -6.718 -9.292 1.00 13.15 8 PRO A N 19
ATOM 8875 C CA . PRO A 1 8 ? 12.454 -7.330 -8.332 1.00 52.30 8 PRO A CA 19
ATOM 8876 C C . PRO A 1 8 ? 12.048 -7.064 -6.886 1.00 45.43 8 PRO A C 19
ATOM 8877 O O . PRO A 1 8 ? 11.609 -5.965 -6.546 1.00 40.32 8 PRO A O 19
ATOM 8888 N N . CYS A 1 9 ? 12.199 -8.076 -6.039 1.00 1.34 9 CYS A N 19
ATOM 8889 C CA . CYS A 1 9 ? 11.849 -7.952 -4.629 1.00 10.31 9 CYS A CA 19
ATOM 8890 C C . CYS A 1 9 ? 12.584 -8.994 -3.792 1.00 24.50 9 CYS A C 19
ATOM 8891 O O . CYS A 1 9 ? 13.278 -9.861 -4.327 1.00 14.42 9 CYS A O 19
ATOM 8898 N N . THR A 1 10 ? 12.428 -8.905 -2.475 1.00 22.53 10 THR A N 19
ATOM 8899 C CA . THR A 1 10 ? 13.077 -9.839 -1.563 1.00 61.43 10 THR A CA 19
ATOM 8900 C C . THR A 1 10 ? 12.057 -10.529 -0.665 1.00 21.23 10 THR A C 19
ATOM 8901 O O . THR A 1 10 ? 12.398 -11.432 0.098 1.00 62.10 10 THR A O 19
ATOM 8912 N N . ASN A 1 11 ? 10.804 -10.098 -0.761 1.00 35.13 11 ASN A N 19
ATOM 8913 C CA . ASN A 1 11 ? 9.733 -10.675 0.044 1.00 20.23 11 ASN A CA 19
ATOM 8914 C C . ASN A 1 11 ? 8.414 -10.675 -0.723 1.00 45.33 11 ASN A C 19
ATOM 8915 O O . ASN A 1 11 ? 8.231 -9.900 -1.662 1.00 1.04 11 ASN A O 19
ATOM 8926 N N . ALA A 1 12 ? 7.499 -11.548 -0.317 1.00 22.42 12 ALA A N 19
ATOM 8927 C CA . ALA A 1 12 ? 6.197 -11.647 -0.964 1.00 31.20 12 ALA A CA 19
ATOM 8928 C C . ALA A 1 12 ? 5.386 -10.371 -0.763 1.00 70.51 12 ALA A C 19
ATOM 8929 O O . ALA A 1 12 ? 4.586 -9.992 -1.619 1.00 30.04 12 ALA A O 19
ATOM 8936 N N . ASP A 1 13 ? 5.597 -9.714 0.372 1.00 61.41 13 ASP A N 19
ATOM 8937 C CA . ASP A 1 13 ? 4.886 -8.481 0.685 1.00 54.51 13 ASP A CA 19
ATOM 8938 C C . ASP A 1 13 ? 5.100 -7.437 -0.407 1.00 63.54 13 ASP A C 19
ATOM 8939 O O . ASP A 1 13 ? 4.221 -6.621 -0.680 1.00 73.43 13 ASP A O 19
ATOM 8948 N N . GLU A 1 14 ? 6.276 -7.471 -1.028 1.00 13.44 14 GLU A N 19
ATOM 8949 C CA . GLU A 1 14 ? 6.606 -6.526 -2.089 1.00 33.34 14 GLU A CA 19
ATOM 8950 C C . GLU A 1 14 ? 5.668 -6.697 -3.280 1.00 15.11 14 GLU A C 19
ATOM 8951 O O . GLU A 1 14 ? 5.570 -5.820 -4.139 1.00 2.22 14 GLU A O 19
ATOM 8963 N N . CYS A 1 15 ? 4.979 -7.832 -3.325 1.00 71.53 15 CYS A N 19
ATOM 8964 C CA . CYS A 1 15 ? 4.049 -8.121 -4.411 1.00 1.35 15 CYS A CA 19
ATOM 8965 C C . CYS A 1 15 ? 2.606 -8.074 -3.917 1.00 52.51 15 CYS A C 19
ATOM 8966 O O . CYS A 1 15 ? 2.217 -8.831 -3.027 1.00 42.40 15 CYS A O 19
ATOM 8973 N N . CYS A 1 16 ? 1.816 -7.179 -4.502 1.00 34.35 16 CYS A N 19
ATOM 8974 C CA . CYS A 1 16 ? 0.416 -7.032 -4.123 1.00 15.13 16 CYS A CA 19
ATOM 8975 C C . CYS A 1 16 ? -0.304 -8.377 -4.167 1.00 14.32 16 CYS A C 19
ATOM 8976 O O . CYS A 1 16 ? -1.282 -8.593 -3.452 1.00 53.14 16 CYS A O 19
ATOM 8983 N N . GLY A 1 17 ? 0.188 -9.278 -5.012 1.00 12.15 17 GLY A N 19
ATOM 8984 C CA . GLY A 1 17 ? -0.420 -10.590 -5.133 1.00 71.04 17 GLY A CA 19
ATOM 8985 C C . GLY A 1 17 ? 0.174 -11.596 -4.168 1.00 33.14 17 GLY A C 19
ATOM 8986 O O . GLY A 1 17 ? -0.477 -12.573 -3.800 1.00 32.21 17 GLY A O 19
ATOM 8990 N N . GLY A 1 18 ? 1.416 -11.358 -3.756 1.00 55.12 18 GLY A N 19
ATOM 8991 C CA . GLY A 1 18 ? 2.077 -12.261 -2.832 1.00 40.34 18 GLY A CA 19
ATOM 8992 C C . GLY A 1 18 ? 2.809 -13.382 -3.542 1.00 62.31 18 GLY A C 19
ATOM 8993 O O . GLY A 1 18 ? 2.665 -14.552 -3.185 1.00 42.23 18 GLY A O 19
ATOM 8997 N N . LYS A 1 19 ? 3.597 -13.027 -4.552 1.00 15.13 19 LYS A N 19
ATOM 8998 C CA . LYS A 1 19 ? 4.354 -14.011 -5.315 1.00 24.42 19 LYS A CA 19
ATOM 8999 C C . LYS A 1 19 ? 5.753 -13.493 -5.633 1.00 63.53 19 LYS A C 19
ATOM 9000 O O . LYS A 1 19 ? 6.050 -13.138 -6.774 1.00 51.33 19 LYS A O 19
ATOM 9019 N N . CYS A 1 20 ? 6.610 -13.455 -4.619 1.00 3.25 20 CYS A N 19
ATOM 9020 C CA . CYS A 1 20 ? 7.979 -12.982 -4.790 1.00 55.40 20 CYS A CA 19
ATOM 9021 C C . CYS A 1 20 ? 8.961 -14.149 -4.801 1.00 33.54 20 CYS A C 19
ATOM 9022 O O . CYS A 1 20 ? 9.151 -14.823 -3.788 1.00 43.23 20 CYS A O 19
ATOM 9029 N N . ALA A 1 21 ? 9.581 -14.383 -5.952 1.00 44.13 21 ALA A N 19
ATOM 9030 C CA . ALA A 1 21 ? 10.545 -15.467 -6.095 1.00 23.04 21 ALA A CA 19
ATOM 9031 C C . ALA A 1 21 ? 11.140 -15.492 -7.499 1.00 33.44 21 ALA A C 19
ATOM 9032 O O . ALA A 1 21 ? 10.472 -15.142 -8.472 1.00 62.43 21 ALA A O 19
ATOM 9039 N N . TYR A 1 22 ? 12.398 -15.908 -7.596 1.00 13.41 22 TYR A N 19
ATOM 9040 C CA . TYR A 1 22 ? 13.083 -15.975 -8.881 1.00 60.41 22 TYR A CA 19
ATOM 9041 C C . TYR A 1 22 ? 12.790 -17.296 -9.586 1.00 33.21 22 TYR A C 19
ATOM 9042 O O . TYR A 1 22 ? 12.676 -18.341 -8.947 1.00 72.42 22 TYR A O 19
ATOM 9060 N N . ASN A 1 23 ? 12.669 -17.240 -10.908 1.00 42.33 23 ASN A N 19
ATOM 9061 C CA . ASN A 1 23 ? 12.389 -18.431 -11.702 1.00 3.21 23 ASN A CA 19
ATOM 9062 C C . ASN A 1 23 ? 13.311 -18.505 -12.916 1.00 14.42 23 ASN A C 19
ATOM 9063 O O . ASN A 1 23 ? 12.961 -18.045 -14.003 1.00 50.00 23 ASN A O 19
ATOM 9074 N N . VAL A 1 24 ? 14.490 -19.087 -12.722 1.00 52.14 24 VAL A N 19
ATOM 9075 C CA . VAL A 1 24 ? 15.461 -19.223 -13.801 1.00 23.10 24 VAL A CA 19
ATOM 9076 C C . VAL A 1 24 ? 16.051 -20.629 -13.836 1.00 14.33 24 VAL A C 19
ATOM 9077 O O . VAL A 1 24 ? 15.968 -21.371 -12.858 1.00 31.54 24 VAL A O 19
ATOM 9090 N N . TRP A 1 25 ? 16.646 -20.987 -14.968 1.00 15.43 25 TRP A N 19
ATOM 9091 C CA . TRP A 1 25 ? 17.250 -22.304 -15.130 1.00 32.21 25 TRP A CA 19
ATOM 9092 C C . TRP A 1 25 ? 18.755 -22.246 -14.894 1.00 11.45 25 TRP A C 19
ATOM 9093 O O . TRP A 1 25 ? 19.375 -23.244 -14.530 1.00 75.32 25 TRP A O 19
ATOM 9114 N N . ASN A 1 26 ? 19.337 -21.069 -15.102 1.00 60.00 26 ASN A N 19
ATOM 9115 C CA . ASN A 1 26 ? 20.771 -20.881 -14.912 1.00 33.24 26 ASN A CA 19
ATOM 9116 C C . ASN A 1 26 ? 21.055 -20.158 -13.599 1.00 12.42 26 ASN A C 19
ATOM 9117 O O . ASN A 1 26 ? 22.194 -20.116 -13.134 1.00 23.53 26 ASN A O 19
ATOM 9128 N N . CYS A 1 27 ? 20.011 -19.588 -13.005 1.00 60.25 27 CYS A N 19
ATOM 9129 C CA . CYS A 1 27 ? 20.147 -18.866 -11.746 1.00 74.04 27 CYS A CA 19
ATOM 9130 C C . CYS A 1 27 ? 19.625 -19.702 -10.581 1.00 52.21 27 CYS A C 19
ATOM 9131 O O . CYS A 1 27 ? 18.670 -19.316 -9.906 1.00 73.12 27 CYS A O 19
ATOM 9138 N N . ILE A 1 28 ? 20.258 -20.847 -10.351 1.00 43.13 28 ILE A N 19
ATOM 9139 C CA . ILE A 1 28 ? 19.859 -21.736 -9.267 1.00 61.04 28 ILE A CA 19
ATOM 9140 C C . ILE A 1 28 ? 19.755 -20.981 -7.947 1.00 12.41 28 ILE A C 19
ATOM 9141 O O . ILE A 1 28 ? 20.526 -20.059 -7.684 1.00 63.02 28 ILE A O 19
ATOM 9157 N N . GLY A 1 29 ? 18.795 -21.379 -7.117 1.00 62.23 29 GLY A N 19
ATOM 9158 C CA . GLY A 1 29 ? 18.608 -20.730 -5.833 1.00 23.43 29 GLY A CA 19
ATOM 9159 C C . GLY A 1 29 ? 19.893 -20.649 -5.032 1.00 32.10 29 GLY A C 19
ATOM 9160 O O . GLY A 1 29 ? 20.409 -21.665 -4.568 1.00 72.02 29 GLY A O 19
ATOM 9164 N N . GLY A 1 30 ? 20.412 -19.436 -4.870 1.00 50.33 30 GLY A N 19
ATOM 9165 C CA . GLY A 1 30 ? 21.641 -19.248 -4.121 1.00 71.45 30 GLY A CA 19
ATOM 9166 C C . GLY A 1 30 ? 22.065 -17.795 -4.057 1.00 50.54 30 GLY A C 19
ATOM 9167 O O . GLY A 1 30 ? 23.256 -17.489 -4.021 1.00 21.10 30 GLY A O 19
ATOM 9171 N N . GLY A 1 31 ? 21.087 -16.894 -4.045 1.00 74.14 31 GLY A N 19
ATOM 9172 C CA . GLY A 1 31 ? 21.385 -15.475 -3.987 1.00 62.14 31 GLY A CA 19
ATOM 9173 C C . GLY A 1 31 ? 21.015 -14.752 -5.267 1.00 52.10 31 GLY A C 19
ATOM 9174 O O . GLY A 1 31 ? 21.700 -13.817 -5.681 1.00 43.42 31 GLY A O 19
ATOM 9178 N N . CYS A 1 32 ? 19.928 -15.186 -5.897 1.00 2.13 32 CYS A N 19
ATOM 9179 C CA . CYS A 1 32 ? 19.468 -14.576 -7.138 1.00 42.42 32 CYS A CA 19
ATOM 9180 C C . CYS A 1 32 ? 18.486 -13.443 -6.856 1.00 14.30 32 CYS A C 19
ATOM 9181 O O . CYS A 1 32 ? 18.233 -13.100 -5.701 1.00 52.42 32 CYS A O 19
ATOM 9188 N N . SER A 1 33 ? 17.935 -12.866 -7.919 1.00 75.13 33 SER A N 19
ATOM 9189 C CA . SER A 1 33 ? 16.982 -11.770 -7.787 1.00 4.31 33 SER A CA 19
ATOM 9190 C C . SER A 1 33 ? 15.554 -12.261 -8.002 1.00 63.33 33 SER A C 19
ATOM 9191 O O . SER A 1 33 ? 15.163 -12.599 -9.120 1.00 20.43 33 SER A O 19
ATOM 9199 N N . LYS A 1 34 ? 14.779 -12.299 -6.924 1.00 1.42 34 LYS A N 19
ATOM 9200 C CA . LYS A 1 34 ? 13.393 -12.747 -6.992 1.00 25.31 34 LYS A CA 19
ATOM 9201 C C . LYS A 1 34 ? 12.529 -11.733 -7.734 1.00 10.24 34 LYS A C 19
ATOM 9202 O O . LYS A 1 34 ? 12.806 -10.533 -7.715 1.00 22.03 34 LYS A O 19
ATOM 9221 N N . THR A 1 35 ? 11.479 -12.222 -8.386 1.00 15.52 35 THR A N 19
ATOM 9222 C CA . THR A 1 35 ? 10.573 -11.358 -9.133 1.00 44.22 35 THR A CA 19
ATOM 9223 C C . THR A 1 35 ? 9.128 -11.564 -8.694 1.00 63.51 35 THR A C 19
ATOM 9224 O O . THR A 1 35 ? 8.795 -12.576 -8.077 1.00 31.42 35 THR A O 19
ATOM 9235 N N . CYS A 1 36 ? 8.273 -10.600 -9.017 1.00 1.15 36 CYS A N 19
ATOM 9236 C CA . CYS A 1 36 ? 6.863 -10.676 -8.656 1.00 14.32 36 CYS A CA 19
ATOM 9237 C C . CYS A 1 36 ? 6.074 -11.455 -9.704 1.00 61.32 36 CYS A C 19
ATOM 9238 O O . CYS A 1 36 ? 6.402 -11.428 -10.890 1.00 20.54 36 CYS A O 19
ATOM 9245 N N . GLY A 1 37 ? 5.032 -12.149 -9.258 1.00 33.54 37 GLY A N 19
ATOM 9246 C CA . GLY A 1 37 ? 4.212 -12.927 -10.169 1.00 45.41 37 GLY A CA 19
ATOM 9247 C C . GLY A 1 37 ? 2.855 -12.296 -10.410 1.00 44.12 37 GLY A C 19
ATOM 9248 O O . GLY A 1 37 ? 2.468 -12.057 -11.555 1.00 24.45 37 GLY A O 19
ATOM 9252 N N . TYR A 1 38 ? 2.130 -12.026 -9.331 1.00 30.43 38 TYR A N 19
ATOM 9253 C CA . TYR A 1 38 ? 0.806 -11.423 -9.430 1.00 62.43 38 TYR A CA 19
ATOM 9254 C C . TYR A 1 38 ? 0.857 -9.938 -9.087 1.00 10.21 38 TYR A C 19
ATOM 9255 O O . TYR A 1 38 ? 0.677 -9.084 -9.954 1.00 22.14 38 TYR A O 19
ATOM 9273 N N . SER A 1 1 ? 2.429 -0.232 0.455 1.00 22.31 1 SER A N 20
ATOM 9274 C CA . SER A 1 1 ? 2.696 -0.225 -0.978 1.00 42.44 1 SER A CA 20
ATOM 9275 C C . SER A 1 1 ? 3.277 -1.561 -1.430 1.00 24.01 1 SER A C 20
ATOM 9276 O O . SER A 1 1 ? 4.070 -2.179 -0.719 1.00 3.34 1 SER A O 20
ATOM 9284 N N . CYS A 1 2 ? 2.877 -2.002 -2.618 1.00 30.02 2 CYS A N 20
ATOM 9285 C CA . CYS A 1 2 ? 3.356 -3.265 -3.166 1.00 51.14 2 CYS A CA 20
ATOM 9286 C C . CYS A 1 2 ? 3.820 -3.090 -4.610 1.00 35.03 2 CYS A C 20
ATOM 9287 O O . CYS A 1 2 ? 3.838 -1.978 -5.136 1.00 31.30 2 CYS A O 20
ATOM 9294 N N . ASN A 1 3 ? 4.193 -4.197 -5.244 1.00 1.14 3 ASN A N 20
ATOM 9295 C CA . ASN A 1 3 ? 4.657 -4.166 -6.626 1.00 21.41 3 ASN A CA 20
ATOM 9296 C C . ASN A 1 3 ? 3.857 -5.136 -7.490 1.00 34.11 3 ASN A C 20
ATOM 9297 O O . ASN A 1 3 ? 2.991 -5.857 -6.993 1.00 41.12 3 ASN A O 20
ATOM 9308 N N . SER A 1 4 ? 4.152 -5.148 -8.786 1.00 25.43 4 SER A N 20
ATOM 9309 C CA . SER A 1 4 ? 3.459 -6.027 -9.720 1.00 15.01 4 SER A CA 20
ATOM 9310 C C . SER A 1 4 ? 4.424 -7.034 -10.338 1.00 50.43 4 SER A C 20
ATOM 9311 O O . SER A 1 4 ? 5.641 -6.914 -10.195 1.00 51.30 4 SER A O 20
ATOM 9319 N N . LYS A 1 5 ? 3.872 -8.027 -11.027 1.00 1.11 5 LYS A N 20
ATOM 9320 C CA . LYS A 1 5 ? 4.682 -9.055 -11.669 1.00 73.43 5 LYS A CA 20
ATOM 9321 C C . LYS A 1 5 ? 5.768 -8.429 -12.538 1.00 74.14 5 LYS A C 20
ATOM 9322 O O . LYS A 1 5 ? 5.570 -7.366 -13.126 1.00 20.33 5 LYS A O 20
ATOM 9341 N N . GLY A 1 6 ? 6.915 -9.096 -12.617 1.00 21.33 6 GLY A N 20
ATOM 9342 C CA . GLY A 1 6 ? 8.014 -8.590 -13.417 1.00 64.14 6 GLY A CA 20
ATOM 9343 C C . GLY A 1 6 ? 8.902 -7.634 -12.646 1.00 13.25 6 GLY A C 20
ATOM 9344 O O . GLY A 1 6 ? 9.908 -7.151 -13.165 1.00 64.14 6 GLY A O 20
ATOM 9348 N N . THR A 1 7 ? 8.528 -7.357 -11.400 1.00 50.41 7 THR A N 20
ATOM 9349 C CA . THR A 1 7 ? 9.295 -6.449 -10.556 1.00 21.40 7 THR A CA 20
ATOM 9350 C C . THR A 1 7 ? 10.123 -7.218 -9.533 1.00 64.31 7 THR A C 20
ATOM 9351 O O . THR A 1 7 ? 9.640 -8.138 -8.872 1.00 1.41 7 THR A O 20
ATOM 9362 N N . PRO A 1 8 ? 11.402 -6.835 -9.397 1.00 74.31 8 PRO A N 20
ATOM 9363 C CA . PRO A 1 8 ? 12.324 -7.476 -8.455 1.00 10.43 8 PRO A CA 20
ATOM 9364 C C . PRO A 1 8 ? 11.975 -7.168 -7.003 1.00 30.15 8 PRO A C 20
ATOM 9365 O O . PRO A 1 8 ? 11.553 -6.058 -6.676 1.00 71.23 8 PRO A O 20
ATOM 9376 N N . CYS A 1 9 ? 12.154 -8.157 -6.134 1.00 30.44 9 CYS A N 20
ATOM 9377 C CA . CYS A 1 9 ? 11.858 -7.993 -4.716 1.00 22.15 9 CYS A CA 20
ATOM 9378 C C . CYS A 1 9 ? 12.620 -9.017 -3.879 1.00 5.42 9 CYS A C 20
ATOM 9379 O O . CYS A 1 9 ? 13.326 -9.872 -4.414 1.00 45.23 9 CYS A O 20
ATOM 9386 N N . THR A 1 10 ? 12.473 -8.923 -2.561 1.00 32.32 10 THR A N 20
ATOM 9387 C CA . THR A 1 10 ? 13.147 -9.839 -1.649 1.00 70.35 10 THR A CA 20
ATOM 9388 C C . THR A 1 10 ? 12.148 -10.542 -0.738 1.00 31.42 10 THR A C 20
ATOM 9389 O O . THR A 1 10 ? 12.513 -11.431 0.030 1.00 23.04 10 THR A O 20
ATOM 9400 N N . ASN A 1 11 ? 10.885 -10.139 -0.829 1.00 11.22 11 ASN A N 20
ATOM 9401 C CA . ASN A 1 11 ? 9.832 -10.731 -0.011 1.00 64.14 11 ASN A CA 20
ATOM 9402 C C . ASN A 1 11 ? 8.500 -10.730 -0.755 1.00 64.43 11 ASN A C 20
ATOM 9403 O O . ASN A 1 11 ? 8.301 -9.957 -1.691 1.00 41.15 11 ASN A O 20
ATOM 9414 N N . ALA A 1 12 ? 7.592 -11.602 -0.331 1.00 74.53 12 ALA A N 20
ATOM 9415 C CA . ALA A 1 12 ? 6.278 -11.701 -0.955 1.00 52.20 12 ALA A CA 20
ATOM 9416 C C . ALA A 1 12 ? 5.455 -10.442 -0.704 1.00 43.50 12 ALA A C 20
ATOM 9417 O O . ALA A 1 12 ? 4.635 -10.049 -1.534 1.00 11.23 12 ALA A O 20
ATOM 9424 N N . ASP A 1 13 ? 5.680 -9.813 0.445 1.00 74.42 13 ASP A N 20
ATOM 9425 C CA . ASP A 1 13 ? 4.959 -8.598 0.805 1.00 41.31 13 ASP A CA 20
ATOM 9426 C C . ASP A 1 13 ? 5.176 -7.508 -0.240 1.00 2.40 13 ASP A C 20
ATOM 9427 O O . ASP A 1 13 ? 4.376 -6.580 -0.358 1.00 5.15 13 ASP A O 20
ATOM 9436 N N . GLU A 1 14 ? 6.264 -7.627 -0.995 1.00 52.21 14 GLU A N 20
ATOM 9437 C CA . GLU A 1 14 ? 6.586 -6.650 -2.029 1.00 3.15 14 GLU A CA 20
ATOM 9438 C C . GLU A 1 14 ? 5.746 -6.885 -3.281 1.00 24.33 14 GLU A C 20
ATOM 9439 O O . GLU A 1 14 ? 5.846 -6.142 -4.258 1.00 30.24 14 GLU A O 20
ATOM 9451 N N . CYS A 1 15 ? 4.919 -7.925 -3.245 1.00 4.35 15 CYS A N 20
ATOM 9452 C CA . CYS A 1 15 ? 4.062 -8.260 -4.375 1.00 64.51 15 CYS A CA 20
ATOM 9453 C C . CYS A 1 15 ? 2.589 -8.147 -3.993 1.00 63.24 15 CYS A C 20
ATOM 9454 O O . CYS A 1 15 ? 2.121 -8.818 -3.073 1.00 65.51 15 CYS A O 20
ATOM 9461 N N . CYS A 1 16 ? 1.863 -7.294 -4.707 1.00 51.51 16 CYS A N 20
ATOM 9462 C CA . CYS A 1 16 ? 0.443 -7.091 -4.445 1.00 3.04 16 CYS A CA 20
ATOM 9463 C C . CYS A 1 16 ? -0.301 -8.423 -4.421 1.00 0.02 16 CYS A C 20
ATOM 9464 O O . CYS A 1 16 ? -1.343 -8.552 -3.780 1.00 74.44 16 CYS A O 20
ATOM 9471 N N . GLY A 1 17 ? 0.243 -9.412 -5.124 1.00 43.51 17 GLY A N 20
ATOM 9472 C CA . GLY A 1 17 ? -0.382 -10.720 -5.170 1.00 63.44 17 GLY A CA 20
ATOM 9473 C C . GLY A 1 17 ? 0.252 -11.700 -4.203 1.00 12.05 17 GLY A C 20
ATOM 9474 O O . GLY A 1 17 ? -0.336 -12.730 -3.877 1.00 74.31 17 GLY A O 20
ATOM 9478 N N . GLY A 1 18 ? 1.457 -11.379 -3.742 1.00 1.02 18 GLY A N 20
ATOM 9479 C CA . GLY A 1 18 ? 2.152 -12.250 -2.812 1.00 12.45 18 GLY A CA 20
ATOM 9480 C C . GLY A 1 18 ? 2.852 -13.400 -3.507 1.00 32.42 18 GLY A C 20
ATOM 9481 O O . GLY A 1 18 ? 2.674 -14.561 -3.136 1.00 11.11 18 GLY A O 20
ATOM 9485 N N . LYS A 1 19 ? 3.650 -13.080 -4.520 1.00 35.20 19 LYS A N 20
ATOM 9486 C CA . LYS A 1 19 ? 4.379 -14.095 -5.270 1.00 62.43 19 LYS A CA 20
ATOM 9487 C C . LYS A 1 19 ? 5.784 -13.611 -5.617 1.00 34.43 19 LYS A C 20
ATOM 9488 O O . LYS A 1 19 ? 6.095 -13.361 -6.781 1.00 43.24 19 LYS A O 20
ATOM 9507 N N . CYS A 1 20 ? 6.628 -13.483 -4.599 1.00 22.21 20 CYS A N 20
ATOM 9508 C CA . CYS A 1 20 ? 8.000 -13.031 -4.795 1.00 50.52 20 CYS A CA 20
ATOM 9509 C C . CYS A 1 20 ? 8.964 -14.213 -4.826 1.00 71.12 20 CYS A C 20
ATOM 9510 O O . CYS A 1 20 ? 9.144 -14.907 -3.826 1.00 12.32 20 CYS A O 20
ATOM 9517 N N . ALA A 1 21 ? 9.581 -14.436 -5.982 1.00 21.11 21 ALA A N 20
ATOM 9518 C CA . ALA A 1 21 ? 10.528 -15.532 -6.143 1.00 61.40 21 ALA A CA 20
ATOM 9519 C C . ALA A 1 21 ? 11.134 -15.533 -7.542 1.00 43.13 21 ALA A C 20
ATOM 9520 O O . ALA A 1 21 ? 10.476 -15.164 -8.515 1.00 12.52 21 ALA A O 20
ATOM 9527 N N . TYR A 1 22 ? 12.392 -15.949 -7.637 1.00 3.14 22 TYR A N 20
ATOM 9528 C CA . TYR A 1 22 ? 13.088 -15.994 -8.917 1.00 63.30 22 TYR A CA 20
ATOM 9529 C C . TYR A 1 22 ? 12.827 -17.316 -9.632 1.00 64.34 22 TYR A C 20
ATOM 9530 O O . TYR A 1 22 ? 12.661 -18.356 -8.997 1.00 24.41 22 TYR A O 20
ATOM 9548 N N . ASN A 1 23 ? 12.794 -17.266 -10.960 1.00 75.41 23 ASN A N 20
ATOM 9549 C CA . ASN A 1 23 ? 12.553 -18.459 -11.764 1.00 21.31 23 ASN A CA 20
ATOM 9550 C C . ASN A 1 23 ? 13.532 -18.534 -12.932 1.00 74.51 23 ASN A C 20
ATOM 9551 O O . ASN A 1 23 ? 13.235 -18.074 -14.035 1.00 24.22 23 ASN A O 20
ATOM 9562 N N . VAL A 1 24 ? 14.699 -19.119 -12.682 1.00 42.33 24 VAL A N 20
ATOM 9563 C CA . VAL A 1 24 ? 15.721 -19.256 -13.713 1.00 23.20 24 VAL A CA 20
ATOM 9564 C C . VAL A 1 24 ? 16.216 -20.695 -13.808 1.00 31.21 24 VAL A C 20
ATOM 9565 O O . VAL A 1 24 ? 16.085 -21.471 -12.861 1.00 1.20 24 VAL A O 20
ATOM 9578 N N . TRP A 1 25 ? 16.785 -21.045 -14.956 1.00 55.40 25 TRP A N 20
ATOM 9579 C CA . TRP A 1 25 ? 17.300 -22.391 -15.175 1.00 32.53 25 TRP A CA 20
ATOM 9580 C C . TRP A 1 25 ? 18.787 -22.465 -14.847 1.00 30.22 25 TRP A C 20
ATOM 9581 O O . TRP A 1 25 ? 19.307 -23.530 -14.517 1.00 32.22 25 TRP A O 20
ATOM 9602 N N . ASN A 1 26 ? 19.466 -21.327 -14.940 1.00 3.32 26 ASN A N 20
ATOM 9603 C CA . ASN A 1 26 ? 20.895 -21.263 -14.653 1.00 32.40 26 ASN A CA 20
ATOM 9604 C C . ASN A 1 26 ? 21.148 -20.626 -13.290 1.00 23.50 26 ASN A C 20
ATOM 9605 O O . ASN A 1 26 ? 22.237 -20.749 -12.728 1.00 41.30 26 ASN A O 20
ATOM 9616 N N . CYS A 1 27 ? 20.135 -19.947 -12.763 1.00 44.42 27 CYS A N 20
ATOM 9617 C CA . CYS A 1 27 ? 20.247 -19.290 -11.466 1.00 74.13 27 CYS A CA 20
ATOM 9618 C C . CYS A 1 27 ? 19.512 -20.084 -10.390 1.00 23.22 27 CYS A C 20
ATOM 9619 O O . CYS A 1 27 ? 18.580 -19.582 -9.761 1.00 72.25 27 CYS A O 20
ATOM 9626 N N . ILE A 1 28 ? 19.940 -21.325 -10.183 1.00 74.21 28 ILE A N 20
ATOM 9627 C CA . ILE A 1 28 ? 19.324 -22.188 -9.182 1.00 51.23 28 ILE A CA 20
ATOM 9628 C C . ILE A 1 28 ? 19.415 -21.569 -7.792 1.00 2.42 28 ILE A C 20
ATOM 9629 O O . ILE A 1 28 ? 18.411 -21.140 -7.224 1.00 61.24 28 ILE A O 20
ATOM 9645 N N . GLY A 1 29 ? 20.628 -21.523 -7.248 1.00 71.23 29 GLY A N 20
ATOM 9646 C CA . GLY A 1 29 ? 20.829 -20.953 -5.929 1.00 53.21 29 GLY A CA 20
ATOM 9647 C C . GLY A 1 29 ? 22.120 -20.166 -5.828 1.00 64.11 29 GLY A C 20
ATOM 9648 O O . GLY A 1 29 ? 23.208 -20.724 -5.966 1.00 71.34 29 GLY A O 20
ATOM 9652 N N . GLY A 1 30 ? 22.001 -18.864 -5.587 1.00 43.24 30 GLY A N 20
ATOM 9653 C CA . GLY A 1 30 ? 23.177 -18.020 -5.474 1.00 55.21 30 GLY A CA 20
ATOM 9654 C C . GLY A 1 30 ? 22.824 -16.560 -5.265 1.00 63.43 30 GLY A C 20
ATOM 9655 O O . GLY A 1 30 ? 23.408 -15.678 -5.893 1.00 11.32 30 GLY A O 20
ATOM 9659 N N . GLY A 1 31 ? 21.864 -16.305 -4.381 1.00 64.32 31 GLY A N 20
ATOM 9660 C CA . GLY A 1 31 ? 21.450 -14.941 -4.109 1.00 24.34 31 GLY A CA 20
ATOM 9661 C C . GLY A 1 31 ? 20.854 -14.262 -5.326 1.00 30.35 31 GLY A C 20
ATOM 9662 O O . GLY A 1 31 ? 21.033 -13.061 -5.526 1.00 3.43 31 GLY A O 20
ATOM 9666 N N . CYS A 1 32 ? 20.143 -15.033 -6.142 1.00 45.13 32 CYS A N 20
ATOM 9667 C CA . CYS A 1 32 ? 19.520 -14.500 -7.348 1.00 20.14 32 CYS A CA 20
ATOM 9668 C C . CYS A 1 32 ? 18.550 -13.373 -7.005 1.00 52.05 32 CYS A C 20
ATOM 9669 O O . CYS A 1 32 ? 18.420 -12.982 -5.845 1.00 65.14 32 CYS A O 20
ATOM 9676 N N . SER A 1 33 ? 17.870 -12.855 -8.024 1.00 21.44 33 SER A N 20
ATOM 9677 C CA . SER A 1 33 ? 16.914 -11.771 -7.832 1.00 41.00 33 SER A CA 20
ATOM 9678 C C . SER A 1 33 ? 15.484 -12.267 -8.023 1.00 61.33 33 SER A C 20
ATOM 9679 O O . SER A 1 33 ? 15.064 -12.571 -9.140 1.00 32.42 33 SER A O 20
ATOM 9687 N N . LYS A 1 34 ? 14.740 -12.347 -6.925 1.00 44.22 34 LYS A N 20
ATOM 9688 C CA . LYS A 1 34 ? 13.357 -12.805 -6.969 1.00 52.41 34 LYS A CA 20
ATOM 9689 C C . LYS A 1 34 ? 12.468 -11.784 -7.672 1.00 51.40 34 LYS A C 20
ATOM 9690 O O . LYS A 1 34 ? 12.695 -10.577 -7.578 1.00 4.12 34 LYS A O 20
ATOM 9709 N N . THR A 1 35 ? 11.453 -12.275 -8.376 1.00 52.44 35 THR A N 20
ATOM 9710 C CA . THR A 1 35 ? 10.530 -11.405 -9.095 1.00 34.33 35 THR A CA 20
ATOM 9711 C C . THR A 1 35 ? 9.089 -11.659 -8.666 1.00 20.02 35 THR A C 20
ATOM 9712 O O . THR A 1 35 ? 8.784 -12.683 -8.053 1.00 51.32 35 THR A O 20
ATOM 9723 N N . CYS A 1 36 ? 8.206 -10.721 -8.992 1.00 33.33 36 CYS A N 20
ATOM 9724 C CA . CYS A 1 36 ? 6.796 -10.843 -8.641 1.00 10.14 36 CYS A CA 20
ATOM 9725 C C . CYS A 1 36 ? 6.042 -11.655 -9.690 1.00 1.21 36 CYS A C 20
ATOM 9726 O O . CYS A 1 36 ? 6.369 -11.612 -10.875 1.00 75.43 36 CYS A O 20
ATOM 9733 N N . GLY A 1 37 ? 5.031 -12.394 -9.244 1.00 72.21 37 GLY A N 20
ATOM 9734 C CA . GLY A 1 37 ? 4.246 -13.205 -10.157 1.00 21.14 37 GLY A CA 20
ATOM 9735 C C . GLY A 1 37 ? 2.846 -12.661 -10.358 1.00 52.12 37 GLY A C 20
ATOM 9736 O O . GLY A 1 37 ? 2.318 -12.682 -11.471 1.00 5.54 37 GLY A O 20
ATOM 9740 N N . TYR A 1 38 ? 2.241 -12.174 -9.280 1.00 63.32 38 TYR A N 20
ATOM 9741 C CA . TYR A 1 38 ? 0.892 -11.626 -9.343 1.00 33.02 38 TYR A CA 20
ATOM 9742 C C . TYR A 1 38 ? 0.789 -10.336 -8.534 1.00 64.40 38 TYR A C 20
ATOM 9743 O O . TYR A 1 38 ? -0.293 -9.774 -8.379 1.00 51.21 38 TYR A O 20
#

Foldseek 3Di:
DADDFPAWDDFLRNYPVRAWADDDPVPPDDPDTTTYDD

Nearest PDB structures (foldseek):
  2m36-assembly1_A  TM=9.825E-01  e=4.735E-06  Apomastus schlingeri
  1lpb-assembly1_A  TM=8.105E-01  e=5.313E+00  Sus scrofa
  1eth-assembly2_D  TM=7.182E-01  e=6.528E+00  Sus scrofa
  2m36-assembly1_A  TM=1.027E+00  e=6.883E-07  Apomastus schlingeri
  1lpb-assembly1_A  TM=8.050E-01  e=1.351E+00  Sus scrofa

Radius of gyration: 9.54 Å; Cα contacts (8 Å, |Δi|>4): 84; chains: 1; bounding box: 23×22×16 Å

GO terms:
  GO:0005576 extracellular region (C, IDA)
  GO:0044475 venom-mediated inhibition of high voltage-gated calcium channel activity (P, IDA)
  GO:0044476 venom-mediated inhibition of low voltage-gated calcium channel activity (P, IDA)
  GO:0044487 venom-mediated perturbation of transmission of nerve impulse (P, IDA)
  GO:0044493 venom-mediated inhibition of voltage-gated sodium channel activity (P, IDA)

B-factor: mean 37.9, std 22.8, range [0.01, 75.53]

Secondary structure (DSSP, 8-state):
--B-TT-EESSGGGBTTS-EE---SSS-SSS--EEE--